Protein 4HCX (pdb70)

Organism: Mycobacterium tuberculosis (strain ATCC 25618 / H37Rv) (NCBI:txid83332)

CATH classification: 3.40.718.10

Radius of gyration: 29.06 Å; Cα contacts (8 Å, |Δi|>4): 1773; chains: 2; bounding box: 71×72×77 Å

B-factor: mean 34.24, std 10.54, range [8.29, 76.74]

Nearest PDB structures (foldseek):
  4hcx-assembly1_B  TM=9.991E-01  e=3.399E-80  Mycobacterium tuberculosis
  8kib-assembly2_D  TM=8.878E-01  e=1.404E-61  Mus musculus
  8bay-assembly2_C  TM=8.815E-01  e=9.920E-62  Homo sapiens
  4l03-assembly2_C  TM=8.633E-01  e=1.853E-62  Homo sapiens
  6vei-assembly1_B  TM=8.591E-01  e=8.836E-62  Homo sapiens

Structure (mmCIF, N/CA/C/O backbone):
data_4HCX
#
_entry.id   4HCX
#
_cell.length_a   90.135
_cell.length_b   92.704
_cell.length_c   102.894
_cell.angle_alpha   90.00
_cell.angle_beta   90.00
_cell.angle_gamma   90.00
#
_symmetry.space_group_name_H-M   'P 21 21 21'
#
loop_
_entity.id
_entity.type
_entity.pdbx_description
1 polymer 'Isocitrate dehydrogenase [NADP]'
2 non-polymer 'MANGANESE (II) ION'
3 non-polymer 'NADPH DIHYDRO-NICOTINAMIDE-ADENINE-DINUCLEOTIDE PHOSPHATE'
4 non-polymer 'CHLORIDE ION'
5 water water
#
loop_
_atom_site.group_PDB
_atom_site.id
_atom_site.type_symbol
_atom_site.label_atom_id
_atom_site.label_alt_id
_atom_site.label_comp_id
_atom_site.label_asym_id
_atom_site.label_entity_id
_atom_site.label_seq_id
_atom_site.pdbx_PDB_ins_code
_atom_site.Cartn_x
_atom_site.Cartn_y
_atom_site.Cartn_z
_atom_site.occupancy
_atom_site.B_iso_or_equiv
_atom_site.auth_seq_id
_atom_site.auth_comp_id
_atom_site.auth_asym_id
_atom_site.auth_atom_id
_atom_site.pdbx_PDB_model_num
ATOM 1 N N . PRO A 1 5 ? 17.751 -16.395 -4.278 1.00 59.51 5 PRO A N 1
ATOM 2 C CA . PRO A 1 5 ? 16.440 -15.724 -4.442 1.00 59.36 5 PRO A CA 1
ATOM 3 C C . PRO A 1 5 ? 15.218 -16.671 -4.304 1.00 58.93 5 PRO A C 1
ATOM 4 O O . PRO A 1 5 ? 14.201 -16.269 -3.716 1.00 58.83 5 PRO A O 1
ATOM 8 N N . LYS A 1 6 ? 15.314 -17.895 -4.843 1.00 57.92 6 LYS A N 1
ATOM 9 C CA . LYS A 1 6 ? 14.390 -19.004 -4.464 1.00 56.68 6 LYS A CA 1
ATOM 10 C C . LYS A 1 6 ? 15.010 -19.986 -3.449 1.00 55.66 6 LYS A C 1
ATOM 11 O O . LYS A 1 6 ? 15.908 -20.779 -3.805 1.00 56.02 6 LYS A O 1
ATOM 17 N N . ILE A 1 7 ? 14.529 -19.920 -2.198 1.00 54.27 7 ILE A N 1
ATOM 18 C CA . ILE A 1 7 ? 14.910 -20.846 -1.110 1.00 52.52 7 ILE A CA 1
ATOM 19 C C . ILE A 1 7 ? 14.664 -22.283 -1.540 1.00 51.95 7 ILE A C 1
ATOM 20 O O . ILE A 1 7 ? 13.542 -22.638 -1.950 1.00 52.34 7 ILE A O 1
ATOM 25 N N . LYS A 1 8 ? 15.716 -23.092 -1.461 1.00 51.11 8 LYS A N 1
ATOM 26 C CA . LYS A 1 8 ? 15.703 -24.469 -1.955 1.00 50.27 8 LYS A CA 1
ATOM 27 C C . LYS A 1 8 ? 15.124 -25.392 -0.892 1.00 49.23 8 LYS A C 1
ATOM 28 O O . LYS A 1 8 ? 15.672 -25.478 0.218 1.00 48.96 8 LYS A O 1
ATOM 34 N N . VAL A 1 9 ? 14.023 -26.071 -1.234 1.00 47.63 9 VAL A N 1
ATOM 35 C CA . VAL A 1 9 ? 13.442 -27.085 -0.348 1.00 45.78 9 VAL A CA 1
ATOM 36 C C . VAL A 1 9 ? 14.090 -28.420 -0.658 1.00 45.12 9 VAL A C 1
ATOM 37 O O . VAL A 1 9 ? 14.253 -28.786 -1.817 1.00 45.27 9 VAL A O 1
ATOM 41 N N . SER A 1 10 ? 14.474 -29.145 0.375 1.00 44.73 10 SER A N 1
ATOM 42 C CA . SER A 1 10 ? 15.337 -30.329 0.195 1.00 44.73 10 SER A CA 1
ATOM 43 C C . SER A 1 10 ? 14.603 -31.608 -0.192 1.00 44.24 10 SER A C 1
ATOM 44 O O . SER A 1 10 ? 14.845 -32.177 -1.263 1.00 44.83 10 SER A O 1
ATOM 47 N N . GLY A 1 11 ? 13.740 -32.076 0.707 1.00 43.61 11 GLY A N 1
ATOM 48 C CA . GLY A 1 11 ? 12.950 -33.306 0.499 1.00 42.25 11 GLY A CA 1
ATOM 49 C C . GLY A 1 11 ? 11.597 -33.012 -0.122 1.00 40.65 11 GLY A C 1
ATOM 50 O O . GLY A 1 11 ? 11.231 -31.868 -0.289 1.00 41.17 11 GLY A O 1
ATOM 51 N N . PRO A 1 12 ? 10.836 -34.048 -0.461 1.00 39.51 12 PRO A N 1
ATOM 52 C CA . PRO A 1 12 ? 9.610 -33.733 -1.192 1.00 38.05 12 PRO A CA 1
ATOM 53 C C . PRO A 1 12 ? 8.418 -33.306 -0.294 1.00 36.99 12 PRO A C 1
ATOM 54 O O . PRO A 1 12 ? 8.369 -33.650 0.884 1.00 36.49 12 PRO A O 1
ATOM 58 N N . VAL A 1 13 ? 7.500 -32.522 -0.858 1.00 35.57 13 VAL A N 1
ATOM 59 C CA . VAL A 1 13 ? 6.192 -32.248 -0.250 1.00 34.74 13 VAL A CA 1
ATOM 60 C C . VAL A 1 13 ? 5.094 -32.892 -1.128 1.00 34.33 13 VAL A C 1
ATOM 61 O O . VAL A 1 13 ? 4.970 -32.603 -2.343 1.00 34.42 13 VAL A O 1
ATOM 65 N N . VAL A 1 14 ? 4.308 -33.787 -0.529 1.00 33.05 14 VAL A N 1
ATOM 66 C CA . VAL A 1 14 ? 3.208 -34.421 -1.234 1.00 30.53 14 VAL A CA 1
ATOM 67 C C . VAL A 1 14 ? 2.063 -33.435 -1.242 1.00 29.63 14 VAL A C 1
ATOM 68 O O . VAL A 1 14 ? 1.659 -32.998 -0.199 1.00 29.45 14 VAL A O 1
ATOM 72 N N . GLU A 1 15 ? 1.596 -33.063 -2.424 1.00 27.90 15 GLU A N 1
ATOM 73 C CA . GLU A 1 15 ? 0.492 -32.136 -2.571 1.00 27.45 15 GLU A CA 1
ATOM 74 C C . GLU A 1 15 ? -0.768 -32.850 -3.080 1.00 27.70 15 GLU A C 1
ATOM 75 O O . GLU A 1 15 ? -0.811 -33.387 -4.200 1.00 28.10 15 GLU A O 1
ATOM 81 N N . LEU A 1 16 ? -1.809 -32.782 -2.283 1.00 27.02 16 LEU A N 1
ATOM 82 C CA . LEU A 1 16 ? -3.062 -33.459 -2.587 1.00 25.83 16 LEU A CA 1
ATOM 83 C C . LEU A 1 16 ? -4.073 -32.395 -3.062 1.00 25.17 16 LEU A C 1
ATOM 84 O O . LEU A 1 16 ? -4.562 -31.604 -2.244 1.00 25.28 16 LEU A O 1
ATOM 89 N N . ASP A 1 17 ? -4.332 -32.340 -4.371 1.00 24.12 17 ASP A N 1
ATOM 90 C CA . ASP A 1 17 ? -5.271 -31.343 -4.912 1.00 24.48 17 ASP A CA 1
ATOM 91 C C . ASP A 1 17 ? -6.674 -31.805 -4.514 1.00 24.48 17 ASP A C 1
ATOM 92 O O . ASP A 1 17 ? -6.829 -32.949 -4.102 1.00 25.17 17 ASP A O 1
ATOM 97 N N . GLY A 1 18 ? -7.655 -30.913 -4.636 1.00 24.54 18 GLY A N 1
ATOM 98 C CA . GLY A 1 18 ? -9.034 -31.106 -4.148 1.00 23.90 18 GLY A CA 1
ATOM 99 C C . GLY A 1 18 ? -10.073 -30.396 -5.016 1.00 22.82 18 GLY A C 1
ATOM 100 O O . GLY A 1 18 ? -9.914 -30.329 -6.226 1.00 22.96 18 GLY A O 1
ATOM 101 N N . ASP A 1 19 ? -11.082 -29.800 -4.402 1.00 23.26 19 ASP A N 1
ATOM 102 C CA . ASP A 1 19 ? -12.353 -29.515 -5.082 1.00 24.08 19 ASP A CA 1
ATOM 103 C C . ASP A 1 19 ? -12.986 -28.157 -4.886 1.00 24.84 19 ASP A C 1
ATOM 104 O O . ASP A 1 19 ? -12.803 -27.504 -3.869 1.00 25.36 19 ASP A O 1
ATOM 109 N N . GLU A 1 20 ? -13.769 -27.767 -5.875 1.00 26.36 20 GLU A N 1
ATOM 110 C CA . GLU A 1 20 ? -14.620 -26.568 -5.836 1.00 27.57 20 GLU A CA 1
ATOM 111 C C . GLU A 1 20 ? -13.831 -25.302 -5.411 1.00 29.30 20 GLU A C 1
ATOM 112 O O . GLU A 1 20 ? -12.658 -25.169 -5.822 1.00 29.64 20 GLU A O 1
ATOM 118 N N . MET A 1 21 ? -14.436 -24.395 -4.616 1.00 29.34 21 MET A N 1
ATOM 119 C CA . MET A 1 21 ? -13.753 -23.121 -4.255 1.00 28.47 21 MET A CA 1
ATOM 120 C C . MET A 1 21 ? -12.354 -23.303 -3.708 1.00 28.13 21 MET A C 1
ATOM 121 O O . MET A 1 21 ? -11.453 -22.624 -4.139 1.00 28.55 21 MET A O 1
ATOM 126 N N . THR A 1 22 ? -12.142 -24.257 -2.820 1.00 28.77 22 THR A N 1
ATOM 127 C CA . THR A 1 22 ? -10.780 -24.518 -2.362 1.00 28.46 22 THR A CA 1
ATOM 128 C C . THR A 1 22 ? -9.824 -24.908 -3.478 1.00 29.33 22 THR A C 1
ATOM 129 O O . THR A 1 22 ? -8.660 -24.569 -3.406 1.00 30.19 22 THR A O 1
ATOM 133 N N . ARG A 1 23 ? -10.258 -25.600 -4.521 1.00 29.90 23 ARG A N 1
ATOM 134 C CA . ARG A 1 23 ? -9.270 -25.873 -5.573 1.00 30.39 23 ARG A CA 1
ATOM 135 C C . ARG A 1 23 ? -8.862 -24.547 -6.251 1.00 31.33 23 ARG A C 1
ATOM 136 O O . ARG A 1 23 ? -7.688 -24.317 -6.471 1.00 30.55 23 ARG A O 1
ATOM 144 N N . VAL A 1 24 ? -9.843 -23.678 -6.533 1.00 32.54 24 VAL A N 1
ATOM 145 C CA . VAL A 1 24 ? -9.579 -22.372 -7.146 1.00 33.46 24 VAL A CA 1
ATOM 146 C C . VAL A 1 24 ? -8.568 -21.617 -6.299 1.00 33.40 24 VAL A C 1
ATOM 147 O O . VAL A 1 24 ? -7.480 -21.255 -6.771 1.00 32.85 24 VAL A O 1
ATOM 151 N N . ILE A 1 25 ? -8.944 -21.424 -5.039 1.00 33.19 25 ILE A N 1
ATOM 152 C CA . ILE A 1 25 ? -8.132 -20.731 -4.050 1.00 33.62 25 ILE A CA 1
ATOM 153 C C . ILE A 1 25 ? -6.764 -21.386 -3.804 1.00 32.79 25 ILE A C 1
ATOM 154 O O . ILE A 1 25 ? -5.808 -20.694 -3.501 1.00 32.42 25 ILE A O 1
ATOM 159 N N . TRP A 1 26 ? -6.675 -22.705 -3.968 1.00 33.32 26 TRP A N 1
ATOM 160 C CA . TRP A 1 26 ? -5.472 -23.481 -3.586 1.00 33.21 26 TRP A CA 1
ATOM 161 C C . TRP A 1 26 ? -4.343 -23.314 -4.603 1.00 34.56 26 TRP A C 1
ATOM 162 O O . TRP A 1 26 ? -3.152 -23.456 -4.264 1.00 35.77 26 TRP A O 1
ATOM 173 N N . LYS A 1 27 ? -4.729 -23.071 -5.852 1.00 34.85 27 LYS A N 1
ATOM 174 C CA . LYS A 1 27 ? -3.803 -22.856 -6.943 1.00 36.01 27 LYS A CA 1
ATOM 175 C C . LYS A 1 27 ? -3.189 -21.436 -6.787 1.00 35.42 27 LYS A C 1
ATOM 176 O O . LYS A 1 27 ? -1.971 -21.272 -6.823 1.00 34.67 27 LYS A O 1
ATOM 182 N N . LEU A 1 28 ? -4.057 -20.443 -6.575 1.00 34.26 28 LEU A N 1
ATOM 183 C CA . LEU A 1 28 ? -3.639 -19.072 -6.323 1.00 33.24 28 LEU A CA 1
ATOM 184 C C . LEU A 1 28 ? -2.687 -18.960 -5.173 1.00 32.84 28 LEU A C 1
ATOM 185 O O . LEU A 1 28 ? -1.853 -18.073 -5.196 1.00 32.68 28 LEU A O 1
ATOM 190 N N . ILE A 1 29 ? -2.822 -19.809 -4.155 1.00 33.92 29 ILE A N 1
ATOM 191 C CA . ILE A 1 29 ? -1.839 -19.810 -3.054 1.00 34.57 29 ILE A CA 1
ATOM 192 C C . ILE A 1 29 ? -0.538 -20.309 -3.623 1.00 35.09 29 ILE A C 1
ATOM 193 O O . ILE A 1 29 ? 0.480 -19.655 -3.476 1.00 35.71 29 ILE A O 1
ATOM 198 N N . LYS A 1 30 ? -0.586 -21.448 -4.303 1.00 36.28 30 LYS A N 1
ATOM 199 C CA . LYS A 1 30 ? 0.616 -22.085 -4.837 1.00 36.92 30 LYS A CA 1
ATOM 200 C C . LYS A 1 30 ? 1.360 -21.139 -5.798 1.00 37.75 30 LYS A C 1
ATOM 201 O O . LYS A 1 30 ? 2.590 -21.025 -5.744 1.00 37.88 30 LYS A O 1
ATOM 207 N N . ASP A 1 31 ? 0.610 -20.430 -6.644 1.00 37.98 31 ASP A N 1
ATOM 208 C CA . ASP A 1 31 ? 1.223 -19.614 -7.687 1.00 38.16 31 ASP A CA 1
ATOM 209 C C . ASP A 1 31 ? 1.647 -18.234 -7.190 1.00 38.74 31 ASP A C 1
ATOM 210 O O . ASP A 1 31 ? 2.617 -17.706 -7.687 1.00 41.08 31 ASP A O 1
ATOM 215 N N . MET A 1 32 ? 0.912 -17.634 -6.256 1.00 37.81 32 MET A N 1
ATOM 216 C CA . MET A 1 32 ? 1.222 -16.307 -5.791 1.00 37.60 32 MET A CA 1
ATOM 217 C C . MET A 1 32 ? 2.133 -16.345 -4.575 1.00 37.95 32 MET A C 1
ATOM 218 O O . MET A 1 32 ? 2.980 -15.474 -4.422 1.00 38.32 32 MET A O 1
ATOM 223 N N . LEU A 1 33 ? 1.958 -17.335 -3.697 1.00 37.62 33 LEU A N 1
ATOM 224 C CA . LEU A 1 33 ? 2.601 -17.288 -2.390 1.00 36.77 33 LEU A CA 1
ATOM 225 C C . LEU A 1 33 ? 3.582 -18.414 -2.082 1.00 36.29 33 LEU A C 1
ATOM 226 O O . LEU A 1 33 ? 4.242 -18.336 -1.082 1.00 36.98 33 LEU A O 1
ATOM 231 N N . ILE A 1 34 ? 3.685 -19.452 -2.900 1.00 36.23 34 ILE A N 1
ATOM 232 C CA . ILE A 1 34 ? 4.648 -20.535 -2.591 1.00 36.49 34 ILE A CA 1
ATOM 233 C C . ILE A 1 34 ? 5.743 -20.558 -3.634 1.00 37.52 34 ILE A C 1
ATOM 234 O O . ILE A 1 34 ? 6.916 -20.351 -3.316 1.00 37.73 34 ILE A O 1
ATOM 239 N N . LEU A 1 35 ? 5.317 -20.783 -4.872 1.00 37.45 35 LEU A N 1
ATOM 240 C CA . LEU A 1 35 ? 6.189 -21.031 -6.013 1.00 38.50 35 LEU A CA 1
ATOM 241 C C . LEU A 1 35 ? 7.200 -19.916 -6.378 1.00 38.73 35 LEU A C 1
ATOM 242 O O . LEU A 1 35 ? 8.336 -20.247 -6.759 1.00 38.33 35 LEU A O 1
ATOM 247 N N . PRO A 1 36 ? 6.796 -18.617 -6.294 1.00 38.71 36 PRO A N 1
ATOM 248 C CA . PRO A 1 36 ? 7.808 -17.552 -6.365 1.00 39.31 36 PRO A CA 1
ATOM 249 C C . PRO A 1 36 ? 9.025 -17.738 -5.437 1.00 39.97 36 PRO A C 1
ATOM 250 O O . PRO A 1 36 ? 10.160 -17.655 -5.915 1.00 40.02 36 PRO A O 1
ATOM 254 N N . TYR A 1 37 ? 8.799 -18.025 -4.153 1.00 40.10 37 TYR A N 1
ATOM 255 C CA . TYR A 1 37 ? 9.861 -17.945 -3.132 1.00 40.03 37 TYR A CA 1
ATOM 256 C C . TYR A 1 37 ? 10.600 -19.223 -2.872 1.00 40.05 37 TYR A C 1
ATOM 257 O O . TYR A 1 37 ? 11.649 -19.223 -2.220 1.00 39.90 37 TYR A O 1
ATOM 266 N N . LEU A 1 38 ? 10.083 -20.307 -3.432 1.00 40.95 38 LEU A N 1
ATOM 267 C CA . LEU A 1 38 ? 10.624 -21.642 -3.131 1.00 41.40 38 LEU A CA 1
ATOM 268 C C . LEU A 1 38 ? 10.874 -22.417 -4.392 1.00 42.11 38 LEU A C 1
ATOM 269 O O . LEU A 1 38 ? 9.998 -22.501 -5.285 1.00 41.61 38 LEU A O 1
ATOM 274 N N . ASP A 1 39 ? 12.088 -22.965 -4.454 1.00 43.29 39 ASP A N 1
ATOM 275 C CA . ASP A 1 39 ? 12.443 -23.990 -5.430 1.00 44.29 39 ASP A CA 1
ATOM 276 C C . ASP A 1 39 ? 12.234 -25.284 -4.689 1.00 43.34 39 ASP A C 1
ATOM 277 O O . ASP A 1 39 ? 13.041 -25.607 -3.826 1.00 43.89 39 ASP A O 1
ATOM 282 N N . ILE A 1 40 ? 11.157 -26.009 -5.031 1.00 42.90 40 ILE A N 1
ATOM 283 C CA . ILE A 1 40 ? 10.573 -27.084 -4.170 1.00 42.41 40 ILE A CA 1
ATOM 284 C C . ILE A 1 40 ? 10.031 -28.282 -4.949 1.00 42.13 40 ILE A C 1
ATOM 285 O O . ILE A 1 40 ? 9.418 -28.079 -5.991 1.00 42.16 40 ILE A O 1
ATOM 290 N N . ARG A 1 41 ? 10.266 -29.511 -4.465 1.00 41.13 41 ARG A N 1
ATOM 291 C CA . ARG A 1 41 ? 9.773 -30.709 -5.170 1.00 40.48 41 ARG A CA 1
ATOM 292 C C . ARG A 1 41 ? 8.372 -31.151 -4.693 1.00 39.05 41 ARG A C 1
ATOM 293 O O . ARG A 1 41 ? 8.232 -31.827 -3.636 1.00 39.28 41 ARG A O 1
ATOM 301 N N . LEU A 1 42 ? 7.353 -30.782 -5.478 1.00 36.75 42 LEU A N 1
ATOM 302 C CA . LEU A 1 42 ? 5.953 -31.048 -5.126 1.00 33.69 42 LEU A CA 1
ATOM 303 C C . LEU A 1 42 ? 5.479 -32.328 -5.772 1.00 32.60 42 LEU A C 1
ATOM 304 O O . LEU A 1 42 ? 5.340 -32.424 -6.987 1.00 31.84 42 LEU A O 1
ATOM 309 N N . ASP A 1 43 ? 5.262 -33.329 -4.941 1.00 31.89 43 ASP A N 1
ATOM 310 C CA . ASP A 1 43 ? 4.772 -34.602 -5.401 1.00 32.89 43 ASP A CA 1
ATOM 311 C C . ASP A 1 43 ? 3.250 -34.574 -5.512 1.00 30.92 43 ASP A C 1
ATOM 312 O O . ASP A 1 43 ? 2.543 -34.738 -4.520 1.00 31.19 43 ASP A O 1
ATOM 317 N N . TYR A 1 44 ? 2.755 -34.329 -6.713 1.00 29.91 44 TYR A N 1
ATOM 318 C CA . TYR A 1 44 ? 1.336 -33.954 -6.920 1.00 28.58 44 TYR A CA 1
ATOM 319 C C . TYR A 1 44 ? 0.393 -35.145 -7.101 1.00 28.82 44 TYR A C 1
ATOM 320 O O . TYR A 1 44 ? 0.740 -36.115 -7.731 1.00 28.46 44 TYR A O 1
ATOM 329 N N . TYR A 1 45 ? -0.820 -35.045 -6.514 1.00 29.31 45 TYR A N 1
ATOM 330 C CA . TYR A 1 45 ? -1.832 -36.075 -6.584 1.00 27.02 45 TYR A CA 1
ATOM 331 C C . TYR A 1 45 ? -3.156 -35.363 -6.574 1.00 27.74 45 TYR A C 1
ATOM 332 O O . TYR A 1 45 ? -3.539 -34.712 -5.593 1.00 26.67 45 TYR A O 1
ATOM 341 N N . ASP A 1 46 ? -3.874 -35.512 -7.668 1.00 26.91 46 ASP A N 1
ATOM 342 C CA . ASP A 1 46 ? -5.096 -34.785 -7.835 1.00 27.19 46 ASP A CA 1
ATOM 343 C C . ASP A 1 46 ? -6.148 -35.650 -7.195 1.00 27.23 46 ASP A C 1
ATOM 344 O O . ASP A 1 46 ? -6.364 -36.748 -7.634 1.00 26.06 46 ASP A O 1
ATOM 349 N N . LEU A 1 47 ? -6.734 -35.169 -6.105 1.00 28.25 47 LEU A N 1
ATOM 350 C CA . LEU A 1 47 ? -7.787 -35.885 -5.386 1.00 27.70 47 LEU A CA 1
ATOM 351 C C . LEU A 1 47 ? -9.090 -35.137 -5.591 1.00 27.32 47 LEU A C 1
ATOM 352 O O . LEU A 1 47 ? -10.028 -35.281 -4.837 1.00 26.85 47 LEU A O 1
ATOM 357 N N . GLY A 1 48 ? -9.110 -34.303 -6.626 1.00 28.22 48 GLY A N 1
ATOM 358 C CA . GLY A 1 48 ? -10.343 -33.739 -7.144 1.00 27.06 48 GLY A CA 1
ATOM 359 C C . GLY A 1 48 ? -11.194 -34.955 -7.473 1.00 27.40 48 GLY A C 1
ATOM 360 O O . GLY A 1 48 ? -10.675 -36.040 -7.813 1.00 27.03 48 GLY A O 1
ATOM 361 N N . ILE A 1 49 ? -12.506 -34.765 -7.356 1.00 26.12 49 ILE A N 1
ATOM 362 C CA . ILE A 1 49 ? -13.459 -35.843 -7.454 1.00 24.94 49 ILE A CA 1
ATOM 363 C C . ILE A 1 49 ? -13.416 -36.558 -8.822 1.00 24.35 49 ILE A C 1
ATOM 364 O O . ILE A 1 49 ? -13.388 -37.764 -8.864 1.00 24.07 49 ILE A O 1
ATOM 369 N N . GLU A 1 50 ? -13.400 -35.808 -9.918 1.00 24.34 50 GLU A N 1
ATOM 370 C CA . GLU A 1 50 ? -13.142 -36.336 -11.234 1.00 24.15 50 GLU A CA 1
ATOM 371 C C . GLU A 1 50 ? -11.970 -37.318 -11.291 1.00 23.91 50 GLU A C 1
ATOM 372 O O . GLU A 1 50 ? -12.107 -38.419 -11.841 1.00 23.31 50 GLU A O 1
ATOM 378 N N . HIS A 1 51 ? -10.837 -36.964 -10.705 1.00 22.99 51 HIS A N 1
ATOM 379 C CA . HIS A 1 51 ? -9.691 -37.821 -10.880 1.00 22.80 51 HIS A CA 1
ATOM 380 C C . HIS A 1 51 ? -9.731 -38.969 -9.917 1.00 22.73 51 HIS A C 1
ATOM 381 O O . HIS A 1 51 ? -9.173 -40.025 -10.204 1.00 23.87 51 HIS A O 1
ATOM 388 N N . ARG A 1 52 ? -10.383 -38.804 -8.768 1.00 21.32 52 ARG A N 1
ATOM 389 C CA . ARG A 1 52 ? -10.593 -39.985 -7.934 1.00 21.84 52 ARG A CA 1
ATOM 390 C C . ARG A 1 52 ? -11.604 -40.893 -8.677 1.00 21.57 52 ARG A C 1
ATOM 391 O O . ARG A 1 52 ? -11.426 -42.109 -8.752 1.00 19.73 52 ARG A O 1
ATOM 399 N N . ASP A 1 53 ? -12.626 -40.302 -9.291 1.00 20.88 53 ASP A N 1
ATOM 400 C CA . ASP A 1 53 ? -13.605 -41.164 -9.935 1.00 21.25 53 ASP A CA 1
ATOM 401 C C . ASP A 1 53 ? -12.964 -41.874 -11.116 1.00 20.91 53 ASP A C 1
ATOM 402 O O . ASP A 1 53 ? -13.183 -43.033 -11.341 1.00 20.18 53 ASP A O 1
ATOM 407 N N . ALA A 1 54 ? -12.116 -41.153 -11.824 1.00 22.49 54 ALA A N 1
ATOM 408 C CA . ALA A 1 54 ? -11.398 -41.691 -12.973 1.00 23.55 54 ALA A CA 1
ATOM 409 C C . ALA A 1 54 ? -10.364 -42.783 -12.658 1.00 23.64 54 ALA A C 1
ATOM 410 O O . ALA A 1 54 ? -9.988 -43.520 -13.545 1.00 26.16 54 ALA A O 1
ATOM 412 N N . THR A 1 55 ? -9.896 -42.886 -11.422 1.00 22.12 55 THR A N 1
ATOM 413 C CA . THR A 1 55 ? -8.972 -43.968 -11.078 1.00 21.18 55 THR A CA 1
ATOM 414 C C . THR A 1 55 ? -9.639 -44.929 -10.088 1.00 21.38 55 THR A C 1
ATOM 415 O O . THR A 1 55 ? -9.000 -45.842 -9.559 1.00 20.83 55 THR A O 1
ATOM 419 N N . ASP A 1 56 ? -10.966 -44.782 -9.908 1.00 21.51 56 ASP A N 1
ATOM 420 C CA . ASP A 1 56 ? -11.693 -45.633 -9.004 1.00 21.67 56 ASP A CA 1
ATOM 421 C C . ASP A 1 56 ? -11.057 -45.490 -7.608 1.00 21.51 56 ASP A C 1
ATOM 422 O O . ASP A 1 56 ? -11.004 -46.451 -6.811 1.00 21.33 56 ASP A O 1
ATOM 427 N N . ASP A 1 57 ? -10.549 -44.281 -7.307 1.00 22.16 57 ASP A N 1
ATOM 428 C CA . ASP A 1 57 ? -10.080 -43.928 -5.971 1.00 21.48 57 ASP A CA 1
ATOM 429 C C . ASP A 1 57 ? -8.694 -44.448 -5.592 1.00 22.19 57 ASP A C 1
ATOM 430 O O . ASP A 1 57 ? -8.235 -44.225 -4.470 1.00 20.38 57 ASP A O 1
ATOM 435 N N . GLN A 1 58 ? -8.023 -45.121 -6.516 1.00 23.96 58 GLN A N 1
ATOM 436 C CA . GLN A 1 58 ? -6.593 -45.459 -6.314 1.00 25.75 58 GLN A CA 1
ATOM 437 C C . GLN A 1 58 ? -5.770 -44.167 -6.031 1.00 25.77 58 GLN A C 1
ATOM 438 O O . GLN A 1 58 ? -4.931 -44.164 -5.162 1.00 26.67 58 GLN A O 1
ATOM 444 N N . VAL A 1 59 ? -6.007 -43.057 -6.731 1.00 25.70 59 VAL A N 1
ATOM 445 C CA . VAL A 1 59 ? -5.124 -41.915 -6.482 1.00 25.64 59 VAL A CA 1
ATOM 446 C C . VAL A 1 59 ? -5.011 -41.590 -4.972 1.00 27.01 59 VAL A C 1
ATOM 447 O O . VAL A 1 59 ? -3.945 -41.167 -4.483 1.00 27.28 59 VAL A O 1
ATOM 451 N N . THR A 1 60 ? -6.092 -41.859 -4.227 1.00 25.97 60 THR A N 1
ATOM 452 C CA . THR A 1 60 ? -6.130 -41.570 -2.814 1.00 24.97 60 THR A CA 1
ATOM 453 C C . THR A 1 60 ? -5.198 -42.484 -2.040 1.00 25.75 60 THR A C 1
ATOM 454 O O . THR A 1 60 ? -4.544 -42.060 -1.088 1.00 25.56 60 THR A O 1
ATOM 458 N N . ILE A 1 61 ? -5.183 -43.752 -2.394 1.00 26.00 61 ILE A N 1
ATOM 459 C CA . ILE A 1 61 ? -4.268 -44.691 -1.735 1.00 27.17 61 ILE A CA 1
ATOM 460 C C . ILE A 1 61 ? -2.822 -44.340 -2.050 1.00 27.39 61 ILE A C 1
ATOM 461 O O . ILE A 1 61 ? -1.954 -44.391 -1.184 1.00 28.42 61 ILE A O 1
ATOM 466 N N . ASP A 1 62 ? -2.575 -43.995 -3.302 1.00 27.69 62 ASP A N 1
ATOM 467 C CA . ASP A 1 62 ? -1.257 -43.485 -3.732 1.00 28.91 62 ASP A CA 1
ATOM 468 C C . ASP A 1 62 ? -0.850 -42.238 -2.925 1.00 27.55 62 ASP A C 1
ATOM 469 O O . ASP A 1 62 ? 0.228 -42.176 -2.385 1.00 28.17 62 ASP A O 1
ATOM 474 N N . ALA A 1 63 ? -1.736 -41.266 -2.865 1.00 27.02 63 ALA A N 1
ATOM 475 C CA . ALA A 1 63 ? -1.497 -40.032 -2.134 1.00 26.84 63 ALA A CA 1
ATOM 476 C C . ALA A 1 63 ? -1.116 -40.332 -0.695 1.00 26.58 63 ALA A C 1
ATOM 477 O O . ALA A 1 63 ? -0.159 -39.754 -0.199 1.00 26.29 63 ALA A O 1
ATOM 479 N N . ALA A 1 64 ? -1.824 -41.274 -0.059 1.00 25.52 64 ALA A N 1
ATOM 480 C CA . ALA A 1 64 ? -1.540 -41.666 1.319 1.00 26.85 64 ALA A CA 1
ATOM 481 C C . ALA A 1 64 ? -0.177 -42.325 1.419 1.00 28.44 64 ALA A C 1
ATOM 482 O O . ALA A 1 64 ? 0.666 -41.841 2.204 1.00 28.65 64 ALA A O 1
ATOM 484 N N . TYR A 1 65 ? 0.032 -43.430 0.687 1.00 27.91 65 TYR A N 1
ATOM 485 C CA . TYR A 1 65 ? 1.352 -44.032 0.725 1.00 28.61 65 TYR A CA 1
ATOM 486 C C . TYR A 1 65 ? 2.451 -43.000 0.394 1.00 28.95 65 TYR A C 1
ATOM 487 O O . TYR A 1 65 ? 3.476 -43.104 0.990 1.00 30.19 65 TYR A O 1
ATOM 496 N N . ALA A 1 66 ? 2.245 -42.012 -0.494 1.00 29.10 66 ALA A N 1
ATOM 497 C CA . ALA A 1 66 ? 3.309 -40.989 -0.710 1.00 30.43 66 ALA A CA 1
ATOM 498 C C . ALA A 1 66 ? 3.526 -40.177 0.585 1.00 31.62 66 ALA A C 1
ATOM 499 O O . ALA A 1 66 ? 4.649 -40.015 1.033 1.00 32.35 66 ALA A O 1
ATOM 501 N N . ILE A 1 67 ? 2.447 -39.720 1.221 1.00 31.96 67 ILE A N 1
ATOM 502 C CA . ILE A 1 67 ? 2.638 -38.990 2.455 1.00 31.99 67 ILE A CA 1
ATOM 503 C C . ILE A 1 67 ? 3.459 -39.838 3.412 1.00 32.72 67 ILE A C 1
ATOM 504 O O . ILE A 1 67 ? 4.412 -39.327 4.040 1.00 32.38 67 ILE A O 1
ATOM 509 N N . LYS A 1 68 ? 3.106 -41.108 3.502 1.00 32.37 68 LYS A N 1
ATOM 510 C CA . LYS A 1 68 ? 3.792 -42.021 4.404 1.00 34.80 68 LYS A CA 1
ATOM 511 C C . LYS A 1 68 ? 5.314 -42.204 4.147 1.00 36.05 68 LYS A C 1
ATOM 512 O O . LYS A 1 68 ? 6.082 -42.394 5.073 1.00 35.72 68 LYS A O 1
ATOM 518 N N . LYS A 1 69 ? 5.726 -42.194 2.890 1.00 37.65 69 LYS A N 1
ATOM 519 C CA . LYS A 1 69 ? 7.116 -42.395 2.571 1.00 39.42 69 LYS A CA 1
ATOM 520 C C . LYS A 1 69 ? 7.908 -41.155 2.975 1.00 40.24 69 LYS A C 1
ATOM 521 O O . LYS A 1 69 ? 8.889 -41.275 3.694 1.00 39.72 69 LYS A O 1
ATOM 527 N N . HIS A 1 70 ? 7.411 -39.978 2.583 1.00 40.82 70 HIS A N 1
ATOM 528 C CA . HIS A 1 70 ? 8.162 -38.729 2.647 1.00 41.33 70 HIS A CA 1
ATOM 529 C C . HIS A 1 70 ? 7.860 -37.821 3.858 1.00 40.12 70 HIS A C 1
ATOM 530 O O . HIS A 1 70 ? 8.552 -36.802 4.074 1.00 40.04 70 HIS A O 1
ATOM 537 N N . GLY A 1 71 ? 6.848 -38.179 4.642 1.00 38.28 71 GLY A N 1
ATOM 538 C CA . GLY A 1 71 ? 6.547 -37.478 5.882 1.00 35.50 71 GLY A CA 1
ATOM 539 C C . GLY A 1 71 ? 5.785 -36.157 5.846 1.00 35.01 71 GLY A C 1
ATOM 540 O O . GLY A 1 71 ? 5.428 -35.668 6.908 1.00 35.24 71 GLY A O 1
ATOM 541 N N . VAL A 1 72 ? 5.530 -35.545 4.691 1.00 32.99 72 VAL A N 1
ATOM 542 C CA . VAL A 1 72 ? 4.777 -34.278 4.707 1.00 32.57 72 VAL A CA 1
ATOM 543 C C . VAL A 1 72 ? 3.587 -34.248 3.705 1.00 32.53 72 VAL A C 1
ATOM 544 O O . VAL A 1 72 ? 3.756 -34.571 2.536 1.00 32.74 72 VAL A O 1
ATOM 548 N N . GLY A 1 73 ? 2.391 -33.846 4.148 1.00 31.31 73 GLY A N 1
ATOM 549 C CA . GLY A 1 73 ? 1.259 -33.795 3.216 1.00 29.37 73 GLY A CA 1
ATOM 550 C C . GLY A 1 73 ? 0.618 -32.461 3.370 1.00 28.42 73 GLY A C 1
ATOM 551 O O . GLY A 1 73 ? 0.466 -31.980 4.487 1.00 28.51 73 GLY A O 1
ATOM 552 N N . VAL A 1 74 ? 0.290 -31.817 2.264 1.00 26.88 74 VAL A N 1
ATOM 553 C CA . VAL A 1 74 ? -0.483 -30.603 2.360 1.00 25.40 74 VAL A CA 1
ATOM 554 C C . VAL A 1 74 ? -1.661 -30.903 1.489 1.00 24.75 74 VAL A C 1
ATOM 555 O O . VAL A 1 74 ? -1.487 -31.488 0.437 1.00 24.07 74 VAL A O 1
ATOM 559 N N . LYS A 1 75 ? -2.874 -30.589 1.939 1.00 24.23 75 LYS A N 1
ATOM 560 C CA . LYS A 1 75 ? -4.044 -31.073 1.203 1.00 23.22 75 LYS A CA 1
ATOM 561 C C . LYS A 1 75 ? -5.120 -30.019 1.051 1.00 23.44 75 LYS A C 1
ATOM 562 O O . LYS A 1 75 ? -5.454 -29.273 1.996 1.00 22.64 75 LYS A O 1
ATOM 568 N N . CYS A 1 76 ? -5.642 -29.946 -0.161 1.00 23.15 76 CYS A N 1
ATOM 569 C CA . CYS A 1 76 ? -6.810 -29.122 -0.435 1.00 24.28 76 CYS A CA 1
ATOM 570 C C . CYS A 1 76 ? -8.109 -29.811 0.086 1.00 24.18 76 CYS A C 1
ATOM 571 O O . CYS A 1 76 ? -8.234 -31.023 0.065 1.00 24.67 76 CYS A O 1
ATOM 574 N N . ALA A 1 77 ? -9.096 -29.049 0.523 1.00 24.86 77 ALA A N 1
ATOM 575 C CA . ALA A 1 77 ? -10.375 -29.644 0.892 1.00 23.78 77 ALA A CA 1
ATOM 576 C C . ALA A 1 77 ? -10.968 -30.415 -0.351 1.00 24.85 77 ALA A C 1
ATOM 577 O O . ALA A 1 77 ? -10.733 -29.994 -1.507 1.00 24.39 77 ALA A O 1
ATOM 579 N N . THR A 1 78 ? -11.665 -31.536 -0.090 1.00 23.94 78 THR A N 1
ATOM 580 C CA . THR A 1 78 ? -12.186 -32.473 -1.100 1.00 23.89 78 THR A CA 1
ATOM 581 C C . THR A 1 78 ? -13.625 -32.853 -0.798 1.00 24.03 78 THR A C 1
ATOM 582 O O . THR A 1 78 ? -14.049 -32.830 0.349 1.00 24.52 78 THR A O 1
ATOM 586 N N . ILE A 1 79 ? -14.377 -33.218 -1.837 1.00 24.28 79 ILE A N 1
ATOM 587 C CA . ILE A 1 79 ? -15.743 -33.688 -1.661 1.00 22.88 79 ILE A CA 1
ATOM 588 C C . ILE A 1 79 ? -15.739 -35.115 -1.208 1.00 23.64 79 ILE A C 1
ATOM 589 O O . ILE A 1 79 ? -15.137 -36.002 -1.841 1.00 22.83 79 ILE A O 1
ATOM 594 N N . THR A 1 80 ? -16.449 -35.329 -0.110 1.00 24.40 80 THR A N 1
ATOM 595 C CA . THR A 1 80 ? -16.832 -36.658 0.291 1.00 24.90 80 THR A CA 1
ATOM 596 C C . THR A 1 80 ? -18.132 -37.072 -0.412 1.00 24.26 80 THR A C 1
ATOM 597 O O . THR A 1 80 ? -19.178 -36.427 -0.271 1.00 23.68 80 THR A O 1
ATOM 601 N N . PRO A 1 81 ? -18.070 -38.159 -1.167 1.00 23.47 81 PRO A N 1
ATOM 602 C CA . PRO A 1 81 ? -19.261 -38.489 -1.969 1.00 23.84 81 PRO A CA 1
ATOM 603 C C . PRO A 1 81 ? -20.471 -38.900 -1.111 1.00 24.45 81 PRO A C 1
ATOM 604 O O . PRO A 1 81 ? -20.312 -39.508 -0.040 1.00 24.40 81 PRO A O 1
ATOM 608 N N . ASP A 1 82 ? -21.658 -38.492 -1.566 1.00 24.53 82 ASP A N 1
ATOM 609 C CA . ASP A 1 82 ? -22.893 -38.976 -1.040 1.00 24.53 82 ASP A CA 1
ATOM 610 C C . ASP A 1 82 ? -23.864 -39.134 -2.234 1.00 24.45 82 ASP A C 1
ATOM 611 O O . ASP A 1 82 ? -23.495 -38.902 -3.388 1.00 24.61 82 ASP A O 1
ATOM 616 N N . GLU A 1 83 ? -25.111 -39.528 -1.987 1.00 24.12 83 GLU A N 1
ATOM 617 C CA . GLU A 1 83 ? -26.009 -39.786 -3.104 1.00 23.62 83 GLU A CA 1
ATOM 618 C C . GLU A 1 83 ? -26.189 -38.587 -4.062 1.00 22.20 83 GLU A C 1
ATOM 619 O O . GLU A 1 83 ? -26.149 -38.742 -5.302 1.00 22.55 83 GLU A O 1
ATOM 621 N N . ALA A 1 84 ? -26.269 -37.385 -3.515 1.00 21.55 84 ALA A N 1
ATOM 622 C CA . ALA A 1 84 ? -26.273 -36.164 -4.368 1.00 22.15 84 ALA A CA 1
ATOM 623 C C . ALA A 1 84 ? -24.975 -36.012 -5.165 1.00 22.33 84 ALA A C 1
ATOM 624 O O . ALA A 1 84 ? -25.009 -35.647 -6.338 1.00 23.24 84 ALA A O 1
ATOM 626 N N . ARG A 1 85 ? -23.824 -36.305 -4.568 1.00 22.20 85 ARG A N 1
ATOM 627 C CA . ARG A 1 85 ? -22.598 -36.111 -5.361 1.00 22.41 85 ARG A CA 1
ATOM 628 C C . ARG A 1 85 ? -22.476 -37.198 -6.419 1.00 22.67 85 ARG A C 1
ATOM 629 O O . ARG A 1 85 ? -21.908 -36.994 -7.511 1.00 22.37 85 ARG A O 1
ATOM 637 N N . VAL A 1 86 ? -23.028 -38.379 -6.122 1.00 23.27 86 VAL A N 1
ATOM 638 C CA . VAL A 1 86 ? -23.014 -39.438 -7.147 1.00 22.37 86 VAL A CA 1
ATOM 639 C C . VAL A 1 86 ? -23.705 -38.943 -8.426 1.00 22.93 86 VAL A C 1
ATOM 640 O O . VAL A 1 86 ? -23.165 -39.125 -9.537 1.00 23.78 86 VAL A O 1
ATOM 644 N N . GLU A 1 87 ? -24.890 -38.326 -8.311 1.00 22.42 87 GLU A N 1
ATOM 645 C CA . GLU A 1 87 ? -25.572 -37.870 -9.509 1.00 22.89 87 GLU A CA 1
ATOM 646 C C . GLU A 1 87 ? -24.898 -36.690 -10.175 1.00 23.20 87 GLU A C 1
ATOM 647 O O . GLU A 1 87 ? -25.002 -36.537 -11.385 1.00 23.90 87 GLU A O 1
ATOM 649 N N . GLU A 1 88 ? -24.277 -35.820 -9.393 1.00 22.93 88 GLU A N 1
ATOM 650 C CA . GLU A 1 88 ? -23.750 -34.603 -9.943 1.00 23.14 88 GLU A CA 1
ATOM 651 C C . GLU A 1 88 ? -22.550 -34.939 -10.784 1.00 23.56 88 GLU A C 1
ATOM 652 O O . GLU A 1 88 ? -22.381 -34.373 -11.858 1.00 23.36 88 GLU A O 1
ATOM 658 N N . PHE A 1 89 ? -21.692 -35.813 -10.276 1.00 22.89 89 PHE A N 1
ATOM 659 C CA . PHE A 1 89 ? -20.450 -36.133 -11.009 1.00 23.60 89 PHE A CA 1
ATOM 660 C C . PHE A 1 89 ? -20.480 -37.474 -11.776 1.00 24.00 89 PHE A C 1
ATOM 661 O O . PHE A 1 89 ? -19.505 -37.846 -12.447 1.00 24.01 89 PHE A O 1
ATOM 669 N N . ASN A 1 90 ? -21.640 -38.139 -11.762 1.00 24.12 90 ASN A N 1
ATOM 670 C CA . ASN A 1 90 ? -21.758 -39.477 -12.373 1.00 22.87 90 ASN A CA 1
ATOM 671 C C . ASN A 1 90 ? -20.710 -40.474 -11.881 1.00 21.29 90 ASN A C 1
ATOM 672 O O . ASN A 1 90 ? -20.123 -41.215 -12.656 1.00 21.01 90 ASN A O 1
ATOM 677 N N . LEU A 1 91 ? -20.471 -40.464 -10.580 1.00 21.24 91 LEU A N 1
ATOM 678 C CA . LEU A 1 91 ? -19.537 -41.387 -9.934 1.00 21.63 91 LEU A CA 1
ATOM 679 C C . LEU A 1 91 ? -19.871 -42.845 -10.168 1.00 22.48 91 LEU A C 1
ATOM 680 O O . LEU A 1 91 ? -21.069 -43.256 -10.204 1.00 22.19 91 LEU A O 1
ATOM 685 N N . LYS A 1 92 ? -18.820 -43.640 -10.364 1.00 22.92 92 LYS A N 1
ATOM 686 C CA . LYS A 1 92 ? -19.049 -45.040 -10.723 1.00 23.55 92 LYS A CA 1
ATOM 687 C C . LYS A 1 92 ? -19.456 -45.814 -9.485 1.00 22.86 92 LYS A C 1
ATOM 688 O O . LYS A 1 92 ? -20.293 -46.694 -9.581 1.00 21.02 92 LYS A O 1
ATOM 694 N N . LYS A 1 93 ? -18.854 -45.471 -8.337 1.00 22.86 93 LYS A N 1
ATOM 695 C CA . LYS A 1 93 ? -19.268 -45.978 -7.040 1.00 22.57 93 LYS A CA 1
ATOM 696 C C . LYS A 1 93 ? -19.287 -44.843 -6.061 1.00 23.20 93 LYS A C 1
ATOM 697 O O . LYS A 1 93 ? -18.711 -43.779 -6.342 1.00 23.74 93 LYS A O 1
ATOM 703 N N . MET A 1 94 ? -19.861 -45.062 -4.877 1.00 22.01 94 MET A N 1
ATOM 704 C CA . MET A 1 94 ? -19.794 -44.045 -3.903 1.00 22.06 94 MET A CA 1
ATOM 705 C C . MET A 1 94 ? -18.526 -44.119 -3.120 1.00 21.86 94 MET A C 1
ATOM 706 O O . MET A 1 94 ? -18.500 -44.670 -2.031 1.00 21.40 94 MET A O 1
ATOM 711 N N . TRP A 1 95 ? -17.495 -43.481 -3.647 1.00 21.06 95 TRP A N 1
ATOM 712 C CA . TRP A 1 95 ? -16.165 -43.558 -3.070 1.00 20.91 95 TRP A CA 1
ATOM 713 C C . TRP A 1 95 ? -16.158 -43.064 -1.627 1.00 22.96 95 TRP A C 1
ATOM 714 O O . TRP A 1 95 ? -16.843 -42.097 -1.271 1.00 22.39 95 TRP A O 1
ATOM 725 N N . LEU A 1 96 ? -15.408 -43.762 -0.782 1.00 24.05 96 LEU A N 1
ATOM 726 C CA . LEU A 1 96 ? -15.353 -43.412 0.637 1.00 24.51 96 LEU A CA 1
ATOM 727 C C . LEU A 1 96 ? -14.577 -42.138 0.874 1.00 24.57 96 LEU A C 1
ATOM 728 O O . LEU A 1 96 ? -13.743 -41.763 0.066 1.00 23.84 96 LEU A O 1
ATOM 733 N N . SER A 1 97 ? -14.833 -41.494 1.990 1.00 24.64 97 SER A N 1
ATOM 734 C CA . SER A 1 97 ? -14.151 -40.266 2.331 1.00 26.00 97 SER A CA 1
ATOM 735 C C . SER A 1 97 ? -12.643 -40.439 2.173 1.00 26.68 97 SER A C 1
ATOM 736 O O . SER A 1 97 ? -12.064 -41.391 2.712 1.00 27.54 97 SER A O 1
ATOM 739 N N . PRO A 1 98 ? -11.996 -39.527 1.456 1.00 26.30 98 PRO A N 1
ATOM 740 C CA . PRO A 1 98 ? -10.574 -39.655 1.308 1.00 27.07 98 PRO A CA 1
ATOM 741 C C . PRO A 1 98 ? -9.774 -39.455 2.594 1.00 28.04 98 PRO A C 1
ATOM 742 O O . PRO A 1 98 ? -8.714 -40.060 2.769 1.00 27.75 98 PRO A O 1
ATOM 746 N N . ASN A 1 99 ? -10.265 -38.599 3.465 1.00 28.83 99 ASN A N 1
ATOM 747 C CA . ASN A 1 99 ? -9.675 -38.420 4.783 1.00 30.96 99 ASN A CA 1
ATOM 748 C C . ASN A 1 99 ? -9.637 -39.710 5.585 1.00 30.89 99 ASN A C 1
ATOM 749 O O . ASN A 1 99 ? -8.610 -40.033 6.256 1.00 30.31 99 ASN A O 1
ATOM 754 N N . GLY A 1 100 ? -10.746 -40.456 5.491 1.00 29.68 100 GLY A N 1
ATOM 755 C CA . GLY A 1 100 ? -10.853 -41.759 6.131 1.00 29.17 100 GLY A CA 1
ATOM 756 C C . GLY A 1 100 ? -9.790 -42.691 5.597 1.00 29.36 100 GLY A C 1
ATOM 757 O O . GLY A 1 100 ? -9.182 -43.451 6.364 1.00 29.81 100 GLY A O 1
ATOM 758 N N . THR A 1 101 ? -9.546 -42.649 4.286 1.00 28.53 101 THR A N 1
ATOM 759 C CA . THR A 1 101 ? -8.574 -43.565 3.703 1.00 28.24 101 THR A CA 1
ATOM 760 C C . THR A 1 101 ? -7.131 -43.140 4.120 1.00 29.41 101 THR A C 1
ATOM 761 O O . THR A 1 101 ? -6.243 -43.970 4.333 1.00 29.68 101 THR A O 1
ATOM 765 N N . ILE A 1 102 ? -6.909 -41.859 4.243 1.00 29.64 102 ILE A N 1
ATOM 766 C CA . ILE A 1 102 ? -5.610 -41.385 4.619 1.00 31.09 102 ILE A CA 1
ATOM 767 C C . ILE A 1 102 ? -5.321 -41.602 6.100 1.00 32.45 102 ILE A C 1
ATOM 768 O O . ILE A 1 102 ? -4.293 -42.112 6.439 1.00 32.58 102 ILE A O 1
ATOM 773 N N . ARG A 1 103 ? -6.270 -41.241 6.948 1.00 33.81 103 ARG A N 1
ATOM 774 C CA . ARG A 1 103 ? -6.196 -41.476 8.366 1.00 36.01 103 ARG A CA 1
ATOM 775 C C . ARG A 1 103 ? -5.767 -42.878 8.561 1.00 36.28 103 ARG A C 1
ATOM 776 O O . ARG A 1 103 ? -4.833 -43.129 9.236 1.00 38.22 103 ARG A O 1
ATOM 784 N N . ASN A 1 104 ? -6.496 -43.775 7.944 1.00 35.73 104 ASN A N 1
ATOM 785 C CA . ASN A 1 104 ? -6.389 -45.207 8.118 1.00 35.35 104 ASN A CA 1
ATOM 786 C C . ASN A 1 104 ? -5.040 -45.758 7.605 1.00 34.69 104 ASN A C 1
ATOM 787 O O . ASN A 1 104 ? -4.407 -46.557 8.277 1.00 34.75 104 ASN A O 1
ATOM 792 N N . ILE A 1 105 ? -4.576 -45.344 6.431 1.00 33.25 105 ILE A N 1
ATOM 793 C CA . ILE A 1 105 ? -3.224 -45.807 5.969 1.00 31.64 105 ILE A CA 1
ATOM 794 C C . ILE A 1 105 ? -2.105 -45.174 6.804 1.00 30.58 105 ILE A C 1
ATOM 795 O O . ILE A 1 105 ? -1.086 -45.833 7.093 1.00 31.46 105 ILE A O 1
ATOM 800 N N . LEU A 1 106 ? -2.300 -43.918 7.216 1.00 29.34 106 LEU A N 1
ATOM 801 C CA . LEU A 1 106 ? -1.272 -43.256 8.002 1.00 29.06 106 LEU A CA 1
ATOM 802 C C . LEU A 1 106 ? -1.290 -43.559 9.469 1.00 28.27 106 LEU A C 1
ATOM 803 O O . LEU A 1 106 ? -0.270 -43.477 10.125 1.00 29.07 106 LEU A O 1
ATOM 808 N N . GLY A 1 107 ? -2.450 -43.896 9.993 1.00 27.70 107 GLY A N 1
ATOM 809 C CA . GLY A 1 107 ? -2.623 -43.931 11.445 1.00 27.96 107 GLY A CA 1
ATOM 810 C C . GLY A 1 107 ? -2.636 -42.533 12.009 1.00 27.43 107 GLY A C 1
ATOM 811 O O . GLY A 1 107 ? -2.803 -41.563 11.291 1.00 27.53 107 GLY A O 1
ATO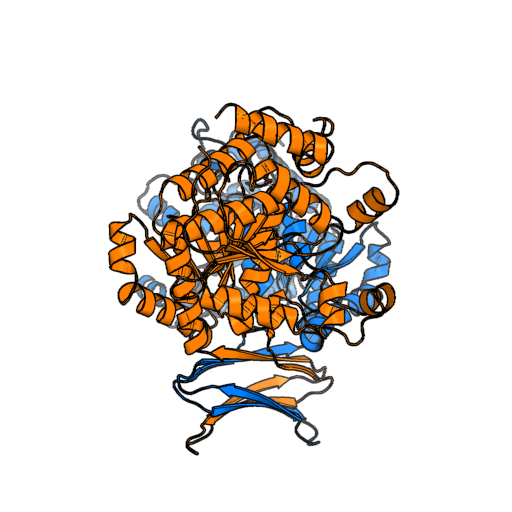M 812 N N . GLY A 1 108 ? -2.434 -42.400 13.295 1.00 27.81 108 GLY A N 1
ATOM 813 C CA . GLY A 1 108 ? -2.280 -41.045 13.828 1.00 29.20 108 GLY A CA 1
ATOM 814 C C . GLY A 1 108 ? -3.580 -40.295 14.055 1.00 29.68 108 GLY A C 1
ATOM 815 O O . GLY A 1 108 ? -4.639 -40.677 13.538 1.00 30.76 108 GLY A O 1
ATOM 816 N N . THR A 1 109 ? -3.448 -39.183 14.786 1.00 29.40 109 THR A N 1
ATOM 817 C CA . THR A 1 109 ? -4.502 -38.471 15.467 1.00 27.70 109 THR A CA 1
ATOM 818 C C . THR A 1 109 ? -4.701 -37.154 14.766 1.00 29.08 109 THR A C 1
ATOM 819 O O . THR A 1 109 ? -3.715 -36.569 14.250 1.00 29.82 109 THR A O 1
ATOM 823 N N . ILE A 1 110 ? -5.960 -36.698 14.709 1.00 27.99 110 ILE A N 1
ATOM 824 C CA . ILE A 1 110 ? -6.278 -35.413 14.093 1.00 27.65 110 ILE A CA 1
ATOM 825 C C . ILE A 1 110 ? -6.365 -34.330 15.185 1.00 27.08 110 ILE A C 1
ATOM 826 O O . ILE A 1 110 ? -7.052 -34.521 16.211 1.00 27.62 110 ILE A O 1
ATOM 831 N N . PHE A 1 111 ? -5.678 -33.209 14.958 1.00 25.93 111 PHE A N 1
ATOM 832 C CA . PHE A 1 111 ? -5.620 -32.099 15.911 1.00 25.20 111 PHE A CA 1
ATOM 833 C C . PHE A 1 111 ? -6.200 -30.859 15.249 1.00 26.63 111 PHE A C 1
ATOM 834 O O . PHE A 1 111 ? -5.901 -30.569 14.096 1.00 26.05 111 PHE A O 1
ATOM 842 N N . ARG A 1 112 ? -7.029 -30.138 15.981 1.00 26.54 112 ARG A N 1
ATOM 843 C CA . ARG A 1 112 ? -7.667 -28.971 15.418 1.00 27.97 112 ARG A CA 1
ATOM 844 C C . ARG A 1 112 ? -6.958 -27.727 16.004 1.00 28.63 112 ARG A C 1
ATOM 845 O O . ARG A 1 112 ? -7.045 -27.473 17.203 1.00 28.53 112 ARG A O 1
ATOM 853 N N . GLU A 1 113 ? -6.247 -26.970 15.174 1.00 29.92 113 GLU A N 1
ATOM 854 C CA . GLU A 1 113 ? -5.505 -25.821 15.677 1.00 30.63 113 GLU A CA 1
ATOM 855 C C . GLU A 1 113 ? -6.008 -24.531 15.102 1.00 29.86 113 GLU A C 1
ATOM 856 O O . GLU A 1 113 ? -5.859 -24.312 13.909 1.00 30.38 113 GLU A O 1
ATOM 862 N N . PRO A 1 114 ? -6.527 -23.644 15.957 1.00 29.58 114 PRO A N 1
ATOM 863 C CA . PRO A 1 114 ? -6.990 -22.340 15.499 1.00 30.43 114 PRO A CA 1
ATOM 864 C C . PRO A 1 114 ? -5.870 -21.281 15.370 1.00 31.25 114 PRO A C 1
ATOM 865 O O . PRO A 1 114 ? -4.785 -21.378 16.014 1.00 31.17 114 PRO A O 1
ATOM 869 N N . ILE A 1 115 ? -6.159 -20.291 14.533 1.00 30.71 115 ILE A N 1
ATOM 870 C CA . ILE A 1 115 ? -5.274 -19.188 14.285 1.00 31.10 115 ILE A CA 1
ATOM 871 C C . ILE A 1 115 ? -5.815 -17.933 14.981 1.00 32.40 115 ILE A C 1
ATOM 872 O O . ILE A 1 115 ? -6.921 -17.443 14.652 1.00 30.86 115 ILE A O 1
ATOM 877 N N . VAL A 1 116 ? -5.034 -17.416 15.932 1.00 33.14 116 VAL A N 1
ATOM 878 C CA . VAL A 1 116 ? -5.375 -16.174 16.621 1.00 35.01 116 VAL A CA 1
ATOM 879 C C . VAL A 1 116 ? -4.860 -14.914 15.903 1.00 35.50 116 VAL A C 1
ATOM 880 O O . VAL A 1 116 ? -3.689 -14.841 15.477 1.00 37.03 116 VAL A O 1
ATOM 884 N N . ILE A 1 117 ? -5.752 -13.942 15.763 1.00 35.38 117 ILE A N 1
ATOM 885 C CA . ILE A 1 117 ? -5.488 -12.698 15.067 1.00 35.77 117 ILE A CA 1
ATOM 886 C C . ILE A 1 117 ? -6.198 -11.541 15.786 1.00 37.11 117 ILE A C 1
ATOM 887 O O . ILE A 1 117 ? -7.441 -11.344 15.660 1.00 38.35 117 ILE A O 1
ATOM 892 N N . SER A 1 118 ? -5.376 -10.742 16.465 1.00 38.03 118 SER A N 1
ATOM 893 C CA . SER A 1 118 ? -5.786 -9.759 17.485 1.00 39.03 118 SER A CA 1
ATOM 894 C C . SER A 1 118 ? -7.052 -8.973 17.232 1.00 39.01 118 SER A C 1
ATOM 895 O O . SER A 1 118 ? -7.836 -8.796 18.153 1.00 40.18 118 SER A O 1
ATOM 898 N N . ASN A 1 119 ? -7.264 -8.488 16.016 1.00 38.87 119 ASN A N 1
ATOM 899 C CA . ASN A 1 119 ? -8.387 -7.565 15.787 1.00 38.60 119 ASN A CA 1
ATOM 900 C C . ASN A 1 119 ? -9.591 -8.294 15.280 1.00 38.20 119 ASN A C 1
ATOM 901 O O . ASN A 1 119 ? -10.616 -7.666 14.995 1.00 37.77 119 ASN A O 1
ATOM 906 N N . VAL A 1 120 ? -9.453 -9.613 15.119 1.00 36.96 120 VAL A N 1
ATOM 907 C CA . VAL A 1 120 ? -10.626 -10.430 14.846 1.00 35.44 120 VAL A CA 1
ATOM 908 C C . VAL A 1 120 ? -11.049 -10.992 16.190 1.00 35.46 120 VAL A C 1
ATOM 909 O O . VAL A 1 120 ? -10.324 -11.763 16.820 1.00 35.95 120 VAL A O 1
ATOM 913 N N . PRO A 1 121 ? -12.209 -10.551 16.656 1.00 35.33 121 PRO A N 1
ATOM 914 C CA . PRO A 1 121 ? -12.746 -10.930 17.945 1.00 35.73 121 PRO A CA 1
ATOM 915 C C . PRO A 1 121 ? -13.165 -12.431 18.000 1.00 34.99 121 PRO A C 1
ATOM 916 O O . PRO A 1 121 ? -13.730 -12.941 17.052 1.00 34.25 121 PRO A O 1
ATOM 920 N N . ARG A 1 122 ? -12.854 -13.116 19.099 1.00 34.35 122 ARG A N 1
ATOM 921 C CA . ARG A 1 122 ? -13.454 -14.424 19.376 1.00 34.58 122 ARG A CA 1
ATOM 922 C C . ARG A 1 122 ? -14.674 -14.225 20.194 1.00 34.28 122 ARG A C 1
ATOM 923 O O . ARG A 1 122 ? -14.804 -13.223 20.905 1.00 35.95 122 ARG A O 1
ATOM 931 N N . LEU A 1 123 ? -15.578 -15.182 20.128 1.00 34.03 123 LEU A N 1
ATOM 932 C CA . LEU A 1 123 ? -16.833 -15.045 20.850 1.00 32.61 123 LEU A CA 1
ATOM 933 C C . LEU A 1 123 ? -16.646 -15.143 22.370 1.00 31.79 123 LEU A C 1
ATOM 934 O O . LEU A 1 123 ? -17.569 -14.837 23.110 1.00 30.78 123 LEU A O 1
ATOM 939 N N . VAL A 1 124 ? -15.447 -15.556 22.820 1.00 31.52 124 VAL A N 1
ATOM 940 C CA . VAL A 1 124 ? -15.071 -15.617 24.224 1.00 30.60 124 VAL A CA 1
ATOM 941 C C . VAL A 1 124 ? -13.826 -14.741 24.335 1.00 31.73 124 VAL A C 1
ATOM 942 O O . VAL A 1 124 ? -12.719 -15.203 24.067 1.00 30.65 124 VAL A O 1
ATOM 946 N N . PRO A 1 125 ? -13.989 -13.456 24.724 1.00 33.27 125 PRO A N 1
ATOM 947 C CA . PRO A 1 125 ? -12.885 -12.502 24.610 1.00 33.19 125 PRO A CA 1
ATOM 948 C C . PRO A 1 125 ? -11.704 -12.945 25.406 1.00 33.91 125 PRO A C 1
ATOM 949 O O . PRO A 1 125 ? -10.579 -12.681 25.036 1.00 33.83 125 PRO A O 1
ATOM 953 N N . GLY A 1 126 ? -11.967 -13.667 26.485 1.00 35.52 126 GLY A N 1
ATOM 954 C CA . GLY A 1 126 ? -10.918 -14.314 27.237 1.00 35.94 126 GLY A CA 1
ATOM 955 C C . GLY A 1 126 ? -9.929 -15.077 26.380 1.00 36.98 126 GLY A C 1
ATOM 956 O O . GLY A 1 126 ? -8.744 -15.152 26.760 1.00 38.88 126 GLY A O 1
ATOM 957 N N . TRP A 1 127 ? -10.346 -15.665 25.248 1.00 36.72 127 TRP A N 1
ATOM 958 C CA . TRP A 1 127 ? -9.365 -16.489 24.511 1.00 37.48 127 TRP A CA 1
ATOM 959 C C . TRP A 1 127 ? -8.327 -15.609 23.854 1.00 38.73 127 TRP A C 1
ATOM 960 O O . TRP A 1 127 ? -8.610 -14.478 23.462 1.00 40.48 127 TRP A O 1
ATOM 971 N N . THR A 1 128 ? -7.144 -16.158 23.690 1.00 38.36 128 THR A N 1
ATOM 972 C CA . THR A 1 128 ? -5.985 -15.341 23.399 1.00 38.74 128 THR A CA 1
ATOM 973 C C . THR A 1 128 ? -4.870 -16.175 22.833 1.00 38.35 128 THR A C 1
ATOM 974 O O . THR A 1 128 ? -3.995 -15.679 22.119 1.00 38.28 128 THR A O 1
ATOM 978 N N . LYS A 1 129 ? -4.911 -17.450 23.185 1.00 38.06 129 LYS A N 1
ATOM 979 C CA . LYS A 1 129 ? -4.005 -18.427 22.615 1.00 38.22 129 LYS A CA 1
ATOM 980 C C . LYS A 1 129 ? -4.797 -19.556 21.932 1.00 37.07 129 LYS A C 1
ATOM 981 O O . LYS A 1 129 ? -6.012 -19.679 22.162 1.00 37.05 129 LYS A O 1
ATOM 987 N N . PRO A 1 130 ? -4.137 -20.333 21.048 1.00 36.48 130 PRO A N 1
ATOM 988 C CA . PRO A 1 130 ? -4.874 -21.438 20.392 1.00 35.29 130 PRO A CA 1
ATOM 989 C C . PRO A 1 130 ? -5.203 -22.519 21.403 1.00 33.96 130 PRO A C 1
ATOM 990 O O . PRO A 1 130 ? -4.354 -22.904 22.195 1.00 33.88 130 PRO A O 1
ATOM 994 N N . ILE A 1 131 ? -6.464 -22.931 21.406 1.00 32.96 131 ILE A N 1
ATOM 995 C CA . ILE A 1 131 ? -6.917 -24.168 22.030 1.00 30.74 131 ILE A CA 1
ATOM 996 C C . ILE A 1 131 ? -6.891 -25.281 20.958 1.00 29.95 131 ILE A C 1
ATOM 997 O O . ILE A 1 131 ? -7.665 -25.269 20.011 1.00 29.25 131 ILE A O 1
ATOM 1002 N N . VAL A 1 132 ? -5.954 -26.214 21.105 1.00 28.43 132 VAL A N 1
ATOM 1003 C CA . VAL A 1 132 ? -5.869 -27.372 20.237 1.00 27.21 132 VAL A CA 1
ATOM 1004 C C . VAL A 1 132 ? -6.614 -28.561 20.815 1.00 25.79 132 VAL A C 1
ATOM 1005 O O . VAL A 1 132 ? -6.451 -28.933 21.969 1.00 26.85 132 VAL A O 1
ATOM 1009 N N . ILE A 1 133 ? -7.405 -29.177 19.980 1.00 24.71 133 ILE A N 1
ATOM 1010 C CA . ILE A 1 133 ? -8.130 -30.339 20.371 1.00 23.77 133 ILE A CA 1
ATOM 1011 C C . ILE A 1 133 ? -7.666 -31.471 19.488 1.00 23.79 133 ILE A C 1
ATOM 1012 O O . ILE A 1 133 ? -7.674 -31.373 18.254 1.00 24.26 133 ILE A O 1
ATOM 1017 N N . GLY A 1 134 ? -7.245 -32.538 20.135 1.00 23.36 134 GLY A N 1
ATOM 1018 C CA . GLY A 1 134 ? -6.908 -33.764 19.440 1.00 24.54 134 GLY A CA 1
ATOM 1019 C C . GLY A 1 134 ? -8.005 -34.743 19.779 1.00 25.04 134 GLY A C 1
ATOM 1020 O O . GLY A 1 134 ? -8.457 -34.823 20.919 1.00 25.42 134 GLY A O 1
ATOM 1021 N N . ARG A 1 135 ? -8.455 -35.474 18.774 1.00 24.93 135 ARG A N 1
ATOM 1022 C CA . ARG A 1 135 ? -9.619 -36.324 18.912 1.00 23.28 135 ARG A CA 1
ATOM 1023 C C . ARG A 1 135 ? -9.233 -37.760 18.602 1.00 23.12 135 ARG A C 1
ATOM 1024 O O . ARG A 1 135 ? -8.742 -38.066 17.516 1.00 23.53 135 ARG A O 1
ATOM 1032 N N . HIS A 1 136 ? -9.453 -38.633 19.562 1.00 22.41 136 HIS A N 1
ATOM 1033 C CA . HIS A 1 136 ? -9.165 -40.025 19.390 1.00 22.66 136 HIS A CA 1
ATOM 1034 C C . HIS A 1 136 ? -9.787 -40.332 18.044 1.00 23.39 136 HIS A C 1
ATOM 1035 O O . HIS A 1 136 ? -10.980 -40.037 17.825 1.00 24.34 136 HIS A O 1
ATOM 1042 N N . ALA A 1 137 ? -8.965 -40.828 17.126 1.00 21.46 137 ALA A N 1
ATOM 1043 C CA . ALA A 1 137 ? -9.450 -41.158 15.787 1.00 22.86 137 ALA A CA 1
ATOM 1044 C C . ALA A 1 137 ? -10.266 -42.462 15.712 1.00 21.12 137 ALA A C 1
ATOM 1045 O O . ALA A 1 137 ? -10.781 -42.774 14.636 1.00 21.71 137 ALA A O 1
ATOM 1047 N N . PHE A 1 138 ? -10.370 -43.211 16.811 1.00 20.26 138 PHE A N 1
ATOM 1048 C CA . PHE A 1 138 ? -10.965 -44.573 16.747 1.00 20.06 138 PHE A CA 1
ATOM 1049 C C . PHE A 1 138 ? -11.911 -44.902 17.901 1.00 18.76 138 PHE A C 1
ATOM 1050 O O . PHE A 1 138 ? -11.665 -44.544 19.057 1.00 18.10 138 PHE A O 1
ATOM 1058 N N . GLY A 1 139 ? -12.974 -45.626 17.588 1.00 17.10 139 GLY A N 1
ATOM 1059 C CA . GLY A 1 139 ? -13.744 -46.284 18.620 1.00 17.06 139 GLY A CA 1
ATOM 1060 C C . GLY A 1 139 ? -14.904 -45.509 19.230 1.00 17.45 139 GLY A C 1
ATOM 1061 O O . GLY A 1 139 ? -15.351 -44.539 18.662 1.00 16.96 139 GLY A O 1
ATOM 1062 N N . ASP A 1 140 ? -15.346 -45.970 20.402 1.00 18.63 140 ASP A N 1
ATOM 1063 C CA . ASP A 1 140 ? -16.541 -45.509 21.143 1.00 19.86 140 ASP A CA 1
ATOM 1064 C C . ASP A 1 140 ? -17.804 -45.427 20.267 1.00 21.20 140 ASP A C 1
ATOM 1065 O O . ASP A 1 140 ? -18.066 -46.351 19.489 1.00 23.19 140 ASP A O 1
ATOM 1070 N N . GLN A 1 141 ? -18.572 -44.338 20.384 1.00 19.84 141 GLN A N 1
ATOM 1071 C CA . GLN A 1 141 ? -19.837 -44.216 19.706 1.00 19.45 141 GLN A CA 1
ATOM 1072 C C . GLN A 1 141 ? -19.754 -44.457 18.204 1.00 18.71 141 GLN A C 1
ATOM 1073 O O . GLN A 1 141 ? -20.676 -45.010 17.620 1.00 19.68 141 GLN A O 1
ATOM 1079 N N . TYR A 1 142 ? -18.645 -44.075 17.580 1.00 17.01 142 TYR A N 1
ATOM 1080 C CA . TYR A 1 142 ? -18.463 -44.198 16.133 1.00 15.25 142 TYR A CA 1
ATOM 1081 C C . TYR A 1 142 ? -18.261 -45.640 15.625 1.00 16.41 142 TYR A C 1
ATOM 1082 O O . TYR A 1 142 ? -18.328 -45.888 14.415 1.00 14.76 142 TYR A O 1
ATOM 1091 N N . ARG A 1 143 ? -18.127 -46.604 16.546 1.00 17.47 143 ARG A N 1
ATOM 1092 C CA . ARG A 1 143 ? -18.200 -48.021 16.159 1.00 18.79 143 ARG A CA 1
ATOM 1093 C C . ARG A 1 143 ? -19.297 -48.783 16.897 1.00 20.15 143 ARG A C 1
ATOM 1094 O O . ARG A 1 143 ? -19.253 -49.991 16.961 1.00 21.36 143 ARG A O 1
ATOM 1102 N N . ALA A 1 144 ? -20.245 -48.073 17.480 1.00 20.05 144 ALA A N 1
ATOM 1103 C CA . ALA A 1 144 ? -21.267 -48.630 18.364 1.00 20.17 144 ALA A CA 1
ATOM 1104 C C . ALA A 1 144 ? -22.234 -49.608 17.691 1.00 20.29 144 ALA A C 1
ATOM 1105 O O . ALA A 1 144 ? -22.696 -49.355 16.589 1.00 21.00 144 ALA A O 1
ATOM 1107 N N . THR A 1 145 ? -22.599 -50.666 18.406 1.00 19.24 145 THR A N 1
ATOM 1108 C CA . THR A 1 145 ? -23.762 -51.492 18.029 1.00 18.53 145 THR A CA 1
ATOM 1109 C C . THR A 1 145 ? -24.822 -50.802 18.827 1.00 19.84 145 THR A C 1
ATOM 1110 O O . THR A 1 145 ? -24.668 -50.699 20.071 1.00 21.52 145 THR A O 1
ATOM 1114 N N . ASN A 1 146 ? -25.803 -50.214 18.152 1.00 19.17 146 ASN A N 1
ATOM 1115 C CA . ASN A 1 146 ? -26.935 -49.680 18.825 1.00 19.93 146 ASN A CA 1
ATOM 1116 C C . ASN A 1 146 ? -28.200 -50.155 18.118 1.00 20.43 146 ASN A C 1
ATOM 1117 O O . ASN A 1 146 ? -28.198 -50.361 16.917 1.00 19.25 146 ASN A O 1
ATOM 1122 N N . PHE A 1 147 ? -29.269 -50.352 18.878 1.00 22.31 147 PHE A N 1
ATOM 1123 C CA . PHE A 1 147 ? -30.555 -50.765 18.302 1.00 23.94 147 PHE A CA 1
ATOM 1124 C C . PHE A 1 147 ? -31.677 -50.404 19.238 1.00 25.40 147 PHE A C 1
ATOM 1125 O O . PHE A 1 147 ? -31.460 -50.097 20.440 1.00 23.52 147 PHE A O 1
ATOM 1133 N N . LYS A 1 148 ? -32.886 -50.448 18.674 1.00 28.02 148 LYS A N 1
ATOM 1134 C CA . LYS A 1 148 ? -34.114 -50.193 19.409 1.00 30.09 148 LYS A CA 1
ATOM 1135 C C . LYS A 1 148 ? -34.877 -51.512 19.611 1.00 31.01 148 LYS A C 1
ATOM 1136 O O . LYS A 1 148 ? -34.639 -52.485 18.884 1.00 30.31 148 LYS A O 1
ATOM 1142 N N . VAL A 1 149 ? -35.725 -51.554 20.646 1.00 31.63 149 VAL A N 1
ATOM 1143 C CA . VAL A 1 149 ? -36.707 -52.654 20.834 1.00 31.76 149 VAL A CA 1
ATOM 1144 C C . VAL A 1 149 ? -38.078 -52.058 21.231 1.00 32.57 149 VAL A C 1
ATOM 1145 O O . VAL A 1 149 ? -38.137 -51.020 21.903 1.00 30.99 149 VAL A O 1
ATOM 1149 N N . ASP A 1 150 ? -39.169 -52.690 20.786 1.00 34.64 150 ASP A N 1
ATOM 1150 C CA . ASP A 1 150 ? -40.504 -52.217 21.179 1.00 36.24 150 ASP A CA 1
ATOM 1151 C C . ASP A 1 150 ? -41.146 -53.272 22.047 1.00 37.33 150 ASP A C 1
ATOM 1152 O O . ASP A 1 150 ? -42.247 -53.750 21.753 1.00 38.61 150 ASP A O 1
ATOM 1157 N N . GLN A 1 151 ? -40.449 -53.671 23.105 1.00 38.14 151 GLN A N 1
ATOM 1158 C CA . GLN A 1 151 ? -40.912 -54.792 23.910 1.00 39.14 151 GLN A CA 1
ATOM 1159 C C . GLN A 1 151 ? -39.941 -55.210 25.022 1.00 39.20 151 GLN A C 1
ATOM 1160 O O . GLN A 1 151 ? -38.728 -54.952 24.916 1.00 39.78 151 GLN A O 1
ATOM 1166 N N . PRO A 1 152 ? -40.466 -55.914 26.054 1.00 38.67 152 PRO A N 1
ATOM 1167 C CA . PRO A 1 152 ? -39.699 -56.295 27.234 1.00 38.58 152 PRO A CA 1
ATOM 1168 C C . PRO A 1 152 ? -38.688 -57.413 26.965 1.00 37.83 152 PRO A C 1
ATOM 1169 O O . PRO A 1 152 ? -38.898 -58.253 26.092 1.00 38.52 152 PRO A O 1
ATOM 1173 N N . GLY A 1 153 ? -37.615 -57.432 27.742 1.00 37.05 153 GLY A N 1
ATOM 1174 C CA . GLY A 1 153 ? -36.577 -58.426 27.566 1.00 36.32 153 GLY A CA 1
ATOM 1175 C C . GLY A 1 153 ? -35.357 -57.994 28.331 1.00 35.55 153 GLY A C 1
ATOM 1176 O O . GLY A 1 153 ? -35.293 -56.879 28.819 1.00 36.02 153 GLY A O 1
ATOM 1177 N N . THR A 1 154 ? -34.379 -58.880 28.404 1.00 35.06 154 THR A N 1
ATOM 1178 C CA . THR A 1 154 ? -33.200 -58.682 29.226 1.00 34.04 154 THR A CA 1
ATOM 1179 C C . THR A 1 154 ? -32.006 -58.436 28.295 1.00 33.69 154 THR A C 1
ATOM 1180 O O . THR A 1 154 ? -31.951 -58.965 27.166 1.00 34.24 154 THR A O 1
ATOM 1184 N N . VAL A 1 155 ? -31.034 -57.664 28.780 1.00 32.79 155 VAL A N 1
ATOM 1185 C CA . VAL A 1 155 ? -29.850 -57.345 27.975 1.00 31.03 155 VAL A CA 1
ATOM 1186 C C . VAL A 1 155 ? -28.597 -57.911 28.604 1.00 30.37 155 VAL A C 1
ATOM 1187 O O . VAL A 1 155 ? -28.350 -57.717 29.786 1.00 30.51 155 VAL A O 1
ATOM 1191 N N . THR A 1 156 ? -27.794 -58.590 27.799 1.00 29.09 156 THR A N 1
ATOM 1192 C CA . THR A 1 156 ? -26.595 -59.256 28.291 1.00 28.46 156 THR A CA 1
ATOM 1193 C C . THR A 1 156 ? -25.430 -58.824 27.447 1.00 26.18 156 THR A C 1
ATOM 1194 O O . THR A 1 156 ? -25.552 -58.761 26.240 1.00 26.51 156 THR A O 1
ATOM 1198 N N . LEU A 1 157 ? -24.288 -58.644 28.087 1.00 24.01 157 LEU A N 1
ATOM 1199 C CA . LEU A 1 157 ? -23.090 -58.269 27.409 1.00 22.75 157 LEU A CA 1
ATOM 1200 C C . LEU A 1 157 ? -22.025 -59.303 27.797 1.00 22.60 157 LEU A C 1
ATOM 1201 O O . LEU A 1 157 ? -21.768 -59.520 28.994 1.00 22.09 157 LEU A O 1
ATOM 1206 N N . THR A 1 158 ? -21.454 -59.977 26.798 1.00 21.87 158 THR A N 1
ATOM 1207 C CA . THR A 1 158 ? -20.516 -61.078 27.084 1.00 23.12 158 THR A CA 1
ATOM 1208 C C . THR A 1 158 ? -19.135 -60.836 26.459 1.00 21.52 158 THR A C 1
ATOM 1209 O O . THR A 1 158 ? -19.056 -60.500 25.304 1.00 19.79 158 THR A O 1
ATOM 1213 N N . PHE A 1 159 ? -18.061 -61.002 27.231 1.00 22.32 159 PHE A N 1
ATOM 1214 C CA . PHE A 1 159 ? -16.721 -61.128 26.631 1.00 21.87 159 PHE A CA 1
ATOM 1215 C C . PHE A 1 159 ? -16.283 -62.602 26.525 1.00 22.26 159 PHE A C 1
ATOM 1216 O O . PHE A 1 159 ? -16.088 -63.268 27.510 1.00 22.26 159 PHE A O 1
ATOM 1224 N N . THR A 1 160 ? -16.045 -63.099 25.327 1.00 22.74 160 THR A N 1
ATOM 1225 C CA . THR A 1 160 ? -15.656 -64.496 25.201 1.00 23.71 160 THR A CA 1
ATOM 1226 C C . THR A 1 160 ? -14.138 -64.639 24.964 1.00 23.11 160 THR A C 1
ATOM 1227 O O . THR A 1 160 ? -13.674 -64.363 23.873 1.00 24.12 160 THR A O 1
ATOM 1231 N N . PRO A 1 161 ? -13.376 -65.102 25.964 1.00 24.34 161 PRO A N 1
ATOM 1232 C CA . PRO A 1 161 ? -11.899 -65.128 25.723 1.00 26.14 161 PRO A CA 1
ATOM 1233 C C . PRO A 1 161 ? -11.428 -66.006 24.546 1.00 27.94 161 PRO A C 1
ATOM 1234 O O . PRO A 1 161 ? -11.957 -67.093 24.305 1.00 28.31 161 PRO A O 1
ATOM 1238 N N . ALA A 1 162 ? -10.456 -65.507 23.793 1.00 30.29 162 ALA A N 1
ATOM 1239 C CA . ALA A 1 162 ? -9.932 -66.199 22.606 1.00 31.87 162 ALA A CA 1
ATOM 1240 C C . ALA A 1 162 ? -9.188 -67.500 22.964 1.00 33.59 162 ALA A C 1
ATOM 1241 O O . ALA A 1 162 ? -9.120 -68.420 22.124 1.00 34.32 162 ALA A O 1
ATOM 1243 N N . ASP A 1 163 ? -8.655 -67.571 24.200 1.00 34.23 163 ASP A N 1
ATOM 1244 C CA . ASP A 1 163 ? -8.024 -68.805 24.729 1.00 34.97 163 ASP A CA 1
ATOM 1245 C C . ASP A 1 163 ? -9.029 -69.869 25.238 1.00 34.90 163 ASP A C 1
ATOM 1246 O O . ASP A 1 163 ? -8.632 -70.917 25.744 1.00 34.07 163 ASP A O 1
ATOM 1251 N N . GLY A 1 164 ? -10.321 -69.573 25.165 1.00 34.91 164 GLY A N 1
ATOM 1252 C CA . GLY A 1 164 ? -11.300 -70.578 25.490 1.00 35.07 164 GLY A CA 1
ATOM 1253 C C . GLY A 1 164 ? -11.617 -70.698 26.966 1.00 35.69 164 GLY A C 1
ATOM 1254 O O . GLY A 1 164 ? -12.479 -71.495 27.332 1.00 36.17 164 GLY A O 1
ATOM 1255 N N . SER A 1 165 ? -10.982 -69.921 27.841 1.00 35.56 165 SER A N 1
ATOM 1256 C CA . SER A 1 165 ? -11.513 -69.871 29.225 1.00 37.23 165 SER A CA 1
ATOM 1257 C C . SER A 1 165 ? -12.979 -69.337 29.261 1.00 37.82 165 SER A C 1
ATOM 1258 O O . SER A 1 165 ? -13.486 -68.787 28.256 1.00 38.07 165 SER A O 1
ATOM 1261 N N . ALA A 1 166 ? -13.658 -69.530 30.389 1.00 37.80 166 ALA A N 1
ATOM 1262 C CA . ALA A 1 166 ? -15.045 -69.069 30.580 1.00 37.35 166 ALA A CA 1
ATOM 1263 C C . ALA A 1 166 ? -15.366 -67.664 30.087 1.00 36.76 166 ALA A C 1
ATOM 1264 O O . ALA A 1 166 ? -14.701 -66.700 30.468 1.00 36.20 166 ALA A O 1
ATOM 1266 N N . PRO A 1 167 ? -16.419 -67.549 29.266 1.00 36.18 167 PRO A N 1
ATOM 1267 C CA . PRO A 1 167 ? -17.124 -66.284 29.013 1.00 35.58 167 PRO A CA 1
ATOM 1268 C C . PRO A 1 167 ? -17.353 -65.488 30.289 1.00 34.66 167 PRO A C 1
ATOM 1269 O O . PRO A 1 167 ? -17.608 -66.082 31.344 1.00 34.43 167 PRO A O 1
ATOM 1273 N N . ILE A 1 168 ? -17.228 -64.166 30.189 1.00 33.32 168 ILE A N 1
ATOM 1274 C CA . ILE A 1 168 ? -17.634 -63.272 31.275 1.00 33.49 168 ILE A CA 1
ATOM 1275 C C . ILE A 1 168 ? -18.935 -62.565 30.872 1.00 32.34 168 ILE A C 1
ATOM 1276 O O . ILE A 1 168 ? -18.975 -61.718 29.980 1.00 31.11 168 ILE A O 1
ATOM 1281 N N . VAL A 1 169 ? -20.013 -63.019 31.484 1.00 32.67 169 VAL A N 1
ATOM 1282 C CA . VAL A 1 169 ? -21.375 -62.607 31.123 1.00 31.36 169 VAL A CA 1
ATOM 1283 C C . VAL A 1 169 ? -21.841 -61.485 32.043 1.00 30.85 169 VAL A C 1
ATOM 1284 O O . VAL A 1 169 ? -21.873 -61.660 33.260 1.00 30.27 169 VAL A O 1
ATOM 1288 N N . HIS A 1 170 ? -22.200 -60.326 31.476 1.00 30.28 170 HIS A N 1
ATOM 1289 C CA . HIS A 1 170 ? -22.803 -59.270 32.296 1.00 29.71 170 HIS A CA 1
ATOM 1290 C C . HIS A 1 170 ? -24.317 -59.100 32.020 1.00 28.96 170 HIS A C 1
ATOM 1291 O O . HIS A 1 170 ? -24.754 -58.816 30.926 1.00 29.74 170 HIS A O 1
ATOM 1298 N N . GLU A 1 171 ? -25.101 -59.294 33.046 1.00 29.10 171 GLU A N 1
ATOM 1299 C CA . GLU A 1 171 ? -26.544 -59.101 33.000 1.00 29.95 171 GLU A CA 1
ATOM 1300 C C . GLU A 1 171 ? -26.866 -57.613 33.224 1.00 29.80 171 GLU A C 1
ATOM 1301 O O . GLU A 1 171 ? -26.900 -57.174 34.371 1.00 30.32 171 GLU A O 1
ATOM 1307 N N . MET A 1 172 ? -27.090 -56.845 32.157 1.00 28.93 172 MET A N 1
ATOM 1308 C CA . MET A 1 172 ? -27.170 -55.369 32.277 1.00 29.26 172 MET A CA 1
ATOM 1309 C C . MET A 1 172 ? -28.493 -54.878 32.880 1.00 29.38 172 MET A C 1
ATOM 1310 O O . MET A 1 172 ? -28.481 -54.115 33.856 1.00 28.16 172 MET A O 1
ATOM 1315 N N . VAL A 1 173 ? -29.616 -55.339 32.311 1.00 29.14 173 VAL A N 1
ATOM 1316 C CA . VAL A 1 173 ? -30.906 -54.853 32.725 1.00 29.60 173 VAL A CA 1
ATOM 1317 C C . VAL A 1 173 ? -32.077 -55.588 32.061 1.00 30.88 173 VAL A C 1
ATOM 1318 O O . VAL A 1 173 ? -31.924 -56.268 31.019 1.00 31.10 173 VAL A O 1
ATOM 1322 N N . SER A 1 174 ? -33.252 -55.395 32.654 1.00 31.35 174 SER A N 1
ATOM 1323 C CA . SER A 1 174 ? -34.524 -55.717 32.015 1.00 32.50 174 SER A CA 1
ATOM 1324 C C . SER A 1 174 ? -35.278 -54.482 31.532 1.00 32.99 174 SER A C 1
ATOM 1325 O O . SER A 1 174 ? -35.685 -53.616 32.313 1.00 32.61 174 SER A O 1
ATOM 1328 N N . ILE A 1 175 ? -35.478 -54.446 30.229 1.00 33.79 175 ILE A N 1
ATOM 1329 C CA . ILE A 1 175 ? -36.171 -53.370 29.541 1.00 34.27 175 ILE A CA 1
ATOM 1330 C C . ILE A 1 175 ? -37.668 -53.567 29.724 1.00 35.42 175 ILE A C 1
ATOM 1331 O O . ILE A 1 175 ? -38.188 -54.654 29.485 1.00 36.30 175 ILE A O 1
ATOM 1336 N N . PRO A 1 176 ? -38.386 -52.512 30.092 1.00 36.96 176 PRO A N 1
ATOM 1337 C CA . PRO A 1 176 ? -39.804 -52.731 30.434 1.00 37.44 176 PRO A CA 1
ATOM 1338 C C . PRO A 1 176 ? -40.785 -52.769 29.242 1.00 38.36 176 PRO A C 1
ATOM 1339 O O . PRO A 1 176 ? -40.385 -52.601 28.080 1.00 37.27 176 PRO A O 1
ATOM 1343 N N . GLU A 1 177 ? -42.081 -52.953 29.546 1.00 39.63 177 GLU A N 1
ATOM 1344 C CA . GLU A 1 177 ? -43.116 -53.120 28.500 1.00 39.51 177 GLU A CA 1
ATOM 1345 C C . GLU A 1 177 ? -42.863 -52.424 27.136 1.00 38.55 177 GLU A C 1
ATOM 1346 O O . GLU A 1 177 ? -42.885 -53.064 26.060 1.00 38.01 177 GLU A O 1
ATOM 1352 N N . ASP A 1 178 ? -42.636 -51.119 27.186 1.00 37.54 178 ASP A N 1
ATOM 1353 C CA . ASP A 1 178 ? -42.716 -50.296 25.982 1.00 36.82 178 ASP A CA 1
ATOM 1354 C C . ASP A 1 178 ? -41.428 -50.220 25.191 1.00 36.42 178 ASP A C 1
ATOM 1355 O O . ASP A 1 178 ? -41.326 -49.450 24.215 1.00 36.48 178 ASP A O 1
ATOM 1360 N N . GLY A 1 179 ? -40.468 -51.053 25.600 1.00 35.63 179 GLY A N 1
ATOM 1361 C CA . GLY A 1 179 ? -39.164 -51.111 24.946 1.00 35.07 179 GLY A CA 1
ATOM 1362 C C . GLY A 1 179 ? -38.269 -49.921 25.291 1.00 33.96 179 GLY A C 1
ATOM 1363 O O . GLY A 1 179 ? -38.521 -49.177 26.244 1.00 33.37 179 GLY A O 1
ATOM 1364 N N . GLY A 1 180 ? -37.214 -49.782 24.494 1.00 32.95 180 GLY A N 1
ATOM 1365 C CA . GLY A 1 180 ? -36.230 -48.721 24.628 1.00 31.39 180 GLY A CA 1
ATOM 1366 C C . GLY A 1 180 ? -35.147 -48.897 23.595 1.00 29.78 180 GLY A C 1
ATOM 1367 O O . GLY A 1 180 ? -35.401 -49.449 22.512 1.00 30.30 180 GLY A O 1
ATOM 1368 N N . VAL A 1 181 ? -33.930 -48.510 23.988 1.00 27.69 181 VAL A N 1
ATOM 1369 C CA . VAL A 1 181 ? -32.754 -48.554 23.155 1.00 25.66 181 VAL A CA 1
ATOM 1370 C C . VAL A 1 181 ? -31.559 -49.074 23.907 1.00 24.35 181 VAL A C 1
ATOM 1371 O O . VAL A 1 181 ? -31.465 -48.885 25.092 1.00 25.29 181 VAL A O 1
ATOM 1375 N N . VAL A 1 182 ? -30.629 -49.690 23.176 1.00 23.30 182 VAL A N 1
ATOM 1376 C CA . VAL A 1 182 ? -29.517 -50.441 23.726 1.00 21.44 182 VAL A CA 1
ATOM 1377 C C . VAL A 1 182 ? -28.295 -50.168 22.873 1.00 21.25 182 VAL A C 1
ATOM 1378 O O . VAL A 1 182 ? -28.369 -50.047 21.649 1.00 21.08 182 VAL A O 1
ATOM 1382 N N . LEU A 1 183 ? -27.155 -50.043 23.499 1.00 19.59 183 LEU A N 1
ATOM 1383 C CA . LEU A 1 183 ? -26.003 -49.707 22.720 1.00 20.24 183 LEU A CA 1
ATOM 1384 C C . LEU A 1 183 ? -24.824 -50.400 23.376 1.00 19.22 183 LEU A C 1
ATOM 1385 O O . LEU A 1 183 ? -24.805 -50.530 24.598 1.00 18.34 183 LEU A O 1
ATOM 1390 N N . GLY A 1 184 ? -23.895 -50.888 22.555 1.00 19.16 184 GLY A N 1
ATOM 1391 C CA . GLY A 1 184 ? -22.614 -51.462 23.061 1.00 19.36 184 GLY A CA 1
ATOM 1392 C C . GLY A 1 184 ? -21.476 -50.787 22.319 1.00 18.90 184 GLY A C 1
ATOM 1393 O O . GLY A 1 184 ? -21.595 -50.521 21.127 1.00 20.47 184 GLY A O 1
ATOM 1394 N N . MET A 1 185 ? -20.390 -50.481 22.995 1.00 18.76 185 MET A N 1
ATOM 1395 C CA . MET A 1 185 ? -19.291 -49.749 22.310 1.00 19.69 185 MET A CA 1
ATOM 1396 C C . MET A 1 185 ? -17.971 -50.206 22.926 1.00 18.52 185 MET A C 1
ATOM 1397 O O . MET A 1 185 ? -17.997 -50.816 23.965 1.00 20.42 185 MET A O 1
ATOM 1402 N N . TYR A 1 186 ? -16.839 -49.988 22.284 1.00 17.82 186 TYR A N 1
ATOM 1403 C CA . TYR A 1 186 ? -15.542 -50.490 22.856 1.00 17.33 186 TYR A CA 1
ATOM 1404 C C . TYR A 1 186 ? -14.367 -49.608 22.466 1.00 17.65 186 TYR A C 1
ATOM 1405 O O . TYR A 1 186 ? -14.502 -48.780 21.573 1.00 17.64 186 TYR A O 1
ATOM 1414 N N . ASN A 1 187 ? -13.188 -49.814 23.081 1.00 19.02 187 ASN A N 1
ATOM 1415 C CA . ASN A 1 187 ? -11.928 -49.295 22.546 1.00 19.17 187 ASN A CA 1
ATOM 1416 C C . ASN A 1 187 ? -10.740 -50.236 22.795 1.00 20.73 187 ASN A C 1
ATOM 1417 O O . ASN A 1 187 ? -10.850 -51.145 23.616 1.00 20.60 187 ASN A O 1
ATOM 1422 N N . PHE A 1 188 ? -9.619 -50.014 22.080 1.00 19.92 188 PHE A N 1
ATOM 1423 C CA . PHE A 1 188 ? -8.417 -50.860 22.214 1.00 21.25 188 PHE A CA 1
ATOM 1424 C C . PHE A 1 188 ? -7.304 -50.154 22.959 1.00 22.47 188 PHE A C 1
ATOM 1425 O O . PHE A 1 188 ? -7.081 -48.946 22.752 1.00 24.13 188 PHE A O 1
ATOM 1433 N N . LYS A 1 189 ? -6.620 -50.903 23.827 1.00 23.64 189 LYS A N 1
ATOM 1434 C CA . LYS A 1 189 ? -5.449 -50.435 24.517 1.00 24.60 189 LYS A CA 1
ATOM 1435 C C . LYS A 1 189 ? -4.366 -49.887 23.562 1.00 25.78 189 LYS A C 1
ATOM 1436 O O . LYS A 1 189 ? -3.752 -48.839 23.819 1.00 26.11 189 LYS A O 1
ATOM 1442 N N . GLU A 1 190 ? -4.148 -50.595 22.459 1.00 27.13 190 GLU A N 1
ATOM 1443 C CA . GLU A 1 190 ? -3.139 -50.245 21.466 1.00 27.57 190 GLU A CA 1
ATOM 1444 C C . GLU A 1 190 ? -3.448 -48.856 20.860 1.00 27.36 190 GLU A C 1
ATOM 1445 O O . GLU A 1 190 ? -2.555 -47.981 20.658 1.00 28.82 190 GLU A O 1
ATOM 1451 N N . SER A 1 191 ? -4.718 -48.673 20.555 1.00 26.05 191 SER A N 1
ATOM 1452 C CA . SER A 1 191 ? -5.246 -47.465 20.002 1.00 25.09 191 SER A CA 1
ATOM 1453 C C . SER A 1 191 ? -5.138 -46.388 21.040 1.00 24.53 191 SER A C 1
ATOM 1454 O O . SER A 1 191 ? -4.726 -45.274 20.726 1.00 25.12 191 SER A O 1
ATOM 1457 N N . ILE A 1 192 ? -5.560 -46.661 22.249 1.00 24.41 192 ILE A N 1
ATOM 1458 C CA . ILE A 1 192 ? -5.495 -45.709 23.298 1.00 23.92 192 ILE A CA 1
ATOM 1459 C C . ILE A 1 192 ? -4.065 -45.236 23.500 1.00 25.91 192 ILE A C 1
ATOM 1460 O O . ILE A 1 192 ? -3.838 -44.070 23.593 1.00 26.20 192 ILE A O 1
ATOM 1465 N N . ARG A 1 193 ? -3.118 -46.157 23.535 1.00 26.12 193 ARG A N 1
ATOM 1466 C CA . ARG A 1 193 ? -1.720 -45.809 23.681 1.00 28.92 193 ARG A CA 1
ATOM 1467 C C . ARG A 1 193 ? -1.206 -44.974 22.554 1.00 28.83 193 ARG A C 1
ATOM 1468 O O . ARG A 1 193 ? -0.469 -44.082 22.759 1.00 30.84 193 ARG A O 1
ATOM 1476 N N . ASP A 1 194 ? -1.605 -45.307 21.360 1.00 29.43 194 ASP A N 1
ATOM 1477 C CA . ASP A 1 194 ? -1.234 -44.601 20.185 1.00 29.90 194 ASP A CA 1
ATOM 1478 C C . ASP A 1 194 ? -1.848 -43.200 20.167 1.00 29.43 194 ASP A C 1
ATOM 1479 O O . ASP A 1 194 ? -1.300 -42.297 19.628 1.00 28.46 194 ASP A O 1
ATOM 1484 N N . PHE A 1 195 ? -2.990 -43.054 20.810 1.00 28.74 195 PHE A N 1
ATOM 1485 C CA . PHE A 1 195 ? -3.641 -41.760 20.926 1.00 27.92 195 PHE A CA 1
ATOM 1486 C C . PHE A 1 195 ? -2.837 -40.806 21.830 1.00 27.45 195 PHE A C 1
ATOM 1487 O O . PHE A 1 195 ? -2.607 -39.642 21.453 1.00 26.27 195 PHE A O 1
ATOM 1495 N N . ALA A 1 196 ? -2.411 -41.311 22.989 1.00 26.74 196 ALA A N 1
ATOM 1496 C CA . ALA A 1 196 ? -1.531 -40.561 23.882 1.00 28.01 196 ALA A CA 1
ATOM 1497 C C . ALA A 1 196 ? -0.202 -40.158 23.228 1.00 29.19 196 ALA A C 1
ATOM 1498 O O . ALA A 1 196 ? 0.230 -38.987 23.338 1.00 30.52 196 ALA A O 1
ATOM 1500 N N . ARG A 1 197 ? 0.431 -41.086 22.514 1.00 30.02 197 ARG A N 1
ATOM 1501 C CA . ARG A 1 197 ? 1.721 -40.788 21.861 1.00 29.37 197 ARG A CA 1
ATOM 1502 C C . ARG A 1 197 ? 1.666 -39.623 20.927 1.00 30.67 197 ARG A C 1
ATOM 1503 O O . ARG A 1 197 ? 2.451 -38.673 21.062 1.00 31.25 197 ARG A O 1
ATOM 1511 N N . ALA A 1 198 ? 0.743 -39.677 19.967 1.00 30.40 198 ALA A N 1
ATOM 1512 C CA . ALA A 1 198 ? 0.564 -38.545 19.081 1.00 30.62 198 ALA A CA 1
ATOM 1513 C C . ALA A 1 198 ? 0.252 -37.315 19.894 1.00 30.43 198 ALA A C 1
ATOM 1514 O O . ALA A 1 198 ? 0.624 -36.210 19.522 1.00 30.64 198 ALA A O 1
ATOM 1516 N N . SER A 1 199 ? -0.459 -37.477 21.003 1.00 30.95 199 SER A N 1
ATOM 1517 C CA . SER A 1 199 ? -0.877 -36.260 21.721 1.00 31.51 199 SER A CA 1
ATOM 1518 C C . SER A 1 199 ? 0.397 -35.613 22.355 1.00 31.71 199 SER A C 1
ATOM 1519 O O . SER A 1 199 ? 0.656 -34.404 22.214 1.00 31.42 199 SER A O 1
ATOM 1522 N N . PHE A 1 200 ? 1.216 -36.441 22.981 1.00 30.97 200 PHE A N 1
ATOM 1523 C CA . PHE A 1 200 ? 2.390 -35.903 23.607 1.00 30.96 200 PHE A CA 1
ATOM 1524 C C . PHE A 1 200 ? 3.359 -35.359 22.565 1.00 30.90 200 PHE A C 1
ATOM 1525 O O . PHE A 1 200 ? 3.850 -34.228 22.709 1.00 29.50 200 PHE A O 1
ATOM 1533 N N . SER A 1 201 ? 3.569 -36.120 21.494 1.00 30.60 201 SER A N 1
ATOM 1534 C CA . SER A 1 201 ? 4.305 -35.604 20.349 1.00 29.95 201 SER A CA 1
ATOM 1535 C C . SER A 1 201 ? 3.758 -34.283 19.825 1.00 30.30 201 SER A C 1
ATOM 1536 O O . SER A 1 201 ? 4.531 -33.357 19.459 1.00 31.09 201 SER A O 1
ATOM 1539 N N . TYR A 1 202 ? 2.444 -34.131 19.774 1.00 29.01 202 TYR A N 1
ATOM 1540 C CA . TYR A 1 202 ? 1.995 -32.870 19.261 1.00 28.06 202 TYR A CA 1
ATOM 1541 C C . TYR A 1 202 ? 2.295 -31.694 20.231 1.00 29.17 202 TYR A C 1
ATOM 1542 O O . TYR A 1 202 ? 2.684 -30.583 19.795 1.00 27.92 202 TYR A O 1
ATOM 1551 N N . GLY A 1 203 ? 2.146 -31.943 21.529 1.00 29.89 203 GLY A N 1
ATOM 1552 C CA . GLY A 1 203 ? 2.334 -30.907 22.541 1.00 31.74 203 GLY A CA 1
ATOM 1553 C C . GLY A 1 203 ? 3.813 -30.547 22.649 1.00 33.24 203 GLY A C 1
ATOM 1554 O O . GLY A 1 203 ? 4.153 -29.358 22.730 1.00 33.86 203 GLY A O 1
ATOM 1555 N N . LEU A 1 204 ? 4.682 -31.567 22.632 1.00 33.35 204 LEU A N 1
ATOM 1556 C CA . LEU A 1 204 ? 6.124 -31.377 22.576 1.00 34.03 204 LEU A CA 1
ATOM 1557 C C . LEU A 1 204 ? 6.535 -30.454 21.426 1.00 34.09 204 LEU A C 1
ATOM 1558 O O . LEU A 1 204 ? 7.242 -29.487 21.625 1.00 34.41 204 LEU A O 1
ATOM 1563 N N . ASN A 1 205 ? 6.015 -30.696 20.241 1.00 34.34 205 ASN A N 1
ATOM 1564 C CA . ASN A 1 205 ? 6.444 -29.944 19.094 1.00 34.25 205 ASN A CA 1
ATOM 1565 C C . ASN A 1 205 ? 6.008 -28.460 19.144 1.00 34.34 205 ASN A C 1
ATOM 1566 O O . ASN A 1 205 ? 6.763 -27.546 18.759 1.00 33.79 205 ASN A O 1
ATOM 1571 N N . ALA A 1 206 ? 4.791 -28.234 19.618 1.00 33.98 206 ALA A N 1
ATOM 1572 C CA . ALA A 1 206 ? 4.253 -26.905 19.766 1.00 33.92 206 ALA A CA 1
ATOM 1573 C C . ALA A 1 206 ? 4.674 -26.243 21.099 1.00 34.07 206 ALA A C 1
ATOM 1574 O O . ALA A 1 206 ? 4.458 -25.054 21.299 1.00 33.41 206 ALA A O 1
ATOM 1576 N N . LYS A 1 207 ? 5.271 -27.018 21.999 1.00 34.24 207 LYS A N 1
ATOM 1577 C CA . LYS A 1 207 ? 5.555 -26.536 23.358 1.00 35.44 207 LYS A CA 1
ATOM 1578 C C . LYS A 1 207 ? 4.247 -25.990 23.961 1.00 35.41 207 LYS A C 1
ATOM 1579 O O . LYS A 1 207 ? 4.138 -24.813 24.355 1.00 35.67 207 LYS A O 1
ATOM 1585 N N . TRP A 1 208 ? 3.232 -26.849 23.995 1.00 35.24 208 TRP A N 1
ATOM 1586 C CA . TRP A 1 208 ? 2.023 -26.531 24.734 1.00 33.91 208 TRP A CA 1
ATOM 1587 C C . TRP A 1 208 ? 1.909 -27.639 25.793 1.00 32.74 208 TRP A C 1
ATOM 1588 O O . TRP A 1 208 ? 2.397 -28.758 25.563 1.00 32.48 208 TRP A O 1
ATOM 1599 N N . PRO A 1 209 ? 1.317 -27.328 26.985 1.00 31.94 209 PRO A N 1
ATOM 1600 C CA . PRO A 1 209 ? 1.026 -28.448 27.888 1.00 31.04 209 PRO A CA 1
ATOM 1601 C C . PRO A 1 209 ? -0.130 -29.300 27.340 1.00 29.13 209 PRO A C 1
ATOM 1602 O O . PRO A 1 209 ? -0.864 -28.865 26.481 1.00 30.20 209 PRO A O 1
ATOM 1606 N N . VAL A 1 210 ? -0.309 -30.484 27.874 1.00 28.38 210 VAL A N 1
ATOM 1607 C CA . VAL A 1 210 ? -1.392 -31.376 27.447 1.00 26.88 210 VAL A CA 1
ATOM 1608 C C . VAL A 1 210 ? -2.406 -31.789 28.547 1.00 26.33 210 VAL A C 1
ATOM 1609 O O . VAL A 1 210 ? -2.004 -32.096 29.697 1.00 25.08 210 VAL A O 1
ATOM 1613 N N . TYR A 1 211 ? -3.689 -31.843 28.154 1.00 25.37 211 TYR A N 1
ATOM 1614 C CA . TYR A 1 211 ? -4.794 -32.349 29.026 1.00 26.08 211 TYR A CA 1
ATOM 1615 C C . TYR A 1 211 ? -5.584 -33.517 28.376 1.00 24.91 211 TYR A C 1
ATOM 1616 O O . TYR A 1 211 ? -5.843 -33.526 27.182 1.00 26.43 211 TYR A O 1
ATOM 1625 N N . LEU A 1 212 ? -5.959 -34.496 29.187 1.00 23.69 212 LEU A N 1
ATOM 1626 C CA . LEU A 1 212 ? -6.887 -35.530 28.808 1.00 19.86 212 LEU A CA 1
ATOM 1627 C C . LEU A 1 212 ? -8.121 -35.270 29.594 1.00 18.90 212 LEU A C 1
ATOM 1628 O O . LEU A 1 212 ? -8.034 -35.117 30.814 1.00 19.36 212 LEU A O 1
ATOM 1633 N N . SER A 1 213 ? -9.272 -35.251 28.943 1.00 18.85 213 SER A N 1
ATOM 1634 C CA . SER A 1 213 ? -10.552 -35.333 29.684 1.00 19.28 213 SER A CA 1
ATOM 1635 C C . SER A 1 213 ? -11.088 -36.744 29.690 1.00 19.66 213 SER A C 1
ATOM 1636 O O . SER A 1 213 ? -10.996 -37.448 28.675 1.00 20.27 213 SER A O 1
ATOM 1639 N N . THR A 1 214 ? -11.685 -37.179 30.794 1.00 20.27 214 THR A N 1
ATOM 1640 C CA . THR A 1 214 ? -12.537 -38.363 30.738 1.00 20.92 214 THR A CA 1
ATOM 1641 C C . THR A 1 214 ? -13.661 -38.221 31.747 1.00 22.08 214 THR A C 1
ATOM 1642 O O . THR A 1 214 ? -13.721 -37.255 32.480 1.00 23.80 214 THR A O 1
ATOM 1646 N N . LYS A 1 215 ? -14.521 -39.222 31.815 1.00 19.84 215 LYS A N 1
ATOM 1647 C CA . LYS A 1 215 ? -15.557 -39.236 32.787 1.00 19.43 215 LYS A CA 1
ATOM 1648 C C . LYS A 1 215 ? -15.398 -40.473 33.723 1.00 20.38 215 LYS A C 1
ATOM 1649 O O . LYS A 1 215 ? -16.372 -41.239 33.960 1.00 19.87 215 LYS A O 1
ATOM 1655 N N . ASN A 1 216 ? -14.176 -40.673 34.235 1.00 19.73 216 ASN A N 1
ATOM 1656 C CA . ASN A 1 216 ? -13.790 -41.886 34.936 1.00 20.89 216 ASN A CA 1
ATOM 1657 C C . ASN A 1 216 ? -14.398 -41.997 36.304 1.00 21.14 216 ASN A C 1
ATOM 1658 O O . ASN A 1 216 ? -14.252 -42.984 36.927 1.00 21.40 216 ASN A O 1
ATOM 1663 N N . THR A 1 217 ? -15.083 -40.960 36.759 1.00 22.39 217 THR A N 1
ATOM 1664 C CA . THR A 1 217 ? -15.876 -41.031 37.966 1.00 22.43 217 THR A CA 1
ATOM 1665 C C . THR A 1 217 ? -17.098 -41.907 37.751 1.00 23.60 217 THR A C 1
ATOM 1666 O O . THR A 1 217 ? -17.632 -42.468 38.692 1.00 24.82 217 THR A O 1
ATOM 1670 N N . ILE A 1 218 ? -17.591 -41.952 36.525 1.00 23.77 218 ILE A N 1
ATOM 1671 C CA . ILE A 1 218 ? -18.783 -42.722 36.227 1.00 23.75 218 ILE A CA 1
ATOM 1672 C C . ILE A 1 218 ? -18.394 -44.004 35.544 1.00 23.09 218 ILE A C 1
ATOM 1673 O O . ILE A 1 218 ? -18.888 -45.064 35.910 1.00 23.61 218 ILE A O 1
ATOM 1678 N N . LEU A 1 219 ? -17.495 -43.939 34.549 1.00 22.74 219 LEU A N 1
ATOM 1679 C CA . LEU A 1 219 ? -17.061 -45.197 33.879 1.00 21.28 219 LEU A CA 1
ATOM 1680 C C . LEU A 1 219 ? -15.673 -45.538 34.362 1.00 21.81 219 LEU A C 1
ATOM 1681 O O . LEU A 1 219 ? -14.684 -45.145 33.726 1.00 19.83 219 LEU A O 1
ATOM 1686 N N . LYS A 1 220 ? -15.595 -46.295 35.463 1.00 22.56 220 LYS A N 1
ATOM 1687 C CA . LYS A 1 220 ? -14.297 -46.407 36.140 1.00 23.37 220 LYS A CA 1
ATOM 1688 C C . LYS A 1 220 ? -13.339 -47.237 35.352 1.00 23.54 220 LYS A C 1
ATOM 1689 O O . LYS A 1 220 ? -12.175 -46.846 35.222 1.00 24.41 220 LYS A O 1
ATOM 1695 N N . ALA A 1 221 ? -13.836 -48.329 34.750 1.00 23.33 221 ALA A N 1
ATOM 1696 C CA . ALA A 1 221 ? -12.978 -49.226 33.999 1.00 22.57 221 ALA A CA 1
ATOM 1697 C C . ALA A 1 221 ? -12.699 -48.664 32.592 1.00 22.34 221 ALA A C 1
ATOM 1698 O O . ALA A 1 221 ? -11.531 -48.529 32.181 1.00 22.00 221 ALA A O 1
ATOM 1700 N N . TYR A 1 222 ? -13.769 -48.317 31.864 1.00 21.26 222 TYR A N 1
ATOM 1701 C CA . TYR A 1 222 ? -13.666 -47.833 30.484 1.00 20.30 222 TYR A CA 1
ATOM 1702 C C . TYR A 1 222 ? -12.752 -46.594 30.373 1.00 21.63 222 TYR A C 1
ATOM 1703 O O . TYR A 1 222 ? -11.858 -46.551 29.528 1.00 23.04 222 TYR A O 1
ATOM 1712 N N . ASP A 1 223 ? -12.954 -45.615 31.241 1.00 20.99 223 ASP A N 1
ATOM 1713 C CA . ASP A 1 223 ? -12.198 -44.375 31.137 1.00 21.16 223 ASP A CA 1
ATOM 1714 C C . ASP A 1 223 ? -10.959 -44.440 31.988 1.00 21.99 223 ASP A C 1
ATOM 1715 O O . ASP A 1 223 ? -10.031 -43.654 31.758 1.00 20.38 223 ASP A O 1
ATOM 1720 N N . GLY A 1 224 ? -10.960 -45.350 32.982 1.00 21.96 224 GLY A N 1
ATOM 1721 C CA . GLY A 1 224 ? -9.749 -45.651 33.739 1.00 23.24 224 GLY A CA 1
ATOM 1722 C C . GLY A 1 224 ? -8.602 -46.022 32.793 1.00 24.89 224 GLY A C 1
ATOM 1723 O O . GLY A 1 224 ? -7.493 -45.505 32.948 1.00 25.97 224 GLY A O 1
ATOM 1724 N N . MET A 1 225 ? -8.865 -46.834 31.762 1.00 24.67 225 MET A N 1
ATOM 1725 C CA . MET A 1 225 ? -7.814 -47.169 30.752 1.00 23.64 225 MET A CA 1
ATOM 1726 C C . MET A 1 225 ? -7.289 -45.988 29.956 1.00 24.99 225 MET A C 1
ATOM 1727 O O . MET A 1 225 ? -6.081 -45.955 29.576 1.00 25.16 225 MET A O 1
ATOM 1732 N N . PHE A 1 226 ? -8.165 -45.032 29.620 1.00 24.05 226 PHE A N 1
ATOM 1733 C CA . PHE A 1 226 ? -7.663 -43.801 29.007 1.00 24.05 226 PHE A CA 1
ATOM 1734 C C . PHE A 1 226 ? -6.674 -43.119 29.966 1.00 24.94 226 PHE A C 1
ATOM 1735 O O . PHE A 1 226 ? -5.523 -42.814 29.569 1.00 26.25 226 PHE A O 1
ATOM 1743 N N . LYS A 1 227 ? -7.094 -42.907 31.216 1.00 25.60 227 LYS A N 1
ATOM 1744 C CA . LYS A 1 227 ? -6.247 -42.293 32.237 1.00 26.07 227 LYS A CA 1
ATOM 1745 C C . LYS A 1 227 ? -4.939 -43.046 32.524 1.00 26.45 227 LYS A C 1
ATOM 1746 O O . LYS A 1 227 ? -3.856 -42.418 32.589 1.00 27.88 227 LYS A O 1
ATOM 1752 N N . ASP A 1 228 ? -5.037 -44.353 32.725 1.00 24.88 228 ASP A N 1
ATOM 1753 C CA . ASP A 1 228 ? -3.883 -45.218 32.946 1.00 26.20 228 ASP A CA 1
ATOM 1754 C C . ASP A 1 228 ? -2.855 -45.282 31.794 1.00 26.41 228 ASP A C 1
ATOM 1755 O O . ASP A 1 228 ? -1.636 -45.266 32.045 1.00 29.19 228 ASP A O 1
ATOM 1760 N N . GLU A 1 229 ? -3.321 -45.346 30.548 1.00 25.43 229 GLU A N 1
ATOM 1761 C CA . GLU A 1 229 ? -2.441 -45.440 29.451 1.00 25.34 229 GLU A CA 1
ATOM 1762 C C . GLU A 1 229 ? -1.852 -44.078 29.124 1.00 25.85 229 GLU A C 1
ATOM 1763 O O . GLU A 1 229 ? -0.674 -43.994 28.761 1.00 25.01 229 GLU A O 1
ATOM 1769 N N . PHE A 1 230 ? -2.644 -43.011 29.251 1.00 25.43 230 PHE A N 1
ATOM 1770 C CA . PHE A 1 230 ? -2.059 -41.681 29.142 1.00 25.89 230 PHE A CA 1
ATOM 1771 C C . PHE A 1 230 ? -0.880 -41.453 30.163 1.00 27.25 230 PHE A C 1
ATOM 1772 O O . PHE A 1 230 ? 0.193 -40.990 29.760 1.00 26.43 230 PHE A O 1
ATOM 1780 N N . GLU A 1 231 ? -1.088 -41.820 31.429 1.00 28.23 231 GLU A N 1
ATOM 1781 C CA . GLU A 1 231 ? -0.079 -41.664 32.481 1.00 30.57 231 GLU A CA 1
ATOM 1782 C C . GLU A 1 231 ? 1.112 -42.560 32.213 1.00 30.97 231 GLU A C 1
ATOM 1783 O O . GLU A 1 231 ? 2.235 -42.070 32.276 1.00 30.79 231 GLU A O 1
ATOM 1789 N N . ARG A 1 232 ? 0.888 -43.841 31.872 1.00 32.46 232 ARG A N 1
ATOM 1790 C CA . ARG A 1 232 ? 2.028 -44.723 31.460 1.00 32.68 232 ARG A CA 1
ATOM 1791 C C . ARG A 1 232 ? 2.805 -44.124 30.295 1.00 32.71 232 ARG A C 1
ATOM 1792 O O . ARG A 1 232 ? 4.049 -44.089 30.348 1.00 33.75 232 ARG A O 1
ATOM 1794 N N . VAL A 1 233 ? 2.114 -43.623 29.268 1.00 31.49 233 VAL A N 1
ATOM 1795 C CA . VAL A 1 233 ? 2.861 -43.194 28.088 1.00 31.30 233 VAL A CA 1
ATOM 1796 C C . VAL A 1 233 ? 3.627 -41.926 28.450 1.00 31.34 233 VAL A C 1
ATOM 1797 O O . VAL A 1 233 ? 4.805 -41.825 28.187 1.00 30.50 233 VAL A O 1
ATOM 1801 N N . TYR A 1 234 ? 2.963 -41.021 29.153 1.00 32.05 234 TYR A N 1
ATOM 1802 C CA . TYR A 1 234 ? 3.633 -39.855 29.682 1.00 34.14 234 TYR A CA 1
ATOM 1803 C C . TYR A 1 234 ? 4.945 -40.190 30.438 1.00 35.68 234 TYR A C 1
ATOM 1804 O O . TYR A 1 234 ? 6.036 -39.741 30.017 1.00 37.07 234 TYR A O 1
ATOM 1813 N N . GLU A 1 235 ? 4.844 -40.986 31.505 1.00 36.26 235 GLU A N 1
ATOM 1814 C CA . GLU A 1 235 ? 6.008 -41.385 32.316 1.00 38.18 235 GLU A CA 1
ATOM 1815 C C . GLU A 1 235 ? 7.150 -42.110 31.570 1.00 38.35 235 GLU A C 1
ATOM 1816 O O . GLU A 1 235 ? 8.338 -41.841 31.802 1.00 38.00 235 GLU A O 1
ATOM 1822 N N . GLU A 1 236 ? 6.785 -43.058 30.713 1.00 38.28 236 GLU A N 1
ATOM 1823 C CA . GLU A 1 236 ? 7.782 -43.908 30.104 1.00 39.02 236 GLU A CA 1
ATOM 1824 C C . GLU A 1 236 ? 8.553 -43.202 28.983 1.00 38.94 236 GLU A C 1
ATOM 1825 O O . GLU A 1 236 ? 9.778 -43.210 28.961 1.00 38.02 236 GLU A O 1
ATOM 1831 N N . GLU A 1 237 ? 7.832 -42.554 28.083 1.00 39.29 237 GLU A N 1
ATOM 1832 C CA . GLU A 1 237 ? 8.452 -42.089 26.864 1.00 40.05 237 GLU A CA 1
ATOM 1833 C C . GLU A 1 237 ? 8.307 -40.595 26.647 1.00 40.00 237 GLU A C 1
ATOM 1834 O O . GLU A 1 237 ? 8.854 -40.088 25.668 1.00 40.37 237 GLU A O 1
ATOM 1840 N N . PHE A 1 238 ? 7.597 -39.883 27.531 1.00 40.32 238 PHE A N 1
ATOM 1841 C CA . PHE A 1 238 ? 7.428 -38.422 27.307 1.00 40.71 238 PHE A CA 1
ATOM 1842 C C . PHE A 1 238 ? 7.832 -37.485 28.446 1.00 41.46 238 PHE A C 1
ATOM 1843 O O . PHE A 1 238 ? 8.208 -36.342 28.172 1.00 41.50 238 PHE A O 1
ATOM 1851 N N . LYS A 1 239 ? 7.761 -37.953 29.696 1.00 41.86 239 LYS A N 1
ATOM 1852 C CA . LYS A 1 239 ? 7.872 -37.089 30.873 1.00 42.84 239 LYS A CA 1
ATOM 1853 C C . LYS A 1 239 ? 9.193 -36.315 30.939 1.00 43.69 239 LYS A C 1
ATOM 1854 O O . LYS A 1 239 ? 9.196 -35.124 31.222 1.00 43.97 239 LYS A O 1
ATOM 1860 N N . ALA A 1 240 ? 10.291 -37.001 30.642 1.00 44.83 240 ALA A N 1
ATOM 1861 C CA . ALA A 1 240 ? 11.632 -36.443 30.719 1.00 45.78 240 ALA A CA 1
ATOM 1862 C C . ALA A 1 240 ? 11.828 -35.286 29.772 1.00 46.84 240 ALA A C 1
ATOM 1863 O O . ALA A 1 240 ? 12.554 -34.376 30.115 1.00 48.20 240 ALA A O 1
ATOM 1865 N N . GLN A 1 241 ? 11.208 -35.314 28.584 1.00 47.09 241 GLN A N 1
ATOM 1866 C CA . GLN A 1 241 ? 11.277 -34.201 27.607 1.00 46.32 241 GLN A CA 1
ATOM 1867 C C . GLN A 1 241 ? 10.347 -33.080 27.996 1.00 46.37 241 GLN A C 1
ATOM 1868 O O . GLN A 1 241 ? 10.558 -31.928 27.621 1.00 46.47 241 GLN A O 1
ATOM 1874 N N . PHE A 1 242 ? 9.296 -33.426 28.732 1.00 46.44 242 PHE A N 1
ATOM 1875 C CA . PHE A 1 242 ? 8.283 -32.449 29.112 1.00 47.03 242 PHE A CA 1
ATOM 1876 C C . PHE A 1 242 ? 8.774 -31.515 30.239 1.00 47.90 242 PHE A C 1
ATOM 1877 O O . PHE A 1 242 ? 8.676 -30.276 30.154 1.00 47.42 242 PHE A O 1
ATOM 1885 N N . GLU A 1 243 ? 9.338 -32.123 31.258 1.00 49.20 243 GLU A N 1
ATOM 1886 C CA . GLU A 1 243 ? 9.673 -31.445 32.493 1.00 50.30 243 GLU A CA 1
ATOM 1887 C C . GLU A 1 243 ? 10.557 -30.179 32.433 1.00 50.37 243 GLU A C 1
ATOM 1888 O O . GLU A 1 243 ? 10.136 -29.140 32.878 1.00 51.25 243 GLU A O 1
ATOM 1894 N N . ALA A 1 244 ? 11.800 -30.237 32.022 1.00 50.36 244 ALA A N 1
ATOM 1895 C CA . ALA A 1 244 ? 12.357 -30.908 30.909 1.00 49.99 244 ALA A CA 1
ATOM 1896 C C . ALA A 1 244 ? 12.388 -29.805 29.905 1.00 49.52 244 ALA A C 1
ATOM 1897 O O . ALA A 1 244 ? 13.407 -29.493 29.351 1.00 49.97 244 ALA A O 1
ATOM 1899 N N . ALA A 1 245 ? 11.240 -29.185 29.727 1.00 48.25 245 ALA A N 1
ATOM 1900 C CA . ALA A 1 245 ? 11.043 -28.102 28.799 1.00 46.42 245 ALA A CA 1
ATOM 1901 C C . ALA A 1 245 ? 9.988 -27.178 29.349 1.00 45.62 245 ALA A C 1
ATOM 1902 O O . ALA A 1 245 ? 9.477 -26.370 28.633 1.00 45.03 245 ALA A O 1
ATOM 1904 N N . GLY A 1 246 ? 9.674 -27.332 30.627 1.00 44.71 246 GLY A N 1
ATOM 1905 C CA . GLY A 1 246 ? 8.660 -26.549 31.287 1.00 43.42 246 GLY A CA 1
ATOM 1906 C C . GLY A 1 246 ? 7.233 -27.007 31.085 1.00 43.03 246 GLY A C 1
ATOM 1907 O O . GLY A 1 246 ? 6.325 -26.443 31.598 1.00 41.60 246 GLY A O 1
ATOM 1908 N N . LEU A 1 247 ? 7.065 -28.058 30.311 1.00 43.22 247 LEU A N 1
ATOM 1909 C CA . LEU A 1 247 ? 5.765 -28.541 29.907 1.00 43.00 247 LEU A CA 1
ATOM 1910 C C . LEU A 1 247 ? 5.223 -29.521 30.899 1.00 42.39 247 LEU A C 1
ATOM 1911 O O . LEU A 1 247 ? 5.945 -30.069 31.650 1.00 42.05 247 LEU A O 1
ATOM 1916 N N . THR A 1 248 ? 3.926 -29.738 30.853 1.00 42.35 248 THR A N 1
ATOM 1917 C CA . THR A 1 248 ? 3.221 -30.615 31.753 1.00 41.23 248 THR A CA 1
ATOM 1918 C C . THR A 1 248 ? 2.113 -31.486 31.123 1.00 40.02 248 THR A C 1
ATOM 1919 O O . THR A 1 248 ? 1.542 -31.120 30.142 1.00 39.54 248 THR A O 1
ATOM 1923 N N . TYR A 1 249 ? 1.795 -32.619 31.734 1.00 38.20 249 TYR A N 1
ATOM 1924 C CA . TYR A 1 249 ? 0.566 -33.370 31.409 1.00 36.74 249 TYR A CA 1
ATOM 1925 C C . TYR A 1 249 ? -0.394 -33.593 32.600 1.00 36.07 249 TYR A C 1
ATOM 1926 O O . TYR A 1 249 ? 0.033 -33.960 33.691 1.00 36.85 249 TYR A O 1
ATOM 1935 N N . GLU A 1 250 ? -1.697 -33.425 32.383 1.00 35.25 250 GLU A N 1
ATOM 1936 C CA . GLU A 1 250 ? -2.693 -33.794 33.411 1.00 34.51 250 GLU A CA 1
ATOM 1937 C C . GLU A 1 250 ? -3.899 -34.499 32.823 1.00 33.17 250 GLU A C 1
ATOM 1938 O O . GLU A 1 250 ? -4.247 -34.235 31.662 1.00 33.94 250 GLU A O 1
ATOM 1944 N N . HIS A 1 251 ? -4.537 -35.366 33.624 1.00 30.92 251 HIS A N 1
ATOM 1945 C CA . HIS A 1 251 ? -5.923 -35.827 33.383 1.00 28.24 251 HIS A CA 1
ATOM 1946 C C . HIS A 1 251 ? -6.868 -34.949 34.131 1.00 28.68 251 HIS A C 1
ATOM 1947 O O . HIS A 1 251 ? -6.659 -34.697 35.303 1.00 28.24 251 HIS A O 1
ATOM 1954 N N . ARG A 1 252 ? -7.959 -34.537 33.493 1.00 29.64 252 ARG A N 1
ATOM 1955 C CA . ARG A 1 252 ? -9.035 -33.835 34.217 1.00 30.12 252 ARG A CA 1
ATOM 1956 C C . ARG A 1 252 ? -10.378 -34.414 33.835 1.00 29.58 252 ARG A C 1
ATOM 1957 O O . ARG A 1 252 ? -10.536 -34.969 32.754 1.00 29.74 252 ARG A O 1
ATOM 1965 N N . LEU A 1 253 ? -11.354 -34.304 34.727 1.00 29.11 253 LEU A N 1
ATOM 1966 C CA . LEU A 1 253 ? -12.701 -34.764 34.424 1.00 28.28 253 LEU A CA 1
ATOM 1967 C C . LEU A 1 253 ? -13.234 -33.913 33.303 1.00 27.13 253 LEU A C 1
ATOM 1968 O O . LEU A 1 253 ? -12.931 -32.697 33.260 1.00 26.90 253 LEU A O 1
ATOM 1973 N N . ILE A 1 254 ? -14.035 -34.508 32.416 1.00 24.65 254 ILE A N 1
ATOM 1974 C CA . ILE A 1 254 ? -14.593 -33.743 31.293 1.00 23.94 254 ILE A CA 1
ATOM 1975 C C . ILE A 1 254 ? -15.393 -32.483 31.740 1.00 24.25 254 ILE A C 1
ATOM 1976 O O . ILE A 1 254 ? -15.360 -31.454 31.088 1.00 23.44 254 ILE A O 1
ATOM 1981 N N . ASP A 1 255 ? -16.093 -32.571 32.862 1.00 25.04 255 ASP A N 1
ATOM 1982 C CA . ASP A 1 255 ? -16.860 -31.435 33.417 1.00 26.11 255 ASP A CA 1
ATOM 1983 C C . ASP A 1 255 ? -15.976 -30.238 33.772 1.00 26.58 255 ASP A C 1
ATOM 1984 O O . ASP A 1 255 ? -16.399 -29.129 33.579 1.00 26.15 255 ASP A O 1
ATOM 1989 N N . ASP A 1 256 ? -14.771 -30.500 34.311 1.00 28.09 256 ASP A N 1
ATOM 1990 C CA . ASP A 1 256 ? -13.774 -29.459 34.634 1.00 28.56 256 ASP A CA 1
ATOM 1991 C C . ASP A 1 256 ? -13.226 -28.852 33.358 1.00 28.13 256 ASP A C 1
ATOM 1992 O O . ASP A 1 256 ? -13.231 -27.632 33.162 1.00 29.63 256 ASP A O 1
ATOM 1997 N N . MET A 1 257 ? -12.846 -29.715 32.444 1.00 26.62 257 MET A N 1
ATOM 1998 C CA . MET A 1 257 ? -12.204 -29.313 31.247 1.00 25.55 257 MET A CA 1
ATOM 1999 C C . MET A 1 257 ? -13.048 -28.427 30.325 1.00 25.81 257 MET A C 1
ATOM 2000 O O . MET A 1 257 ? -12.520 -27.471 29.707 1.00 24.94 257 MET A O 1
ATOM 2005 N N . VAL A 1 258 ? -14.353 -28.693 30.231 1.00 24.06 258 VAL A N 1
ATOM 2006 C CA . VAL A 1 258 ? -15.158 -27.819 29.464 1.00 22.91 258 VAL A CA 1
ATOM 2007 C C . VAL A 1 258 ? -15.289 -26.461 30.170 1.00 25.10 258 VAL A C 1
ATOM 2008 O O . VAL A 1 258 ? -15.429 -25.437 29.526 1.00 27.39 258 VAL A O 1
ATOM 2012 N N . ALA A 1 259 ? -15.297 -26.421 31.494 1.00 25.15 259 ALA A N 1
ATOM 2013 C CA . ALA A 1 259 ? -15.366 -25.134 32.142 1.00 24.84 259 ALA A CA 1
ATOM 2014 C C . ALA A 1 259 ? -14.010 -24.432 31.924 1.00 25.11 259 ALA A C 1
ATOM 2015 O O . ALA A 1 259 ? -13.952 -23.269 31.533 1.00 24.17 259 ALA A O 1
ATOM 2017 N N . ALA A 1 260 ? -12.915 -25.173 32.112 1.00 26.44 260 ALA A N 1
ATOM 2018 C CA . ALA A 1 260 ? -11.605 -24.621 31.922 1.00 26.27 260 ALA A CA 1
ATOM 2019 C C . ALA A 1 260 ? -11.467 -24.012 30.513 1.00 27.54 260 ALA A C 1
ATOM 2020 O O . ALA A 1 260 ? -10.903 -22.910 30.335 1.00 28.21 260 ALA A O 1
ATOM 2022 N N . CYS A 1 261 ? -11.990 -24.692 29.503 1.00 27.71 261 CYS A N 1
ATOM 2023 C CA . CYS A 1 261 ? -11.770 -24.226 28.122 1.00 28.35 261 CYS A CA 1
ATOM 2024 C C . CYS A 1 261 ? -12.345 -22.823 27.978 1.00 28.86 261 CYS A C 1
ATOM 2025 O O . CYS A 1 261 ? -11.845 -21.978 27.215 1.00 27.49 261 CYS A O 1
ATOM 2028 N N . LEU A 1 262 ? -13.425 -22.592 28.726 1.00 29.31 262 LEU A N 1
ATOM 2029 C CA . LEU A 1 262 ? -14.153 -21.350 28.605 1.00 30.47 262 LEU A CA 1
ATOM 2030 C C . LEU A 1 262 ? -13.402 -20.267 29.366 1.00 30.73 262 LEU A C 1
ATOM 2031 O O . LEU A 1 262 ? -13.378 -19.144 28.953 1.00 30.62 262 LEU A O 1
ATOM 2036 N N . LYS A 1 263 ? -12.740 -20.658 30.443 1.00 32.28 263 LYS A N 1
ATOM 2037 C CA . LYS A 1 263 ? -12.132 -19.754 31.382 1.00 32.82 263 LYS A CA 1
ATOM 2038 C C . LYS A 1 263 ? -10.703 -19.400 30.998 1.00 33.58 263 LYS A C 1
ATOM 2039 O O . LYS A 1 263 ? -10.302 -18.249 31.117 1.00 34.62 263 LYS A O 1
ATOM 2045 N N . TRP A 1 264 ? -9.912 -20.391 30.608 1.00 33.76 264 TRP A N 1
ATOM 2046 C CA . TRP A 1 264 ? -8.491 -20.167 30.338 1.00 34.02 264 TRP A CA 1
ATOM 2047 C C . TRP A 1 264 ? -8.278 -19.357 29.058 1.00 34.20 264 TRP A C 1
ATOM 2048 O O . TRP A 1 264 ? -9.222 -19.069 28.312 1.00 34.17 264 TRP A O 1
ATOM 2059 N N . GLU A 1 265 ? -7.029 -18.981 28.828 1.00 34.48 265 GLU A N 1
ATOM 2060 C CA . GLU A 1 265 ? -6.699 -18.036 27.773 1.00 34.72 265 GLU A CA 1
ATOM 2061 C C . GLU A 1 265 ? -6.364 -18.788 26.504 1.00 34.05 265 GLU A C 1
ATOM 2062 O O . GLU A 1 265 ? -6.423 -18.201 25.408 1.00 34.86 265 GLU A O 1
ATOM 2068 N N . GLY A 1 266 ? -6.030 -20.075 26.645 1.00 31.98 266 GLY A N 1
ATOM 2069 C CA . GLY A 1 266 ? -5.621 -20.889 25.505 1.00 30.51 266 GLY A CA 1
ATOM 2070 C C . GLY A 1 266 ? -4.198 -21.341 25.720 1.00 29.09 266 GLY A C 1
ATOM 2071 O O . GLY A 1 266 ? -3.636 -21.058 26.738 1.00 29.21 266 GLY A O 1
ATOM 2072 N N . GLY A 1 267 ? -3.615 -22.055 24.776 1.00 29.32 267 GLY A N 1
ATOM 2073 C CA . GLY A 1 267 ? -2.220 -22.471 24.919 1.00 28.69 267 GLY A CA 1
ATOM 2074 C C . GLY A 1 267 ? -2.051 -23.876 25.477 1.00 28.47 267 GLY A C 1
ATOM 2075 O O . GLY A 1 267 ? -1.256 -24.140 26.378 1.00 29.14 267 GLY A O 1
ATOM 2076 N N . TYR A 1 268 ? -2.802 -24.819 24.941 1.00 28.03 268 TYR A N 1
ATOM 2077 C CA . TYR A 1 268 ? -2.686 -26.188 25.424 1.00 25.88 268 TYR A CA 1
ATOM 2078 C C . TYR A 1 268 ? -3.295 -27.058 24.409 1.00 24.91 268 TYR A C 1
ATOM 2079 O O . TYR A 1 268 ? -4.137 -26.608 23.642 1.00 25.05 268 TYR A O 1
ATOM 2088 N N . VAL A 1 269 ? -2.874 -28.310 24.423 1.00 24.84 269 VAL A N 1
ATOM 2089 C CA . VAL A 1 269 ? -3.466 -29.388 23.628 1.00 23.76 269 VAL A CA 1
ATOM 2090 C C . VAL A 1 269 ? -4.399 -30.197 24.527 1.00 24.08 269 VAL A C 1
ATOM 2091 O O . VAL A 1 269 ? -3.955 -30.800 25.523 1.00 24.29 269 VAL A O 1
ATOM 2095 N N . TRP A 1 270 ? -5.690 -30.169 24.197 1.00 23.16 270 TRP A N 1
ATOM 2096 C CA . TRP A 1 270 ? -6.668 -30.990 24.901 1.00 22.56 270 TRP A CA 1
ATOM 2097 C C . TRP A 1 270 ? -6.892 -32.202 24.020 1.00 22.39 270 TRP A C 1
ATOM 2098 O O . TRP A 1 270 ? -7.368 -32.105 22.876 1.00 22.77 270 TRP A O 1
ATOM 2109 N N . ALA A 1 271 ? -6.495 -33.349 24.551 1.00 21.43 271 ALA A N 1
ATOM 2110 C CA . ALA A 1 271 ? -6.803 -34.653 23.948 1.00 20.47 271 ALA A CA 1
ATOM 2111 C C . ALA A 1 271 ? -8.169 -35.124 24.476 1.00 20.00 271 ALA A C 1
ATOM 2112 O O . ALA A 1 271 ? -8.325 -35.272 25.684 1.00 19.35 271 ALA A O 1
ATOM 2114 N N . CYS A 1 272 ? -9.132 -35.334 23.580 1.00 19.78 272 CYS A N 1
ATOM 2115 C CA . CYS A 1 272 ? -10.486 -35.800 23.939 1.00 20.30 272 CYS A CA 1
ATOM 2116 C C . CYS A 1 272 ? -10.736 -37.171 23.391 1.00 20.20 272 CYS A C 1
ATOM 2117 O O . CYS A 1 272 ? -10.243 -37.488 22.325 1.00 19.85 272 CYS A O 1
ATOM 2120 N N . LYS A 1 273 ? -11.573 -37.952 24.078 1.00 20.91 273 LYS A N 1
ATOM 2121 C CA . LYS A 1 273 ? -12.120 -39.177 23.522 1.00 19.66 273 LYS A CA 1
ATOM 2122 C C . LYS A 1 273 ? -12.841 -38.840 22.258 1.00 19.47 273 LYS A C 1
ATOM 2123 O O . LYS A 1 273 ? -13.263 -37.705 22.055 1.00 18.65 273 LYS A O 1
ATOM 2129 N N . ASN A 1 274 ? -13.016 -39.852 21.409 1.00 19.24 274 ASN A N 1
ATOM 2130 C CA . ASN A 1 274 ? -13.614 -39.616 20.118 1.00 17.69 274 ASN A CA 1
ATOM 2131 C C . ASN A 1 274 ? -14.841 -38.701 20.158 1.00 17.20 274 ASN A C 1
ATOM 2132 O O . ASN A 1 274 ? -14.886 -37.752 19.406 1.00 18.30 274 ASN A O 1
ATOM 2137 N N . TYR A 1 275 ? -15.855 -39.005 20.972 1.00 16.78 275 TYR A N 1
ATOM 2138 C CA . TYR A 1 275 ? -17.106 -38.179 20.961 1.00 16.55 275 TYR A CA 1
ATOM 2139 C C . TYR A 1 275 ? -16.867 -36.771 21.481 1.00 17.52 275 TYR A C 1
ATOM 2140 O O . TYR A 1 275 ? -17.259 -35.798 20.867 1.00 20.19 275 TYR A O 1
ATOM 2149 N N . ASP A 1 276 ? -16.228 -36.661 22.625 1.00 19.12 276 ASP A N 1
ATOM 2150 C CA . ASP A 1 276 ? -15.840 -35.365 23.201 1.00 19.75 276 ASP A CA 1
ATOM 2151 C C . ASP A 1 276 ? -15.100 -34.457 22.238 1.00 19.77 276 ASP A C 1
ATOM 2152 O O . ASP A 1 276 ? -15.354 -33.269 22.199 1.00 22.54 276 ASP A O 1
ATOM 2157 N N . GLY A 1 277 ? -14.274 -35.018 21.395 1.00 19.72 277 GLY A N 1
ATOM 2158 C CA . GLY A 1 277 ? -13.494 -34.244 20.437 1.00 20.52 277 GLY A CA 1
ATOM 2159 C C . GLY A 1 277 ? -14.342 -33.746 19.298 1.00 19.68 277 GLY A C 1
ATOM 2160 O O . GLY A 1 277 ? -14.121 -32.645 18.814 1.00 18.54 277 GLY A O 1
ATOM 2161 N N . ASP A 1 278 ? -15.319 -34.564 18.886 1.00 19.71 278 ASP A N 1
ATOM 2162 C CA . ASP A 1 278 ? -16.243 -34.198 17.832 1.00 19.45 278 ASP A CA 1
ATOM 2163 C C . ASP A 1 278 ? -17.097 -33.008 18.330 1.00 20.17 278 ASP A C 1
ATOM 2164 O O . ASP A 1 278 ? -17.394 -32.071 17.602 1.00 20.85 278 ASP A O 1
ATOM 2169 N N . VAL A 1 279 ? -17.475 -33.044 19.590 1.00 20.10 279 VAL A N 1
ATOM 2170 C CA . VAL A 1 279 ? -18.383 -32.032 20.062 1.00 21.04 279 VAL A CA 1
ATOM 2171 C C . VAL A 1 279 ? -17.577 -30.764 20.431 1.00 21.72 279 VAL A C 1
ATOM 2172 O O . VAL A 1 279 ? -17.865 -29.682 19.948 1.00 22.21 279 VAL A O 1
ATOM 2176 N N . GLN A 1 280 ? -16.587 -30.921 21.291 1.00 23.10 280 GLN A N 1
ATOM 2177 C CA . GLN A 1 280 ? -15.832 -29.769 21.771 1.00 24.96 280 GLN A CA 1
ATOM 2178 C C . GLN A 1 280 ? -15.252 -29.017 20.609 1.00 24.31 280 GLN A C 1
ATOM 2179 O O . GLN A 1 280 ? -15.218 -27.809 20.649 1.00 24.18 280 GLN A O 1
ATOM 2185 N N . SER A 1 281 ? -14.823 -29.734 19.577 1.00 24.31 281 SER A N 1
ATOM 2186 C CA . SER A 1 281 ? -14.120 -29.082 18.453 1.00 23.83 281 SER A CA 1
ATOM 2187 C C . SER A 1 281 ? -15.003 -28.032 17.860 1.00 24.79 281 SER A C 1
ATOM 2188 O O . SER A 1 281 ? -14.506 -27.084 17.302 1.00 24.93 281 SER A O 1
ATOM 2191 N N . ASP A 1 282 ? -16.319 -28.220 18.000 1.00 25.64 282 ASP A N 1
ATOM 2192 C CA . ASP A 1 282 ? -17.311 -27.368 17.375 1.00 25.19 282 ASP A CA 1
ATOM 2193 C C . ASP A 1 282 ? -17.608 -26.177 18.292 1.00 24.86 282 ASP A C 1
ATOM 2194 O O . ASP A 1 282 ? -17.896 -25.081 17.832 1.00 25.35 282 ASP A O 1
ATOM 2199 N N . THR A 1 283 ? -17.515 -26.379 19.594 1.00 24.12 283 THR A N 1
ATOM 2200 C CA . THR A 1 283 ? -17.513 -25.244 20.521 1.00 24.26 283 THR A CA 1
ATOM 2201 C C . THR A 1 283 ? -16.277 -24.323 20.234 1.00 24.59 283 THR A C 1
ATOM 2202 O O . THR A 1 283 ? -16.377 -23.104 20.131 1.00 23.68 283 THR A O 1
ATOM 2206 N N . VAL A 1 284 ? -15.108 -24.896 20.071 1.00 24.12 284 VAL A N 1
ATOM 2207 C CA . VAL A 1 284 ? -13.959 -24.011 19.955 1.00 25.27 284 VAL A CA 1
ATOM 2208 C C . VAL A 1 284 ? -13.922 -23.236 18.614 1.00 25.93 284 VAL A C 1
ATOM 2209 O O . VAL A 1 284 ? -13.703 -22.005 18.585 1.00 24.95 284 VAL A O 1
ATOM 2213 N N . ALA A 1 285 ? -14.165 -23.953 17.525 1.00 26.33 285 ALA A N 1
ATOM 2214 C CA . ALA A 1 285 ? -14.273 -23.349 16.204 1.00 27.94 285 ALA A CA 1
ATOM 2215 C C . ALA A 1 285 ? -15.322 -22.258 16.112 1.00 28.82 285 ALA A C 1
ATOM 2216 O O . ALA A 1 285 ? -15.221 -21.354 15.278 1.00 28.38 285 ALA A O 1
ATOM 2218 N N . GLN A 1 286 ? -16.407 -22.422 16.860 1.00 30.91 286 GLN A N 1
ATOM 2219 C CA . GLN A 1 286 ? -17.457 -21.419 16.822 1.00 32.32 286 GLN A CA 1
ATOM 2220 C C . GLN A 1 286 ? -16.865 -20.221 17.530 1.00 32.59 286 GLN A C 1
ATOM 2221 O O . GLN A 1 286 ? -16.970 -19.098 17.045 1.00 33.33 286 GLN A O 1
ATOM 2227 N N . GLY A 1 287 ? -16.185 -20.473 18.635 1.00 31.77 287 GLY A N 1
ATOM 2228 C CA . GLY A 1 287 ? -15.539 -19.399 19.380 1.00 32.43 287 GLY A CA 1
ATOM 2229 C C . GLY A 1 287 ? -14.825 -18.429 18.468 1.00 32.87 287 GLY A C 1
ATOM 2230 O O . GLY A 1 287 ? -15.079 -17.225 18.550 1.00 33.53 287 GLY A O 1
ATOM 2231 N N . TYR A 1 288 ? -13.978 -18.952 17.575 1.00 32.40 288 TYR A N 1
ATOM 2232 C CA . TYR A 1 288 ? -13.183 -18.133 16.640 1.00 32.43 288 TYR A CA 1
ATOM 2233 C C . TYR A 1 288 ? -13.967 -17.570 15.458 1.00 32.93 288 TYR A C 1
ATOM 2234 O O . TYR A 1 288 ? -13.457 -16.766 14.658 1.00 34.44 288 TYR A O 1
ATOM 2243 N N . GLY A 1 289 ? -15.207 -17.986 15.319 1.00 32.12 289 GLY A N 1
ATOM 2244 C CA . GLY A 1 289 ? -16.100 -17.230 14.487 1.00 31.57 289 GLY A CA 1
ATOM 2245 C C . GLY A 1 289 ? -16.087 -17.682 13.052 1.00 31.47 289 GLY A C 1
ATOM 2246 O O . GLY A 1 289 ? -17.057 -17.443 12.342 1.00 30.86 289 GLY A O 1
ATOM 2247 N N . SER A 1 290 ? -15.014 -18.362 12.640 1.00 30.52 290 SER A N 1
ATOM 2248 C CA . SER A 1 290 ? -14.845 -18.756 11.239 1.00 31.09 290 SER A CA 1
ATOM 2249 C C . SER A 1 290 ? -13.853 -19.909 11.041 1.00 31.28 290 SER A C 1
ATOM 2250 O O . SER A 1 290 ? -12.736 -19.906 11.599 1.00 30.91 290 SER A O 1
ATOM 2253 N N . LEU A 1 291 ? -14.271 -20.887 10.244 1.00 30.23 291 LEU A N 1
ATOM 2254 C CA . LEU A 1 291 ? -13.425 -22.013 9.896 1.00 30.40 291 LEU A CA 1
ATOM 2255 C C . LEU A 1 291 ? -12.215 -21.695 9.019 1.00 30.74 291 LEU A C 1
ATOM 2256 O O . LEU A 1 291 ? -11.235 -22.458 9.010 1.00 30.76 291 LEU A O 1
ATOM 2261 N N . GLY A 1 292 ? -12.266 -20.580 8.291 1.00 31.11 292 GLY A N 1
ATOM 2262 C CA . GLY A 1 292 ? -11.042 -20.049 7.646 1.00 30.80 292 GLY A CA 1
ATOM 2263 C C . GLY A 1 292 ? -9.889 -19.812 8.607 1.00 30.77 292 GLY A C 1
ATOM 2264 O O . GLY A 1 292 ? -8.724 -19.692 8.165 1.00 31.62 292 GLY A O 1
ATOM 2265 N N . LEU A 1 293 ? -10.165 -19.791 9.916 1.00 30.20 293 LEU A N 1
ATOM 2266 C CA . LEU A 1 293 ? -9.078 -19.711 10.925 1.00 30.53 293 LEU A CA 1
ATOM 2267 C C . LEU A 1 293 ? -8.703 -21.006 11.621 1.00 30.01 293 LEU A C 1
ATOM 2268 O O . LEU A 1 293 ? -8.064 -20.966 12.691 1.00 28.43 293 LEU A O 1
ATOM 2273 N N . MET A 1 294 ? -9.108 -22.152 11.046 1.00 30.26 294 MET A N 1
ATOM 2274 C CA . MET A 1 294 ? -8.873 -23.466 11.697 1.00 28.73 294 MET A CA 1
ATOM 2275 C C . MET A 1 294 ? -8.190 -24.408 10.789 1.00 28.93 294 MET A C 1
ATOM 2276 O O . MET A 1 294 ? -8.687 -24.651 9.689 1.00 29.49 294 MET A O 1
ATOM 2281 N N . THR A 1 295 ? -7.071 -24.956 11.259 1.00 29.62 295 THR A N 1
ATOM 2282 C CA . THR A 1 295 ? -6.373 -26.039 10.592 1.00 30.06 295 THR A CA 1
ATOM 2283 C C . THR A 1 295 ? -6.648 -27.398 11.248 1.00 30.32 2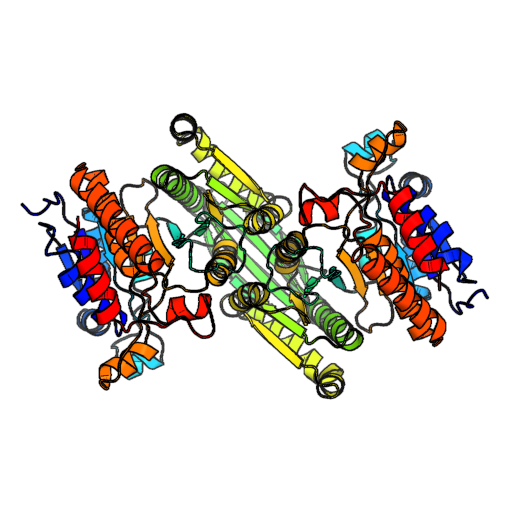95 THR A C 1
ATOM 2284 O O . THR A 1 295 ? -7.206 -27.452 12.324 1.00 31.31 295 THR A O 1
ATOM 2288 N N . SER A 1 296 ? -6.299 -28.486 10.557 1.00 30.31 296 SER A N 1
ATOM 2289 C CA . SER A 1 296 ? -6.136 -29.828 11.157 1.00 30.11 296 SER A CA 1
ATOM 2290 C C . SER A 1 296 ? -5.440 -30.576 10.069 1.00 30.48 296 SER A C 1
ATOM 2291 O O . SER A 1 296 ? -6.021 -30.647 9.039 1.00 32.43 296 SER A O 1
ATOM 2294 N N . VAL A 1 297 ? -4.252 -31.164 10.140 1.00 31.16 297 VAL A N 1
ATOM 2295 C CA . VAL A 1 297 ? -3.266 -31.519 11.204 1.00 29.53 297 VAL A CA 1
ATOM 2296 C C . VAL A 1 297 ? -3.258 -32.912 11.768 1.00 28.75 297 VAL A C 1
ATOM 2297 O O . VAL A 1 297 ? -3.435 -33.142 12.939 1.00 29.66 297 VAL A O 1
ATOM 2301 N N . LEU A 1 298 ? -2.971 -33.850 10.880 1.00 28.40 298 LEU A N 1
ATOM 2302 C CA . LEU A 1 298 ? -2.726 -35.232 11.232 1.00 27.78 298 LEU A CA 1
ATOM 2303 C C . LEU A 1 298 ? -1.280 -35.411 11.574 1.00 27.81 298 LEU A C 1
ATOM 2304 O O . LEU A 1 298 ? -0.407 -35.178 10.745 1.00 28.10 298 LEU A O 1
ATOM 2309 N N . MET A 1 299 ? -1.042 -35.897 12.777 1.00 28.21 299 MET A N 1
ATOM 2310 C CA . MET A 1 299 ? 0.286 -36.213 13.228 1.00 29.74 299 MET A CA 1
ATOM 2311 C C . MET A 1 299 ? 0.299 -37.639 13.720 1.00 29.37 299 MET A C 1
ATOM 2312 O O . MET A 1 299 ? -0.593 -38.082 14.418 1.00 29.35 299 MET A O 1
ATOM 2317 N N . THR A 1 300 ? 1.318 -38.372 13.314 1.00 30.47 300 THR A N 1
ATOM 2318 C CA . THR A 1 300 ? 1.541 -39.732 13.773 1.00 30.98 300 THR A CA 1
ATOM 2319 C C . THR A 1 300 ? 2.066 -39.799 15.210 1.00 30.88 300 THR A C 1
ATOM 2320 O O . THR A 1 300 ? 2.526 -38.792 15.777 1.00 30.26 300 THR A O 1
ATOM 2324 N N . ALA A 1 301 ? 2.039 -40.994 15.789 1.00 32.13 301 ALA A N 1
ATOM 2325 C CA . ALA A 1 301 ? 2.541 -41.211 17.161 1.00 33.03 301 ALA A CA 1
ATOM 2326 C C . ALA A 1 301 ? 3.995 -40.725 17.463 1.00 34.13 301 ALA A C 1
ATOM 2327 O O . ALA A 1 301 ? 4.382 -40.513 18.621 1.00 33.93 301 ALA A O 1
ATOM 2329 N N . ASP A 1 302 ? 4.802 -40.509 16.435 1.00 35.24 302 ASP A N 1
ATOM 2330 C CA . ASP A 1 302 ? 6.206 -40.662 16.681 1.00 35.91 302 ASP A CA 1
ATOM 2331 C C . ASP A 1 302 ? 7.164 -39.474 16.621 1.00 36.77 302 ASP A C 1
ATOM 2332 O O . ASP A 1 302 ? 8.288 -39.631 17.082 1.00 39.16 302 ASP A O 1
ATOM 2337 N N . GLY A 1 303 ? 6.824 -38.293 16.111 1.00 36.77 303 GLY A N 1
ATOM 2338 C CA . GLY A 1 303 ? 5.667 -37.944 15.375 1.00 36.04 303 GLY A CA 1
ATOM 2339 C C . GLY A 1 303 ? 6.357 -37.434 14.127 1.00 35.85 303 GLY A C 1
ATOM 2340 O O . GLY A 1 303 ? 6.536 -36.232 13.951 1.00 35.68 303 GLY A O 1
ATOM 2341 N N . LYS A 1 304 ? 6.731 -38.371 13.262 1.00 36.04 304 LYS A N 1
ATOM 2342 C CA . LYS A 1 304 ? 7.488 -38.101 12.029 1.00 36.87 304 LYS A CA 1
ATOM 2343 C C . LYS A 1 304 ? 6.696 -37.650 10.756 1.00 36.84 304 LYS A C 1
ATOM 2344 O O . LYS A 1 304 ? 7.258 -36.995 9.840 1.00 36.66 304 LYS A O 1
ATOM 2350 N N . THR A 1 305 ? 5.402 -37.976 10.724 1.00 35.51 305 THR A N 1
ATOM 2351 C CA . THR A 1 305 ? 4.577 -37.744 9.559 1.00 34.37 305 THR A CA 1
ATOM 2352 C C . THR A 1 305 ? 3.529 -36.754 9.949 1.00 34.06 305 THR A C 1
ATOM 2353 O O . THR A 1 305 ? 2.836 -36.937 10.925 1.00 33.58 305 THR A O 1
ATOM 2357 N N . VAL A 1 306 ? 3.425 -35.686 9.190 1.00 34.25 306 VAL A N 1
ATOM 2358 C CA . VAL A 1 306 ? 2.381 -34.683 9.417 1.00 34.55 306 VAL A CA 1
ATOM 2359 C C . VAL A 1 306 ? 1.601 -34.466 8.132 1.00 34.41 306 VAL A C 1
ATOM 2360 O O . VAL A 1 306 ? 2.185 -34.386 7.037 1.00 34.68 306 VAL A O 1
ATOM 2364 N N . GLU A 1 307 ? 0.281 -34.373 8.251 1.00 33.97 307 GLU A N 1
ATOM 2365 C CA . GLU A 1 307 ? -0.486 -33.926 7.111 1.00 32.64 307 GLU A CA 1
ATOM 2366 C C . GLU A 1 307 ? -1.457 -32.795 7.490 1.00 32.85 307 GLU A C 1
ATOM 2367 O O . GLU A 1 307 ? -2.221 -32.905 8.476 1.00 31.91 307 GLU A O 1
ATOM 2373 N N . ALA A 1 308 ? -1.425 -31.720 6.690 1.00 31.53 308 ALA A N 1
ATOM 2374 C CA . ALA A 1 308 ? -2.151 -30.538 7.036 1.00 31.35 308 ALA A CA 1
ATOM 2375 C C . ALA A 1 308 ? -3.184 -30.162 5.998 1.00 30.52 308 ALA A C 1
ATOM 2376 O O . ALA A 1 308 ? -2.926 -30.229 4.801 1.00 29.10 308 ALA A O 1
ATOM 2378 N N . GLU A 1 309 ? -4.364 -29.771 6.493 1.00 29.22 309 GLU A N 1
ATOM 2379 C CA . GLU A 1 309 ? -5.375 -29.220 5.636 1.00 29.05 309 GLU A CA 1
ATOM 2380 C C . GLU A 1 309 ? -6.265 -28.256 6.366 1.00 28.06 309 GLU A C 1
ATOM 2381 O O . GLU A 1 309 ? -6.344 -28.243 7.583 1.00 28.09 309 GLU A O 1
ATOM 2387 N N . ALA A 1 310 ? -6.926 -27.434 5.589 1.00 27.19 310 ALA A N 1
ATOM 2388 C CA . ALA A 1 310 ? -7.968 -26.588 6.111 1.00 26.64 310 ALA A CA 1
ATOM 2389 C C . ALA A 1 310 ? -9.100 -27.416 6.783 1.00 25.64 310 ALA A C 1
ATOM 2390 O O . ALA A 1 310 ? -9.551 -28.451 6.237 1.00 23.89 310 ALA A O 1
ATOM 2392 N N . ALA A 1 311 ? -9.528 -26.965 7.962 1.00 23.57 311 ALA A N 1
ATOM 2393 C CA . ALA A 1 311 ? -10.576 -27.642 8.691 1.00 24.03 311 ALA A CA 1
ATOM 2394 C C . ALA A 1 311 ? -11.942 -27.486 7.996 1.00 23.64 311 ALA A C 1
ATOM 2395 O O . ALA A 1 311 ? -12.813 -28.332 8.153 1.00 24.84 311 ALA A O 1
ATOM 2397 N N . HIS A 1 312 ? -12.123 -26.426 7.228 1.00 23.28 312 HIS A N 1
ATOM 2398 C CA . HIS A 1 312 ? -13.335 -26.330 6.433 1.00 25.08 312 HIS A CA 1
ATOM 2399 C C . HIS A 1 312 ? -13.286 -27.258 5.207 1.00 24.70 312 HIS A C 1
ATOM 2400 O O . HIS A 1 312 ? -12.237 -27.834 4.880 1.00 24.51 312 HIS A O 1
ATOM 2407 N N . GLY A 1 313 ? -14.440 -27.364 4.578 1.00 24.22 313 GLY A N 1
ATOM 2408 C CA . GLY A 1 313 ? -14.654 -28.018 3.301 1.00 24.77 313 GLY A CA 1
ATOM 2409 C C . GLY A 1 313 ? -14.462 -27.149 2.073 1.00 25.86 313 GLY A C 1
ATOM 2410 O O . GLY A 1 313 ? -13.659 -26.189 2.096 1.00 25.58 313 GLY A O 1
ATOM 2411 N N . THR A 1 314 ? -15.176 -27.493 1.005 1.00 24.65 314 THR A N 1
ATOM 2412 C CA . THR A 1 314 ? -14.846 -27.007 -0.322 1.00 26.00 314 THR A CA 1
ATOM 2413 C C . THR A 1 314 ? -15.577 -25.729 -0.729 1.00 26.94 314 THR A C 1
ATOM 2414 O O . THR A 1 314 ? -15.392 -25.230 -1.850 1.00 26.76 314 THR A O 1
ATOM 2418 N N . VAL A 1 315 ? -16.411 -25.239 0.178 1.00 26.69 315 VAL A N 1
ATOM 2419 C CA . VAL A 1 315 ? -17.109 -23.977 0.065 1.00 27.07 315 VAL A CA 1
ATOM 2420 C C . VAL A 1 315 ? -17.943 -23.925 -1.192 1.00 28.10 315 VAL A C 1
ATOM 2421 O O . VAL A 1 315 ? -17.878 -22.965 -1.937 1.00 27.89 315 VAL A O 1
ATOM 2425 N N . THR A 1 316 ? -18.714 -24.980 -1.423 1.00 28.65 316 THR A N 1
ATOM 2426 C CA . THR A 1 316 ? -19.551 -25.087 -2.577 1.00 28.25 316 THR A CA 1
ATOM 2427 C C . THR A 1 316 ? -20.282 -23.764 -2.892 1.00 30.25 316 THR A C 1
ATOM 2428 O O . THR A 1 316 ? -20.323 -23.331 -4.038 1.00 29.40 316 THR A O 1
ATOM 2432 N N . ARG A 1 317 ? -20.839 -23.115 -1.875 1.00 31.79 317 ARG A N 1
ATOM 2433 C CA . ARG A 1 317 ? -21.669 -21.945 -2.099 1.00 33.70 317 ARG A CA 1
ATOM 2434 C C . ARG A 1 317 ? -20.914 -20.842 -2.810 1.00 33.87 317 ARG A C 1
ATOM 2435 O O . ARG A 1 317 ? -21.474 -20.185 -3.718 1.00 32.49 317 ARG A O 1
ATOM 2443 N N . HIS A 1 318 ? -19.642 -20.674 -2.405 1.00 33.72 318 HIS A N 1
ATOM 2444 C CA . HIS A 1 318 ? -18.713 -19.764 -3.066 1.00 34.54 318 HIS A CA 1
ATOM 2445 C C . HIS A 1 318 ? -18.422 -20.234 -4.464 1.00 35.51 318 HIS A C 1
ATOM 2446 O O . HIS A 1 318 ? -18.467 -19.450 -5.413 1.00 37.12 318 HIS A O 1
ATOM 2453 N N . TYR A 1 319 ? -18.145 -21.517 -4.609 1.00 36.07 319 TYR A N 1
ATOM 2454 C CA . TYR A 1 319 ? -17.914 -22.077 -5.942 1.00 35.90 319 TYR A CA 1
ATOM 2455 C C . TYR A 1 319 ? -19.055 -21.779 -6.902 1.00 36.10 319 TYR A C 1
ATOM 2456 O O . TYR A 1 319 ? -18.788 -21.398 -8.034 1.00 36.54 319 TYR A O 1
ATOM 2465 N N . ARG A 1 320 ? -20.309 -21.956 -6.472 1.00 36.05 320 ARG A N 1
ATOM 2466 C CA . ARG A 1 320 ? -21.431 -21.659 -7.367 1.00 37.35 320 ARG A CA 1
ATOM 2467 C C . ARG A 1 320 ? -21.329 -20.188 -7.812 1.00 38.38 320 ARG A C 1
ATOM 2468 O O . ARG A 1 320 ? -21.741 -19.838 -8.915 1.00 38.45 320 ARG A O 1
ATOM 2476 N N . GLN A 1 321 ? -20.753 -19.339 -6.980 1.00 38.69 321 GLN A N 1
ATOM 2477 C CA . GLN A 1 321 ? -20.648 -17.940 -7.326 1.00 39.43 321 GLN A CA 1
ATOM 2478 C C . GLN A 1 321 ? -19.529 -17.683 -8.300 1.00 38.94 321 GLN A C 1
ATOM 2479 O O . GLN A 1 321 ? -19.723 -17.026 -9.281 1.00 39.42 321 GLN A O 1
ATOM 2485 N N . TYR A 1 322 ? -18.372 -18.245 -8.036 1.00 38.65 322 TYR A N 1
ATOM 2486 C CA . TYR A 1 322 ? -17.276 -18.154 -8.949 1.00 38.89 322 TYR A CA 1
ATOM 2487 C C . TYR A 1 322 ? -17.647 -18.721 -10.287 1.00 39.71 322 TYR A C 1
ATOM 2488 O O . TYR A 1 322 ? -17.248 -18.204 -11.273 1.00 39.43 322 TYR A O 1
ATOM 2497 N N . GLN A 1 323 ? -18.452 -19.766 -10.313 1.00 40.83 323 GLN A N 1
ATOM 2498 C CA . GLN A 1 323 ? -18.785 -20.407 -11.603 1.00 41.39 323 GLN A CA 1
ATOM 2499 C C . GLN A 1 323 ? -19.625 -19.536 -12.493 1.00 41.79 323 GLN A C 1
ATOM 2500 O O . GLN A 1 323 ? -19.571 -19.668 -13.716 1.00 41.73 323 GLN A O 1
ATOM 2506 N N . ALA A 1 324 ? -20.427 -18.677 -11.871 1.00 42.28 324 ALA A N 1
ATOM 2507 C CA . ALA A 1 324 ? -21.321 -17.788 -12.606 1.00 42.77 324 ALA A CA 1
ATOM 2508 C C . ALA A 1 324 ? -20.561 -16.567 -13.069 1.00 42.94 324 ALA A C 1
ATOM 2509 O O . ALA A 1 324 ? -21.021 -15.837 -13.939 1.00 43.73 324 ALA A O 1
ATOM 2511 N N . GLY A 1 325 ? -19.390 -16.349 -12.495 1.00 43.32 325 GLY A N 1
ATOM 2512 C CA . GLY A 1 325 ? -18.554 -15.219 -12.892 1.00 43.82 325 GLY A CA 1
ATOM 2513 C C . GLY A 1 325 ? -18.795 -14.083 -11.933 1.00 43.99 325 GLY A C 1
ATOM 2514 O O . GLY A 1 325 ? -18.434 -12.913 -12.205 1.00 43.80 325 GLY A O 1
ATOM 2515 N N . LYS A 1 326 ? -19.419 -14.443 -10.816 1.00 43.31 326 LYS A N 1
ATOM 2516 C CA . LYS A 1 326 ? -19.781 -13.482 -9.820 1.00 43.72 326 LYS A CA 1
ATOM 2517 C C . LYS A 1 326 ? -18.645 -13.400 -8.783 1.00 43.68 326 LYS A C 1
ATOM 2518 O O . LYS A 1 326 ? -17.704 -14.217 -8.805 1.00 44.78 326 LYS A O 1
ATOM 2524 N N . PRO A 1 327 ? -18.681 -12.382 -7.908 1.00 42.71 327 PRO A N 1
ATOM 2525 C CA . PRO A 1 327 ? -17.580 -12.277 -6.980 1.00 41.48 327 PRO A CA 1
ATOM 2526 C C . PRO A 1 327 ? -17.748 -13.173 -5.731 1.00 40.43 327 PRO A C 1
ATOM 2527 O O . PRO A 1 327 ? -18.873 -13.536 -5.357 1.00 39.56 327 PRO A O 1
ATOM 2531 N N . THR A 1 328 ? -16.611 -13.525 -5.122 1.00 38.89 328 THR A N 1
ATOM 2532 C CA . THR A 1 328 ? -16.544 -14.352 -3.928 1.00 37.72 328 THR A CA 1
ATOM 2533 C C . THR A 1 328 ? -15.659 -13.712 -2.871 1.00 36.77 328 THR A C 1
ATOM 2534 O O . THR A 1 328 ? -14.730 -12.966 -3.185 1.00 37.01 328 THR A O 1
ATOM 2538 N N . SER A 1 329 ? -15.880 -14.095 -1.612 1.00 35.65 329 SER A N 1
ATOM 2539 C CA . SER A 1 329 ? -15.024 -13.635 -0.548 1.00 32.83 329 SER A CA 1
ATOM 2540 C C . SER A 1 329 ? -14.558 -14.803 0.308 1.00 32.40 329 SER A C 1
ATOM 2541 O O . SER A 1 329 ? -14.997 -14.940 1.449 1.00 31.13 329 SER A O 1
ATOM 2544 N N . THR A 1 330 ? -13.621 -15.602 -0.222 1.00 31.81 330 THR A N 1
ATOM 2545 C CA . THR A 1 330 ? -13.241 -16.859 0.430 1.00 31.03 330 THR A CA 1
ATOM 2546 C C . THR A 1 330 ? -11.966 -16.736 1.209 1.00 32.34 330 THR A C 1
ATOM 2547 O O . THR A 1 330 ? -10.940 -16.290 0.676 1.00 33.06 330 THR A O 1
ATOM 2551 N N . ASN A 1 331 ? -12.016 -17.150 2.473 1.00 31.79 331 ASN A N 1
ATOM 2552 C CA . ASN A 1 331 ? -10.859 -17.020 3.333 1.00 31.60 331 ASN A CA 1
ATOM 2553 C C . ASN A 1 331 ? -9.842 -18.041 2.907 1.00 31.64 331 ASN A C 1
ATOM 2554 O O . ASN A 1 331 ? -10.168 -19.217 2.908 1.00 33.00 331 ASN A O 1
ATOM 2559 N N . PRO A 1 332 ? -8.613 -17.606 2.581 1.00 30.93 332 PRO A N 1
ATOM 2560 C CA . PRO A 1 332 ? -7.487 -18.490 2.248 1.00 30.56 332 PRO A CA 1
ATOM 2561 C C . PRO A 1 332 ? -6.625 -18.875 3.421 1.00 29.94 332 PRO A C 1
ATOM 2562 O O . PRO A 1 332 ? -5.728 -19.703 3.258 1.00 29.81 332 PRO A O 1
ATOM 2566 N N . ILE A 1 333 ? -6.882 -18.297 4.593 1.00 29.75 333 ILE A N 1
ATOM 2567 C CA . ILE A 1 333 ? -5.954 -18.441 5.736 1.00 28.51 333 ILE A CA 1
ATOM 2568 C C . ILE A 1 333 ? -5.581 -19.871 6.193 1.00 28.68 333 ILE A C 1
ATOM 2569 O O . ILE A 1 333 ? -4.393 -20.247 6.146 1.00 28.30 333 ILE A O 1
ATOM 2574 N N . ALA A 1 334 ? -6.579 -20.685 6.565 1.00 27.05 334 ALA A N 1
ATOM 2575 C CA . ALA A 1 334 ? -6.323 -22.103 6.884 1.00 26.91 334 ALA A CA 1
ATOM 2576 C C . ALA A 1 334 ? -5.571 -22.854 5.803 1.00 26.46 334 ALA A C 1
ATOM 2577 O O . ALA A 1 334 ? -4.681 -23.672 6.094 1.00 25.67 334 ALA A O 1
ATOM 2579 N N . SER A 1 335 ? -5.934 -22.594 4.541 1.00 26.86 335 SER A N 1
ATOM 2580 C CA . SER A 1 335 ? -5.268 -23.305 3.435 1.00 26.81 335 SER A CA 1
ATOM 2581 C C . SER A 1 335 ? -3.793 -22.957 3.399 1.00 26.73 335 SER A C 1
ATOM 2582 O O . SER A 1 335 ? -2.943 -23.847 3.306 1.00 26.64 335 SER A O 1
ATOM 2585 N N . ILE A 1 336 ? -3.514 -21.651 3.447 1.00 26.16 336 ILE A N 1
ATOM 2586 C CA . ILE A 1 336 ? -2.153 -21.121 3.571 1.00 27.95 336 ILE A CA 1
ATOM 2587 C C . ILE A 1 336 ? -1.451 -21.743 4.770 1.00 27.44 336 ILE A C 1
ATOM 2588 O O . ILE A 1 336 ? -0.293 -22.207 4.689 1.00 28.18 336 ILE A O 1
ATOM 2593 N N . PHE A 1 337 ? -2.147 -21.743 5.905 1.00 27.67 337 PHE A N 1
ATOM 2594 C CA . PHE A 1 337 ? -1.543 -22.282 7.130 1.00 28.19 337 PHE A CA 1
ATOM 2595 C C . PHE A 1 337 ? -1.342 -23.788 7.056 1.00 28.57 337 PHE A C 1
ATOM 2596 O O . PHE A 1 337 ? -0.446 -24.333 7.716 1.00 27.93 337 PHE A O 1
ATOM 2604 N N . ALA A 1 338 ? -2.147 -24.448 6.218 1.00 28.11 338 ALA A N 1
ATOM 2605 C CA . ALA A 1 338 ? -1.860 -25.833 5.896 1.00 28.98 338 ALA A CA 1
ATOM 2606 C C . ALA A 1 338 ? -0.493 -25.992 5.186 1.00 29.59 338 ALA A C 1
ATOM 2607 O O . ALA A 1 338 ? 0.352 -26.814 5.588 1.00 29.19 338 ALA A O 1
ATOM 2609 N N . TRP A 1 339 ? -0.306 -25.218 4.124 1.00 31.03 339 TRP A N 1
ATOM 2610 C CA . TRP A 1 339 ? 0.995 -25.124 3.436 1.00 32.59 339 TRP A CA 1
ATOM 2611 C C . TRP A 1 339 ? 2.130 -24.743 4.415 1.00 33.33 339 TRP A C 1
ATOM 2612 O O . TRP A 1 339 ? 3.132 -25.476 4.522 1.00 33.56 339 TRP A O 1
ATOM 2623 N N . THR A 1 340 ? 1.948 -23.638 5.156 1.00 33.91 340 THR A N 1
ATOM 2624 C CA . THR A 1 340 ? 3.023 -23.155 6.057 1.00 33.83 340 THR A CA 1
ATOM 2625 C C . THR A 1 340 ? 3.378 -24.239 7.056 1.00 33.83 340 THR A C 1
ATOM 2626 O O . THR A 1 340 ? 4.569 -24.512 7.340 1.00 34.06 340 THR A O 1
ATOM 2630 N N . ARG A 1 341 ? 2.355 -24.935 7.514 1.00 34.01 341 ARG A N 1
ATOM 2631 C CA . ARG A 1 341 ? 2.564 -26.023 8.453 1.00 34.24 341 ARG A CA 1
ATOM 2632 C C . ARG A 1 341 ? 3.346 -27.161 7.860 1.00 34.66 341 ARG A C 1
ATOM 2633 O O . ARG A 1 341 ? 4.186 -27.731 8.531 1.00 34.71 341 ARG A O 1
ATOM 2641 N N . GLY A 1 342 ? 3.012 -27.543 6.625 1.00 36.07 342 GLY A N 1
ATOM 2642 C CA . GLY A 1 342 ? 3.700 -28.648 5.975 1.00 36.06 342 GLY A CA 1
ATOM 2643 C C . GLY A 1 342 ? 5.158 -28.242 5.782 1.00 36.92 342 GLY A C 1
ATOM 2644 O O . GLY A 1 342 ? 6.060 -29.018 6.074 1.00 35.93 342 GLY A O 1
ATOM 2645 N N . LEU A 1 343 ? 5.381 -27.016 5.293 1.00 37.09 343 LEU A N 1
ATOM 2646 C CA . LEU A 1 343 ? 6.761 -26.528 5.074 1.00 38.26 343 LEU A CA 1
ATOM 2647 C C . LEU A 1 343 ? 7.606 -26.526 6.365 1.00 39.28 343 LEU A C 1
ATOM 2648 O O . LEU A 1 343 ? 8.790 -26.926 6.350 1.00 39.51 343 LEU A O 1
ATOM 2653 N N . GLN A 1 344 ? 6.962 -26.120 7.463 1.00 39.93 344 GLN A N 1
ATOM 2654 C CA . GLN A 1 344 ? 7.504 -26.168 8.810 1.00 40.78 344 GLN A CA 1
ATOM 2655 C C . GLN A 1 344 ? 8.096 -27.504 9.177 1.00 41.16 344 GLN A C 1
ATOM 2656 O O . GLN A 1 344 ? 9.234 -27.572 9.600 1.00 41.05 344 GLN A O 1
ATOM 2662 N N . HIS A 1 345 ? 7.326 -28.569 8.998 1.00 41.62 345 HIS A N 1
ATOM 2663 C CA . HIS A 1 345 ? 7.765 -29.895 9.388 1.00 41.61 345 HIS A CA 1
ATOM 2664 C C . HIS A 1 345 ? 8.818 -30.383 8.406 1.00 41.92 345 HIS A C 1
ATOM 2665 O O . HIS A 1 345 ? 9.691 -31.201 8.749 1.00 41.57 345 HIS A O 1
ATOM 2672 N N . ARG A 1 346 ? 8.716 -29.888 7.174 1.00 41.88 346 ARG A N 1
ATOM 2673 C CA . ARG A 1 346 ? 9.575 -30.366 6.108 1.00 42.03 346 ARG A CA 1
ATOM 2674 C C . ARG A 1 346 ? 11.029 -29.902 6.364 1.00 42.69 346 ARG A C 1
ATOM 2675 O O . ARG A 1 346 ? 11.951 -30.712 6.357 1.00 42.70 346 ARG A O 1
ATOM 2683 N N . GLY A 1 347 ? 11.197 -28.606 6.614 1.00 43.62 347 GLY A N 1
ATOM 2684 C CA . GLY A 1 347 ? 12.480 -28.038 6.938 1.00 45.54 347 GLY A CA 1
ATOM 2685 C C . GLY A 1 347 ? 12.984 -28.531 8.284 1.00 46.83 347 GLY A C 1
ATOM 2686 O O . GLY A 1 347 ? 14.191 -28.537 8.516 1.00 47.12 347 GLY A O 1
ATOM 2687 N N . LYS A 1 348 ? 12.059 -28.923 9.170 1.00 48.40 348 LYS A N 1
ATOM 2688 C CA . LYS A 1 348 ? 12.400 -29.568 10.454 1.00 50.62 348 LYS A CA 1
ATOM 2689 C C . LYS A 1 348 ? 13.130 -30.875 10.193 1.00 50.69 348 LYS A C 1
ATOM 2690 O O . LYS A 1 348 ? 14.194 -31.118 10.752 1.00 51.07 348 LYS A O 1
ATOM 2696 N N . LEU A 1 349 ? 12.555 -31.697 9.320 1.00 50.78 349 LEU A N 1
ATOM 2697 C CA . LEU A 1 349 ? 13.149 -32.975 8.964 1.00 51.12 349 LEU A CA 1
ATOM 2698 C C . LEU A 1 349 ? 14.399 -32.727 8.108 1.00 51.55 349 LEU A C 1
ATOM 2699 O O . LEU A 1 349 ? 15.245 -33.612 7.963 1.00 51.68 349 LEU A O 1
ATOM 2704 N N . ASP A 1 350 ? 14.523 -31.513 7.563 1.00 52.34 350 ASP A N 1
ATOM 2705 C CA . ASP A 1 350 ? 15.484 -31.290 6.464 1.00 52.88 350 ASP A CA 1
ATOM 2706 C C . ASP A 1 350 ? 17.004 -30.988 6.629 1.00 53.20 350 ASP A C 1
ATOM 2707 O O . ASP A 1 350 ? 17.756 -31.462 5.773 1.00 55.21 350 ASP A O 1
ATOM 2712 N N . GLY A 1 351 ? 17.521 -30.238 7.609 1.00 52.55 351 GLY A N 1
ATOM 2713 C CA . GLY A 1 351 ? 16.861 -29.373 8.547 1.00 51.64 351 GLY A CA 1
ATOM 2714 C C . GLY A 1 351 ? 17.375 -28.011 8.101 1.00 51.60 351 GLY A C 1
ATOM 2715 O O . GLY A 1 351 ? 18.513 -27.604 8.368 1.00 50.68 351 GLY A O 1
ATOM 2716 N N . THR A 1 352 ? 16.503 -27.325 7.382 1.00 51.04 352 THR A N 1
ATOM 2717 C CA . THR A 1 352 ? 16.849 -26.186 6.567 1.00 50.71 352 THR A CA 1
ATOM 2718 C C . THR A 1 352 ? 16.086 -24.974 7.124 1.00 49.85 352 THR A C 1
ATOM 2719 O O . THR A 1 352 ? 14.935 -24.709 6.729 1.00 50.10 352 THR A O 1
ATOM 2723 N N . PRO A 1 353 ? 16.706 -24.245 8.058 1.00 48.78 353 PRO A N 1
ATOM 2724 C CA . PRO A 1 353 ? 15.997 -23.238 8.830 1.00 47.68 353 PRO A CA 1
ATOM 2725 C C . PRO A 1 353 ? 15.304 -22.187 7.952 1.00 46.99 353 PRO A C 1
ATOM 2726 O O . PRO A 1 353 ? 14.257 -21.656 8.336 1.00 46.71 353 PRO A O 1
ATOM 2730 N N . GLU A 1 354 ? 15.848 -21.927 6.782 1.00 46.39 354 GLU A N 1
ATOM 2731 C CA . GLU A 1 354 ? 15.248 -21.048 5.796 1.00 46.01 354 GLU A CA 1
ATOM 2732 C C . GLU A 1 354 ? 13.818 -21.448 5.391 1.00 45.78 354 GLU A C 1
ATOM 2733 O O . GLU A 1 354 ? 12.930 -20.618 5.413 1.00 45.95 354 GLU A O 1
ATOM 2739 N N . VAL A 1 355 ? 13.577 -22.706 5.055 1.00 44.34 355 VAL A N 1
ATOM 2740 C CA . VAL A 1 355 ? 12.202 -23.134 4.788 1.00 44.24 355 VAL A CA 1
ATOM 2741 C C . VAL A 1 355 ? 11.312 -22.843 5.967 1.00 43.04 355 VAL A C 1
ATOM 2742 O O . VAL A 1 355 ? 10.219 -22.364 5.824 1.00 42.46 355 VAL A O 1
ATOM 2744 N N . ILE A 1 356 ? 11.818 -23.103 7.146 1.00 42.79 356 ILE A N 1
ATOM 2745 C CA . ILE A 1 356 ? 11.106 -22.734 8.341 1.00 41.58 356 ILE A CA 1
ATOM 2746 C C . ILE A 1 356 ? 10.867 -21.250 8.534 1.00 42.14 356 ILE A C 1
ATOM 2747 O O . ILE A 1 356 ? 9.818 -20.860 8.927 1.00 41.87 356 ILE A O 1
ATOM 2752 N N . ASP A 1 357 ? 11.846 -20.418 8.276 1.00 42.78 357 ASP A N 1
ATOM 2753 C CA . ASP A 1 357 ? 11.604 -19.029 8.487 1.00 44.12 357 ASP A CA 1
ATOM 2754 C C . ASP A 1 357 ? 10.607 -18.473 7.456 1.00 43.81 357 ASP A C 1
ATOM 2755 O O . ASP A 1 357 ? 9.841 -17.587 7.747 1.00 42.83 357 ASP A O 1
ATOM 2760 N N . PHE A 1 358 ? 10.648 -19.004 6.244 1.00 43.57 358 PHE A N 1
ATOM 2761 C CA . PHE A 1 358 ? 9.718 -18.640 5.205 1.00 43.18 358 PHE A CA 1
ATOM 2762 C C . PHE A 1 358 ? 8.294 -18.998 5.638 1.00 42.80 358 PHE A C 1
ATOM 2763 O O . PHE A 1 358 ? 7.364 -18.166 5.542 1.00 41.31 358 PHE A O 1
ATOM 2771 N N . ALA A 1 359 ? 8.154 -20.229 6.152 1.00 41.80 359 ALA A N 1
ATOM 2772 C CA . ALA A 1 359 ? 6.906 -20.662 6.761 1.00 41.62 359 ALA A CA 1
ATOM 2773 C C . ALA A 1 359 ? 6.415 -19.565 7.697 1.00 40.97 359 ALA A C 1
ATOM 2774 O O . ALA A 1 359 ? 5.298 -19.033 7.520 1.00 39.68 359 ALA A O 1
ATOM 2776 N N . HIS A 1 360 ? 7.262 -19.202 8.656 1.00 39.76 360 HIS A N 1
ATOM 2777 C CA . HIS A 1 360 ? 6.828 -18.294 9.704 1.00 40.14 360 HIS A CA 1
ATOM 2778 C C . HIS A 1 360 ? 6.551 -16.870 9.213 1.00 39.28 360 HIS A C 1
ATOM 2779 O O . HIS A 1 360 ? 5.584 -16.234 9.663 1.00 39.33 360 HIS A O 1
ATOM 2786 N N . LYS A 1 361 ? 7.369 -16.397 8.268 1.00 38.13 361 LYS A N 1
ATOM 2787 C CA . LYS A 1 361 ? 7.247 -15.049 7.734 1.00 37.57 361 LYS A CA 1
ATOM 2788 C C . LYS A 1 361 ? 5.909 -14.935 7.020 1.00 37.51 361 LYS A C 1
ATOM 2789 O O . LYS A 1 361 ? 5.120 -13.973 7.254 1.00 36.27 361 LYS A O 1
ATOM 2791 N N . LEU A 1 362 ? 5.662 -15.937 6.165 1.00 37.10 362 LEU A N 1
ATOM 2792 C CA . LEU A 1 362 ? 4.400 -16.030 5.432 1.00 36.77 362 LEU A CA 1
ATOM 2793 C C . LEU A 1 362 ? 3.314 -15.925 6.457 1.00 36.49 362 LEU A C 1
ATOM 2794 O O . LEU A 1 362 ? 2.522 -14.997 6.412 1.00 36.55 362 LEU A O 1
ATOM 2799 N N . GLU A 1 363 ? 3.351 -16.797 7.443 1.00 37.44 363 GLU A N 1
ATOM 2800 C CA . GLU A 1 363 ? 2.355 -16.745 8.509 1.00 39.07 363 GLU A CA 1
ATOM 2801 C C . GLU A 1 363 ? 2.175 -15.336 9.055 1.00 39.78 363 GLU A C 1
ATOM 2802 O O . GLU A 1 363 ? 1.053 -14.774 9.004 1.00 39.51 363 GLU A O 1
ATOM 2808 N N . SER A 1 364 ? 3.275 -14.725 9.500 1.00 40.79 364 SER A N 1
ATOM 2809 C CA . SER A 1 364 ? 3.206 -13.367 10.048 1.00 41.23 364 SER A CA 1
ATOM 2810 C C . SER A 1 364 ? 2.636 -12.298 9.089 1.00 41.20 364 SER A C 1
ATOM 2811 O O . SER A 1 364 ? 1.836 -11.409 9.498 1.00 41.34 364 SER A O 1
ATOM 2814 N N . VAL A 1 365 ? 3.006 -12.385 7.820 1.00 40.85 365 VAL A N 1
ATOM 2815 C CA . VAL A 1 365 ? 2.520 -11.430 6.832 1.00 40.80 365 VAL A CA 1
ATOM 2816 C C . VAL A 1 365 ? 0.985 -11.467 6.801 1.00 41.38 365 VAL A C 1
ATOM 2817 O O . VAL A 1 365 ? 0.291 -10.409 6.781 1.00 40.43 365 VAL A O 1
ATOM 2821 N N . VAL A 1 366 ? 0.474 -12.707 6.807 1.00 41.60 366 VAL A N 1
ATOM 2822 C CA . VAL A 1 366 ? -0.957 -12.993 6.827 1.00 41.53 366 VAL A CA 1
ATOM 2823 C C . VAL A 1 366 ? -1.612 -12.356 8.045 1.00 42.25 366 VAL A C 1
ATOM 2824 O O . VAL A 1 366 ? -2.603 -11.606 7.930 1.00 42.57 366 VAL A O 1
ATOM 2828 N N . ILE A 1 367 ? -1.063 -12.650 9.217 1.00 43.05 367 ILE A N 1
ATOM 2829 C CA . ILE A 1 367 ? -1.606 -12.081 10.444 1.00 44.01 367 ILE A CA 1
ATOM 2830 C C . ILE A 1 367 ? -1.571 -10.547 10.337 1.00 43.79 367 ILE A C 1
ATOM 2831 O O . ILE A 1 367 ? -2.575 -9.861 10.616 1.00 43.79 367 ILE A O 1
ATOM 2836 N N . ALA A 1 368 ? -0.424 -10.031 9.884 1.00 43.52 368 ALA A N 1
ATOM 2837 C CA . ALA A 1 368 ? -0.204 -8.598 9.683 1.00 42.45 368 ALA A CA 1
ATOM 2838 C C . ALA A 1 368 ? -1.188 -7.988 8.695 1.00 42.36 368 ALA A C 1
ATOM 2839 O O . ALA A 1 368 ? -1.765 -6.960 8.986 1.00 42.98 368 ALA A O 1
ATOM 2841 N N . THR A 1 369 ? -1.388 -8.605 7.534 1.00 41.35 369 THR A N 1
ATOM 2842 C CA . THR A 1 369 ? -2.393 -8.109 6.574 1.00 40.60 369 THR A CA 1
ATOM 2843 C C . THR A 1 369 ? -3.792 -7.912 7.167 1.00 40.72 369 THR A C 1
ATOM 2844 O O . THR A 1 369 ? -4.525 -6.976 6.774 1.00 40.49 369 THR A O 1
ATOM 2848 N N . VAL A 1 370 ? -4.202 -8.825 8.051 1.00 40.02 370 VAL A N 1
ATOM 2849 C CA . VAL A 1 370 ? -5.550 -8.764 8.597 1.00 40.15 370 VAL A CA 1
ATOM 2850 C C . VAL A 1 370 ? -5.600 -7.729 9.722 1.00 40.63 370 VAL A C 1
ATOM 2851 O O . VAL A 1 370 ? -6.623 -7.035 9.886 1.00 40.23 370 VAL A O 1
ATOM 2855 N N . GLU A 1 371 ? -4.532 -7.704 10.519 1.00 41.25 371 GLU A N 1
ATOM 2856 C CA . GLU A 1 371 ? -4.258 -6.650 11.488 1.00 42.92 371 GLU A CA 1
ATOM 2857 C C . GLU A 1 371 ? -3.756 -5.457 10.689 1.00 43.65 371 GLU A C 1
ATOM 2858 O O . G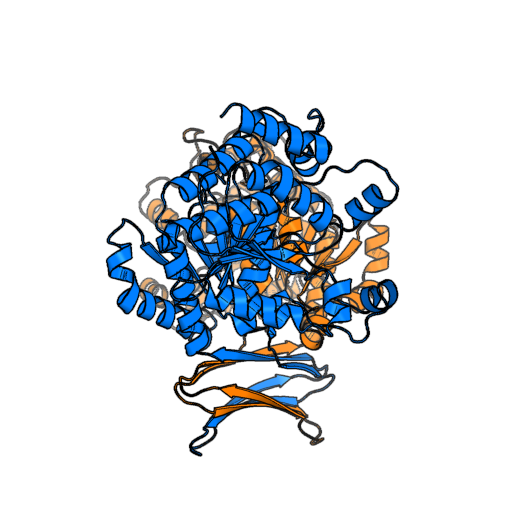LU A 1 371 ? -2.519 -5.212 10.599 1.00 44.21 371 GLU A O 1
ATOM 2864 N N . SER A 1 372 ? -4.712 -4.768 10.077 1.00 43.22 372 SER A N 1
ATOM 2865 C CA . SER A 1 372 ? -4.482 -3.716 9.123 1.00 43.16 372 SER A CA 1
ATOM 2866 C C . SER A 1 372 ? -5.833 -3.346 8.535 1.00 43.66 372 SER A C 1
ATOM 2867 O O . SER A 1 372 ? -6.081 -2.181 8.211 1.00 44.55 372 SER A O 1
ATOM 2870 N N . GLY A 1 373 ? -6.721 -4.330 8.412 1.00 43.05 373 GLY A N 1
ATOM 2871 C CA . GLY A 1 373 ? -8.065 -4.081 7.922 1.00 42.63 373 GLY A CA 1
ATOM 2872 C C . GLY A 1 373 ? -8.294 -4.741 6.582 1.00 42.40 373 GLY A C 1
ATOM 2873 O O . GLY A 1 373 ? -9.336 -4.562 5.964 1.00 43.65 373 GLY A O 1
ATOM 2874 N N . LYS A 1 374 ? -7.313 -5.509 6.128 1.00 42.43 374 LYS A N 1
ATOM 2875 C CA . LYS A 1 374 ? -7.420 -6.221 4.853 1.00 41.56 374 LYS A CA 1
ATOM 2876 C C . LYS A 1 374 ? -7.837 -7.701 5.091 1.00 41.33 374 LYS A C 1
ATOM 2877 O O . LYS A 1 374 ? -7.054 -8.518 5.610 1.00 41.30 374 LYS A O 1
ATOM 2879 N N . MET A 1 375 ? -9.082 -8.029 4.729 1.00 40.20 375 MET A N 1
ATOM 2880 C CA . MET A 1 375 ? -9.656 -9.316 5.098 1.00 39.03 375 MET A CA 1
ATOM 2881 C C . MET A 1 375 ? -10.856 -9.701 4.246 1.00 37.96 375 MET A C 1
ATOM 2882 O O . MET A 1 375 ? -11.475 -8.819 3.652 1.00 38.56 375 MET A O 1
ATOM 2887 N N . THR A 1 376 ? -11.196 -10.997 4.234 1.00 36.08 376 THR A N 1
ATOM 2888 C CA . THR A 1 376 ? -12.410 -11.520 3.592 1.00 35.25 376 THR A CA 1
ATOM 2889 C C . THR A 1 376 ? -13.686 -11.370 4.461 1.00 34.96 376 THR A C 1
ATOM 2890 O O . THR A 1 376 ? -13.626 -11.223 5.673 1.00 35.55 376 THR A O 1
ATOM 2894 N N . LYS A 1 377 ? -14.849 -11.430 3.836 1.00 34.71 377 LYS A N 1
ATOM 2895 C CA . LYS A 1 377 ? -16.114 -11.158 4.490 1.00 34.86 377 LYS A CA 1
ATOM 2896 C C . LYS A 1 377 ? -16.373 -11.920 5.816 1.00 35.77 377 LYS A C 1
ATOM 2897 O O . LYS A 1 377 ? -16.940 -11.342 6.767 1.00 35.79 377 LYS A O 1
ATOM 2903 N N . ASP A 1 378 ? -15.970 -13.200 5.883 1.00 35.38 378 ASP A N 1
ATOM 2904 C CA . ASP A 1 378 ? -16.208 -14.035 7.077 1.00 35.27 378 ASP A CA 1
ATOM 2905 C C . ASP A 1 378 ? -15.498 -13.455 8.324 1.00 35.21 378 ASP A C 1
ATOM 2906 O O . ASP A 1 378 ? -16.011 -13.603 9.436 1.00 34.64 378 ASP A O 1
ATOM 2911 N N . LEU A 1 379 ? -14.327 -12.820 8.134 1.00 35.09 379 LEU A N 1
ATOM 2912 C CA . LEU A 1 379 ? -13.643 -12.091 9.224 1.00 34.82 379 LEU A CA 1
ATOM 2913 C C . LEU A 1 379 ? -14.250 -10.697 9.524 1.00 36.73 379 LEU A C 1
ATOM 2914 O O . LEU A 1 379 ? -14.408 -10.304 10.710 1.00 36.88 379 LEU A O 1
ATOM 2919 N N . ALA A 1 380 ? -14.594 -9.982 8.473 1.00 37.78 380 ALA A N 1
ATOM 2920 C CA . ALA A 1 380 ? -15.154 -8.674 8.623 1.00 39.88 380 ALA A CA 1
ATOM 2921 C C . ALA A 1 380 ? -16.388 -8.711 9.474 1.00 40.91 380 ALA A C 1
ATOM 2922 O O . ALA A 1 380 ? -16.553 -7.897 10.317 1.00 41.37 380 ALA A O 1
ATOM 2924 N N . ILE A 1 381 ? -17.276 -9.640 9.239 1.00 42.29 381 ILE A N 1
ATOM 2925 C CA . ILE A 1 381 ? -18.486 -9.592 9.981 1.00 43.47 381 ILE A CA 1
ATOM 2926 C C . ILE A 1 381 ? -18.278 -9.961 11.422 1.00 43.59 381 ILE A C 1
ATOM 2927 O O . ILE A 1 381 ? -19.131 -9.743 12.223 1.00 43.84 381 ILE A O 1
ATOM 2932 N N . LEU A 1 382 ? -17.117 -10.475 11.751 1.00 44.22 382 LEU A N 1
ATOM 2933 C CA . LEU A 1 382 ? -16.830 -10.850 13.108 1.00 45.36 382 LEU A CA 1
ATOM 2934 C C . LEU A 1 382 ? -16.552 -9.588 13.851 1.00 46.90 382 LEU A C 1
ATOM 2935 O O . LEU A 1 382 ? -16.936 -9.435 14.989 1.00 47.71 382 LEU A O 1
ATOM 2940 N N . ILE A 1 383 ? -15.851 -8.695 13.166 1.00 47.50 383 ILE A N 1
ATOM 2941 C CA . ILE A 1 383 ? -15.487 -7.381 13.641 1.00 47.70 383 ILE A CA 1
ATOM 2942 C C . ILE A 1 383 ? -16.711 -6.479 13.711 1.00 48.76 383 ILE A C 1
ATOM 2943 O O . ILE A 1 383 ? -17.095 -6.081 14.770 1.00 49.59 383 ILE A O 1
ATOM 2948 N N . GLY A 1 384 ? -17.294 -6.137 12.585 1.00 49.84 384 GLY A N 1
ATOM 2949 C CA . GLY A 1 384 ? -18.490 -5.327 12.583 1.00 50.97 384 GLY A CA 1
ATOM 2950 C C . GLY A 1 384 ? -19.093 -5.074 11.227 1.00 52.52 384 GLY A C 1
ATOM 2951 O O . GLY A 1 384 ? -18.549 -5.492 10.228 1.00 52.40 384 GLY A O 1
ATOM 2952 N N . PRO A 1 385 ? -20.272 -4.315 11.228 1.00 53.97 385 PRO A N 1
ATOM 2953 C CA . PRO A 1 385 ? -20.818 -4.086 9.902 1.00 54.87 385 PRO A CA 1
ATOM 2954 C C . PRO A 1 385 ? -20.181 -2.874 9.297 1.00 55.80 385 PRO A C 1
ATOM 2955 O O . PRO A 1 385 ? -20.354 -2.637 8.128 1.00 55.79 385 PRO A O 1
ATOM 2959 N N . GLU A 1 386 ? -19.446 -2.114 10.083 1.00 56.29 386 GLU A N 1
ATOM 2960 C CA . GLU A 1 386 ? -18.763 -0.960 9.531 1.00 56.89 386 GLU A CA 1
ATOM 2961 C C . GLU A 1 386 ? -17.606 -1.440 8.707 1.00 56.53 386 GLU A C 1
ATOM 2962 O O . GLU A 1 386 ? -17.153 -0.757 7.825 1.00 56.84 386 GLU A O 1
ATOM 2964 N N . GLN A 1 387 ? -17.134 -2.630 9.015 1.00 55.54 387 GLN A N 1
ATOM 2965 C CA . GLN A 1 387 ? -15.941 -3.158 8.439 1.00 54.98 387 GLN A CA 1
ATOM 2966 C C . GLN A 1 387 ? -16.212 -3.641 7.036 1.00 54.84 387 GLN A C 1
ATOM 2967 O O . GLN A 1 387 ? -17.104 -4.417 6.824 1.00 55.43 387 GLN A O 1
ATOM 2973 N N . ASP A 1 388 ? -15.467 -3.116 6.075 1.00 54.44 388 ASP A N 1
ATOM 2974 C CA . ASP A 1 388 ? -15.617 -3.454 4.676 1.00 53.29 388 ASP A CA 1
ATOM 2975 C C . ASP A 1 388 ? -14.709 -4.666 4.498 1.00 51.70 388 ASP A C 1
ATOM 2976 O O . ASP A 1 388 ? -14.027 -5.035 5.413 1.00 50.59 388 ASP A O 1
ATOM 2981 N N . TRP A 1 389 ? -14.701 -5.290 3.339 1.00 50.43 389 TRP A N 1
ATOM 2982 C CA . TRP A 1 389 ? -13.834 -6.455 3.122 1.00 49.65 389 TRP A CA 1
ATOM 2983 C C . TRP A 1 389 ? -13.387 -6.654 1.686 1.00 49.22 389 TRP A C 1
ATOM 2984 O O . TRP A 1 389 ? -13.894 -6.046 0.773 1.00 49.32 389 TRP A O 1
ATOM 2995 N N . LEU A 1 390 ? -12.409 -7.523 1.528 1.00 48.45 390 LEU A N 1
ATOM 2996 C CA . LEU A 1 390 ? -11.791 -7.860 0.263 1.00 47.16 390 LEU A CA 1
ATOM 2997 C C . LEU A 1 390 ? -12.439 -9.128 -0.321 1.00 46.59 390 LEU A C 1
ATOM 2998 O O . LEU A 1 390 ? -12.770 -10.047 0.432 1.00 47.01 390 LEU A O 1
ATOM 3003 N N . ASN A 1 391 ? -12.673 -9.138 -1.637 1.00 44.78 391 ASN A N 1
ATOM 3004 C CA . ASN A 1 391 ? -12.949 -10.359 -2.397 1.00 43.11 391 ASN A CA 1
ATOM 3005 C C . ASN A 1 391 ? -11.685 -11.228 -2.456 1.00 42.19 391 ASN A C 1
ATOM 3006 O O . ASN A 1 391 ? -10.598 -10.742 -2.130 1.00 41.27 391 ASN A O 1
ATOM 3011 N N . SER A 1 392 ? -11.840 -12.502 -2.830 1.00 41.21 392 SER A N 1
ATOM 3012 C CA . SER A 1 392 ? -10.823 -13.540 -2.574 1.00 40.94 392 SER A CA 1
ATOM 3013 C C . SER A 1 392 ? -9.484 -13.231 -3.228 1.00 40.82 392 SER A C 1
ATOM 3014 O O . SER A 1 392 ? -8.412 -13.393 -2.619 1.00 41.07 392 SER A O 1
ATOM 3017 N N . GLU A 1 393 ? -9.571 -12.834 -4.492 1.00 40.15 393 GLU A N 1
ATOM 3018 C CA . GLU A 1 393 ? -8.429 -12.429 -5.297 1.00 40.67 393 GLU A CA 1
ATOM 3019 C C . GLU A 1 393 ? -7.734 -11.187 -4.677 1.00 39.88 393 GLU A C 1
ATOM 3020 O O . GLU A 1 393 ? -6.519 -11.197 -4.433 1.00 37.72 393 GLU A O 1
ATOM 3026 N N . GLU A 1 394 ? -8.540 -10.153 -4.399 1.00 39.71 394 GLU A N 1
ATOM 3027 C CA . GLU A 1 394 ? -8.077 -8.946 -3.708 1.00 40.44 394 GLU A CA 1
ATOM 3028 C C . GLU A 1 394 ? -7.318 -9.308 -2.414 1.00 41.10 394 GLU A C 1
ATOM 3029 O O . GLU A 1 394 ? -6.201 -8.819 -2.187 1.00 41.20 394 GLU A O 1
ATOM 3035 N N . PHE A 1 395 ? -7.898 -10.188 -1.587 1.00 41.49 395 PHE A N 1
ATOM 3036 C CA . PHE A 1 395 ? -7.250 -10.497 -0.328 1.00 41.76 395 PHE A CA 1
ATOM 3037 C C . PHE A 1 395 ? -5.897 -11.189 -0.538 1.00 42.10 395 PHE A C 1
ATOM 3038 O O . PHE A 1 395 ? -4.952 -10.880 0.156 1.00 42.24 395 PHE A O 1
ATOM 3046 N N . LEU A 1 396 ? -5.806 -12.077 -1.520 1.00 42.50 396 LEU A N 1
ATOM 3047 C CA . LEU A 1 396 ? -4.565 -12.789 -1.806 1.00 43.67 396 LEU A CA 1
ATOM 3048 C C . LEU A 1 396 ? -3.540 -11.874 -2.426 1.00 44.76 396 LEU A C 1
ATOM 3049 O O . LEU A 1 396 ? -2.337 -11.996 -2.181 1.00 43.97 396 LEU A O 1
ATOM 3054 N N . ASP A 1 397 ? -4.025 -10.964 -3.261 1.00 46.54 397 ASP A N 1
ATOM 3055 C CA . ASP A 1 397 ? -3.134 -9.978 -3.828 1.00 48.08 397 ASP A CA 1
ATOM 3056 C C . ASP A 1 397 ? -2.576 -9.151 -2.653 1.00 48.37 397 ASP A C 1
ATOM 3057 O O . ASP A 1 397 ? -1.361 -8.981 -2.538 1.00 48.90 397 ASP A O 1
ATOM 3062 N N . ALA A 1 398 ? -3.413 -8.707 -1.753 1.00 47.91 398 ALA A N 1
ATOM 3063 C CA . ALA A 1 398 ? -2.900 -7.948 -0.656 1.00 47.55 398 ALA A CA 1
ATOM 3064 C C . ALA A 1 398 ? -1.784 -8.679 0.027 1.00 47.58 398 ALA A C 1
ATOM 3065 O O . ALA A 1 398 ? -0.775 -8.097 0.298 1.00 46.90 398 ALA A O 1
ATOM 3067 N N . ILE A 1 399 ? -1.982 -9.959 0.305 1.00 47.55 399 ILE A N 1
ATOM 3068 C CA . ILE A 1 399 ? -1.002 -10.739 1.019 1.00 47.45 399 ILE A CA 1
ATOM 3069 C C . ILE A 1 399 ? 0.241 -10.770 0.217 1.00 47.66 399 ILE A C 1
ATOM 3070 O O . ILE A 1 399 ? 1.307 -10.602 0.711 1.00 47.20 399 ILE A O 1
ATOM 3075 N N . ALA A 1 400 ? 0.057 -10.986 -1.062 1.00 49.07 400 ALA A N 1
ATOM 3076 C CA . ALA A 1 400 ? 1.136 -11.148 -1.995 1.00 49.89 400 ALA A CA 1
ATOM 3077 C C . ALA A 1 400 ? 2.055 -9.930 -2.012 1.00 50.71 400 ALA A C 1
ATOM 3078 O O . ALA A 1 400 ? 3.255 -10.061 -2.033 1.00 50.22 400 ALA A O 1
ATOM 3080 N N . ASP A 1 401 ? 1.461 -8.755 -1.973 1.00 51.27 401 ASP A N 1
ATOM 3081 C CA . ASP A 1 401 ? 2.201 -7.516 -1.910 1.00 52.16 401 ASP A CA 1
ATOM 3082 C C . ASP A 1 401 ? 2.911 -7.408 -0.582 1.00 52.45 401 ASP A C 1
ATOM 3083 O O . ASP A 1 401 ? 4.109 -7.266 -0.551 1.00 52.24 401 ASP A O 1
ATOM 3088 N N . ASN A 1 402 ? 2.151 -7.490 0.506 1.00 53.07 4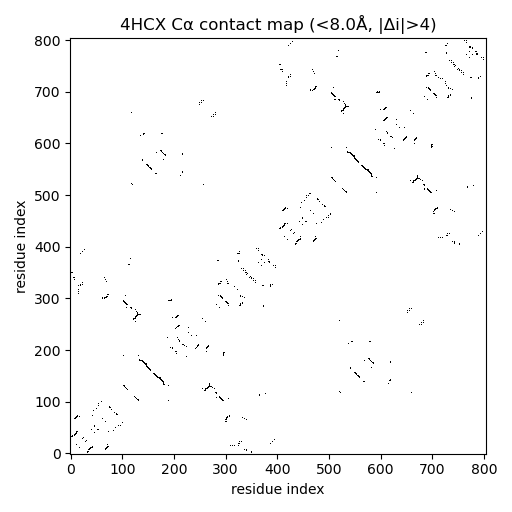02 ASN A N 1
ATOM 3089 C CA . ASN A 1 402 ? 2.703 -7.413 1.852 1.00 53.48 402 ASN A CA 1
ATOM 3090 C C . ASN A 1 402 ? 3.782 -8.428 2.045 1.00 53.86 402 ASN A C 1
ATOM 3091 O O . ASN A 1 402 ? 4.552 -8.321 2.947 1.00 54.84 402 ASN A O 1
ATOM 3096 N N . LEU A 1 403 ? 3.810 -9.425 1.195 1.00 54.24 403 LEU A N 1
ATOM 3097 C CA . LEU A 1 403 ? 4.795 -10.447 1.308 1.00 54.79 403 LEU A CA 1
ATOM 3098 C C . LEU A 1 403 ? 5.922 -10.026 0.422 1.00 55.86 403 LEU A C 1
ATOM 3099 O O . LEU A 1 403 ? 7.072 -10.241 0.744 1.00 55.90 403 LEU A O 1
ATOM 3104 N N . GLU A 1 404 ? 5.589 -9.409 -0.706 1.00 56.98 404 GLU A N 1
ATOM 3105 C CA . GLU A 1 404 ? 6.630 -8.991 -1.613 1.00 58.22 404 GLU A CA 1
ATOM 3106 C C . GLU A 1 404 ? 7.542 -8.042 -0.888 1.00 59.34 404 GLU A C 1
ATOM 3107 O O . GLU A 1 404 ? 8.721 -8.282 -0.811 1.00 59.27 404 GLU A O 1
ATOM 3113 N N . LYS A 1 405 ? 6.971 -7.004 -0.293 1.00 60.51 405 LYS A N 1
ATOM 3114 C CA . LYS A 1 405 ? 7.730 -6.063 0.527 1.00 61.89 405 LYS A CA 1
ATOM 3115 C C . LYS A 1 405 ? 8.702 -6.708 1.501 1.00 62.25 405 LYS A C 1
ATOM 3116 O O . LYS A 1 405 ? 9.358 -6.019 2.218 1.00 62.78 405 LYS A O 1
ATOM 3122 N N . GLU A 1 406 ? 8.807 -8.025 1.526 1.00 62.74 406 GLU A N 1
ATOM 3123 C CA . GLU A 1 406 ? 9.899 -8.685 2.189 1.00 62.73 406 GLU A CA 1
ATOM 3124 C C . GLU A 1 406 ? 10.241 -10.002 1.526 1.00 62.74 406 GLU A C 1
ATOM 3125 O O . GLU A 1 406 ? 11.113 -10.078 0.672 1.00 62.49 406 GLU A O 1
ATOM 3131 N N . PRO B 1 5 ? -52.113 -5.688 55.087 1.00 59.63 5 PRO B N 1
ATOM 3132 C CA . PRO B 1 5 ? -52.378 -5.831 53.652 1.00 59.58 5 PRO B CA 1
ATOM 3133 C C . PRO B 1 5 ? -51.843 -7.139 53.016 1.00 59.21 5 PRO B C 1
ATOM 3134 O O . PRO B 1 5 ? -52.325 -7.535 51.940 1.00 58.87 5 PRO B O 1
ATOM 3138 N N . LYS B 1 6 ? -50.874 -7.779 53.695 1.00 58.78 6 LYS B N 1
ATOM 3139 C CA . LYS B 1 6 ? -50.006 -8.863 53.170 1.00 57.79 6 LYS B CA 1
ATOM 3140 C C . LYS B 1 6 ? -50.647 -9.832 52.164 1.00 57.10 6 LYS B C 1
ATOM 3141 O O . LYS B 1 6 ? -51.782 -10.302 52.387 1.00 57.28 6 LYS B O 1
ATOM 3147 N N . ILE B 1 7 ? -49.910 -10.132 51.075 1.00 55.63 7 ILE B N 1
ATOM 3148 C CA . ILE B 1 7 ? -50.433 -10.974 49.975 1.00 53.64 7 ILE B CA 1
ATOM 3149 C C . ILE B 1 7 ? -50.765 -12.378 50.452 1.00 53.07 7 ILE B C 1
ATOM 3150 O O . ILE B 1 7 ? -49.989 -13.014 51.167 1.00 53.11 7 ILE B O 1
ATOM 3155 N N . LYS B 1 8 ? -51.945 -12.827 50.055 1.00 52.38 8 LYS B N 1
ATOM 3156 C CA . LYS B 1 8 ? -52.503 -14.043 50.543 1.00 51.94 8 LYS B CA 1
ATOM 3157 C C . LYS B 1 8 ? -52.177 -15.139 49.548 1.00 51.52 8 LYS B C 1
ATOM 3158 O O . LYS B 1 8 ? -52.619 -15.087 48.393 1.00 51.13 8 LYS B O 1
ATOM 3164 N N . VAL B 1 9 ? -51.395 -16.127 49.999 1.00 50.63 9 VAL B N 1
ATOM 3165 C CA . VAL B 1 9 ? -51.048 -17.303 49.182 1.00 49.04 9 VAL B CA 1
ATOM 3166 C C . VAL B 1 9 ? -52.079 -18.350 49.468 1.00 48.38 9 VAL B C 1
ATOM 3167 O O . VAL B 1 9 ? -52.355 -18.621 50.620 1.00 48.83 9 VAL B O 1
ATOM 3171 N N . SER B 1 10 ? -52.621 -18.966 48.429 1.00 47.40 10 SER B N 1
ATOM 3172 C CA . SER B 1 10 ? -53.754 -19.839 48.625 1.00 46.66 10 SER B CA 1
ATOM 3173 C C . SER B 1 10 ? -53.323 -21.193 49.155 1.00 46.13 10 SER B C 1
ATOM 3174 O O . SER B 1 10 ? -53.382 -21.402 50.362 1.00 45.83 10 SER B O 1
ATOM 3177 N N . GLY B 1 11 ? -52.863 -22.095 48.269 1.00 46.18 11 GLY B N 1
ATOM 3178 C CA . GLY B 1 11 ? -52.450 -23.458 48.646 1.00 44.80 11 GLY B CA 1
ATOM 3179 C C . GLY B 1 11 ? -51.140 -23.461 49.441 1.00 44.55 11 GLY B C 1
ATOM 3180 O O . GLY B 1 11 ? -50.511 -22.398 49.645 1.00 44.60 11 GLY B O 1
ATOM 3181 N N . PRO B 1 12 ? -50.709 -24.645 49.900 1.00 43.76 12 PRO B N 1
ATOM 3182 C CA . PRO B 1 12 ? -49.457 -24.717 50.675 1.00 43.24 12 PRO B CA 1
ATOM 3183 C C . PRO B 1 12 ? -48.127 -24.839 49.865 1.00 42.49 12 PRO B C 1
ATOM 3184 O O . PRO B 1 12 ? -48.069 -25.492 48.831 1.00 42.03 12 PRO B O 1
ATOM 3188 N N . VAL B 1 13 ? -47.092 -24.160 50.343 1.00 41.14 13 VAL B N 1
ATOM 3189 C CA . VAL B 1 13 ? -45.744 -24.297 49.815 1.00 39.82 13 VAL B CA 1
ATOM 3190 C C . VAL B 1 13 ? -44.894 -25.206 50.714 1.00 39.01 13 VAL B C 1
ATOM 3191 O O . VAL B 1 13 ? -44.502 -24.798 51.816 1.00 38.34 13 VAL B O 1
ATOM 3195 N N . VAL B 1 14 ? -44.642 -26.438 50.245 1.00 37.50 14 VAL B N 1
ATOM 3196 C CA . VAL B 1 14 ? -43.764 -27.399 50.941 1.00 35.66 14 VAL B CA 1
ATOM 3197 C C . VAL B 1 14 ? -42.331 -26.852 51.005 1.00 33.89 14 VAL B C 1
ATOM 3198 O O . VAL B 1 14 ? -41.730 -26.535 49.988 1.00 34.30 14 VAL B O 1
ATOM 3202 N N . GLU B 1 15 ? -41.799 -26.718 52.204 1.00 32.38 15 GLU B N 1
ATOM 3203 C CA . GLU B 1 15 ? -40.460 -26.161 52.398 1.00 30.78 15 GLU B CA 1
ATOM 3204 C C . GLU B 1 15 ? -39.525 -27.193 53.020 1.00 30.66 15 GLU B C 1
ATOM 3205 O O . GLU B 1 15 ? -39.903 -27.904 53.961 1.00 30.68 15 GLU B O 1
ATOM 3211 N N . LEU B 1 16 ? -38.314 -27.263 52.464 1.00 29.92 16 LEU B N 1
ATOM 3212 C CA . LEU B 1 16 ? -37.342 -28.303 52.754 1.00 29.72 16 LEU B CA 1
ATOM 3213 C C . LEU B 1 16 ? -36.097 -27.638 53.241 1.00 29.79 16 LEU B C 1
ATOM 3214 O O . LEU B 1 16 ? -35.384 -27.034 52.457 1.00 30.75 16 LEU B O 1
ATOM 3219 N N . ASP B 1 17 ? -35.807 -27.777 54.523 1.00 29.97 17 ASP B N 1
ATOM 3220 C CA . ASP B 1 17 ? -34.672 -27.111 55.100 1.00 30.01 17 ASP B CA 1
ATOM 3221 C C . ASP B 1 17 ? -33.363 -27.874 54.800 1.00 29.84 17 ASP B C 1
ATOM 3222 O O . ASP B 1 17 ? -33.395 -29.022 54.329 1.00 29.97 17 ASP B O 1
ATOM 3227 N N . GLY B 1 18 ? -32.227 -27.246 55.104 1.00 28.84 18 GLY B N 1
ATOM 3228 C CA . GLY B 1 18 ? -30.939 -27.733 54.661 1.00 28.95 18 GLY B CA 1
ATOM 3229 C C . GLY B 1 18 ? -29.747 -27.468 55.555 1.00 29.09 18 GLY B C 1
ATOM 3230 O O . GLY B 1 18 ? -29.871 -27.440 56.793 1.00 28.23 18 GLY B O 1
ATOM 3231 N N . ASP B 1 19 ? -28.591 -27.260 54.932 1.00 29.27 19 ASP B N 1
ATOM 3232 C CA . ASP B 1 19 ? -27.359 -27.366 55.667 1.00 30.69 19 ASP B CA 1
ATOM 3233 C C . ASP B 1 19 ? -26.403 -26.194 55.609 1.00 31.65 19 ASP B C 1
ATOM 3234 O O . ASP B 1 19 ? -26.439 -25.362 54.682 1.00 31.49 19 ASP B O 1
ATOM 3239 N N . GLU B 1 20 ? -25.582 -26.132 56.660 1.00 32.39 20 GLU B N 1
ATOM 3240 C CA . GLU B 1 20 ? -24.410 -25.275 56.750 1.00 33.87 20 GLU B CA 1
ATOM 3241 C C . GLU B 1 20 ? -24.706 -23.836 56.300 1.00 35.45 20 GLU B C 1
ATOM 3242 O O . GLU B 1 20 ? -25.781 -23.265 56.673 1.00 35.29 20 GLU B O 1
ATOM 3248 N N . MET B 1 21 ? -23.815 -23.252 55.491 1.00 36.16 21 MET B N 1
ATOM 3249 C CA . MET B 1 21 ? -23.953 -21.828 55.227 1.00 37.42 21 MET B CA 1
ATOM 3250 C C . MET B 1 21 ? -25.292 -21.543 54.609 1.00 37.57 21 MET B C 1
ATOM 3251 O O . MET B 1 21 ? -25.986 -20.646 55.065 1.00 38.91 21 MET B O 1
ATOM 3256 N N . THR B 1 22 ? -25.698 -22.338 53.628 1.00 37.32 22 THR B N 1
ATOM 3257 C CA . THR B 1 22 ? -27.014 -22.147 53.041 1.00 36.11 22 THR B CA 1
ATOM 3258 C C . THR B 1 22 ? -28.189 -22.216 54.026 1.00 35.47 22 THR B C 1
ATOM 3259 O O . THR B 1 22 ? -29.204 -21.555 53.799 1.00 33.84 22 THR B O 1
ATOM 3263 N N . ARG B 1 23 ? -28.069 -22.994 55.105 1.00 34.87 23 ARG B N 1
ATOM 3264 C CA . ARG B 1 23 ? -29.156 -23.022 56.109 1.00 35.14 23 ARG B CA 1
ATOM 3265 C C . ARG B 1 23 ? -29.425 -21.638 56.754 1.00 35.02 23 ARG B C 1
ATOM 3266 O O . ARG B 1 23 ? -30.606 -21.226 56.947 1.00 35.29 23 ARG B O 1
ATOM 3274 N N . VAL B 1 24 ? -28.332 -20.968 57.090 1.00 35.09 24 VAL B N 1
ATOM 3275 C CA . VAL B 1 24 ? -28.326 -19.620 57.683 1.00 36.06 24 VAL B CA 1
ATOM 3276 C C . VAL B 1 24 ? -29.043 -18.629 56.741 1.00 36.26 24 VAL B C 1
ATOM 3277 O O . VAL B 1 24 ? -30.123 -18.115 57.074 1.00 35.65 24 VAL B O 1
ATOM 3281 N N . ILE B 1 25 ? -28.468 -18.450 55.538 1.00 36.46 25 ILE B N 1
ATOM 3282 C CA . ILE B 1 25 ? -28.957 -17.503 54.521 1.00 35.80 25 ILE B CA 1
ATOM 3283 C C . ILE B 1 25 ? -30.413 -17.767 54.257 1.00 36.22 25 ILE B C 1
ATOM 3284 O O . ILE B 1 25 ? -31.220 -16.839 54.047 1.00 36.28 25 ILE B O 1
ATOM 3289 N N . TRP B 1 26 ? -30.737 -19.039 54.300 1.00 36.06 26 TRP B N 1
ATOM 3290 C CA . TRP B 1 26 ? -32.065 -19.491 54.019 1.00 37.40 26 TRP B CA 1
ATOM 3291 C C . TRP B 1 26 ? -33.105 -19.010 55.059 1.00 39.05 26 TRP B C 1
ATOM 3292 O O . TRP B 1 26 ? -34.301 -18.830 54.720 1.00 41.14 26 TRP B O 1
ATOM 3303 N N . LYS B 1 27 ? -32.702 -18.847 56.320 1.00 39.12 27 LYS B N 1
ATOM 3304 C CA . LYS B 1 27 ? -33.659 -18.358 57.295 1.00 39.12 27 LYS B CA 1
ATOM 3305 C C . LYS B 1 27 ? -33.787 -16.838 57.070 1.00 38.78 27 LYS B C 1
ATOM 3306 O O . LYS B 1 27 ? -34.886 -16.316 56.919 1.00 37.47 27 LYS B O 1
ATOM 3312 N N . LEU B 1 28 ? -32.646 -16.158 57.011 1.00 38.76 28 LEU B N 1
ATOM 3313 C CA . LEU B 1 28 ? -32.643 -14.737 56.683 1.00 39.18 28 LEU B CA 1
ATOM 3314 C C . LEU B 1 28 ? -33.592 -14.489 55.520 1.00 39.51 28 LEU B C 1
ATOM 3315 O O . LEU B 1 28 ? -34.485 -13.655 55.623 1.00 39.63 28 LEU B O 1
ATOM 3320 N N . ILE B 1 29 ? -33.446 -15.247 54.438 1.00 40.20 29 ILE B N 1
ATOM 3321 C CA . ILE B 1 29 ? -34.347 -15.065 53.308 1.00 40.98 29 ILE B CA 1
ATOM 3322 C C . ILE B 1 29 ? -35.803 -15.230 53.698 1.00 41.75 29 ILE B C 1
ATOM 3323 O O . ILE B 1 29 ? -36.616 -14.447 53.316 1.00 42.81 29 ILE B O 1
ATOM 3328 N N . LYS B 1 30 ? -36.140 -16.275 54.423 1.00 43.60 30 LYS B N 1
ATOM 3329 C CA . LYS B 1 30 ? -37.532 -16.499 54.790 1.00 45.32 30 LYS B CA 1
ATOM 3330 C C . LYS B 1 30 ? -38.070 -15.283 55.567 1.00 45.76 30 LYS B C 1
ATOM 3331 O O . LYS B 1 30 ? -39.161 -14.735 55.281 1.00 46.31 30 LYS B O 1
ATOM 3337 N N . ASP B 1 31 ? -37.264 -14.869 56.539 1.00 45.57 31 ASP B N 1
ATOM 3338 C CA . ASP B 1 31 ? -37.683 -13.936 57.560 1.00 45.02 31 ASP B CA 1
ATOM 3339 C C . ASP B 1 31 ? -37.714 -12.515 57.016 1.00 45.82 31 ASP B C 1
ATOM 3340 O O . ASP B 1 31 ? -38.710 -11.804 57.228 1.00 45.74 31 ASP B O 1
ATOM 3345 N N . MET B 1 32 ? -36.630 -12.107 56.335 1.00 45.03 32 MET B N 1
ATOM 3346 C CA . MET B 1 32 ? -36.535 -10.777 55.739 1.00 44.38 32 MET B CA 1
ATOM 3347 C C . MET B 1 32 ? -37.340 -10.592 54.463 1.00 44.30 32 MET B C 1
ATOM 3348 O O . MET B 1 32 ? -38.042 -9.591 54.343 1.00 45.05 32 MET B O 1
ATOM 3353 N N . LEU B 1 33 ? -37.283 -11.539 53.512 1.00 43.59 33 LEU B N 1
ATOM 3354 C CA . LEU B 1 33 ? -37.961 -11.342 52.198 1.00 42.12 33 LEU B CA 1
ATOM 3355 C C . LEU B 1 33 ? -39.311 -12.032 51.934 1.00 41.88 33 LEU B C 1
ATOM 3356 O O . LEU B 1 33 ? -39.970 -11.709 50.938 1.00 42.04 33 LEU B O 1
ATOM 3361 N N . ILE B 1 34 ? -39.750 -12.958 52.791 1.00 41.52 34 ILE B N 1
ATOM 3362 C CA . ILE B 1 34 ? -40.960 -13.747 52.452 1.00 41.36 34 ILE B CA 1
ATOM 3363 C C . ILE B 1 34 ? -42.140 -13.644 53.415 1.00 42.44 34 ILE B C 1
ATOM 3364 O O . ILE B 1 34 ? -43.273 -13.375 53.004 1.00 43.01 34 ILE B O 1
ATOM 3369 N N . LEU B 1 35 ? -41.872 -13.924 54.687 1.00 43.53 35 LEU B N 1
ATOM 3370 C CA . LEU B 1 35 ? -42.924 -14.070 55.694 1.00 44.35 35 LEU B CA 1
ATOM 3371 C C . LEU B 1 35 ? -43.598 -12.714 55.939 1.00 45.11 35 LEU B C 1
ATOM 3372 O O . LEU B 1 35 ? -44.840 -12.637 56.138 1.00 44.33 35 LEU B O 1
ATOM 3377 N N . PRO B 1 36 ? -42.768 -11.651 55.893 1.00 45.32 36 PRO B N 1
ATOM 3378 C CA . PRO B 1 36 ? -43.168 -10.327 56.219 1.00 45.89 36 PRO B CA 1
ATOM 3379 C C . PRO B 1 36 ? -43.759 -9.621 55.045 1.00 46.32 36 PRO B C 1
ATOM 3380 O O . PRO B 1 36 ? -43.997 -8.435 55.159 1.00 47.06 36 PRO B O 1
ATOM 3384 N N . TYR B 1 37 ? -43.991 -10.319 53.926 1.00 47.08 37 TYR B N 1
ATOM 3385 C CA . TYR B 1 37 ? -44.850 -9.789 52.836 1.00 46.48 37 TYR B CA 1
ATOM 3386 C C . TYR B 1 37 ? -45.927 -10.788 52.366 1.00 46.34 37 TYR B C 1
ATOM 3387 O O . TYR B 1 37 ? -46.604 -10.544 51.359 1.00 46.89 37 TYR B O 1
ATOM 3396 N N . LEU B 1 38 ? -46.082 -11.913 53.069 1.00 45.50 38 LEU B N 1
ATOM 3397 C CA . LEU B 1 38 ? -46.975 -12.958 52.591 1.00 44.70 38 LEU B CA 1
ATOM 3398 C C . LEU B 1 38 ? -47.675 -13.746 53.679 1.00 44.35 38 LEU B C 1
ATOM 3399 O O . LEU B 1 38 ? -47.122 -13.948 54.749 1.00 43.59 38 LEU B O 1
ATOM 3404 N N . ASP B 1 39 ? -48.867 -14.237 53.361 1.00 44.54 39 ASP B N 1
ATOM 3405 C CA . ASP B 1 39 ? -49.623 -15.029 54.297 1.00 46.29 39 ASP B CA 1
ATOM 3406 C C . ASP B 1 39 ? -49.694 -16.475 53.848 1.00 46.11 39 ASP B C 1
ATOM 3407 O O . ASP B 1 39 ? -50.700 -16.939 53.311 1.00 46.47 39 ASP B O 1
ATOM 3412 N N . ILE B 1 40 ? -48.629 -17.204 54.145 1.00 46.54 40 ILE B N 1
ATOM 3413 C CA . ILE B 1 40 ? -48.312 -18.454 53.459 1.00 45.26 40 ILE B CA 1
ATOM 3414 C C . ILE B 1 40 ? -48.364 -19.616 54.440 1.00 45.16 40 ILE B C 1
ATOM 3415 O O . ILE B 1 40 ? -47.862 -19.476 55.557 1.00 44.59 40 ILE B O 1
ATOM 3420 N N . ARG B 1 41 ? -49.012 -20.727 54.052 1.00 44.97 41 ARG B N 1
ATOM 3421 C CA . ARG B 1 41 ? -48.876 -22.017 54.770 1.00 44.79 41 ARG B CA 1
ATOM 3422 C C . ARG B 1 41 ? -47.679 -22.855 54.227 1.00 44.77 41 ARG B C 1
ATOM 3423 O O . ARG B 1 41 ? -47.823 -23.554 53.195 1.00 45.05 41 ARG B O 1
ATOM 3425 N N . LEU B 1 42 ? -46.523 -22.742 54.911 1.00 43.38 42 LEU B N 1
ATOM 3426 C CA . LEU B 1 42 ? -45.344 -23.632 54.782 1.00 42.31 42 LEU B CA 1
ATOM 3427 C C . LEU B 1 42 ? -45.458 -25.031 55.432 1.00 42.59 42 LEU B C 1
ATOM 3428 O O . LEU B 1 42 ? -45.477 -25.156 56.652 1.00 42.31 42 LEU B O 1
ATOM 3433 N N . ASP B 1 43 ? -45.543 -26.075 54.611 1.00 41.70 43 ASP B N 1
ATOM 3434 C CA . ASP B 1 43 ? -45.478 -27.424 55.115 1.00 41.94 43 ASP B CA 1
ATOM 3435 C C . ASP B 1 43 ? -43.984 -27.808 55.216 1.00 40.47 43 ASP B C 1
ATOM 3436 O O . ASP B 1 43 ? -43.328 -28.100 54.211 1.00 40.57 43 ASP B O 1
ATOM 3441 N N . TYR B 1 44 ? -43.468 -27.753 56.437 1.00 37.83 44 TYR B N 1
ATOM 3442 C CA . TYR B 1 44 ? -42.054 -27.696 56.681 1.00 36.17 44 TYR B CA 1
ATOM 3443 C C . TYR B 1 44 ? -41.480 -29.089 56.953 1.00 35.62 44 TYR B C 1
ATOM 3444 O O . TYR B 1 44 ? -42.055 -29.900 57.699 1.00 35.38 44 TYR B O 1
ATOM 3453 N N . TYR B 1 45 ? -40.348 -29.360 56.307 1.00 34.31 45 TYR B N 1
ATOM 3454 C CA . TYR B 1 45 ? -39.616 -30.594 56.479 1.00 32.05 45 TYR B CA 1
ATOM 3455 C C . TYR B 1 45 ? -38.159 -30.236 56.594 1.00 30.64 45 TYR B C 1
ATOM 3456 O O . TYR B 1 45 ? -37.585 -29.651 55.680 1.00 30.54 45 TYR B O 1
ATOM 3465 N N . ASP B 1 46 ? -37.574 -30.576 57.729 1.00 29.55 46 ASP B N 1
ATOM 3466 C CA . ASP B 1 46 ? -36.167 -30.260 57.989 1.00 29.78 46 ASP B CA 1
ATOM 3467 C C . ASP B 1 46 ? -35.242 -31.330 57.408 1.00 29.10 46 ASP B C 1
ATOM 3468 O O . ASP B 1 46 ? -35.176 -32.449 57.931 1.00 29.02 46 ASP B O 1
ATOM 3473 N N . LEU B 1 47 ? -34.520 -30.976 56.352 1.00 28.16 47 LEU B N 1
ATOM 3474 C CA . LEU B 1 47 ? -33.587 -31.919 55.677 1.00 27.45 47 LEU B CA 1
ATOM 3475 C C . LEU B 1 47 ? -32.114 -31.591 55.980 1.00 27.13 47 LEU B C 1
ATOM 3476 O O . LEU B 1 47 ? -31.198 -32.027 55.268 1.00 26.86 47 LEU B O 1
ATOM 3481 N N . GLY B 1 48 ? -31.892 -30.849 57.065 1.00 26.87 48 GLY B N 1
ATOM 3482 C CA . GLY B 1 48 ? -30.534 -30.634 57.564 1.00 27.75 48 GLY B CA 1
ATOM 3483 C C . GLY B 1 48 ? -30.044 -32.018 57.877 1.00 28.23 48 GLY B C 1
ATOM 3484 O O . GLY B 1 48 ? -30.864 -32.881 58.164 1.00 29.21 48 GLY B O 1
ATOM 3485 N N . ILE B 1 49 ? -28.736 -32.252 57.846 1.00 28.53 49 ILE B N 1
ATOM 3486 C CA . ILE B 1 49 ? -28.217 -33.629 57.949 1.00 28.54 49 ILE B CA 1
ATOM 3487 C C . ILE B 1 49 ? -28.676 -34.354 59.209 1.00 29.77 49 ILE B C 1
ATOM 3488 O O . ILE B 1 49 ? -28.982 -35.567 59.151 1.00 31.44 49 ILE B O 1
ATOM 3493 N N . GLU B 1 50 ? -28.796 -33.604 60.303 1.00 29.89 50 GLU B N 1
ATOM 3494 C CA . GLU B 1 50 ? -29.020 -34.178 61.627 1.00 30.43 50 GLU B CA 1
ATOM 3495 C C . GLU B 1 50 ? -30.399 -34.787 61.711 1.00 29.31 50 GLU B C 1
ATOM 3496 O O . GLU B 1 50 ? -30.571 -35.913 62.235 1.00 29.08 50 GLU B O 1
ATOM 3502 N N . HIS B 1 51 ? -31.374 -34.054 61.188 1.00 28.85 51 HIS B N 1
ATOM 3503 C CA . HIS B 1 51 ? -32.755 -34.494 61.273 1.00 27.44 51 HIS B CA 1
ATOM 3504 C C . HIS B 1 51 ? -32.940 -35.563 60.246 1.00 27.67 51 HIS B C 1
ATOM 3505 O O . HIS B 1 51 ? -33.793 -36.441 60.412 1.00 29.25 51 HIS B O 1
ATOM 3512 N N . ARG B 1 52 ? -32.156 -35.539 59.169 1.00 26.95 52 ARG B N 1
ATOM 3513 C CA . ARG B 1 52 ? -32.281 -36.668 58.259 1.00 26.98 52 ARG B CA 1
ATOM 3514 C C . ARG B 1 52 ? -31.765 -37.881 59.025 1.00 27.46 52 ARG B C 1
ATOM 3515 O O . ARG B 1 52 ? -32.415 -38.916 59.054 1.00 28.17 52 ARG B O 1
ATOM 3523 N N . ASP B 1 53 ? -30.610 -37.731 59.666 1.00 26.74 53 ASP B N 1
ATOM 3524 C CA . ASP B 1 53 ? -30.035 -38.841 60.443 1.00 25.67 53 ASP B CA 1
ATOM 3525 C C . ASP B 1 53 ? -31.006 -39.299 61.552 1.00 24.22 53 ASP B C 1
ATOM 3526 O O . ASP B 1 53 ? -31.212 -40.477 61.753 1.00 23.85 53 ASP B O 1
ATOM 3531 N N . ALA B 1 54 ? -31.632 -38.353 62.245 1.00 24.06 54 ALA B N 1
ATOM 3532 C CA . ALA B 1 54 ? -32.509 -38.707 63.370 1.00 23.57 54 ALA B CA 1
ATOM 3533 C C . ALA B 1 54 ? -33.712 -39.519 62.925 1.00 24.28 54 ALA B C 1
ATOM 3534 O O . ALA B 1 54 ? -34.266 -40.279 63.728 1.00 25.73 54 ALA B O 1
ATOM 3536 N N . THR B 1 55 ? -34.121 -39.366 61.658 1.00 24.37 55 THR B N 1
ATOM 3537 C CA . THR B 1 55 ? -35.256 -40.120 61.120 1.00 24.91 55 THR B CA 1
ATOM 3538 C C . THR B 1 55 ? -34.795 -41.281 60.249 1.00 25.71 55 THR B C 1
ATOM 3539 O O . THR B 1 55 ? -35.622 -41.915 59.587 1.00 24.92 55 THR B O 1
ATOM 3543 N N . ASP B 1 56 ? -33.478 -41.551 60.216 1.00 25.01 56 ASP B N 1
ATOM 3544 C CA . ASP B 1 56 ? -33.007 -42.547 59.273 1.00 26.68 56 ASP B CA 1
ATOM 3545 C C . ASP B 1 56 ? -33.510 -42.214 57.857 1.00 26.70 56 ASP B C 1
ATOM 3546 O O . ASP B 1 56 ? -33.889 -43.124 57.092 1.00 27.04 56 ASP B O 1
ATOM 3551 N N . ASP B 1 57 ? -33.510 -40.914 57.526 1.00 25.86 57 ASP B N 1
ATOM 3552 C CA . ASP B 1 57 ? -33.871 -40.412 56.178 1.00 25.44 57 ASP B CA 1
ATOM 3553 C C . ASP B 1 57 ? -35.360 -40.509 55.810 1.00 25.01 57 ASP B C 1
ATOM 3554 O O . ASP B 1 57 ? -35.722 -40.177 54.674 1.00 24.64 57 ASP B O 1
ATOM 3559 N N . GLN B 1 58 ? -36.213 -40.964 56.726 1.00 25.04 58 GLN B N 1
ATOM 3560 C CA . GLN B 1 58 ? -37.668 -40.955 56.445 1.00 26.33 58 GLN B CA 1
ATOM 3561 C C . GLN B 1 58 ? -38.145 -39.522 56.084 1.00 26.95 58 GLN B C 1
ATOM 3562 O O . GLN B 1 58 ? -39.017 -39.346 55.213 1.00 29.25 58 GLN B O 1
ATOM 3568 N N . VAL B 1 59 ? -37.563 -38.512 56.734 1.00 26.03 59 VAL B N 1
ATOM 3569 C CA . VAL B 1 59 ? -37.980 -37.162 56.517 1.00 26.57 59 VAL B CA 1
ATOM 3570 C C . VAL B 1 59 ? -37.927 -36.830 55.037 1.00 28.08 59 VAL B C 1
ATOM 3571 O O . VAL B 1 59 ? -38.801 -36.117 54.524 1.00 29.56 59 VAL B O 1
ATOM 3575 N N . THR B 1 60 ? -36.933 -37.388 54.347 1.00 27.97 60 THR B N 1
ATOM 3576 C CA . THR B 1 60 ? -36.749 -37.167 52.925 1.00 27.64 60 THR B CA 1
ATOM 3577 C C . THR B 1 60 ? -37.861 -37.720 52.119 1.00 28.88 60 THR B C 1
ATOM 3578 O O . THR B 1 60 ? -38.296 -37.086 51.162 1.00 30.44 60 THR B O 1
ATOM 3582 N N . ILE B 1 61 ? -38.325 -38.907 52.479 1.00 29.50 61 ILE B N 1
ATOM 3583 C CA . ILE B 1 61 ? -39.466 -39.506 51.797 1.00 30.15 61 ILE B CA 1
ATOM 3584 C C . ILE B 1 61 ? -40.733 -38.631 52.008 1.00 30.95 61 ILE B C 1
ATOM 3585 O O . ILE B 1 61 ? -41.523 -38.431 51.056 1.00 31.42 61 ILE B O 1
ATOM 3590 N N . ASP B 1 62 ? -40.835 -38.054 53.214 1.00 30.70 62 ASP B N 1
ATOM 3591 C CA . ASP B 1 62 ? -42.033 -37.371 53.677 1.00 31.01 62 ASP B CA 1
ATOM 3592 C C . ASP B 1 62 ? -42.107 -36.050 52.947 1.00 31.41 62 ASP B C 1
ATOM 3593 O O . ASP B 1 62 ? -43.194 -35.551 52.613 1.00 31.82 62 ASP B O 1
ATOM 3598 N N . ALA B 1 63 ? -40.946 -35.432 52.769 1.00 31.42 63 ALA B N 1
ATOM 3599 C CA . ALA B 1 63 ? -40.891 -34.161 52.090 1.00 30.93 63 ALA B CA 1
ATOM 3600 C C . ALA B 1 63 ? -41.315 -34.413 50.659 1.00 31.20 63 ALA B C 1
ATOM 3601 O O . ALA B 1 63 ? -42.045 -33.622 50.088 1.00 31.37 63 ALA B O 1
ATOM 3603 N N . ALA B 1 64 ? -40.865 -35.522 50.085 1.00 31.33 64 ALA B N 1
ATOM 3604 C CA . ALA B 1 64 ? -41.109 -35.803 48.682 1.00 31.68 64 ALA B CA 1
ATOM 3605 C C . ALA B 1 64 ? -42.568 -36.077 48.438 1.00 32.85 64 ALA B C 1
ATOM 3606 O O . ALA B 1 64 ? -43.171 -35.434 47.592 1.00 34.41 64 ALA B O 1
ATOM 3608 N N . TYR B 1 65 ? -43.151 -37.008 49.178 1.00 32.61 65 TYR B N 1
ATOM 3609 C CA . TYR B 1 65 ? -44.596 -37.188 49.120 1.00 32.71 65 TYR B CA 1
ATOM 3610 C C . TYR B 1 65 ? -45.445 -35.936 49.433 1.00 33.41 65 TYR B C 1
ATOM 3611 O O . TYR B 1 65 ? -46.559 -35.823 48.927 1.00 34.25 65 TYR B O 1
ATOM 3620 N N . ALA B 1 66 ? -44.922 -35.007 50.223 1.00 33.44 66 ALA B N 1
ATOM 3621 C CA . ALA B 1 66 ? -45.612 -33.738 50.480 1.00 34.77 66 ALA B CA 1
ATOM 3622 C C . ALA B 1 66 ? -45.670 -32.882 49.219 1.00 36.36 66 ALA B C 1
ATOM 3623 O O . ALA B 1 66 ? -46.727 -32.280 48.904 1.00 37.48 66 ALA B O 1
ATOM 3625 N N . ILE B 1 67 ? -44.528 -32.807 48.521 1.00 36.67 67 ILE B N 1
ATOM 3626 C CA . ILE B 1 67 ? -44.437 -32.135 47.254 1.00 37.35 67 ILE B CA 1
ATOM 3627 C C . ILE B 1 67 ? -45.364 -32.796 46.243 1.00 38.61 67 ILE B C 1
ATOM 3628 O O . ILE B 1 67 ? -45.994 -32.133 45.443 1.00 38.40 67 ILE B O 1
ATOM 3633 N N . LYS B 1 68 ? -45.445 -34.110 46.280 1.00 40.67 68 LYS B N 1
ATOM 3634 C CA . LYS B 1 68 ? -46.290 -34.792 45.336 1.00 43.46 68 LYS B CA 1
ATOM 3635 C C . LYS B 1 68 ? -47.707 -34.298 45.564 1.00 44.81 68 LYS B C 1
ATOM 3636 O O . LYS B 1 68 ? -48.329 -33.765 44.642 1.00 46.08 68 LYS B O 1
ATOM 3642 N N . LYS B 1 69 ? -48.182 -34.468 46.798 1.00 45.82 69 LYS B N 1
ATOM 3643 C CA . LYS B 1 69 ? -49.528 -34.116 47.197 1.00 47.10 69 LYS B CA 1
ATOM 3644 C C . LYS B 1 69 ? -49.817 -32.651 46.853 1.00 46.81 69 LYS B C 1
ATOM 3645 O O . LYS B 1 69 ? -50.850 -32.347 46.284 1.00 47.28 69 LYS B O 1
ATOM 3651 N N . HIS B 1 70 ? -48.902 -31.753 47.170 1.00 46.48 70 HIS B N 1
ATOM 3652 C CA . HIS B 1 70 ? -49.223 -30.335 47.084 1.00 46.12 70 HIS B CA 1
ATOM 3653 C C . HIS B 1 70 ? -48.770 -29.568 45.865 1.00 45.95 70 HIS B C 1
ATOM 3654 O O . HIS B 1 70 ? -49.197 -28.424 45.676 1.00 45.76 70 HIS B O 1
ATOM 3661 N N . GLY B 1 71 ? -47.885 -30.167 45.074 1.00 45.09 71 GLY B N 1
ATOM 3662 C CA . GLY B 1 71 ? -47.517 -29.626 43.778 1.00 43.79 71 GLY B CA 1
ATOM 3663 C C . GLY B 1 71 ? -46.424 -28.595 43.829 1.00 43.36 71 GLY B C 1
ATOM 3664 O O . GLY B 1 71 ? -45.931 -28.191 42.777 1.00 44.02 71 GLY B O 1
ATOM 3665 N N . VAL B 1 72 ? -46.003 -28.176 45.024 1.00 42.37 72 VAL B N 1
ATOM 3666 C CA . VAL B 1 72 ? -44.960 -27.140 45.132 1.00 40.53 72 VAL B CA 1
ATOM 3667 C C . VAL B 1 72 ? -43.941 -27.399 46.237 1.00 39.05 72 VAL B C 1
ATOM 3668 O O . VAL B 1 72 ? -44.319 -27.541 47.399 1.00 39.67 72 VAL B O 1
ATOM 3672 N N . GLY B 1 73 ? -42.649 -27.382 45.902 1.00 36.74 73 GLY B N 1
ATOM 3673 C CA . GLY B 1 73 ? -41.612 -27.438 46.922 1.00 33.77 73 GLY B CA 1
ATOM 3674 C C . GLY B 1 73 ? -40.515 -26.436 46.682 1.00 32.51 73 GLY B C 1
ATOM 3675 O O . GLY B 1 73 ? -40.179 -26.155 45.534 1.00 31.84 73 GLY B O 1
ATOM 3676 N N . VAL B 1 74 ? -39.975 -25.869 47.764 1.00 31.32 74 VAL B N 1
ATOM 3677 C CA . VAL B 1 74 ? -38.764 -25.039 47.688 1.00 30.36 74 VAL B CA 1
ATOM 3678 C C . VAL B 1 74 ? -37.742 -25.589 48.675 1.00 30.94 74 VAL B C 1
ATOM 3679 O O . VAL B 1 74 ? -38.090 -25.914 49.821 1.00 32.18 74 VAL B O 1
ATOM 3683 N N . LYS B 1 75 ? -36.481 -25.693 48.259 1.00 30.50 75 LYS B N 1
ATOM 3684 C CA . LYS B 1 75 ? -35.521 -26.461 49.014 1.00 28.68 75 LYS B CA 1
ATOM 3685 C C . LYS B 1 75 ? -34.149 -25.775 49.168 1.00 28.85 75 LYS B C 1
ATOM 3686 O O . LYS B 1 75 ? -33.545 -25.222 48.240 1.00 28.63 75 LYS B O 1
ATOM 3692 N N . CYS B 1 76 ? -33.698 -25.777 50.400 1.00 27.95 76 CYS B N 1
ATOM 3693 C CA . CYS B 1 76 ? -32.383 -25.316 50.759 1.00 27.37 76 CYS B CA 1
ATOM 3694 C C . CYS B 1 76 ? -31.351 -26.390 50.316 1.00 27.56 76 CYS B C 1
ATOM 3695 O O . CYS B 1 76 ? -31.689 -27.604 50.269 1.00 26.52 76 CYS B O 1
ATOM 3698 N N . ALA B 1 77 ? -30.114 -25.962 50.014 1.00 25.96 77 ALA B N 1
ATOM 3699 C CA . ALA B 1 77 ? -29.074 -26.920 49.641 1.00 26.46 77 ALA B CA 1
ATOM 3700 C C . ALA B 1 77 ? -28.874 -27.861 50.792 1.00 26.95 77 ALA B C 1
ATOM 3701 O O . ALA B 1 77 ? -28.857 -27.426 51.956 1.00 27.55 77 ALA B O 1
ATOM 3703 N N . THR B 1 78 ? -28.643 -29.134 50.485 1.00 27.10 78 THR B N 1
ATOM 3704 C CA . THR B 1 78 ? -28.387 -30.109 51.552 1.00 26.96 78 THR B CA 1
ATOM 3705 C C . THR B 1 78 ? -27.084 -30.853 51.382 1.00 26.49 78 THR B C 1
ATOM 3706 O O . THR B 1 78 ? -26.637 -31.029 50.275 1.00 26.86 78 THR B O 1
ATOM 3710 N N . ILE B 1 79 ? -26.521 -31.337 52.480 1.00 26.75 79 ILE B N 1
ATOM 3711 C CA . ILE B 1 79 ? -25.346 -32.214 52.454 1.00 27.36 79 ILE B CA 1
ATOM 3712 C C . ILE B 1 79 ? -25.674 -33.580 51.866 1.00 28.55 79 ILE B C 1
ATOM 3713 O O . ILE B 1 79 ? -26.732 -34.216 52.229 1.00 28.62 79 ILE B O 1
ATOM 3718 N N . THR B 1 80 ? -24.822 -34.016 50.925 1.00 27.79 80 THR B N 1
ATOM 3719 C CA . THR B 1 80 ? -24.880 -35.383 50.418 1.00 28.71 80 THR B CA 1
ATOM 3720 C C . THR B 1 80 ? -23.738 -36.125 51.102 1.00 28.69 80 THR B C 1
ATOM 3721 O O . THR B 1 80 ? -22.582 -35.728 50.986 1.00 28.76 80 THR B O 1
ATOM 3725 N N . PRO B 1 81 ? -24.068 -37.186 51.836 1.00 29.17 81 PRO B N 1
ATOM 3726 C CA . PRO B 1 81 ? -23.114 -37.937 52.640 1.00 28.32 81 PRO B CA 1
ATOM 3727 C C . PRO B 1 81 ? -22.095 -38.670 51.819 1.00 28.56 81 PRO B C 1
ATOM 3728 O O . PRO B 1 81 ? -22.410 -39.222 50.777 1.00 26.32 81 PRO B O 1
ATOM 3732 N N . ASP B 1 82 ? -20.853 -38.618 52.312 1.00 30.20 82 ASP B N 1
ATOM 3733 C CA . ASP B 1 82 ? -19.749 -39.465 51.871 1.00 31.04 82 ASP B CA 1
ATOM 3734 C C . ASP B 1 82 ? -19.028 -39.780 53.179 1.00 32.40 82 ASP B C 1
ATOM 3735 O O . ASP B 1 82 ? -19.551 -39.502 54.280 1.00 32.91 82 ASP B O 1
ATOM 3740 N N . GLU B 1 83 ? -17.816 -40.308 53.053 1.00 32.29 83 GLU B N 1
ATOM 3741 C CA . GLU B 1 83 ? -17.139 -40.885 54.161 1.00 32.76 83 GLU B CA 1
ATOM 3742 C C . GLU B 1 83 ? -16.804 -39.831 55.232 1.00 31.97 83 GLU B C 1
ATOM 3743 O O . GLU B 1 83 ? -17.170 -39.987 56.403 1.00 30.49 83 GLU B O 1
ATOM 3749 N N . ALA B 1 84 ? -16.142 -38.741 54.830 1.00 31.86 84 ALA B N 1
ATOM 3750 C CA . ALA B 1 84 ? -15.925 -37.601 55.725 1.00 31.71 84 ALA B CA 1
ATOM 3751 C C . ALA B 1 84 ? -17.198 -37.111 56.437 1.00 31.97 84 ALA B C 1
ATOM 3752 O O . ALA B 1 84 ? -17.144 -36.706 57.605 1.00 32.13 84 ALA B O 1
ATOM 3754 N N . ARG B 1 85 ? -18.348 -37.115 55.774 1.00 31.67 85 ARG B N 1
ATOM 3755 C CA . ARG B 1 85 ? -19.494 -36.569 56.484 1.00 32.33 85 ARG B CA 1
ATOM 3756 C C . ARG B 1 85 ? -20.021 -37.604 57.456 1.00 32.00 85 ARG B C 1
ATOM 3757 O O . ARG B 1 85 ? -20.621 -37.257 58.465 1.00 32.92 85 ARG B O 1
ATOM 3765 N N . VAL B 1 86 ? -19.820 -38.873 57.132 1.00 30.91 86 VAL B N 1
ATOM 3766 C CA . VAL B 1 86 ? -20.281 -39.945 57.997 1.00 30.32 86 VAL B CA 1
ATOM 3767 C C . VAL B 1 86 ? -19.557 -39.833 59.318 1.00 29.75 86 VAL B C 1
ATOM 3768 O O . VAL B 1 86 ? -20.146 -40.065 60.366 1.00 28.53 86 VAL B O 1
ATOM 3772 N N . GLU B 1 87 ? -18.292 -39.420 59.250 1.00 29.75 87 GLU B N 1
ATOM 3773 C CA . GLU B 1 87 ? -17.471 -39.189 60.449 1.00 29.61 87 GLU B CA 1
ATOM 3774 C C . GLU B 1 87 ? -17.806 -37.845 61.092 1.00 30.01 87 GLU B C 1
ATOM 3775 O O . GLU B 1 87 ? -17.977 -37.774 62.286 1.00 30.62 87 GLU B O 1
ATOM 3777 N N . GLU B 1 88 ? -17.892 -36.778 60.306 1.00 29.04 88 GLU B N 1
ATOM 3778 C CA . GLU B 1 88 ? -18.172 -35.471 60.869 1.00 29.39 88 GLU B CA 1
ATOM 3779 C C . GLU B 1 88 ? -19.459 -35.452 61.673 1.00 29.06 88 GLU B C 1
ATOM 3780 O O . GLU B 1 88 ? -19.520 -34.823 62.755 1.00 29.16 88 GLU B O 1
ATOM 3786 N N . PHE B 1 89 ? -20.484 -36.132 61.147 1.00 27.13 89 PHE B N 1
ATOM 3787 C CA . PHE B 1 89 ? -21.814 -36.042 61.738 1.00 25.91 89 PHE B CA 1
ATOM 3788 C C . PHE B 1 89 ? -22.254 -37.298 62.499 1.00 25.39 89 PHE B C 1
ATOM 3789 O O . PHE B 1 89 ? -23.307 -37.296 63.099 1.00 22.29 89 PHE B O 1
ATOM 3797 N N . ASN B 1 90 ? -21.363 -38.310 62.563 1.00 24.64 90 ASN B N 1
ATOM 3798 C CA . ASN B 1 90 ? -21.691 -39.592 63.191 1.00 24.57 90 ASN B CA 1
ATOM 3799 C C . ASN B 1 90 ? -22.920 -40.239 62.544 1.00 23.75 90 ASN B C 1
ATOM 3800 O O . ASN B 1 90 ? -23.834 -40.706 63.228 1.00 23.66 90 ASN B O 1
ATOM 3805 N N . LEU B 1 91 ? -22.977 -40.258 61.229 1.00 23.89 91 LEU B N 1
ATOM 3806 C CA . LEU B 1 91 ? -24.219 -40.753 60.588 1.00 23.53 91 LEU B CA 1
ATOM 3807 C C . LEU B 1 91 ? -24.437 -42.258 60.850 1.00 24.50 91 LEU B C 1
ATOM 3808 O O . LEU B 1 91 ? -23.470 -43.049 60.814 1.00 23.93 91 LEU B O 1
ATOM 3813 N N . LYS B 1 92 ? -25.690 -42.659 61.116 1.00 24.02 92 LYS B N 1
ATOM 3814 C CA . LYS B 1 92 ? -25.931 -44.090 61.350 1.00 24.78 92 LYS B CA 1
ATOM 3815 C C . LYS B 1 92 ? -25.617 -44.901 60.114 1.00 23.45 92 LYS B C 1
ATOM 3816 O O . LYS B 1 92 ? -25.223 -46.003 60.244 1.00 23.49 92 LYS B O 1
ATOM 3822 N N . LYS B 1 93 ? -25.853 -44.368 58.928 1.00 23.11 93 LYS B N 1
ATOM 3823 C CA . LYS B 1 93 ? -25.612 -45.088 57.675 1.00 24.52 93 LYS B CA 1
ATOM 3824 C C . LYS B 1 93 ? -25.376 -44.003 56.646 1.00 24.35 93 LYS B C 1
ATOM 3825 O O . LYS B 1 93 ? -25.712 -42.819 56.903 1.00 24.84 93 LYS B O 1
ATOM 3831 N N . MET B 1 94 ? -24.870 -44.377 55.480 1.00 23.79 94 MET B N 1
ATOM 3832 C CA . MET B 1 94 ? -24.541 -43.378 54.463 1.00 25.27 94 MET B CA 1
ATOM 3833 C C . MET B 1 94 ? -25.754 -43.028 53.632 1.00 25.23 94 MET B C 1
ATOM 3834 O O . MET B 1 94 ? -25.951 -43.582 52.549 1.00 24.81 94 MET B O 1
ATOM 3839 N N . TRP B 1 95 ? -26.517 -42.058 54.103 1.00 24.56 95 TRP B N 1
ATOM 3840 C CA . TRP B 1 95 ? -27.823 -41.768 53.530 1.00 25.10 95 TRP B CA 1
ATOM 3841 C C . TRP B 1 95 ? -27.643 -41.342 52.076 1.00 26.12 95 TRP B C 1
ATOM 3842 O O . TRP B 1 95 ? -26.641 -40.716 51.720 1.00 27.24 95 TRP B O 1
ATOM 3853 N N . LEU B 1 96 ? -28.591 -41.686 51.215 1.00 26.98 96 LEU B N 1
ATOM 3854 C CA . LEU B 1 96 ? -28.401 -41.386 49.784 1.00 27.28 96 LEU B CA 1
ATOM 3855 C C . LEU B 1 96 ? -28.762 -39.916 49.579 1.00 28.64 96 LEU B C 1
ATOM 3856 O O . LEU B 1 96 ? -29.492 -39.367 50.398 1.00 30.72 96 LEU B O 1
ATOM 3861 N N . SER B 1 97 ? -28.237 -39.276 48.541 1.00 29.07 97 SER B N 1
ATOM 3862 C CA . SER B 1 97 ? -28.617 -37.898 48.138 1.00 29.42 97 SER B CA 1
ATOM 3863 C C . SER B 1 97 ? -30.131 -37.656 48.210 1.00 28.95 97 SER B C 1
ATOM 3864 O O . SER B 1 97 ? -30.898 -38.405 47.617 1.00 28.84 97 SER B O 1
ATOM 3867 N N . PRO B 1 98 ? -30.557 -36.656 48.995 1.00 29.08 98 PRO B N 1
ATOM 3868 C CA . PRO B 1 98 ? -31.969 -36.396 49.139 1.00 29.54 98 PRO B CA 1
ATOM 3869 C C . PRO B 1 98 ? -32.541 -35.866 47.839 1.00 29.31 98 PRO B C 1
ATOM 3870 O O . PRO B 1 98 ? -33.694 -36.052 47.548 1.00 29.78 98 PRO B O 1
ATOM 3874 N N . ASN B 1 99 ? -31.703 -35.278 47.024 1.00 30.59 99 ASN B N 1
ATOM 3875 C CA . ASN B 1 99 ? -32.119 -34.887 45.700 1.00 30.96 99 ASN B CA 1
ATOM 3876 C C . ASN B 1 99 ? -32.492 -36.031 44.808 1.00 30.27 99 ASN B C 1
ATOM 3877 O O . ASN B 1 99 ? -33.492 -35.935 44.046 1.00 29.67 99 ASN B O 1
ATOM 3882 N N . GLY B 1 100 ? -31.709 -37.117 44.904 1.00 29.05 100 GLY B N 1
ATOM 3883 C CA . GLY B 1 100 ? -31.976 -38.321 44.124 1.00 28.32 100 GLY B CA 1
ATOM 3884 C C . GLY B 1 100 ? -33.228 -39.048 44.614 1.00 28.06 100 GLY B C 1
ATOM 3885 O O . GLY B 1 100 ? -33.939 -39.695 43.871 1.00 27.35 100 GLY B O 1
ATOM 3886 N N . THR B 1 101 ? -33.492 -38.961 45.896 1.00 28.20 101 THR B N 1
ATOM 3887 C CA . THR B 1 101 ? -34.672 -39.617 46.445 1.00 28.89 101 THR B CA 1
ATOM 3888 C C . THR B 1 101 ? -35.902 -38.756 46.115 1.00 29.24 101 THR B C 1
ATOM 3889 O O . THR B 1 101 ? -36.939 -39.274 45.692 1.00 28.54 101 THR B O 1
ATOM 3893 N N . ILE B 1 102 ? -35.798 -37.456 46.241 1.00 29.61 102 ILE B N 1
ATOM 3894 C CA . ILE B 1 102 ? -36.867 -36.605 45.757 1.00 31.07 102 ILE B CA 1
ATOM 3895 C C . ILE B 1 102 ? -37.206 -36.822 44.279 1.00 31.51 102 ILE B C 1
ATOM 3896 O O . ILE B 1 102 ? -38.317 -36.951 43.916 1.00 32.17 102 ILE B O 1
ATOM 3901 N N . ARG B 1 103 ? -36.209 -36.887 43.441 1.00 33.01 103 ARG B N 1
ATOM 3902 C CA . ARG B 1 103 ? -36.394 -37.050 42.031 1.00 33.69 103 ARG B CA 1
ATOM 3903 C C . ARG B 1 103 ? -37.117 -38.323 41.646 1.00 34.18 103 ARG B C 1
ATOM 3904 O O . ARG B 1 103 ? -37.855 -38.372 40.725 1.00 33.85 103 ARG B O 1
ATOM 3912 N N . ASN B 1 104 ? -36.859 -39.361 42.387 1.00 34.29 104 ASN B N 1
ATOM 3913 C CA . ASN B 1 104 ? -37.312 -40.665 42.083 1.00 33.99 104 ASN B CA 1
ATOM 3914 C C . ASN B 1 104 ? -38.711 -40.881 42.558 1.00 34.46 104 ASN B C 1
ATOM 3915 O O . ASN B 1 104 ? -39.445 -41.685 42.050 1.00 34.05 104 ASN B O 1
ATOM 3920 N N . ILE B 1 105 ? -39.068 -40.147 43.574 1.00 33.80 105 ILE B N 1
ATOM 3921 C CA . ILE B 1 105 ? -40.414 -40.234 44.095 1.00 32.96 105 ILE B CA 1
ATOM 3922 C C . ILE B 1 105 ? -41.301 -39.413 43.155 1.00 32.67 105 ILE B C 1
ATOM 3923 O O . ILE B 1 105 ? -42.371 -39.848 42.792 1.00 33.33 105 ILE B O 1
ATOM 3928 N N . LEU B 1 106 ? -40.804 -38.261 42.723 1.00 31.80 106 LEU B N 1
ATOM 3929 C CA . LEU B 1 106 ? -41.581 -37.311 41.951 1.00 31.22 106 LEU B CA 1
ATOM 3930 C C . LEU B 1 106 ? -41.530 -37.580 40.446 1.00 31.08 106 LEU B C 1
ATOM 3931 O O . LEU B 1 106 ? -42.393 -37.133 39.714 1.00 30.28 106 LEU B O 1
ATOM 3936 N N . GLY B 1 107 ? -40.503 -38.299 39.999 1.00 30.29 107 GLY B N 1
ATOM 3937 C CA . GLY B 1 107 ? -40.132 -38.287 38.589 1.00 30.09 107 GLY B CA 1
ATOM 3938 C C . GLY B 1 107 ? -39.733 -36.903 38.105 1.00 30.12 107 GLY B C 1
ATOM 3939 O O . GLY B 1 107 ? -39.312 -36.037 38.870 1.00 29.72 107 GLY B O 1
ATOM 3940 N N . GLY B 1 108 ? -39.907 -36.672 36.820 1.00 30.96 108 GLY B N 1
ATOM 3941 C CA . GLY B 1 108 ? -39.586 -35.372 36.242 1.00 32.46 108 GLY B CA 1
ATOM 3942 C C . GLY B 1 108 ? -38.122 -35.125 35.825 1.00 32.77 108 GLY B C 1
ATOM 3943 O O . GLY B 1 108 ? -37.279 -36.028 35.902 1.00 32.54 108 GLY B O 1
ATOM 3944 N N . THR B 1 109 ? -37.840 -33.873 35.418 1.00 32.26 109 THR B N 1
ATOM 3945 C CA . THR B 1 109 ? -36.591 -33.476 34.762 1.00 31.76 109 THR B CA 1
ATOM 3946 C C . THR B 1 109 ? -35.929 -32.266 35.464 1.00 32.14 109 THR B C 1
ATOM 3947 O O . THR B 1 109 ? -36.609 -31.433 36.030 1.00 31.27 109 THR B O 1
ATOM 3951 N N . ILE B 1 110 ? -34.599 -32.175 35.447 1.00 33.34 110 ILE B N 1
ATOM 3952 C CA . ILE B 1 110 ? -33.928 -31.035 36.081 1.00 33.70 110 ILE B CA 1
ATOM 3953 C C . ILE B 1 110 ? -33.526 -29.971 35.059 1.00 34.11 110 ILE B C 1
ATOM 3954 O O . ILE B 1 110 ? -32.845 -30.264 34.067 1.00 36.13 110 ILE B O 1
ATOM 3959 N N . PHE B 1 111 ? -33.913 -28.721 35.328 1.00 33.48 111 PHE B N 1
ATOM 3960 C CA . PHE B 1 111 ? -33.600 -27.592 34.473 1.00 30.94 111 PHE B CA 1
ATOM 3961 C C . PHE B 1 111 ? -32.643 -26.614 35.198 1.00 31.76 111 PHE B C 1
ATOM 3962 O O . PHE B 1 111 ? -32.952 -26.173 36.292 1.00 32.71 111 PHE B O 1
ATOM 3970 N N . ARG B 1 112 ? -31.487 -26.305 34.607 1.00 30.73 112 ARG B N 1
ATOM 3971 C CA . ARG B 1 112 ? -30.588 -25.287 35.133 1.00 31.77 112 ARG B CA 1
ATOM 3972 C C . ARG B 1 112 ? -30.900 -23.888 34.488 1.00 32.83 112 ARG B C 1
ATOM 3973 O O . ARG B 1 112 ? -30.691 -23.665 33.297 1.00 32.19 112 ARG B O 1
ATOM 3981 N N . GLU B 1 113 ? -31.431 -22.969 35.296 1.00 33.71 113 GLU B N 1
ATOM 3982 C CA . GLU B 1 113 ? -31.858 -21.637 34.871 1.00 33.96 113 GLU B CA 1
ATOM 3983 C C . GLU B 1 113 ? -30.888 -20.587 35.386 1.00 32.85 113 GLU B C 1
ATOM 3984 O O . GLU B 1 113 ? -30.794 -20.393 36.587 1.00 33.71 113 GLU B O 1
ATOM 3990 N N . PRO B 1 114 ? -30.116 -19.952 34.499 1.00 32.18 114 PRO B N 1
ATOM 3991 C CA . PRO B 1 114 ? -29.200 -18.945 35.021 1.00 32.72 114 PRO B CA 1
ATOM 3992 C C . PRO B 1 114 ? -29.872 -17.585 35.022 1.00 32.94 114 PRO B C 1
ATOM 3993 O O . PRO B 1 114 ? -30.847 -17.376 34.308 1.00 33.19 114 PRO B O 1
ATOM 3997 N N . ILE B 1 115 ? -29.322 -16.703 35.839 1.00 33.74 115 ILE B N 1
ATOM 3998 C CA . ILE B 1 115 ? -29.862 -15.390 36.142 1.00 34.72 115 ILE B CA 1
ATOM 3999 C C . ILE B 1 115 ? -28.938 -14.395 35.489 1.00 35.22 115 ILE B C 1
ATOM 4000 O O . ILE B 1 115 ? -27.771 -14.281 35.853 1.00 34.78 115 ILE B O 1
ATOM 4005 N N . VAL B 1 116 ? -29.431 -13.725 34.471 1.00 36.78 116 VAL B N 1
ATOM 4006 C CA . VAL B 1 116 ? -28.543 -12.891 33.706 1.00 37.23 116 VAL B CA 1
ATOM 4007 C C . VAL B 1 116 ? -28.700 -11.420 34.136 1.00 37.74 116 VAL B C 1
ATOM 4008 O O . VAL B 1 116 ? -29.751 -10.828 33.984 1.00 36.48 116 VAL B O 1
ATOM 4012 N N . ILE B 1 117 ? -27.618 -10.897 34.721 1.00 38.86 117 ILE B N 1
ATOM 4013 C CA . ILE B 1 117 ? -27.522 -9.565 35.318 1.00 39.66 117 ILE B CA 1
ATOM 4014 C C . ILE B 1 117 ? -26.620 -8.619 34.480 1.00 40.52 117 ILE B C 1
ATOM 4015 O O . ILE B 1 117 ? -25.383 -8.739 34.494 1.00 40.54 117 ILE B O 1
ATOM 4020 N N . SER B 1 118 ? -27.251 -7.656 33.807 1.00 41.27 118 SER B N 1
ATOM 4021 C CA . SER B 1 118 ? -26.581 -6.742 32.856 1.00 42.27 118 SER B CA 1
ATOM 4022 C C . SER B 1 118 ? -25.156 -6.376 33.218 1.00 42.22 118 SER B C 1
ATOM 4023 O O . SER B 1 118 ? -24.243 -6.447 32.359 1.00 42.64 118 SER B O 1
ATOM 4026 N N . ASN B 1 119 ? -24.962 -5.978 34.478 1.00 42.06 119 ASN B N 1
ATOM 4027 C CA . ASN B 1 119 ? -23.624 -5.549 34.914 1.00 42.60 119 ASN B CA 1
ATOM 4028 C C . ASN B 1 119 ? -22.681 -6.641 35.439 1.00 41.92 119 ASN B C 1
ATOM 4029 O O . ASN B 1 119 ? -21.513 -6.373 35.689 1.00 41.62 119 ASN B O 1
ATOM 4034 N N . VAL B 1 120 ? -23.157 -7.879 35.574 1.00 41.94 120 VAL B N 1
ATOM 4035 C CA . VAL B 1 120 ? -22.190 -8.954 35.841 1.00 42.09 120 VAL B CA 1
ATOM 4036 C C . VAL B 1 120 ? -21.778 -9.511 34.484 1.00 41.69 120 VAL B C 1
ATOM 4037 O O . VAL B 1 120 ? -22.659 -9.969 33.730 1.00 42.67 120 VAL B O 1
ATOM 4041 N N . PRO B 1 121 ? -20.466 -9.400 34.128 1.00 41.00 121 PRO B N 1
ATOM 4042 C CA . PRO B 1 121 ? -20.003 -9.986 32.856 1.00 40.32 121 PRO B CA 1
ATOM 4043 C C . PRO B 1 121 ? -20.200 -11.511 32.808 1.00 39.73 121 PRO B C 1
ATOM 4044 O O . PRO B 1 121 ? -20.019 -12.199 33.839 1.00 38.86 121 PRO B O 1
ATOM 4048 N N . ARG B 1 122 ? -20.634 -12.006 31.645 1.00 39.01 122 ARG B N 1
ATOM 4049 C CA . ARG B 1 122 ? -20.518 -13.425 31.285 1.00 38.12 122 ARG B CA 1
ATOM 4050 C C . ARG B 1 122 ? -19.447 -13.605 30.217 1.00 37.63 122 ARG B C 1
ATOM 4051 O O . ARG B 1 122 ? -19.269 -12.733 29.353 1.00 38.18 122 ARG B O 1
ATOM 4059 N N . LEU B 1 123 ? -18.703 -14.712 30.299 1.00 36.76 123 LEU B N 1
ATOM 4060 C CA . LEU B 1 123 ? -17.426 -14.842 29.544 1.00 35.66 123 LEU B CA 1
ATOM 4061 C C . LEU B 1 123 ? -17.679 -14.836 28.058 1.00 34.86 123 LEU B C 1
ATOM 4062 O O . LEU B 1 123 ? -16.766 -14.700 27.271 1.00 34.24 123 LEU B O 1
ATOM 4067 N N . VAL B 1 124 ? -18.950 -15.015 27.727 1.00 33.71 124 VAL B N 1
ATOM 4068 C CA . VAL B 1 124 ? -19.449 -14.926 26.407 1.00 34.40 124 VAL B CA 1
ATOM 4069 C C . VAL B 1 124 ? -20.408 -13.732 26.450 1.00 35.49 124 VAL B C 1
ATOM 4070 O O . VAL B 1 124 ? -21.572 -13.884 26.855 1.00 35.17 124 VAL B O 1
ATOM 4074 N N . PRO B 1 125 ? -19.911 -12.539 26.029 1.00 36.27 125 PRO B N 1
ATOM 4075 C CA . PRO B 1 125 ? -20.660 -11.261 26.105 1.00 37.46 125 PRO B CA 1
ATOM 4076 C C . PRO B 1 125 ? -21.929 -11.265 25.293 1.00 37.63 125 PRO B C 1
ATOM 4077 O O . PRO B 1 125 ? -22.871 -10.557 25.622 1.00 38.35 125 PRO B O 1
ATOM 4081 N N . GLY B 1 126 ? -21.962 -12.069 24.244 1.00 38.71 126 GLY B N 1
ATOM 4082 C CA . GLY B 1 126 ? -23.113 -12.086 23.361 1.00 38.97 126 GLY B CA 1
ATOM 4083 C C . GLY B 1 126 ? -24.353 -12.598 24.068 1.00 40.30 126 GLY B C 1
ATOM 4084 O O . GLY B 1 126 ? -25.457 -12.464 23.541 1.00 39.45 126 GLY B O 1
ATOM 4085 N N . TRP B 1 127 ? -24.169 -13.183 25.256 1.00 41.82 127 TRP B N 1
ATOM 4086 C CA . TRP B 1 127 ? -25.297 -13.760 26.011 1.00 44.08 127 TRP B CA 1
ATOM 4087 C C . TRP B 1 127 ? -26.059 -12.667 26.721 1.00 45.01 127 TRP B C 1
ATOM 4088 O O . TRP B 1 127 ? -25.515 -12.033 27.636 1.00 45.38 127 TRP B O 1
ATOM 4099 N N . THR B 1 128 ? -27.308 -12.469 26.296 1.00 45.19 128 THR B N 1
ATOM 4100 C CA . THR B 1 128 ? -28.166 -11.448 26.843 1.00 45.60 128 THR B CA 1
ATOM 4101 C C . THR B 1 128 ? -29.328 -12.162 27.518 1.00 45.27 128 THR B C 1
ATOM 4102 O O . THR B 1 128 ? -30.102 -11.536 28.259 1.00 46.10 128 THR B O 1
ATOM 4106 N N . LYS B 1 129 ? -29.489 -13.458 27.250 1.00 43.27 129 LYS B N 1
ATOM 4107 C CA . LYS B 1 129 ? -30.659 -14.167 27.804 1.00 42.43 129 LYS B CA 1
ATOM 4108 C C . LYS B 1 129 ? -30.316 -15.584 28.305 1.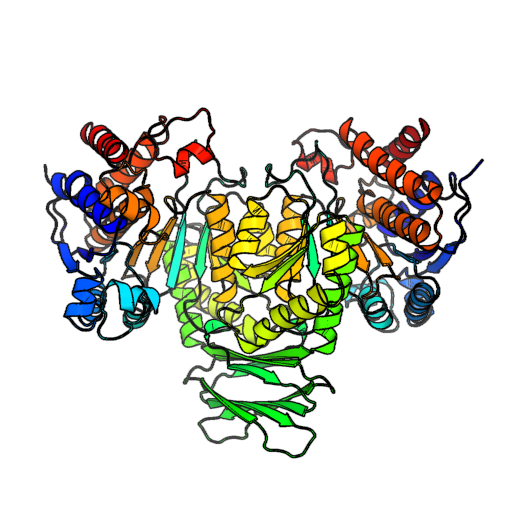00 41.11 129 LYS B C 1
ATOM 4109 O O . LYS B 1 129 ? -29.404 -16.216 27.789 1.00 41.08 129 LYS B O 1
ATOM 4115 N N . PRO B 1 130 ? -31.056 -16.093 29.294 1.00 39.50 130 PRO B N 1
ATOM 4116 C CA . PRO B 1 130 ? -30.693 -17.377 29.910 1.00 38.16 130 PRO B CA 1
ATOM 4117 C C . PRO B 1 130 ? -30.754 -18.599 28.955 1.00 36.27 130 PRO B C 1
ATOM 4118 O O . PRO B 1 130 ? -31.787 -18.813 28.292 1.00 36.01 130 PRO B O 1
ATOM 4122 N N . ILE B 1 131 ? -29.657 -19.365 28.874 1.00 32.93 131 ILE B N 1
ATOM 4123 C CA . ILE B 1 131 ? -29.700 -20.686 28.268 1.00 30.83 131 ILE B CA 1
ATOM 4124 C C . ILE B 1 131 ? -30.132 -21.700 29.322 1.00 29.10 131 ILE B C 1
ATOM 4125 O O . ILE B 1 131 ? -29.485 -21.828 30.344 1.00 27.80 131 ILE B O 1
ATOM 4130 N N . VAL B 1 132 ? -31.253 -22.385 29.085 1.00 28.26 132 VAL B N 1
ATOM 4131 C CA . VAL B 1 132 ? -31.790 -23.354 30.033 1.00 26.83 132 VAL B CA 1
ATOM 4132 C C . VAL B 1 132 ? -31.567 -24.810 29.626 1.00 26.63 132 VAL B C 1
ATOM 4133 O O . VAL B 1 132 ? -32.225 -25.335 28.726 1.00 27.28 132 VAL B O 1
ATOM 4137 N N . ILE B 1 133 ? -30.658 -25.472 30.330 1.00 24.68 133 ILE B N 1
ATOM 4138 C CA . ILE B 1 133 ? -30.338 -26.829 30.031 1.00 23.38 133 ILE B CA 1
ATOM 4139 C C . ILE B 1 133 ? -31.193 -27.742 30.883 1.00 22.45 133 ILE B C 1
ATOM 4140 O O . ILE B 1 133 ? -31.200 -27.643 32.099 1.00 21.66 133 ILE B O 1
ATOM 4145 N N . GLY B 1 134 ? -31.963 -28.574 30.197 1.00 22.25 134 GLY B N 1
ATOM 4146 C CA . GLY B 1 134 ? -32.757 -29.631 30.793 1.00 23.27 134 GLY B CA 1
ATOM 4147 C C . GLY B 1 134 ? -32.028 -30.945 30.632 1.00 22.73 134 GLY B C 1
ATOM 4148 O O . GLY B 1 134 ? -31.593 -31.239 29.535 1.00 24.70 134 GLY B O 1
ATOM 4149 N N . ARG B 1 135 ? -31.811 -31.708 31.708 1.00 22.23 135 ARG B N 1
ATOM 4150 C CA . ARG B 1 135 ? -30.996 -32.910 31.592 1.00 20.98 135 ARG B CA 1
ATOM 4151 C C . ARG B 1 135 ? -31.829 -34.189 31.768 1.00 20.88 135 ARG B C 1
ATOM 4152 O O . ARG B 1 135 ? -32.488 -34.316 32.750 1.00 22.29 135 ARG B O 1
ATOM 4160 N N . HIS B 1 136 ? -31.836 -35.117 30.814 1.00 20.46 136 HIS B N 1
ATOM 4161 C CA . HIS B 1 136 ? -32.528 -36.389 31.031 1.00 20.00 136 HIS B CA 1
ATOM 4162 C C . HIS B 1 136 ? -32.083 -37.072 32.364 1.00 20.98 136 HIS B C 1
ATOM 4163 O O . HIS B 1 136 ? -30.877 -37.130 32.684 1.00 21.43 136 HIS B O 1
ATOM 4170 N N . ALA B 1 137 ? -33.049 -37.555 33.154 1.00 18.49 137 ALA B N 1
ATOM 4171 C CA . ALA B 1 137 ? -32.776 -37.885 34.521 1.00 18.94 137 ALA B CA 1
ATOM 4172 C C . ALA B 1 137 ? -32.262 -39.308 34.642 1.00 19.58 137 ALA B C 1
ATOM 4173 O O . ALA B 1 137 ? -31.853 -39.709 35.711 1.00 19.37 137 ALA B O 1
ATOM 4175 N N . PHE B 1 138 ? -32.228 -40.040 33.519 1.00 20.90 138 PHE B N 1
ATOM 4176 C CA . PHE B 1 138 ? -32.122 -41.494 33.531 1.00 20.94 138 PHE B CA 1
ATOM 4177 C C . PHE B 1 138 ? -31.281 -42.108 32.403 1.00 20.21 138 PHE B C 1
ATOM 4178 O O . PHE B 1 138 ? -31.397 -41.720 31.214 1.00 18.32 138 PHE B O 1
ATOM 4186 N N . GLY B 1 139 ? -30.478 -43.097 32.797 1.00 18.77 139 GLY B N 1
ATOM 4187 C CA . GLY B 1 139 ? -29.937 -44.077 31.844 1.00 19.16 139 GLY B CA 1
ATOM 4188 C C . GLY B 1 139 ? -28.662 -43.632 31.211 1.00 18.91 139 GLY B C 1
ATOM 4189 O O . GLY B 1 139 ? -27.953 -42.819 31.796 1.00 19.45 139 GLY B O 1
ATOM 4190 N N . ASP B 1 140 ? -28.429 -44.105 30.000 1.00 19.10 140 ASP B N 1
ATOM 4191 C CA . ASP B 1 140 ? -27.155 -43.890 29.267 1.00 20.39 140 ASP B CA 1
ATOM 4192 C C . ASP B 1 140 ? -25.938 -44.160 30.147 1.00 19.47 140 ASP B C 1
ATOM 4193 O O . ASP B 1 140 ? -25.973 -45.120 30.915 1.00 20.57 140 ASP B O 1
ATOM 4198 N N . GLN B 1 141 ? -24.869 -43.362 30.020 1.00 17.95 141 GLN B N 1
ATOM 4199 C CA . GLN B 1 141 ? -23.600 -43.655 30.731 1.00 18.05 141 GLN B CA 1
ATOM 4200 C C . GLN B 1 141 ? -23.816 -43.877 32.231 1.00 18.53 141 GLN B C 1
ATOM 4201 O O . GLN B 1 141 ? -23.105 -44.688 32.878 1.00 18.78 141 GLN B O 1
ATOM 4207 N N . TYR B 1 142 ? -24.792 -43.160 32.790 1.00 18.00 142 TYR B N 1
ATOM 4208 C CA . TYR B 1 142 ? -25.037 -43.210 34.218 1.00 17.39 142 TYR B CA 1
ATOM 4209 C C . TYR B 1 142 ? -25.566 -44.564 34.771 1.00 17.85 142 TYR B C 1
ATOM 4210 O O . TYR B 1 142 ? -25.630 -44.764 36.007 1.00 16.82 142 TYR B O 1
ATOM 4219 N N . ARG B 1 143 ? -25.907 -45.493 33.871 1.00 17.46 143 ARG B N 1
ATOM 4220 C CA . ARG B 1 143 ? -26.325 -46.824 34.273 1.00 19.27 143 ARG B CA 1
ATOM 4221 C C . ARG B 1 143 ? -25.550 -47.874 33.488 1.00 20.51 143 ARG B C 1
ATOM 4222 O O . ARG B 1 143 ? -26.040 -48.990 33.295 1.00 19.79 143 ARG B O 1
ATOM 4230 N N . ALA B 1 144 ? -24.377 -47.517 32.977 1.00 19.60 144 ALA B N 1
ATOM 4231 C CA . ALA B 1 144 ? -23.766 -48.417 32.015 1.00 21.48 144 ALA B CA 1
ATOM 4232 C C . ALA B 1 144 ? -23.167 -49.587 32.741 1.00 21.04 144 ALA B C 1
ATOM 4233 O O . ALA B 1 144 ? -22.945 -49.503 33.954 1.00 21.48 144 ALA B O 1
ATOM 4235 N N . THR B 1 145 ? -22.921 -50.664 31.996 1.00 21.10 145 THR B N 1
ATOM 4236 C CA . THR B 1 145 ? -22.024 -51.718 32.435 1.00 21.31 145 THR B CA 1
ATOM 4237 C C . THR B 1 145 ? -20.689 -51.477 31.738 1.00 21.16 145 THR B C 1
ATOM 4238 O O . THR B 1 145 ? -20.654 -51.288 30.531 1.00 22.77 145 THR B O 1
ATOM 4242 N N . ASN B 1 146 ? -19.590 -51.492 32.457 1.00 21.23 146 ASN B N 1
ATOM 4243 C CA . ASN B 1 146 ? -18.322 -51.235 31.778 1.00 21.71 146 ASN B CA 1
ATOM 4244 C C . ASN B 1 146 ? -17.150 -52.036 32.393 1.00 21.07 146 ASN B C 1
ATOM 4245 O O . ASN B 1 146 ? -17.145 -52.236 33.563 1.00 22.31 146 ASN B O 1
ATOM 4250 N N . PHE B 1 147 ? -16.229 -52.578 31.607 1.00 22.05 147 PHE B N 1
ATOM 4251 C CA . PHE B 1 147 ? -15.120 -53.401 32.143 1.00 22.37 147 PHE B CA 1
ATOM 4252 C C . PHE B 1 147 ? -13.949 -53.255 31.250 1.00 23.18 147 PHE B C 1
ATOM 4253 O O . PHE B 1 147 ? -14.130 -52.904 30.089 1.00 24.99 147 PHE B O 1
ATOM 4261 N N . LYS B 1 148 ? -12.752 -53.550 31.769 1.00 24.26 148 LYS B N 1
ATOM 4262 C CA . LYS B 1 148 ? -11.585 -53.685 30.911 1.00 26.38 148 LYS B CA 1
ATOM 4263 C C . LYS B 1 148 ? -11.207 -55.161 30.730 1.00 25.62 148 LYS B C 1
ATOM 4264 O O . LYS B 1 148 ? -11.531 -55.963 31.553 1.00 26.95 148 LYS B O 1
ATOM 4270 N N . VAL B 1 149 ? -10.553 -55.506 29.635 1.00 25.71 149 VAL B N 1
ATOM 4271 C CA . VAL B 1 149 ? -10.026 -56.847 29.470 1.00 26.43 149 VAL B CA 1
ATOM 4272 C C . VAL B 1 149 ? -8.560 -56.687 29.055 1.00 28.44 149 VAL B C 1
ATOM 4273 O O . VAL B 1 149 ? -8.254 -55.843 28.205 1.00 27.12 149 VAL B O 1
ATOM 4277 N N . ASP B 1 150 ? -7.676 -57.483 29.654 1.00 30.55 150 ASP B N 1
ATOM 4278 C CA . ASP B 1 150 ? -6.230 -57.444 29.295 1.00 33.20 150 ASP B CA 1
ATOM 4279 C C . ASP B 1 150 ? -5.799 -58.527 28.352 1.00 33.39 150 ASP B C 1
ATOM 4280 O O . ASP B 1 150 ? -4.616 -58.785 28.183 1.00 35.08 150 ASP B O 1
ATOM 4285 N N . GLN B 1 151 ? -6.777 -59.151 27.721 1.00 34.45 151 GLN B N 1
ATOM 4286 C CA . GLN B 1 151 ? -6.545 -60.267 26.804 1.00 33.17 151 GLN B CA 1
ATOM 4287 C C . GLN B 1 151 ? -7.375 -60.123 25.514 1.00 32.23 151 GLN B C 1
ATOM 4288 O O . GLN B 1 151 ? -8.333 -59.355 25.494 1.00 32.18 151 GLN B O 1
ATOM 4294 N N . PRO B 1 152 ? -7.032 -60.882 24.444 1.00 30.74 152 PRO B N 1
ATOM 4295 C CA . PRO B 1 152 ? -7.928 -60.889 23.265 1.00 29.08 152 PRO B CA 1
ATOM 4296 C C . PRO B 1 152 ? -9.212 -61.700 23.505 1.00 27.83 152 PRO B C 1
ATOM 4297 O O . PRO B 1 152 ? -9.228 -62.575 24.359 1.00 26.91 152 PRO B O 1
ATOM 4301 N N . GLY B 1 153 ? -10.258 -61.408 22.742 1.00 26.69 153 GLY B N 1
ATOM 4302 C CA . GLY B 1 153 ? -11.560 -62.078 22.883 1.00 25.95 153 GLY B CA 1
ATOM 4303 C C . GLY B 1 153 ? -12.665 -61.390 22.079 1.00 24.65 153 GLY B C 1
ATOM 4304 O O . GLY B 1 153 ? -12.434 -60.309 21.518 1.00 23.69 153 GLY B O 1
ATOM 4305 N N . THR B 1 154 ? -13.839 -62.033 21.979 1.00 24.26 154 THR B N 1
ATOM 4306 C CA . THR B 1 154 ? -14.974 -61.456 21.239 1.00 23.50 154 THR B CA 1
ATOM 4307 C C . THR B 1 154 ? -16.038 -60.889 22.169 1.00 22.82 154 THR B C 1
ATOM 4308 O O . THR B 1 154 ? -16.151 -61.353 23.292 1.00 23.69 154 THR B O 1
ATOM 4312 N N . VAL B 1 155 ? -16.898 -59.996 21.665 1.00 22.69 155 VAL B N 1
ATOM 4313 C CA . VAL B 1 155 ? -17.895 -59.262 22.493 1.00 20.93 155 VAL B CA 1
ATOM 4314 C C . VAL B 1 155 ? -19.274 -59.382 21.874 1.00 21.80 155 VAL B C 1
ATOM 4315 O O . VAL B 1 155 ? -19.513 -59.037 20.720 1.00 21.79 155 VAL B O 1
ATOM 4319 N N . THR B 1 156 ? -20.208 -59.902 22.631 1.00 23.83 156 THR B N 1
ATOM 4320 C CA . THR B 1 156 ? -21.516 -60.141 22.083 1.00 25.06 156 THR B CA 1
ATOM 4321 C C . THR B 1 156 ? -22.429 -59.353 22.933 1.00 24.46 156 THR B C 1
ATOM 4322 O O . THR B 1 156 ? -22.182 -59.216 24.119 1.00 25.37 156 THR B O 1
ATOM 4326 N N . LEU B 1 157 ? -23.511 -58.872 22.345 1.00 24.07 157 LEU B N 1
ATOM 4327 C CA . LEU B 1 157 ? -24.456 -58.030 23.057 1.00 23.88 157 LEU B CA 1
ATOM 4328 C C . LEU B 1 157 ? -25.809 -58.572 22.668 1.00 23.21 157 LEU B C 1
ATOM 4329 O O . LEU B 1 157 ? -26.104 -58.630 21.500 1.00 21.93 157 LEU B O 1
ATOM 4334 N N . THR B 1 158 ? -26.613 -58.990 23.641 1.00 24.24 158 THR B N 1
ATOM 4335 C CA . THR B 1 158 ? -27.804 -59.811 23.293 1.00 26.02 158 THR B CA 1
ATOM 4336 C C . THR B 1 158 ? -29.071 -59.298 23.986 1.00 26.33 158 THR B C 1
ATOM 4337 O O . THR B 1 158 ? -29.060 -59.023 25.181 1.00 26.41 158 THR B O 1
ATOM 4341 N N . PHE B 1 159 ? -30.155 -59.155 23.228 1.00 27.22 159 PHE B N 1
ATOM 4342 C CA . PHE B 1 159 ? -31.437 -58.845 23.825 1.00 28.98 159 PHE B CA 1
ATOM 4343 C C . PHE B 1 159 ? -32.275 -60.147 23.825 1.00 29.18 159 PHE B C 1
ATOM 4344 O O . PHE B 1 159 ? -32.560 -60.685 22.763 1.00 27.89 159 PHE B O 1
ATOM 4352 N N . THR B 1 160 ? -32.618 -60.653 25.010 1.00 30.14 160 THR B N 1
ATOM 4353 C CA . THR B 1 160 ? -33.434 -61.866 25.112 1.00 31.49 160 THR B CA 1
ATOM 4354 C C . THR B 1 160 ? -34.849 -61.460 25.459 1.00 31.48 160 THR B C 1
ATOM 4355 O O . THR B 1 160 ? -35.112 -61.122 26.604 1.00 32.86 160 THR B O 1
ATOM 4359 N N . PRO B 1 161 ? -35.755 -61.465 24.481 1.00 31.55 161 PRO B N 1
ATOM 4360 C CA . PRO B 1 161 ? -37.122 -60.979 24.796 1.00 32.42 161 PRO B CA 1
ATOM 4361 C C . PRO B 1 161 ? -37.868 -61.865 25.823 1.00 34.33 161 PRO B C 1
ATOM 4362 O O . PRO B 1 161 ? -37.620 -63.104 25.892 1.00 34.12 161 PRO B O 1
ATOM 4366 N N . ALA B 1 162 ? -38.704 -61.231 26.652 1.00 35.47 162 ALA B N 1
ATOM 4367 C CA . ALA B 1 162 ? -39.516 -61.951 27.638 1.00 37.61 162 ALA B CA 1
ATOM 4368 C C . ALA B 1 162 ? -40.295 -63.115 26.953 1.00 38.95 162 ALA B C 1
ATOM 4369 O O . ALA B 1 162 ? -40.209 -64.263 27.403 1.00 39.57 162 ALA B O 1
ATOM 4371 N N . ASP B 1 163 ? -40.976 -62.812 25.837 1.00 39.82 163 ASP B N 1
ATOM 4372 C CA . ASP B 1 163 ? -41.586 -63.788 24.892 1.00 40.05 163 ASP B CA 1
ATOM 4373 C C . ASP B 1 163 ? -41.037 -65.183 24.884 1.00 40.72 163 ASP B C 1
ATOM 4374 O O . ASP B 1 163 ? -41.798 -66.150 24.786 1.00 42.08 163 ASP B O 1
ATOM 4379 N N . GLY B 1 164 ? -39.716 -65.311 24.869 1.00 40.37 164 GLY B N 1
ATOM 4380 C CA . GLY B 1 164 ? -39.126 -66.593 24.509 1.00 40.31 164 GLY B CA 1
ATOM 4381 C C . GLY B 1 164 ? -38.924 -66.691 23.005 1.00 40.77 164 GLY B C 1
ATOM 4382 O O . GLY B 1 164 ? -38.417 -67.701 22.512 1.00 40.26 164 GLY B O 1
ATOM 4383 N N . SER B 1 165 ? -39.334 -65.644 22.277 1.00 41.31 165 SER B N 1
ATOM 4384 C CA . SER B 1 165 ? -38.936 -65.428 20.872 1.00 42.24 165 SER B CA 1
ATOM 4385 C C . SER B 1 165 ? -37.430 -65.215 20.731 1.00 42.55 165 SER B C 1
ATOM 4386 O O . SER B 1 165 ? -36.757 -64.806 21.685 1.00 43.10 165 SER B O 1
ATOM 4389 N N . ALA B 1 166 ? -36.914 -65.465 19.535 1.00 42.27 166 ALA B N 1
ATOM 4390 C CA . ALA B 1 166 ? -35.465 -65.498 19.272 1.00 41.97 166 ALA B CA 1
ATOM 4391 C C . ALA B 1 166 ? -34.665 -64.345 19.938 1.00 41.38 166 ALA B C 1
ATOM 4392 O O . ALA B 1 166 ? -34.966 -63.148 19.703 1.00 41.09 166 ALA B O 1
ATOM 4394 N N . PRO B 1 167 ? -33.665 -64.700 20.777 1.00 40.69 167 PRO B N 1
ATOM 4395 C CA . PRO B 1 167 ? -32.762 -63.645 21.260 1.00 40.51 167 PRO B CA 1
ATOM 4396 C C . PRO B 1 167 ? -32.040 -63.032 20.066 1.00 40.02 167 PRO B C 1
ATOM 4397 O O . PRO B 1 167 ? -31.571 -63.764 19.172 1.00 40.79 167 PRO B O 1
ATOM 4401 N N . ILE B 1 168 ? -31.972 -61.706 20.045 1.00 39.26 168 ILE B N 1
ATOM 4402 C CA . ILE B 1 168 ? -31.191 -61.003 19.036 1.00 38.04 168 ILE B CA 1
ATOM 4403 C C . ILE B 1 168 ? -29.755 -60.852 19.525 1.00 36.48 168 ILE B C 1
ATOM 4404 O O . ILE B 1 168 ? -29.498 -60.198 20.517 1.00 34.79 168 ILE B O 1
ATOM 4409 N N . VAL B 1 169 ? -28.861 -61.542 18.821 1.00 35.66 169 VAL B N 1
ATOM 4410 C CA . VAL B 1 169 ? -27.459 -61.703 19.199 1.00 34.83 169 VAL B CA 1
ATOM 4411 C C . VAL B 1 169 ? -26.664 -60.817 18.259 1.00 33.83 169 VAL B C 1
ATOM 4412 O O . VAL B 1 169 ? -26.674 -61.043 17.052 1.00 33.11 169 VAL B O 1
ATOM 4416 N N . HIS B 1 170 ? -26.023 -59.790 18.803 1.00 32.68 170 HIS B N 1
ATOM 4417 C CA . HIS B 1 170 ? -25.130 -58.938 18.006 1.00 31.86 170 HIS B CA 1
ATOM 4418 C C . HIS B 1 170 ? -23.715 -59.203 18.382 1.00 31.50 170 HIS B C 1
ATOM 4419 O O . HIS B 1 170 ? -23.313 -59.017 19.546 1.00 31.52 170 HIS B O 1
ATOM 4426 N N . GLU B 1 171 ? -22.940 -59.572 17.378 1.00 30.61 171 GLU B N 1
ATOM 4427 C CA . GLU B 1 171 ? -21.532 -59.791 17.580 1.00 29.02 171 GLU B CA 1
ATOM 4428 C C . GLU B 1 171 ? -20.823 -58.451 17.397 1.00 26.24 171 GLU B C 1
ATOM 4429 O O . GLU B 1 171 ? -20.669 -58.000 16.308 1.00 24.33 171 GLU B O 1
ATOM 4435 N N . MET B 1 172 ? -20.380 -57.816 18.461 1.00 25.91 172 MET B N 1
ATOM 4436 C CA . MET B 1 172 ? -19.864 -56.452 18.319 1.00 25.37 172 MET B CA 1
ATOM 4437 C C . MET B 1 172 ? -18.495 -56.435 17.673 1.00 25.58 172 MET B C 1
ATOM 4438 O O . MET B 1 172 ? -18.326 -55.751 16.659 1.00 24.94 172 MET B O 1
ATOM 4443 N N . VAL B 1 173 ? -17.530 -57.197 18.234 1.00 24.97 173 VAL B N 1
ATOM 4444 C CA . VAL B 1 173 ? -16.111 -57.000 17.894 1.00 24.57 173 VAL B CA 1
ATOM 4445 C C . VAL B 1 173 ? -15.207 -58.104 18.418 1.00 25.38 173 VAL B C 1
ATOM 4446 O O . VAL B 1 173 ? -15.588 -58.772 19.347 1.00 26.11 173 VAL B O 1
ATOM 4450 N N . SER B 1 174 ? -14.000 -58.239 17.857 1.00 25.66 174 SER B N 1
ATOM 4451 C CA . SER B 1 174 ? -12.909 -58.973 18.521 1.00 27.04 174 SER B CA 1
ATOM 4452 C C . SER B 1 174 ? -11.830 -57.992 19.013 1.00 27.98 174 SER B C 1
ATOM 4453 O O . SER B 1 174 ? -11.360 -57.098 18.268 1.00 27.48 174 SER B O 1
ATOM 4456 N N . ILE B 1 175 ? -11.489 -58.137 20.287 1.00 28.00 175 ILE B N 1
ATOM 4457 C CA . ILE B 1 175 ? -10.587 -57.234 20.895 1.00 28.46 175 ILE B CA 1
ATOM 4458 C C . ILE B 1 175 ? -9.256 -57.896 20.698 1.00 29.13 175 ILE B C 1
ATOM 4459 O O . ILE B 1 175 ? -9.146 -59.085 20.933 1.00 29.42 175 ILE B O 1
ATOM 4464 N N . PRO B 1 176 ? -8.264 -57.147 20.199 1.00 29.91 176 PRO B N 1
ATOM 4465 C CA . PRO B 1 176 ? -6.910 -57.672 19.972 1.00 29.95 176 PRO B CA 1
ATOM 4466 C C . PRO B 1 176 ? -6.086 -57.971 21.236 1.00 30.17 176 PRO B C 1
ATOM 4467 O O . PRO B 1 176 ? -6.496 -57.719 22.371 1.00 28.48 176 PRO B O 1
ATOM 4471 N N . GLU B 1 177 ? -4.907 -58.522 20.970 1.00 31.15 177 GLU B N 1
ATOM 4472 C CA . GLU B 1 177 ? -3.997 -59.061 21.955 1.00 31.31 177 GLU B CA 1
ATOM 4473 C C . GLU B 1 177 ? -3.924 -58.217 23.204 1.00 31.01 177 GLU B C 1
ATOM 4474 O O . GLU B 1 177 ? -4.061 -58.748 24.297 1.00 30.93 177 GLU B O 1
ATOM 4480 N N . ASP B 1 178 ? -3.711 -56.913 23.080 1.00 30.02 178 ASP B N 1
ATOM 4481 C CA . ASP B 1 178 ? -3.447 -56.147 24.304 1.00 31.47 178 ASP B CA 1
ATOM 4482 C C . ASP B 1 178 ? -4.681 -55.744 25.105 1.00 30.23 178 ASP B C 1
ATOM 4483 O O . ASP B 1 178 ? -4.553 -55.075 26.119 1.00 30.93 178 ASP B O 1
ATOM 4488 N N . GLY B 1 179 ? -5.857 -56.176 24.656 1.00 28.35 179 GLY B N 1
ATOM 4489 C CA . GLY B 1 179 ? -7.063 -55.912 25.387 1.00 28.00 179 GLY B CA 1
ATOM 4490 C C . GLY B 1 179 ? -7.632 -54.532 25.135 1.00 26.54 179 GLY B C 1
ATOM 4491 O O . GLY B 1 179 ? -7.276 -53.856 24.161 1.00 26.28 179 GLY B O 1
ATOM 4492 N N . GLY B 1 180 ? -8.525 -54.105 26.014 1.00 24.57 180 GLY B N 1
ATOM 4493 C CA . GLY B 1 180 ? -9.320 -52.933 25.688 1.00 24.24 180 GLY B CA 1
ATOM 4494 C C . GLY B 1 180 ? -10.418 -52.734 26.676 1.00 24.21 180 GLY B C 1
ATOM 4495 O O . GLY B 1 180 ? -10.312 -53.225 27.802 1.00 24.74 180 GLY B O 1
ATOM 4496 N N . VAL B 1 181 ? -11.460 -52.016 26.278 1.00 22.03 181 VAL B N 1
ATOM 4497 C CA . VAL B 1 181 ? -12.529 -51.716 27.210 1.00 21.64 181 VAL B CA 1
ATOM 4498 C C . VAL B 1 181 ? -13.839 -51.835 26.465 1.00 21.26 181 VAL B C 1
ATOM 4499 O O . VAL B 1 181 ? -13.866 -51.674 25.242 1.00 20.46 181 VAL B O 1
ATOM 4503 N N . VAL B 1 182 ? -14.891 -52.096 27.217 1.00 19.67 182 VAL B N 1
ATOM 4504 C CA . VAL B 1 182 ? -16.199 -52.351 26.671 1.00 20.76 182 VAL B CA 1
ATOM 4505 C C . VAL B 1 182 ? -17.278 -51.704 27.529 1.00 19.77 182 VAL B C 1
ATOM 4506 O O . VAL B 1 182 ? -17.266 -51.771 28.718 1.00 20.79 182 VAL B O 1
ATOM 4510 N N . LEU B 1 183 ? -18.271 -51.137 26.903 1.00 20.71 183 LEU B N 1
ATOM 4511 C CA . LEU B 1 183 ? -19.335 -50.517 27.651 1.00 21.19 183 LEU B CA 1
ATOM 4512 C C . LEU B 1 183 ? -20.672 -50.988 27.068 1.00 20.20 183 LEU B C 1
ATOM 4513 O O . LEU B 1 183 ? -20.807 -51.153 25.860 1.00 21.17 183 LEU B O 1
ATOM 4518 N N . GLY B 1 184 ? -21.680 -51.146 27.892 1.00 20.34 184 GLY B N 1
ATOM 4519 C CA . GLY B 1 184 ? -23.041 -51.319 27.343 1.00 19.28 184 GLY B CA 1
ATOM 4520 C C . GLY B 1 184 ? -23.929 -50.370 28.086 1.00 18.85 184 GLY B C 1
ATOM 4521 O O . GLY B 1 184 ? -23.735 -50.190 29.249 1.00 19.18 184 GLY B O 1
ATOM 4522 N N . MET B 1 185 ? -24.897 -49.748 27.431 1.00 19.19 185 MET B N 1
ATOM 4523 C CA . MET B 1 185 ? -25.755 -48.749 28.114 1.00 20.47 185 MET B CA 1
ATOM 4524 C C . MET B 1 185 ? -27.137 -48.791 27.527 1.00 19.80 185 MET B C 1
ATOM 4525 O O . MET B 1 185 ? -27.366 -49.387 26.470 1.00 20.88 185 MET B O 1
ATOM 4530 N N . TYR B 1 186 ? -28.072 -48.155 28.166 1.00 19.22 186 TYR B N 1
ATOM 4531 C CA . TYR B 1 186 ? -29.423 -48.219 27.537 1.00 22.13 186 TYR B CA 1
ATOM 4532 C C . TYR B 1 186 ? -30.239 -47.058 28.004 1.00 22.00 186 TYR B C 1
ATOM 4533 O O . TYR B 1 186 ? -29.841 -46.349 28.934 1.00 21.09 186 TYR B O 1
ATOM 4542 N N . ASN B 1 187 ? -31.390 -46.891 27.380 1.00 22.38 187 ASN B N 1
ATOM 4543 C CA . ASN B 1 187 ? -32.410 -46.025 27.934 1.00 23.85 187 ASN B CA 1
ATOM 4544 C C . ASN B 1 187 ? -33.820 -46.634 27.667 1.00 24.74 187 ASN B C 1
ATOM 4545 O O . ASN B 1 187 ? -33.920 -47.582 26.899 1.00 22.84 187 ASN B O 1
ATOM 4550 N N . PHE B 1 188 ? -34.866 -46.115 28.325 1.00 25.75 188 PHE B N 1
ATOM 4551 C CA . PHE B 1 188 ? -36.272 -46.645 28.184 1.00 27.31 188 PHE B CA 1
ATOM 4552 C C . PHE B 1 188 ? -37.187 -45.674 27.394 1.00 28.24 188 PHE B C 1
ATOM 4553 O O . PHE B 1 188 ? -37.148 -44.486 27.630 1.00 29.10 188 PHE B O 1
ATOM 4561 N N . LYS B 1 189 ? -38.001 -46.191 26.469 1.00 30.48 189 LYS B N 1
ATOM 4562 C CA . LYS B 1 189 ? -38.980 -45.386 25.715 1.00 31.63 189 LYS B CA 1
ATOM 4563 C C . LYS B 1 189 ? -39.862 -44.560 26.667 1.00 32.41 189 LYS B C 1
ATOM 4564 O O . LYS B 1 189 ? -40.014 -43.339 26.485 1.00 33.48 189 LYS B O 1
ATOM 4570 N N . GLU B 1 190 ? -40.424 -45.239 27.672 1.00 32.52 190 GLU B N 1
ATOM 4571 C CA . GLU B 1 190 ? -41.275 -44.618 28.717 1.00 32.82 190 GLU B CA 1
ATOM 4572 C C . GLU B 1 190 ? -40.559 -43.415 29.347 1.00 31.44 190 GLU B C 1
ATOM 4573 O O . GLU B 1 190 ? -41.145 -42.332 29.417 1.00 30.54 190 GLU B O 1
ATOM 4579 N N . SER B 1 191 ? -39.273 -43.595 29.740 1.00 30.38 191 SER B N 1
ATOM 4580 C CA . SER B 1 191 ? -38.449 -42.472 30.284 1.00 28.43 191 SER B CA 1
ATOM 4581 C C . SER B 1 191 ? -38.233 -41.356 29.268 1.00 27.16 191 SER B C 1
ATOM 4582 O O . SER B 1 191 ? -38.260 -40.188 29.626 1.00 26.42 191 SER B O 1
ATOM 4585 N N . ILE B 1 192 ? -38.015 -41.696 28.020 1.00 26.59 192 ILE B N 1
ATOM 4586 C CA . ILE B 1 192 ? -37.724 -40.718 27.030 1.00 25.92 192 ILE B CA 1
ATOM 4587 C C . ILE B 1 192 ? -38.935 -39.880 26.715 1.00 27.15 192 ILE B C 1
ATOM 4588 O O . ILE B 1 192 ? -38.787 -38.763 26.425 1.00 27.90 192 ILE B O 1
ATOM 4593 N N . ARG B 1 193 ? -40.125 -40.441 26.773 1.00 28.24 193 ARG B N 1
ATOM 4594 C CA . ARG B 1 193 ? -41.319 -39.664 26.521 1.00 29.66 193 ARG B CA 1
ATOM 4595 C C . ARG B 1 193 ? -41.545 -38.697 27.650 1.00 28.65 193 ARG B C 1
ATOM 4596 O O . ARG B 1 193 ? -41.865 -37.587 27.434 1.00 29.41 193 ARG B O 1
ATOM 4604 N N . ASP B 1 194 ? -41.342 -39.148 28.864 1.00 29.53 194 ASP B N 1
ATOM 4605 C CA . ASP B 1 194 ? -41.456 -38.293 30.020 1.00 29.68 194 ASP B CA 1
ATOM 4606 C C . ASP B 1 194 ? -40.533 -37.100 29.977 1.00 28.89 194 ASP B C 1
ATOM 4607 O O . ASP B 1 194 ? -40.926 -36.021 30.276 1.00 30.16 194 ASP B O 1
ATOM 4612 N N . PHE B 1 195 ? -39.294 -37.330 29.599 1.00 27.13 195 PHE B N 1
ATOM 4613 C CA . PHE B 1 195 ? -38.288 -36.301 29.470 1.00 24.84 195 PHE B CA 1
ATOM 4614 C C . PHE B 1 195 ? -38.771 -35.279 28.433 1.00 25.92 195 PHE B C 1
ATOM 4615 O O . PHE B 1 195 ? -38.704 -34.054 28.671 1.00 24.07 195 PHE B O 1
ATOM 4623 N N . ALA B 1 196 ? -39.280 -35.762 27.296 1.00 26.58 196 ALA B N 1
ATOM 4624 C CA . ALA B 1 196 ? -39.887 -34.807 26.326 1.00 28.86 196 ALA B CA 1
ATOM 4625 C C . ALA B 1 196 ? -41.009 -33.958 26.972 1.00 29.45 196 ALA B C 1
ATOM 4626 O O . ALA B 1 196 ? -41.075 -32.753 26.838 1.00 30.51 196 ALA B O 1
ATOM 4628 N N . ARG B 1 197 ? -41.869 -34.604 27.724 1.00 30.97 197 ARG B N 1
ATOM 4629 C CA . ARG B 1 197 ? -43.010 -33.887 28.308 1.00 31.99 197 ARG B CA 1
ATOM 4630 C C . ARG B 1 197 ? -42.560 -32.775 29.210 1.00 32.63 197 ARG B C 1
ATOM 4631 O O . ARG B 1 197 ? -42.946 -31.637 29.014 1.00 33.28 197 ARG B O 1
ATOM 4639 N N . ALA B 1 198 ? -41.691 -33.073 30.176 1.00 33.62 198 ALA B N 1
ATOM 4640 C CA . ALA B 1 198 ? -41.312 -32.029 31.110 1.00 33.02 198 ALA B CA 1
ATOM 4641 C C . ALA B 1 198 ? -40.551 -30.960 30.348 1.00 34.01 198 ALA B C 1
ATOM 4642 O O . ALA B 1 198 ? -40.662 -29.749 30.649 1.00 33.86 198 ALA B O 1
ATOM 4644 N N . SER B 1 199 ? -39.803 -31.376 29.325 1.00 33.16 199 SER B N 1
ATOM 4645 C CA . SER B 1 199 ? -39.055 -30.388 28.545 1.00 33.68 199 SER B CA 1
ATOM 4646 C C . SER B 1 199 ? -40.023 -29.376 27.904 1.00 34.45 199 SER B C 1
ATOM 4647 O O . SER B 1 199 ? -39.838 -28.157 28.016 1.00 34.21 199 SER B O 1
ATOM 4650 N N . PHE B 1 200 ? -41.063 -29.898 27.257 1.00 34.89 200 PHE B N 1
ATOM 4651 C CA . PHE B 1 200 ? -42.125 -29.042 26.679 1.00 34.79 200 PHE B CA 1
ATOM 4652 C C . PHE B 1 200 ? -42.868 -28.161 27.725 1.00 34.56 200 PHE B C 1
ATOM 4653 O O . PHE B 1 200 ? -42.864 -26.904 27.610 1.00 33.94 200 PHE B O 1
ATOM 4661 N N . SER B 1 201 ? -43.417 -28.779 28.774 1.00 34.38 201 SER B N 1
ATOM 4662 C CA . SER B 1 201 ? -44.091 -27.981 29.820 1.00 33.77 201 SER B CA 1
ATOM 4663 C C . SER B 1 201 ? -43.166 -26.918 30.381 1.00 34.25 201 SER B C 1
ATOM 4664 O O . SER B 1 201 ? -43.585 -25.771 30.611 1.00 33.47 201 SER B O 1
ATOM 4667 N N . TYR B 1 202 ? -41.896 -27.287 30.610 1.00 34.95 202 TYR B N 1
ATOM 4668 C CA . TYR B 1 202 ? -40.924 -26.310 31.077 1.00 34.98 202 TYR B CA 1
ATOM 4669 C C . TYR B 1 202 ? -40.766 -25.128 30.115 1.00 36.04 202 TYR B C 1
ATOM 4670 O O . TYR B 1 202 ? -40.779 -23.977 30.549 1.00 36.09 202 TYR B O 1
ATOM 4679 N N . GLY B 1 203 ? -40.531 -25.407 28.834 1.00 36.42 203 GLY B N 1
ATOM 4680 C CA . GLY B 1 203 ? -40.275 -24.326 27.876 1.00 37.85 203 GLY B CA 1
ATOM 4681 C C . GLY B 1 203 ? -41.479 -23.412 27.644 1.00 38.58 203 GLY B C 1
ATOM 4682 O O . GLY B 1 203 ? -41.333 -22.238 27.302 1.00 39.41 203 GLY B O 1
ATOM 4683 N N . LEU B 1 204 ? -42.663 -23.959 27.843 1.00 39.13 204 LEU B N 1
ATOM 4684 C CA . LEU B 1 204 ? -43.905 -23.249 27.637 1.00 40.63 204 LEU B CA 1
ATOM 4685 C C . LEU B 1 204 ? -44.119 -22.298 28.804 1.00 41.56 204 LEU B C 1
ATOM 4686 O O . LEU B 1 204 ? -44.429 -21.117 28.633 1.00 42.19 204 LEU B O 1
ATOM 4691 N N . ASN B 1 205 ? -43.876 -22.808 30.001 1.00 42.22 205 ASN B N 1
ATOM 4692 C CA . ASN B 1 205 ? -44.061 -22.041 31.184 1.00 41.77 205 ASN B CA 1
ATOM 4693 C C . ASN B 1 205 ? -42.991 -20.978 31.333 1.00 42.07 205 ASN B C 1
ATOM 4694 O O . ASN B 1 205 ? -43.253 -19.953 31.951 1.00 42.60 205 ASN B O 1
ATOM 4699 N N . ALA B 1 206 ? -41.791 -21.195 30.779 1.00 41.06 206 ALA B N 1
ATOM 4700 C CA . ALA B 1 206 ? -40.749 -20.145 30.788 1.00 39.95 206 ALA B CA 1
ATOM 4701 C C . ALA B 1 206 ? -40.941 -19.196 29.608 1.00 39.60 206 ALA B C 1
ATOM 4702 O O . ALA B 1 206 ? -40.248 -18.169 29.497 1.00 38.30 206 ALA B O 1
ATOM 4704 N N . LYS B 1 207 ? -41.878 -19.553 28.725 1.00 38.66 207 LYS B N 1
ATOM 4705 C CA . LYS B 1 207 ? -42.023 -18.864 27.439 1.00 39.05 207 LYS B CA 1
ATOM 4706 C C . LYS B 1 207 ? -40.678 -18.866 26.642 1.00 38.48 207 LYS B C 1
ATOM 4707 O O . LYS B 1 207 ? -40.148 -17.817 26.227 1.00 38.69 207 LYS B O 1
ATOM 4709 N N . TRP B 1 208 ? -40.127 -20.067 26.460 1.00 36.99 208 TRP B N 1
ATOM 4710 C CA . TRP B 1 208 ? -38.884 -20.231 25.710 1.00 34.74 208 TRP B CA 1
ATOM 4711 C C . TRP B 1 208 ? -39.124 -21.287 24.667 1.00 32.66 208 TRP B C 1
ATOM 4712 O O . TRP B 1 208 ? -39.786 -22.280 24.949 1.00 32.85 208 TRP B O 1
ATOM 4723 N N . PRO B 1 209 ? -38.616 -21.081 23.440 1.00 31.07 209 PRO B N 1
ATOM 4724 C CA . PRO B 1 209 ? -38.667 -22.233 22.540 1.00 30.41 209 PRO B CA 1
ATOM 4725 C C . PRO B 1 209 ? -37.708 -23.374 23.023 1.00 30.04 209 PRO B C 1
ATOM 4726 O O . PRO B 1 209 ? -36.784 -23.150 23.846 1.00 28.91 209 PRO B O 1
ATOM 4730 N N . VAL B 1 210 ? -37.955 -24.572 22.508 1.00 30.36 210 VAL B N 1
ATOM 4731 C CA . VAL B 1 210 ? -37.290 -25.820 22.953 1.00 30.21 210 VAL B CA 1
ATOM 4732 C C . VAL B 1 210 ? -36.457 -26.495 21.835 1.00 30.15 210 VAL B C 1
ATOM 4733 O O . VAL B 1 210 ? -36.964 -26.704 20.728 1.00 29.41 210 VAL B O 1
ATOM 4737 N N . TYR B 1 211 ? -35.186 -26.789 22.158 1.00 30.40 211 TYR B N 1
ATOM 4738 C CA . TYR B 1 211 ? -34.288 -27.596 21.306 1.00 30.12 211 TYR B CA 1
ATOM 4739 C C . TYR B 1 211 ? -33.860 -28.875 22.009 1.00 28.83 211 TYR B C 1
ATOM 4740 O O . TYR B 1 211 ? -33.448 -28.852 23.178 1.00 29.04 211 TYR B O 1
ATO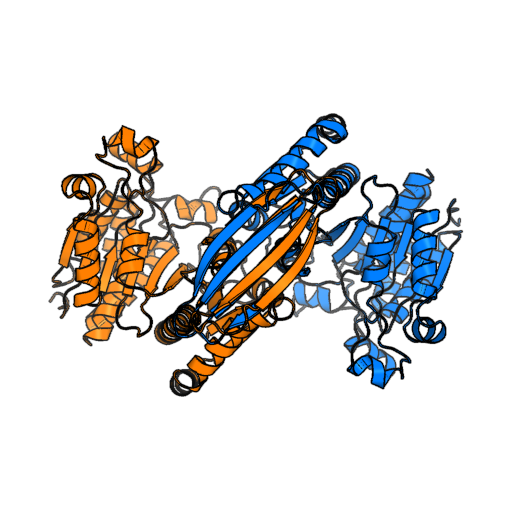M 4749 N N . LEU B 1 212 ? -33.975 -29.994 21.297 1.00 27.31 212 LEU B N 1
ATOM 4750 C CA . LEU B 1 212 ? -33.274 -31.220 21.680 1.00 25.16 212 LEU B CA 1
ATOM 4751 C C . LEU B 1 212 ? -31.965 -31.470 20.900 1.00 23.88 212 LEU B C 1
ATOM 4752 O O . LEU B 1 212 ? -31.893 -31.147 19.735 1.00 25.26 212 LEU B O 1
ATOM 4757 N N . SER B 1 213 ? -30.959 -32.086 21.527 1.00 21.63 213 SER B N 1
ATOM 4758 C CA . SER B 1 213 ? -29.787 -32.526 20.788 1.00 20.99 213 SER B CA 1
ATOM 4759 C C . SER B 1 213 ? -29.505 -33.998 20.952 1.00 21.13 213 SER B C 1
ATOM 4760 O O . SER B 1 213 ? -29.651 -34.594 22.044 1.00 19.40 213 SER B O 1
ATOM 4763 N N . THR B 1 214 ? -29.113 -34.597 19.827 1.00 21.17 214 THR B N 1
ATOM 4764 C CA . THR B 1 214 ? -28.644 -35.960 19.835 1.00 21.25 214 THR B CA 1
ATOM 4765 C C . THR B 1 214 ? -27.512 -36.062 18.821 1.00 22.17 214 THR B C 1
ATOM 4766 O O . THR B 1 214 ? -27.009 -35.010 18.260 1.00 21.36 214 THR B O 1
ATOM 4770 N N . LYS B 1 215 ? -27.060 -37.296 18.630 1.00 21.61 215 LYS B N 1
ATOM 4771 C CA . LYS B 1 215 ? -25.987 -37.569 17.706 1.00 20.79 215 LYS B CA 1
ATOM 4772 C C . LYS B 1 215 ? -26.521 -38.665 16.792 1.00 21.53 215 LYS B C 1
ATOM 4773 O O . LYS B 1 215 ? -25.796 -39.634 16.468 1.00 22.38 215 LYS B O 1
ATOM 4779 N N . ASN B 1 216 ? -27.784 -38.518 16.345 1.00 20.70 216 ASN B N 1
ATOM 4780 C CA . ASN B 1 216 ? -28.451 -39.606 15.556 1.00 21.31 216 ASN B CA 1
ATOM 4781 C C . ASN B 1 216 ? -27.903 -39.880 14.155 1.00 20.92 216 ASN B C 1
ATOM 4782 O O . ASN B 1 216 ? -28.455 -40.724 13.453 1.00 20.66 216 ASN B O 1
ATOM 4787 N N . THR B 1 217 ? -26.898 -39.100 13.727 1.00 20.60 217 THR B N 1
ATOM 4788 C CA . THR B 1 217 ? -26.193 -39.354 12.504 1.00 20.11 217 THR B CA 1
ATOM 4789 C C . THR B 1 217 ? -25.322 -40.578 12.709 1.00 21.07 217 THR B C 1
ATOM 4790 O O . THR B 1 217 ? -24.964 -41.236 11.748 1.00 22.09 217 THR B O 1
ATOM 4794 N N . ILE B 1 218 ? -24.946 -40.841 13.958 1.00 21.84 218 ILE B N 1
ATOM 4795 C CA . ILE B 1 218 ? -24.053 -41.931 14.285 1.00 21.24 218 ILE B CA 1
ATOM 4796 C C . ILE B 1 218 ? -24.818 -43.032 15.044 1.00 21.20 218 ILE B C 1
ATOM 4797 O O . ILE B 1 218 ? -24.655 -44.230 14.737 1.00 21.47 218 ILE B O 1
ATOM 4802 N N . LEU B 1 219 ? -25.584 -42.654 16.051 1.00 20.00 219 LEU B N 1
ATOM 4803 C CA . LEU B 1 219 ? -26.410 -43.634 16.793 1.00 21.19 219 LEU B CA 1
ATOM 4804 C C . LEU B 1 219 ? -27.839 -43.627 16.257 1.00 21.25 219 LEU B C 1
ATOM 4805 O O . LEU B 1 219 ? -28.757 -43.020 16.855 1.00 22.04 219 LEU B O 1
ATOM 4810 N N . LYS B 1 220 ? -28.029 -44.273 15.123 1.00 21.57 220 LYS B N 1
ATOM 4811 C CA . LYS B 1 220 ? -29.265 -44.058 14.353 1.00 23.63 220 LYS B CA 1
ATOM 4812 C C . LYS B 1 220 ? -30.450 -44.664 15.081 1.00 24.35 220 LYS B C 1
ATOM 4813 O O . LYS B 1 220 ? -31.525 -44.051 15.102 1.00 24.70 220 LYS B O 1
ATOM 4819 N N . ALA B 1 221 ? -30.253 -45.846 15.694 1.00 23.21 221 ALA B N 1
ATOM 4820 C CA . ALA B 1 221 ? -31.319 -46.439 16.493 1.00 23.92 221 ALA B CA 1
ATOM 4821 C C . ALA B 1 221 ? -31.424 -45.771 17.871 1.00 23.38 221 ALA B C 1
ATOM 4822 O O . ALA B 1 221 ? -32.491 -45.262 18.226 1.00 22.39 221 ALA B O 1
ATOM 4824 N N . TYR B 1 222 ? -30.330 -45.790 18.638 1.00 21.58 222 TYR B N 1
ATOM 4825 C CA . TYR B 1 222 ? -30.340 -45.249 20.001 1.00 21.69 222 TYR B CA 1
ATOM 4826 C C . TYR B 1 222 ? -30.906 -43.827 20.073 1.00 22.53 222 TYR B C 1
ATOM 4827 O O . TYR B 1 222 ? -31.860 -43.593 20.803 1.00 22.69 222 TYR B O 1
ATOM 4836 N N . ASP B 1 223 ? -30.327 -42.883 19.330 1.00 23.08 223 ASP B N 1
ATOM 4837 C CA . ASP B 1 223 ? -30.750 -41.478 19.458 1.00 24.45 223 ASP B CA 1
ATOM 4838 C C . ASP B 1 223 ? -31.943 -41.301 18.543 1.00 25.84 223 ASP B C 1
ATOM 4839 O O . ASP B 1 223 ? -32.733 -40.387 18.745 1.00 25.38 223 ASP B O 1
ATOM 4844 N N . GLY B 1 224 ? -32.066 -42.159 17.514 1.00 26.89 224 GLY B N 1
ATOM 4845 C CA . GLY B 1 224 ? -33.281 -42.180 16.668 1.00 27.02 224 GLY B CA 1
ATOM 4846 C C . GLY B 1 224 ? -34.536 -42.137 17.548 1.00 27.59 224 GLY B C 1
ATOM 4847 O O . GLY B 1 224 ? -35.462 -41.342 17.304 1.00 27.56 224 GLY B O 1
ATOM 4848 N N . MET B 1 225 ? -34.531 -42.925 18.631 1.00 28.33 225 MET B N 1
ATOM 4849 C CA . MET B 1 225 ? -35.663 -42.921 19.599 1.00 27.69 225 MET B CA 1
ATOM 4850 C C . MET B 1 225 ? -35.850 -41.605 20.333 1.00 27.97 225 MET B C 1
ATOM 4851 O O . MET B 1 225 ? -36.981 -41.191 20.595 1.00 29.16 225 MET B O 1
ATOM 4856 N N . PHE B 1 226 ? -34.754 -40.934 20.693 1.00 27.65 226 PHE B N 1
ATOM 4857 C CA . PHE B 1 226 ? -34.889 -39.645 21.350 1.00 25.93 226 PHE B CA 1
ATOM 4858 C C . PHE B 1 226 ? -35.558 -38.662 20.407 1.00 26.10 226 PHE B C 1
ATOM 4859 O O . PHE B 1 226 ? -36.496 -37.987 20.811 1.00 26.68 226 PHE B O 1
ATOM 4867 N N . LYS B 1 227 ? -35.106 -38.575 19.163 1.00 25.39 227 LYS B N 1
ATOM 4868 C CA . LYS B 1 227 ? -35.710 -37.625 18.223 1.00 27.47 227 LYS B CA 1
ATOM 4869 C C . LYS B 1 227 ? -37.194 -37.955 17.869 1.00 29.22 227 LYS B C 1
ATOM 4870 O O . LYS B 1 227 ? -38.055 -37.044 17.777 1.00 31.38 227 LYS B O 1
ATOM 4876 N N . ASP B 1 228 ? -37.465 -39.237 17.662 1.00 30.22 228 ASP B N 1
ATOM 4877 C CA . ASP B 1 228 ? -38.753 -39.739 17.222 1.00 31.49 228 ASP B CA 1
ATOM 4878 C C . ASP B 1 228 ? -39.800 -39.570 18.302 1.00 32.25 228 ASP B C 1
ATOM 4879 O O . ASP B 1 228 ? -40.864 -39.003 18.049 1.00 31.94 228 ASP B O 1
ATOM 4884 N N . GLU B 1 229 ? -39.481 -40.041 19.516 1.00 33.02 229 GLU B N 1
ATOM 4885 C CA . GLU B 1 229 ? -40.354 -39.829 20.658 1.00 33.70 229 GLU B CA 1
ATOM 4886 C C . GLU B 1 229 ? -40.545 -38.366 21.000 1.00 33.81 229 GLU B C 1
ATOM 4887 O O . GLU B 1 229 ? -41.674 -37.951 21.257 1.00 34.39 229 GLU B O 1
ATOM 4893 N N . PHE B 1 230 ? -39.489 -37.557 20.958 1.00 33.68 230 PHE B N 1
ATOM 4894 C CA . PHE B 1 230 ? -39.665 -36.143 21.209 1.00 33.78 230 PHE B CA 1
ATOM 4895 C C . PHE B 1 230 ? -40.608 -35.538 20.168 1.00 35.56 230 PHE B C 1
ATOM 4896 O O . PHE B 1 230 ? -41.396 -34.672 20.511 1.00 35.63 230 PHE B O 1
ATOM 4904 N N . GLU B 1 231 ? -40.501 -35.968 18.909 1.00 36.21 231 GLU B N 1
ATOM 4905 C CA . GLU B 1 231 ? -41.318 -35.382 17.834 1.00 38.77 231 GLU B CA 1
ATOM 4906 C C . GLU B 1 231 ? -42.818 -35.769 17.972 1.00 38.26 231 GLU B C 1
ATOM 4907 O O . GLU B 1 231 ? -43.679 -34.902 17.860 1.00 36.46 231 GLU B O 1
ATOM 4913 N N . ARG B 1 232 ? -43.076 -37.057 18.232 1.00 38.84 232 ARG B N 1
ATOM 4914 C CA . ARG B 1 232 ? -44.417 -37.590 18.463 1.00 40.66 232 ARG B CA 1
ATOM 4915 C C . ARG B 1 232 ? -45.091 -36.787 19.581 1.00 41.85 232 ARG B C 1
ATOM 4916 O O . ARG B 1 232 ? -45.966 -35.952 19.324 1.00 42.52 232 ARG B O 1
ATOM 4918 N N . VAL B 1 233 ? -44.649 -37.016 20.810 1.00 42.70 233 VAL B N 1
ATOM 4919 C CA . VAL B 1 233 ? -44.989 -36.164 21.936 1.00 43.57 233 VAL B CA 1
ATOM 4920 C C . VAL B 1 233 ? -45.203 -34.744 21.499 1.00 44.51 233 VAL B C 1
ATOM 4921 O O . VAL B 1 233 ? -46.219 -34.176 21.865 1.00 45.33 233 VAL B O 1
ATOM 4925 N N . TYR B 1 234 ? -44.288 -34.174 20.706 1.00 45.30 234 TYR B N 1
ATOM 4926 C CA . TYR B 1 234 ? -44.413 -32.765 20.326 1.00 46.07 234 TYR B CA 1
ATOM 4927 C C . TYR B 1 234 ? -45.674 -32.375 19.526 1.00 46.91 234 TYR B C 1
ATOM 4928 O O . TYR B 1 234 ? -46.357 -31.408 19.865 1.00 47.47 234 TYR B O 1
ATOM 4937 N N . GLU B 1 235 ? -45.949 -33.119 18.468 1.00 47.04 235 GLU B N 1
ATOM 4938 C CA . GLU B 1 235 ? -47.091 -32.885 17.609 1.00 47.36 235 GLU B CA 1
ATOM 4939 C C . GLU B 1 235 ? -48.400 -33.293 18.270 1.00 47.21 235 GLU B C 1
ATOM 4940 O O . GLU B 1 235 ? -49.445 -32.670 18.017 1.00 47.27 235 GLU B O 1
ATOM 4946 N N . GLU B 1 236 ? -48.338 -34.357 19.080 1.00 46.72 236 GLU B N 1
ATOM 4947 C CA . GLU B 1 236 ? -49.530 -34.966 19.670 1.00 45.97 236 GLU B CA 1
ATOM 4948 C C . GLU B 1 236 ? -49.935 -34.303 20.983 1.00 45.75 236 GLU B C 1
ATOM 4949 O O . GLU B 1 236 ? -51.037 -34.575 21.493 1.00 45.52 236 GLU B O 1
ATOM 4955 N N . GLU B 1 237 ? -49.076 -33.418 21.518 1.00 44.08 237 GLU B N 1
ATOM 4956 C CA . GLU B 1 237 ? -49.334 -32.886 22.850 1.00 42.46 237 GLU B CA 1
ATOM 4957 C C . GLU B 1 237 ? -48.953 -31.461 23.113 1.00 41.83 237 GLU B C 1
ATOM 4958 O O . GLU B 1 237 ? -49.418 -30.900 24.097 1.00 42.11 237 GLU B O 1
ATOM 4964 N N . PHE B 1 238 ? -48.126 -30.842 22.273 1.00 41.45 238 PHE B N 1
ATOM 4965 C CA . PHE B 1 238 ? -47.620 -29.499 22.617 1.00 40.48 238 PHE B CA 1
ATOM 4966 C C . PHE B 1 238 ? -47.588 -28.472 21.494 1.00 40.99 238 PHE B C 1
ATOM 4967 O O . PHE B 1 238 ? -47.474 -27.283 21.750 1.00 41.49 238 PHE B O 1
ATOM 4975 N N . LYS B 1 239 ? -47.678 -28.927 20.249 1.00 41.76 239 LYS B N 1
ATOM 4976 C CA . LYS B 1 239 ? -47.486 -28.048 19.074 1.00 42.34 239 LYS B CA 1
ATOM 4977 C C . LYS B 1 239 ? -48.563 -26.964 18.971 1.00 42.31 239 LYS B C 1
ATOM 4978 O O . LYS B 1 239 ? -48.265 -25.796 18.705 1.00 41.95 239 LYS B O 1
ATOM 4984 N N . ALA B 1 240 ? -49.810 -27.367 19.173 1.00 42.79 240 ALA B N 1
ATOM 4985 C CA . ALA B 1 240 ? -50.934 -26.397 19.222 1.00 43.70 240 ALA B CA 1
ATOM 4986 C C . ALA B 1 240 ? -50.556 -25.238 20.140 1.00 43.56 240 ALA B C 1
ATOM 4987 O O . ALA B 1 240 ? -50.445 -24.064 19.699 1.00 43.23 240 ALA B O 1
ATOM 4989 N N . GLN B 1 241 ? -50.304 -25.597 21.401 1.00 44.01 241 GLN B N 1
ATOM 4990 C CA . GLN B 1 241 ? -50.020 -24.638 22.447 1.00 44.74 241 GLN B CA 1
ATOM 4991 C C . GLN B 1 241 ? -48.774 -23.867 22.052 1.00 45.49 241 GLN B C 1
ATOM 4992 O O . GLN B 1 241 ? -48.755 -22.636 22.077 1.00 45.72 241 GLN B O 1
ATOM 4998 N N . PHE B 1 242 ? -47.749 -24.571 21.629 1.00 45.89 242 PHE B N 1
ATOM 4999 C CA . PHE B 1 242 ? -46.482 -23.939 21.378 1.00 47.09 242 PHE B CA 1
ATOM 5000 C C . PHE B 1 242 ? -46.625 -22.897 20.292 1.00 47.80 242 PHE B C 1
ATOM 5001 O O . PHE B 1 242 ? -46.151 -21.797 20.400 1.00 48.29 242 PHE B O 1
ATOM 5009 N N . GLU B 1 243 ? -47.280 -23.279 19.226 1.00 48.29 243 GLU B N 1
ATOM 5010 C CA . GLU B 1 243 ? -47.440 -22.408 18.093 1.00 49.35 243 GLU B CA 1
ATOM 5011 C C . GLU B 1 243 ? -48.238 -21.179 18.486 1.00 48.80 243 GLU B C 1
ATOM 5012 O O . GLU B 1 243 ? -47.860 -20.067 18.197 1.00 47.39 243 GLU B O 1
ATOM 5018 N N . ALA B 1 244 ? -49.365 -21.441 19.125 1.00 48.67 244 ALA B N 1
ATOM 5019 C CA . ALA B 1 244 ? -50.204 -20.441 19.726 1.00 48.73 244 ALA B CA 1
ATOM 5020 C C . ALA B 1 244 ? -49.405 -19.503 20.600 1.00 48.54 244 ALA B C 1
ATOM 5021 O O . ALA B 1 244 ? -49.661 -18.348 20.611 1.00 48.89 244 ALA B O 1
ATOM 5023 N N . ALA B 1 245 ? -48.417 -20.011 21.317 1.00 48.06 245 ALA B N 1
ATOM 5024 C CA . ALA B 1 245 ? -47.652 -19.186 22.216 1.00 47.36 245 ALA B CA 1
ATOM 5025 C C . ALA B 1 245 ? -46.431 -18.590 21.602 1.00 46.90 245 ALA B C 1
ATOM 5026 O O . ALA B 1 245 ? -45.658 -18.000 22.282 1.00 46.57 245 ALA B O 1
ATOM 5028 N N . GLY B 1 246 ? -46.258 -18.734 20.306 1.00 46.82 246 GLY B N 1
ATOM 5029 C CA . GLY B 1 246 ? -45.147 -18.085 19.645 1.00 46.76 246 GLY B CA 1
ATOM 5030 C C . GLY B 1 246 ? -43.829 -18.772 19.882 1.00 45.94 246 GLY B C 1
ATOM 5031 O O . GLY B 1 246 ? -42.817 -18.159 19.978 1.00 45.46 246 GLY B O 1
ATOM 5032 N N . LEU B 1 247 ? -43.888 -20.079 19.952 1.00 46.12 247 LEU B N 1
ATOM 5033 C CA . LEU B 1 247 ? -42.785 -20.908 20.389 1.00 46.00 247 LEU B CA 1
ATOM 5034 C C . LEU B 1 247 ? -42.555 -22.033 19.439 1.00 45.89 247 LEU B C 1
ATOM 5035 O O . LEU B 1 247 ? -43.461 -22.444 18.759 1.00 45.39 247 LEU B O 1
ATOM 5040 N N . THR B 1 248 ? -41.342 -22.570 19.456 1.00 45.64 248 THR B N 1
ATOM 5041 C CA . THR B 1 248 ? -40.989 -23.594 18.520 1.00 44.65 248 THR B CA 1
ATOM 5042 C C . THR B 1 248 ? -40.089 -24.700 19.048 1.00 43.80 248 THR B C 1
ATOM 5043 O O . THR B 1 248 ? -39.215 -24.483 19.850 1.00 43.88 248 THR B O 1
ATOM 5047 N N . TYR B 1 249 ? -40.309 -25.896 18.547 1.00 42.01 249 TYR B N 1
ATOM 5048 C CA . TYR B 1 249 ? -39.402 -27.040 18.797 1.00 41.46 249 TYR B CA 1
ATOM 5049 C C . TYR B 1 249 ? -38.555 -27.568 17.602 1.00 39.79 249 TYR B C 1
ATOM 5050 O O . TYR B 1 249 ? -39.079 -27.814 16.502 1.00 39.62 249 TYR B O 1
ATOM 5059 N N . GLU B 1 250 ? -37.254 -27.758 17.830 1.00 38.75 250 GLU B N 1
ATOM 5060 C CA . GLU B 1 250 ? -36.394 -28.474 16.850 1.00 38.06 250 GLU B CA 1
ATOM 5061 C C . GLU B 1 250 ? -35.407 -29.477 17.455 1.00 36.21 250 GLU B C 1
ATOM 5062 O O . GLU B 1 250 ? -34.844 -29.252 18.511 1.00 35.56 250 GLU B O 1
ATOM 5068 N N . HIS B 1 251 ? -35.200 -30.580 16.741 1.00 34.51 251 HIS B N 1
ATOM 5069 C CA . HIS B 1 251 ? -34.065 -31.450 16.989 1.00 31.29 251 HIS B CA 1
ATOM 5070 C C . HIS B 1 251 ? -32.898 -30.819 16.289 1.00 29.77 251 HIS B C 1
ATOM 5071 O O . HIS B 1 251 ? -33.039 -30.377 15.167 1.00 28.28 251 HIS B O 1
ATOM 5078 N N . ARG B 1 252 ? -31.750 -30.778 16.962 1.00 28.47 252 ARG B N 1
ATOM 5079 C CA . ARG B 1 252 ? -30.492 -30.540 16.272 1.00 29.52 252 ARG B CA 1
ATOM 5080 C C . ARG B 1 252 ? -29.358 -31.506 16.645 1.00 28.02 252 ARG B C 1
ATOM 5081 O O . ARG B 1 252 ? -29.339 -32.134 17.698 1.00 27.52 252 ARG B O 1
ATOM 5089 N N . LEU B 1 253 ? -28.369 -31.568 15.792 1.00 27.24 253 LEU B N 1
ATOM 5090 C CA . LEU B 1 253 ? -27.242 -32.361 16.120 1.00 25.43 253 LEU B CA 1
ATOM 5091 C C . LEU B 1 253 ? -26.549 -31.679 17.289 1.00 24.43 253 LEU B C 1
ATOM 5092 O O . LEU B 1 253 ? -26.541 -30.481 17.336 1.00 23.44 253 LEU B O 1
ATOM 5097 N N . ILE B 1 254 ? -26.011 -32.449 18.244 1.00 23.77 254 ILE B N 1
ATOM 5098 C CA . ILE B 1 254 ? -25.212 -31.910 19.341 1.00 23.16 254 ILE B CA 1
ATOM 5099 C C . ILE B 1 254 ? -24.118 -30.957 18.836 1.00 22.86 254 ILE B C 1
ATOM 5100 O O . ILE B 1 254 ? -23.826 -29.979 19.497 1.00 22.96 254 ILE B O 1
ATOM 5105 N N . ASP B 1 255 ? -23.546 -31.216 17.659 1.00 24.32 255 ASP B N 1
ATOM 5106 C CA . ASP B 1 255 ? -22.387 -30.406 17.159 1.00 25.02 255 ASP B CA 1
ATOM 5107 C C . ASP B 1 255 ? -22.908 -28.961 16.856 1.00 24.24 255 ASP B C 1
ATOM 5108 O O . ASP B 1 255 ? -22.263 -27.972 17.164 1.00 22.58 255 ASP B O 1
ATOM 5113 N N . ASP B 1 256 ? -24.100 -28.877 16.279 1.00 24.34 256 ASP B N 1
ATOM 5114 C CA . ASP B 1 256 ? -24.710 -27.592 16.017 1.00 25.29 256 ASP B CA 1
ATOM 5115 C C . ASP B 1 256 ? -25.123 -26.912 17.324 1.00 24.82 256 ASP B C 1
ATOM 5116 O O . ASP B 1 256 ? -24.830 -25.742 17.507 1.00 24.04 256 ASP B O 1
ATOM 5121 N N . MET B 1 257 ? -25.729 -27.661 18.259 1.00 25.02 257 MET B N 1
ATOM 5122 C CA . MET B 1 257 ? -26.202 -27.054 19.492 1.00 24.94 257 MET B CA 1
ATOM 5123 C C . MET B 1 257 ? -25.110 -26.459 20.344 1.00 25.04 257 MET B C 1
ATOM 5124 O O . MET B 1 257 ? -25.317 -25.405 20.941 1.00 25.33 257 MET B O 1
ATOM 5129 N N . VAL B 1 258 ? -23.944 -27.098 20.428 1.00 24.75 258 VAL B N 1
ATOM 5130 C CA . VAL B 1 258 ? -22.871 -26.486 21.206 1.00 23.43 258 VAL B CA 1
ATOM 5131 C C . VAL B 1 258 ? -22.387 -25.211 20.506 1.00 24.47 258 VAL B C 1
ATOM 5132 O O . VAL B 1 258 ? -22.078 -24.218 21.174 1.00 24.45 258 VAL B O 1
ATOM 5136 N N . ALA B 1 259 ? -22.300 -25.247 19.172 1.00 23.61 259 ALA B N 1
ATOM 5137 C CA . ALA B 1 259 ? -21.983 -24.035 18.408 1.00 24.92 259 ALA B CA 1
ATOM 5138 C C . ALA B 1 259 ? -23.066 -22.951 18.673 1.00 26.22 259 ALA B C 1
ATOM 5139 O O . ALA B 1 259 ? -22.729 -21.828 18.949 1.00 27.09 259 ALA B O 1
ATOM 5141 N N . ALA B 1 260 ? -24.348 -23.305 18.628 1.00 27.18 260 ALA B N 1
ATOM 5142 C CA . ALA B 1 260 ? -25.412 -22.309 18.824 1.00 28.72 260 ALA B CA 1
ATOM 5143 C C . ALA B 1 260 ? -25.331 -21.688 20.225 1.00 30.05 260 ALA B C 1
ATOM 5144 O O . ALA B 1 260 ? -25.472 -20.456 20.425 1.00 31.46 260 ALA B O 1
ATOM 5146 N N . CYS B 1 261 ? -25.066 -22.534 21.192 1.00 29.82 261 CYS B N 1
ATOM 5147 C CA . CYS B 1 261 ? -24.895 -22.088 22.549 1.00 30.40 261 CYS B CA 1
ATOM 5148 C C . CYS B 1 261 ? -23.915 -20.905 22.707 1.00 31.49 261 CYS B C 1
ATOM 5149 O O . CYS B 1 261 ? -24.179 -19.952 23.485 1.00 30.50 261 CYS B O 1
ATOM 5152 N N . LEU B 1 262 ? -22.796 -20.956 21.985 1.00 33.00 262 LEU B N 1
ATOM 5153 C CA . LEU B 1 262 ? -21.787 -19.900 22.099 1.00 34.23 262 LEU B CA 1
ATOM 5154 C C . LEU B 1 262 ? -22.164 -18.658 21.299 1.00 35.88 262 LEU B C 1
ATOM 5155 O O . LEU B 1 262 ? -21.860 -17.566 21.738 1.00 36.49 262 LEU B O 1
ATOM 5160 N N . LYS B 1 263 ? -22.807 -18.834 20.140 1.00 36.81 263 LYS B N 1
ATOM 5161 C CA . LYS B 1 263 ? -23.030 -17.741 19.217 1.00 38.05 263 LYS B CA 1
ATOM 5162 C C . LYS B 1 263 ? -24.367 -17.046 19.412 1.00 38.75 263 LYS B C 1
ATOM 5163 O O . LYS B 1 263 ? -24.459 -15.837 19.163 1.00 39.64 263 LYS B O 1
ATOM 5169 N N . TRP B 1 264 ? -25.397 -17.795 19.821 1.00 38.44 264 TRP B N 1
ATOM 5170 C CA . TRP B 1 264 ? -26.730 -17.229 20.016 1.00 38.19 264 TRP B CA 1
ATOM 5171 C C . TRP B 1 264 ? -26.786 -16.378 21.241 1.00 39.27 264 TRP B C 1
ATOM 5172 O O . TRP B 1 264 ? -25.880 -16.387 22.054 1.00 39.42 264 TRP B O 1
ATOM 5183 N N . GLU B 1 265 ? -27.873 -15.622 21.359 1.00 40.88 265 GLU B N 1
ATOM 5184 C CA . GLU B 1 265 ? -27.997 -14.619 22.396 1.00 41.35 265 GLU B CA 1
ATOM 5185 C C . GLU B 1 265 ? -28.504 -15.253 23.695 1.00 40.65 265 GLU B C 1
ATOM 5186 O O . GLU B 1 265 ? -28.317 -14.679 24.759 1.00 41.49 265 GLU B O 1
ATOM 5192 N N . GLY B 1 266 ? -29.155 -16.413 23.603 1.00 39.47 266 GLY B N 1
ATOM 5193 C CA . GLY B 1 266 ? -29.829 -17.023 24.755 1.00 38.54 266 GLY B CA 1
ATOM 5194 C C . GLY B 1 266 ? -31.333 -17.019 24.550 1.00 38.09 266 GLY B C 1
ATOM 5195 O O . GLY B 1 266 ? -31.791 -16.597 23.502 1.00 38.40 266 GLY B O 1
ATOM 5196 N N . GLY B 1 267 ? -32.107 -17.480 25.538 1.00 36.95 267 GLY B N 1
ATOM 5197 C CA . GLY B 1 267 ? -33.554 -17.432 25.457 1.00 35.40 267 GLY B CA 1
ATOM 5198 C C . GLY B 1 267 ? -34.170 -18.678 24.889 1.00 35.65 267 GLY B C 1
ATOM 5199 O O . GLY B 1 267 ? -35.043 -18.613 24.016 1.00 35.43 267 GLY B O 1
ATOM 5200 N N . TYR B 1 268 ? -33.732 -19.837 25.400 1.00 34.94 268 TYR B N 1
ATOM 5201 C CA . TYR B 1 268 ? -34.237 -21.134 24.951 1.00 32.94 268 TYR B CA 1
ATOM 5202 C C . TYR B 1 268 ? -33.977 -22.188 25.996 1.00 33.18 268 TYR B C 1
ATOM 5203 O O . TYR B 1 268 ? -33.120 -22.015 26.853 1.00 32.21 268 TYR B O 1
ATOM 5212 N N . VAL B 1 269 ? -34.774 -23.258 25.933 1.00 32.43 269 VAL B N 1
ATOM 5213 C CA . VAL B 1 269 ? -34.633 -24.406 26.809 1.00 31.15 269 VAL B CA 1
ATOM 5214 C C . VAL B 1 269 ? -33.951 -25.409 25.886 1.00 30.47 269 VAL B C 1
ATOM 5215 O O . VAL B 1 269 ? -34.361 -25.537 24.721 1.00 31.65 269 VAL B O 1
ATOM 5219 N N . TRP B 1 270 ? -32.889 -26.050 26.383 1.00 28.24 270 TRP B N 1
ATOM 5220 C CA . TRP B 1 270 ? -32.077 -27.001 25.637 1.00 25.99 270 TRP B CA 1
ATOM 5221 C C . TRP B 1 270 ? -32.129 -28.306 26.400 1.00 24.83 270 TRP B C 1
ATOM 5222 O O . TRP B 1 270 ? -31.504 -28.427 27.429 1.00 23.41 270 TRP B O 1
ATOM 5233 N N . ALA B 1 271 ? -32.951 -29.230 25.893 1.00 23.56 271 ALA B N 1
ATOM 5234 C CA . ALA B 1 271 ? -33.076 -30.574 26.348 1.00 22.75 271 ALA B CA 1
ATOM 5235 C C . ALA B 1 271 ? -31.871 -31.428 25.827 1.00 23.04 271 ALA B C 1
ATOM 5236 O O . ALA B 1 271 ? -31.795 -31.751 24.624 1.00 22.30 271 ALA B O 1
ATOM 5238 N N . CYS B 1 272 ? -30.923 -31.695 26.740 1.00 21.82 272 CYS B N 1
ATOM 5239 C CA . CYS B 1 272 ? -29.808 -32.644 26.584 1.00 21.28 272 CYS B CA 1
ATOM 5240 C C . CYS B 1 272 ? -30.034 -34.079 27.131 1.00 20.26 272 CYS B C 1
ATOM 5241 O O . CYS B 1 272 ? -30.647 -34.282 28.185 1.00 21.96 272 CYS B O 1
ATOM 5244 N N . LYS B 1 273 ? -29.524 -35.068 26.408 1.00 18.69 273 LYS B N 1
ATOM 5245 C CA . LYS B 1 273 ? -29.370 -36.402 26.944 1.00 18.50 273 LYS B CA 1
ATOM 5246 C C . LYS B 1 273 ? -28.523 -36.345 28.200 1.00 18.23 273 LYS B C 1
ATOM 5247 O O . LYS B 1 273 ? -27.756 -35.393 28.374 1.00 18.41 273 LYS B O 1
ATOM 5253 N N . ASN B 1 274 ? -28.650 -37.366 29.056 1.00 18.31 274 ASN B N 1
ATOM 5254 C CA . ASN B 1 274 ? -28.142 -37.331 30.433 1.00 17.43 274 ASN B CA 1
ATOM 5255 C C . ASN B 1 274 ? -26.698 -36.789 30.455 1.00 18.95 274 ASN B C 1
ATOM 5256 O O . ASN B 1 274 ? -26.433 -35.830 31.178 1.00 17.65 274 ASN B O 1
ATOM 5261 N N . TYR B 1 275 ? -25.793 -37.427 29.682 1.00 16.84 275 TYR B N 1
ATOM 5262 C CA . TYR B 1 275 ? -24.392 -37.027 29.633 1.00 19.13 275 TYR B CA 1
ATOM 5263 C C . TYR B 1 275 ? -24.177 -35.622 29.054 1.00 19.93 275 TYR B C 1
ATOM 5264 O O . TYR B 1 275 ? -23.397 -34.822 29.612 1.00 22.56 275 TYR B O 1
ATOM 5273 N N . ASP B 1 276 ? -24.805 -35.320 27.934 1.00 19.84 276 ASP B N 1
ATOM 5274 C CA . ASP B 1 276 ? -24.555 -34.029 27.323 1.00 21.08 276 ASP B CA 1
ATOM 5275 C C . ASP B 1 276 ? -25.058 -32.967 28.310 1.00 21.17 276 ASP B C 1
ATOM 5276 O O . ASP B 1 276 ? -24.414 -31.951 28.494 1.00 21.77 276 ASP B O 1
ATOM 5281 N N . GLY B 1 277 ? -26.173 -33.249 28.978 1.00 21.14 277 GLY B N 1
ATOM 5282 C CA . GLY B 1 277 ? -26.700 -32.412 30.050 1.00 20.92 277 GLY B CA 1
ATOM 5283 C C . GLY B 1 277 ? -25.675 -32.191 31.126 1.00 21.99 277 GLY B C 1
ATOM 5284 O O . GLY B 1 277 ? -25.423 -31.045 31.476 1.00 21.39 277 GLY B O 1
ATOM 5285 N N . ASP B 1 278 ? -25.080 -33.282 31.663 1.00 21.36 278 ASP B N 1
ATOM 5286 C CA . ASP B 1 278 ? -24.033 -33.147 32.667 1.00 22.34 278 ASP B CA 1
ATOM 5287 C C . ASP B 1 278 ? -22.943 -32.176 32.200 1.00 21.89 278 ASP B C 1
ATOM 5288 O O . ASP B 1 278 ? -22.381 -31.417 32.989 1.00 23.52 278 ASP B O 1
ATOM 5293 N N . VAL B 1 279 ? -22.611 -32.207 30.934 1.00 22.01 279 VAL B N 1
ATOM 5294 C CA . VAL B 1 279 ? -21.388 -31.535 30.517 1.00 22.53 279 VAL B CA 1
ATOM 5295 C C . VAL B 1 279 ? -21.682 -30.100 30.076 1.00 23.96 279 VAL B C 1
ATOM 5296 O O . VAL B 1 279 ? -21.003 -29.135 30.509 1.00 23.99 279 VAL B O 1
ATOM 5300 N N . GLN B 1 280 ? -22.666 -29.961 29.205 1.00 24.56 280 GLN B N 1
ATOM 5301 C CA . GLN B 1 280 ? -23.013 -28.648 28.716 1.00 27.41 280 GLN B CA 1
ATOM 5302 C C . GLN B 1 280 ? -23.427 -27.700 29.864 1.00 28.54 280 GLN B C 1
ATOM 5303 O O . GLN B 1 280 ? -23.111 -26.494 29.787 1.00 29.29 280 GLN B O 1
ATOM 5309 N N . SER B 1 281 ? -24.058 -28.233 30.926 1.00 28.20 281 SER B N 1
ATOM 5310 C CA . SER B 1 281 ? -24.401 -27.424 32.109 1.00 28.49 281 SER B CA 1
ATOM 5311 C C . SER B 1 281 ? -23.205 -26.726 32.693 1.00 29.88 281 SER B C 1
ATOM 5312 O O . SER B 1 281 ? -23.289 -25.555 33.108 1.00 30.45 281 SER B O 1
ATOM 5315 N N . ASP B 1 282 ? -22.086 -27.439 32.734 1.00 30.66 282 ASP B N 1
ATOM 5316 C CA . ASP B 1 282 ? -20.863 -26.880 33.268 1.00 31.97 282 ASP B CA 1
ATOM 5317 C C . ASP B 1 282 ? -20.235 -25.768 32.356 1.00 32.96 282 ASP B C 1
ATOM 5318 O O . ASP B 1 282 ? -19.601 -24.829 32.846 1.00 32.47 282 ASP B O 1
ATOM 5323 N N . THR B 1 283 ? -20.422 -25.873 31.040 1.00 32.76 283 THR B N 1
ATOM 5324 C CA . THR B 1 283 ? -19.983 -24.815 30.145 1.00 32.88 283 THR B CA 1
ATOM 5325 C C . THR B 1 283 ? -20.859 -23.569 30.379 1.00 32.83 283 THR B C 1
ATOM 5326 O O . THR B 1 283 ? -20.362 -22.469 30.557 1.00 33.59 283 THR B O 1
ATOM 5330 N N . VAL B 1 284 ? -22.165 -23.759 30.426 1.00 32.10 284 VAL B N 1
ATOM 5331 C CA . VAL B 1 284 ? -23.053 -22.665 30.696 1.00 31.16 284 VAL B CA 1
ATOM 5332 C C . VAL B 1 284 ? -22.811 -22.034 32.079 1.00 30.76 284 VAL B C 1
ATOM 5333 O O . VAL B 1 284 ? -22.658 -20.835 32.150 1.00 32.50 284 VAL B O 1
ATOM 5337 N N . ALA B 1 285 ? -22.702 -22.822 33.146 1.00 29.66 285 ALA B N 1
ATOM 5338 C CA . ALA B 1 285 ? -22.432 -22.266 34.463 1.00 28.54 285 ALA B CA 1
ATOM 5339 C C . ALA B 1 285 ? -21.107 -21.533 34.552 1.00 28.68 285 ALA B C 1
ATOM 5340 O O . ALA B 1 285 ? -21.008 -20.511 35.275 1.00 28.13 285 ALA B O 1
ATOM 5342 N N . GLN B 1 286 ? -20.074 -22.050 33.889 1.00 27.38 286 GLN B N 1
ATOM 5343 C CA . GLN B 1 286 ? -18.817 -21.356 33.933 1.00 27.21 286 GLN B CA 1
ATOM 5344 C C . GLN B 1 286 ? -18.949 -19.962 33.235 1.00 28.29 286 GLN B C 1
ATOM 5345 O O . GLN B 1 286 ? -18.510 -18.940 33.734 1.00 27.00 286 GLN B O 1
ATOM 5351 N N . GLY B 1 287 ? -19.594 -19.932 32.090 1.00 29.77 287 GLY B N 1
ATOM 5352 C CA . GLY B 1 287 ? -19.828 -18.680 31.404 1.00 32.66 287 GLY B CA 1
ATOM 5353 C C . GLY B 1 287 ? -20.408 -17.596 32.318 1.00 34.43 287 GLY B C 1
ATOM 5354 O O . GLY B 1 287 ? -19.941 -16.451 32.283 1.00 34.77 287 GLY B O 1
ATOM 5355 N N . TYR B 1 288 ? -21.369 -17.979 33.162 1.00 35.14 288 TYR B N 1
ATOM 5356 C CA . TYR B 1 288 ? -22.031 -17.054 34.079 1.00 36.63 288 TYR B CA 1
ATOM 5357 C C . TYR B 1 288 ? -21.172 -16.709 35.262 1.00 36.85 288 TYR B C 1
ATOM 5358 O O . TYR B 1 288 ? -21.459 -15.745 35.975 1.00 38.20 288 TYR B O 1
ATOM 5367 N N . GLY B 1 289 ? -20.096 -17.455 35.462 1.00 36.69 289 GLY B N 1
ATOM 5368 C CA . GLY B 1 289 ? -19.158 -17.146 36.549 1.00 36.49 289 GLY B CA 1
ATOM 5369 C C . GLY B 1 289 ? -19.509 -17.598 37.969 1.00 36.35 289 GLY B C 1
ATOM 5370 O O . GLY B 1 289 ? -18.630 -17.844 38.793 1.00 36.02 289 GLY B O 1
ATOM 5371 N N . SER B 1 290 ? -20.784 -17.698 38.308 1.00 36.47 290 SER B N 1
ATOM 5372 C CA . SER B 1 290 ? -21.070 -18.031 39.686 1.00 36.23 290 SER B CA 1
ATOM 5373 C C . SER B 1 290 ? -22.308 -18.842 39.772 1.00 36.04 290 SER B C 1
ATOM 5374 O O . SER B 1 290 ? -23.338 -18.479 39.157 1.00 35.74 290 SER B O 1
ATOM 5377 N N . LEU B 1 291 ? -22.240 -19.919 40.567 1.00 35.47 291 LEU B N 1
ATOM 5378 C CA . LEU B 1 291 ? -23.452 -20.700 40.799 1.00 34.90 291 LEU B CA 1
ATOM 5379 C C . LEU B 1 291 ? -24.428 -19.920 41.714 1.00 34.14 291 LEU B C 1
ATOM 5380 O O . LEU B 1 291 ? -25.627 -20.238 41.806 1.00 33.59 291 LEU B O 1
ATOM 5385 N N . GLY B 1 292 ? -23.915 -18.842 42.309 1.00 33.08 292 GLY B N 1
ATOM 5386 C CA . GLY B 1 292 ? -24.763 -17.850 42.981 1.00 32.33 292 GLY B CA 1
ATOM 5387 C C . GLY B 1 292 ? -25.872 -17.390 42.063 1.00 31.54 292 GLY B C 1
ATOM 5388 O O . GLY B 1 292 ? -26.975 -17.110 42.487 1.00 30.40 292 GLY B O 1
ATOM 5389 N N . LEU B 1 293 ? -25.572 -17.361 40.777 1.00 31.51 293 LEU B N 1
ATOM 5390 C CA . LEU B 1 293 ? -26.564 -17.001 39.784 1.00 31.69 293 LEU B CA 1
ATOM 5391 C C . LEU B 1 293 ? -27.328 -18.160 39.119 1.00 30.71 293 LEU B C 1
ATOM 5392 O O . LEU B 1 293 ? -27.819 -17.973 38.027 1.00 31.02 293 LEU B O 1
ATOM 5397 N N . MET B 1 294 ? -27.430 -19.341 39.743 1.00 30.94 294 MET B N 1
ATOM 5398 C CA . MET B 1 294 ? -28.027 -20.524 39.051 1.00 30.76 294 MET B CA 1
ATOM 5399 C C . MET B 1 294 ? -29.018 -21.346 39.891 1.00 30.91 294 MET B C 1
ATOM 5400 O O . MET B 1 294 ? -28.706 -21.740 41.004 1.00 31.40 294 MET B O 1
ATOM 5405 N N . THR B 1 295 ? -30.173 -21.663 39.329 1.00 30.30 295 THR B N 1
ATOM 5406 C CA . THR B 1 295 ? -31.132 -22.463 40.031 1.00 30.89 295 THR B CA 1
ATOM 5407 C C . THR B 1 295 ? -31.326 -23.794 39.321 1.00 32.14 295 THR B C 1
ATOM 5408 O O . THR B 1 295 ? -31.154 -23.896 38.084 1.00 32.55 295 THR B O 1
ATOM 5412 N N . SER B 1 296 ? -31.732 -24.811 40.074 1.00 32.52 296 SER B N 1
ATOM 5413 C CA . SER B 1 296 ? -32.332 -26.016 39.484 1.00 33.18 296 SER B CA 1
ATOM 5414 C C . SER B 1 296 ? -33.341 -26.552 40.468 1.00 33.41 296 SER B C 1
ATOM 5415 O O . SER B 1 296 ? -32.899 -26.930 41.518 1.00 34.15 296 SER B O 1
ATOM 5418 N N . VAL B 1 297 ? -34.658 -26.654 40.290 1.00 33.70 297 VAL B N 1
ATOM 5419 C CA . VAL B 1 297 ? -35.630 -26.709 39.153 1.00 32.73 297 VAL B CA 1
ATOM 5420 C C . VAL B 1 297 ? -36.019 -28.036 38.495 1.00 32.46 297 VAL B C 1
ATOM 5421 O O . VAL B 1 297 ? -35.764 -28.253 37.317 1.00 32.29 297 VAL B O 1
ATOM 5425 N N . LEU B 1 298 ? -36.729 -28.838 39.297 1.00 31.96 298 LEU B N 1
ATOM 5426 C CA . LEU B 1 298 ? -37.374 -30.048 38.874 1.00 32.35 298 LEU B CA 1
ATOM 5427 C C . LEU B 1 298 ? -38.819 -29.755 38.464 1.00 33.72 298 LEU B C 1
ATOM 5428 O O . LEU B 1 298 ? -39.594 -29.165 39.248 1.00 33.58 298 LEU B O 1
ATOM 5433 N N . MET B 1 299 ? -39.184 -30.171 37.248 1.00 33.92 299 MET B N 1
ATOM 5434 C CA . MET B 1 299 ? -40.573 -30.114 36.821 1.00 35.07 299 MET B CA 1
ATOM 5435 C C . MET B 1 299 ? -41.006 -31.489 36.349 1.00 36.81 299 MET B C 1
ATOM 5436 O O . MET B 1 299 ? -40.283 -32.236 35.661 1.00 37.73 299 MET B O 1
ATOM 5441 N N . THR B 1 300 ? -42.212 -31.823 36.724 1.00 37.20 300 THR B N 1
ATOM 5442 C CA . THR B 1 300 ? -42.740 -33.079 36.417 1.00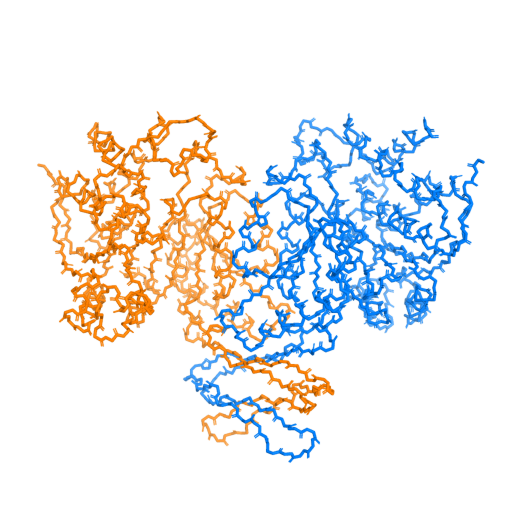 37.66 300 THR B CA 1
ATOM 5443 C C . THR B 1 300 ? -43.260 -33.024 34.986 1.00 38.28 300 THR B C 1
ATOM 5444 O O . THR B 1 300 ? -43.342 -31.953 34.386 1.00 38.96 300 THR B O 1
ATOM 5448 N N . ALA B 1 301 ? -43.558 -34.186 34.434 1.00 39.75 301 ALA B N 1
ATOM 5449 C CA . ALA B 1 301 ? -43.993 -34.342 33.042 1.00 40.78 301 ALA B CA 1
ATOM 5450 C C . ALA B 1 301 ? -45.278 -33.606 32.688 1.00 41.94 301 ALA B C 1
ATOM 5451 O O . ALA B 1 301 ? -45.590 -33.437 31.497 1.00 42.72 301 ALA B O 1
ATOM 5453 N N . ASP B 1 302 ? -46.043 -33.173 33.687 1.00 42.65 302 ASP B N 1
ATOM 5454 C CA . ASP B 1 302 ? -47.429 -32.947 33.386 1.00 43.50 302 ASP B CA 1
ATOM 5455 C C . ASP B 1 302 ? -48.098 -31.571 33.431 1.00 43.79 302 ASP B C 1
ATOM 5456 O O . ASP B 1 302 ? -49.295 -31.504 33.074 1.00 45.83 302 ASP B O 1
ATOM 5461 N N . GLY B 1 303 ? -47.449 -30.471 33.820 1.00 42.69 303 GLY B N 1
ATOM 5462 C CA . GLY B 1 303 ? -46.256 -30.362 34.615 1.00 41.28 303 GLY B CA 1
ATOM 5463 C C . GLY B 1 303 ? -46.825 -29.565 35.777 1.00 40.96 303 GLY B C 1
ATOM 5464 O O . GLY B 1 303 ? -46.713 -28.314 35.856 1.00 39.68 303 GLY B O 1
ATOM 5465 N N . LYS B 1 304 ? -47.471 -30.317 36.662 1.00 40.62 304 LYS B N 1
ATOM 5466 C CA . LYS B 1 304 ? -48.196 -29.774 37.795 1.00 41.12 304 LYS B CA 1
ATOM 5467 C C . LYS B 1 304 ? -47.335 -29.699 39.043 1.00 40.08 304 LYS B C 1
ATOM 5468 O O . LYS B 1 304 ? -47.693 -28.965 39.975 1.00 40.50 304 LYS B O 1
ATOM 5474 N N . THR B 1 305 ? -46.198 -30.415 39.060 1.00 38.30 305 THR B N 1
ATOM 5475 C CA . THR B 1 305 ? -45.295 -30.391 40.219 1.00 36.34 305 THR B CA 1
ATOM 5476 C C . THR B 1 305 ? -43.968 -29.723 39.892 1.00 35.33 305 THR B C 1
ATOM 5477 O O . THR B 1 305 ? -43.330 -30.046 38.907 1.00 35.16 305 THR B O 1
ATOM 5481 N N . VAL B 1 306 ? -43.541 -28.802 40.737 1.00 34.13 306 VAL B N 1
ATOM 5482 C CA . VAL B 1 306 ? -42.277 -28.136 40.557 1.00 32.43 306 VAL B CA 1
ATOM 5483 C C . VAL B 1 306 ? -41.520 -28.114 41.872 1.00 32.57 306 VAL B C 1
ATOM 5484 O O . VAL B 1 306 ? -42.130 -27.928 42.904 1.00 33.83 306 VAL B O 1
ATOM 5488 N N . GLU B 1 307 ? -40.200 -28.302 41.852 1.00 31.37 307 GLU B N 1
ATOM 5489 C CA . GLU B 1 307 ? -39.416 -28.170 43.074 1.00 30.19 307 GLU B CA 1
ATOM 5490 C C . GLU B 1 307 ? -38.083 -27.471 42.798 1.00 30.07 307 GLU B C 1
ATOM 5491 O O . GLU B 1 307 ? -37.308 -27.925 41.954 1.00 29.70 307 GLU B O 1
ATOM 5497 N N . ALA B 1 308 ? -37.802 -26.397 43.533 1.00 29.30 308 ALA B N 1
ATOM 5498 C CA . ALA B 1 308 ? -36.695 -25.571 43.173 1.00 28.99 308 ALA B CA 1
ATOM 5499 C C . ALA B 1 308 ? -35.676 -25.477 44.257 1.00 28.65 308 ALA B C 1
ATOM 5500 O O . ALA B 1 308 ? -35.976 -25.608 45.439 1.00 28.21 308 ALA B O 1
ATOM 5502 N N . GLU B 1 309 ? -34.445 -25.227 43.846 1.00 29.15 309 GLU B N 1
ATOM 5503 C CA . GLU B 1 309 ? -33.350 -25.026 44.789 1.00 29.03 309 GLU B CA 1
ATOM 5504 C C . GLU B 1 309 ? -32.209 -24.416 44.032 1.00 29.57 309 GLU B C 1
ATOM 5505 O O . GLU B 1 309 ? -32.242 -24.401 42.801 1.00 31.67 309 GLU B O 1
ATOM 5511 N N . ALA B 1 310 ? -31.227 -23.902 44.765 1.00 28.17 310 ALA B N 1
ATOM 5512 C CA . ALA B 1 310 ? -30.089 -23.236 44.239 1.00 28.31 310 ALA B CA 1
ATOM 5513 C C . ALA B 1 310 ? -29.226 -24.322 43.664 1.00 28.22 310 ALA B C 1
ATOM 5514 O O . ALA B 1 310 ? -29.320 -25.451 44.140 1.00 29.15 310 ALA B O 1
ATOM 5516 N N . ALA B 1 311 ? -28.347 -24.022 42.708 1.00 26.74 311 ALA B N 1
ATOM 5517 C CA . ALA B 1 311 ? -27.579 -25.101 42.057 1.00 26.04 311 ALA B CA 1
ATOM 5518 C C . ALA B 1 311 ? -26.233 -25.322 42.734 1.00 26.76 311 ALA B C 1
ATOM 5519 O O . ALA B 1 311 ? -25.492 -26.309 42.460 1.00 26.48 311 ALA B O 1
ATOM 5521 N N . HIS B 1 312 ? -25.892 -24.399 43.611 1.00 25.63 312 HIS B N 1
ATOM 5522 C CA . HIS B 1 312 ? -24.709 -24.564 44.374 1.00 26.73 312 HIS B CA 1
ATOM 5523 C C . HIS B 1 312 ? -24.938 -25.479 45.567 1.00 26.49 312 HIS B C 1
ATOM 5524 O O . HIS B 1 312 ? -26.053 -25.934 45.813 1.00 26.34 312 HIS B O 1
ATOM 5531 N N . GLY B 1 313 ? -23.871 -25.792 46.287 1.00 27.32 313 GLY B N 1
ATOM 5532 C CA . GLY B 1 313 ? -24.015 -26.563 47.530 1.00 27.68 313 GLY B CA 1
ATOM 5533 C C . GLY B 1 313 ? -24.309 -25.748 48.784 1.00 28.41 313 GLY B C 1
ATOM 5534 O O . GLY B 1 313 ? -24.924 -24.664 48.743 1.00 28.59 313 GLY B O 1
ATOM 5535 N N . THR B 1 314 ? -23.904 -26.301 49.913 1.00 28.62 314 THR B N 1
ATOM 5536 C CA . THR B 1 314 ? -24.142 -25.723 51.216 1.00 28.85 314 THR B CA 1
ATOM 5537 C C . THR B 1 314 ? -23.094 -24.678 51.601 1.00 29.41 314 THR B C 1
ATOM 5538 O O . THR B 1 314 ? -23.171 -24.076 52.683 1.00 28.96 314 THR B O 1
ATOM 5542 N N . VAL B 1 315 ? -22.123 -24.489 50.716 1.00 30.85 315 VAL B N 1
ATOM 5543 C CA . VAL B 1 315 ? -21.135 -23.393 50.786 1.00 32.41 315 VAL B CA 1
ATOM 5544 C C . VAL B 1 315 ? -20.395 -23.524 52.093 1.00 33.52 315 VAL B C 1
ATOM 5545 O O . VAL B 1 315 ? -20.424 -22.643 52.958 1.00 34.78 315 VAL B O 1
ATOM 5549 N N . THR B 1 316 ? -19.771 -24.674 52.246 1.00 35.15 316 THR B N 1
ATOM 5550 C CA . THR B 1 316 ? -19.099 -25.048 53.478 1.00 35.85 316 THR B CA 1
ATOM 5551 C C . THR B 1 316 ? -18.012 -24.066 53.937 1.00 37.42 316 THR B C 1
ATOM 5552 O O . THR B 1 316 ? -17.899 -23.765 55.145 1.00 37.25 316 THR B O 1
ATOM 5556 N N . ARG B 1 317 ? -17.169 -23.615 53.008 1.00 39.61 317 ARG B N 1
ATOM 5557 C CA . ARG B 1 317 ? -16.038 -22.750 53.404 1.00 41.77 317 ARG B CA 1
ATOM 5558 C C . ARG B 1 317 ? -16.570 -21.490 54.083 1.00 41.77 317 ARG B C 1
ATOM 5559 O O . ARG B 1 317 ? -16.072 -21.072 55.130 1.00 41.87 317 ARG B O 1
ATOM 5567 N N . HIS B 1 318 ? -17.651 -20.973 53.571 1.00 41.23 318 HIS B N 1
ATOM 5568 C CA . HIS B 1 318 ? -18.286 -19.903 54.261 1.00 41.49 318 HIS B CA 1
ATOM 5569 C C . HIS B 1 318 ? -18.761 -20.261 55.656 1.00 42.21 318 HIS B C 1
ATOM 5570 O O . HIS B 1 318 ? -18.575 -19.505 56.555 1.00 42.92 318 HIS B O 1
ATOM 5577 N N . TYR B 1 319 ? -19.400 -21.400 55.826 1.00 43.04 319 TYR B N 1
ATOM 5578 C CA . TYR B 1 319 ? -19.951 -21.785 57.109 1.00 43.22 319 TYR B CA 1
ATOM 5579 C C . TYR B 1 319 ? -18.870 -21.792 58.129 1.00 43.96 319 TYR B C 1
ATOM 5580 O O . TYR B 1 319 ? -19.0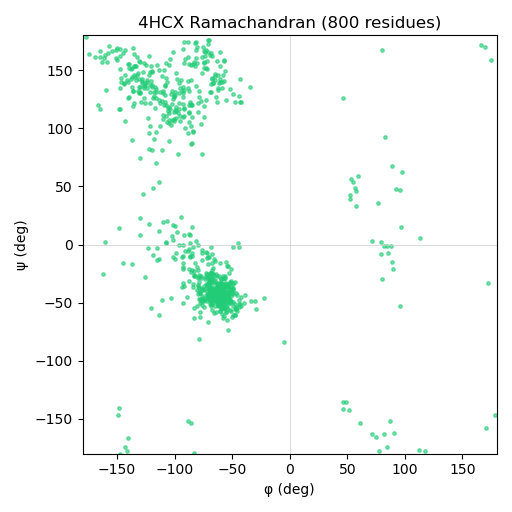75 -21.362 59.208 1.00 43.92 319 TYR B O 1
ATOM 5589 N N . ARG B 1 320 ? -17.714 -22.323 57.784 1.00 45.24 320 ARG B N 1
ATOM 5590 C CA . ARG B 1 320 ? -16.633 -22.406 58.729 1.00 46.96 320 ARG B CA 1
ATOM 5591 C C . ARG B 1 320 ? -16.380 -21.014 59.287 1.00 48.74 320 ARG B C 1
ATOM 5592 O O . ARG B 1 320 ? -16.252 -20.830 60.477 1.00 49.43 320 ARG B O 1
ATOM 5600 N N . GLN B 1 321 ? -16.333 -20.031 58.408 1.00 49.80 321 GLN B N 1
ATOM 5601 C CA . GLN B 1 321 ? -16.222 -18.649 58.803 1.00 50.98 321 GLN B CA 1
ATOM 5602 C C . GLN B 1 321 ? -17.362 -18.210 59.726 1.00 51.23 321 GLN B C 1
ATOM 5603 O O . GLN B 1 321 ? -17.127 -17.870 60.839 1.00 51.30 321 GLN B O 1
ATOM 5605 N N . TYR B 1 322 ? -18.592 -18.261 59.268 1.00 51.25 322 TYR B N 1
ATOM 5606 C CA . TYR B 1 322 ? -19.729 -18.017 60.132 1.00 52.18 322 TYR B CA 1
ATOM 5607 C C . TYR B 1 322 ? -19.797 -18.800 61.460 1.00 53.55 322 TYR B C 1
ATOM 5608 O O . TYR B 1 322 ? -20.501 -18.370 62.334 1.00 54.11 322 TYR B O 1
ATOM 5617 N N . GLN B 1 323 ? -19.118 -19.933 61.609 1.00 54.53 323 GLN B N 1
ATOM 5618 C CA . GLN B 1 323 ? -19.141 -20.682 62.862 1.00 54.87 323 GLN B CA 1
ATOM 5619 C C . GLN B 1 323 ? -18.182 -20.035 63.847 1.00 55.34 323 GLN B C 1
ATOM 5620 O O . GLN B 1 323 ? -18.288 -20.211 65.042 1.00 55.03 323 GLN B O 1
ATOM 5626 N N . ALA B 1 324 ? -17.236 -19.299 63.289 1.00 55.07 324 ALA B N 1
ATOM 5627 C CA . ALA B 1 324 ? -16.125 -18.760 63.992 1.00 55.09 324 ALA B CA 1
ATOM 5628 C C . ALA B 1 324 ? -16.277 -17.275 64.158 1.00 54.90 324 ALA B C 1
ATOM 5629 O O . ALA B 1 324 ? -15.416 -16.637 64.690 1.00 55.11 324 ALA B O 1
ATOM 5631 N N . GLY B 1 325 ? -17.384 -16.731 63.690 1.00 55.08 325 GLY B N 1
ATOM 5632 C CA . GLY B 1 325 ? -17.666 -15.330 63.846 1.00 54.72 325 GLY B CA 1
ATOM 5633 C C . GLY B 1 325 ? -17.184 -14.363 62.790 1.00 54.89 325 GLY B C 1
ATOM 5634 O O . GLY B 1 325 ? -17.633 -13.245 62.755 1.00 55.13 325 GLY B O 1
ATOM 5635 N N . LYS B 1 326 ? -16.277 -14.779 61.932 1.00 54.34 326 LYS B N 1
ATOM 5636 C CA . LYS B 1 326 ? -15.746 -13.930 60.884 1.00 53.84 326 LYS B CA 1
ATOM 5637 C C . LYS B 1 326 ? -16.794 -13.633 59.830 1.00 53.17 326 LYS B C 1
ATOM 5638 O O . LYS B 1 326 ? -17.789 -14.303 59.800 1.00 53.53 326 LYS B O 1
ATOM 5644 N N . PRO B 1 327 ? -16.621 -12.618 58.980 1.00 52.76 327 PRO B N 1
ATOM 5645 C CA . PRO B 1 327 ? -17.770 -12.307 58.080 1.00 51.56 327 PRO B CA 1
ATOM 5646 C C . PRO B 1 327 ? -17.808 -13.141 56.775 1.00 50.20 327 PRO B C 1
ATOM 5647 O O . PRO B 1 327 ? -16.772 -13.643 56.323 1.00 50.38 327 PRO B O 1
ATOM 5651 N N . THR B 1 328 ? -18.995 -13.312 56.203 1.00 47.96 328 THR B N 1
ATOM 5652 C CA . THR B 1 328 ? -19.152 -14.119 55.009 1.00 46.59 328 THR B CA 1
ATOM 5653 C C . THR B 1 328 ? -19.771 -13.334 53.860 1.00 45.74 328 THR B C 1
ATOM 5654 O O . THR B 1 328 ? -20.672 -12.510 54.067 1.00 45.67 328 THR B O 1
ATOM 5658 N N . SER B 1 329 ? -19.359 -13.640 52.640 1.00 44.38 329 SER B N 1
ATOM 5659 C CA . SER B 1 329 ? -19.976 -12.998 51.489 1.00 43.69 329 SER B CA 1
ATOM 5660 C C . SER B 1 329 ? -20.715 -13.995 50.580 1.00 42.53 329 SER B C 1
ATOM 5661 O O . SER B 1 329 ? -20.295 -14.276 49.464 1.00 42.92 329 SER B O 1
ATOM 5664 N N . THR B 1 330 ? -21.822 -14.515 51.068 1.00 41.05 330 THR B N 1
ATOM 5665 C CA . THR B 1 330 ? -22.532 -15.592 50.394 1.00 39.32 330 THR B CA 1
ATOM 5666 C C . THR B 1 330 ? -23.734 -15.077 49.635 1.00 38.91 330 THR B C 1
ATOM 5667 O O . THR B 1 330 ? -24.651 -14.471 50.202 1.00 38.26 330 THR B O 1
ATOM 5671 N N . ASN B 1 331 ? -23.743 -15.408 48.353 1.00 37.35 331 ASN B N 1
ATOM 5672 C CA . ASN B 1 331 ? -24.762 -15.006 47.459 1.00 36.02 331 ASN B CA 1
ATOM 5673 C C . ASN B 1 331 ? -26.047 -15.788 47.673 1.00 35.89 331 ASN B C 1
ATOM 5674 O O . ASN B 1 331 ? -26.108 -17.021 47.484 1.00 35.80 331 ASN B O 1
ATOM 5679 N N . PRO B 1 332 ? -27.112 -15.064 48.016 1.00 34.32 332 PRO B N 1
ATOM 5680 C CA . PRO B 1 332 ? -28.372 -15.716 48.201 1.00 33.27 332 PRO B CA 1
ATOM 5681 C C . PRO B 1 332 ? -29.244 -15.595 46.980 1.00 32.71 332 PRO B C 1
ATOM 5682 O O . PRO B 1 332 ? -30.440 -15.902 47.072 1.00 31.41 332 PRO B O 1
ATOM 5686 N N . ILE B 1 333 ? -28.682 -15.131 45.854 1.00 31.50 333 ILE B N 1
ATOM 5687 C CA . ILE B 1 333 ? -29.534 -14.864 44.685 1.00 31.10 333 ILE B CA 1
ATOM 5688 C C . ILE B 1 333 ? -30.249 -16.151 44.270 1.00 30.87 333 ILE B C 1
ATOM 5689 O O . ILE B 1 333 ? -31.490 -16.231 44.335 1.00 29.98 333 ILE B O 1
ATOM 5694 N N . ALA B 1 334 ? -29.470 -17.174 43.930 1.00 30.10 334 ALA B N 1
ATOM 5695 C CA . ALA B 1 334 ? -30.041 -18.479 43.533 1.00 30.20 334 ALA B CA 1
ATOM 5696 C C . ALA B 1 334 ? -31.097 -19.008 44.523 1.00 30.06 334 ALA B C 1
ATOM 5697 O O . ALA B 1 334 ? -32.130 -19.538 44.107 1.00 29.25 334 ALA B O 1
ATOM 5699 N N . SER B 1 335 ? -30.864 -18.835 45.830 1.00 30.81 335 SER B N 1
ATOM 5700 C CA . SER B 1 335 ? -31.864 -19.277 46.836 1.00 30.64 335 SER B CA 1
ATOM 5701 C C . SER B 1 335 ? -33.162 -18.464 46.838 1.00 31.25 335 SER B C 1
ATOM 5702 O O . SER B 1 335 ? -34.263 -19.017 46.993 1.00 29.93 335 SER B O 1
ATOM 5705 N N . ILE B 1 336 ? -33.020 -17.145 46.724 1.00 31.99 336 ILE B N 1
ATOM 5706 C CA . ILE B 1 336 ? -34.176 -16.276 46.681 1.00 33.50 336 ILE B CA 1
ATOM 5707 C C . ILE B 1 336 ? -34.958 -16.737 45.459 1.00 33.22 336 ILE B C 1
ATOM 5708 O O . ILE B 1 336 ? -36.189 -16.860 45.461 1.00 33.32 336 ILE B O 1
ATOM 5713 N N . PHE B 1 337 ? -34.206 -17.035 44.409 1.00 33.40 337 PHE B N 1
ATOM 5714 C CA . PHE B 1 337 ? -34.830 -17.441 43.157 1.00 33.24 337 PHE B CA 1
ATOM 5715 C C . PHE B 1 337 ? -35.478 -18.790 43.219 1.00 31.50 337 PHE B C 1
ATOM 5716 O O . PHE B 1 337 ? -36.367 -19.063 42.456 1.00 30.90 337 PHE B O 1
ATOM 5724 N N . ALA B 1 338 ? -35.025 -19.643 44.131 1.00 30.30 338 ALA B N 1
ATOM 5725 C CA . ALA B 1 338 ? -35.713 -20.906 44.337 1.00 29.90 338 ALA B CA 1
ATOM 5726 C C . ALA B 1 338 ? -37.089 -20.636 44.947 1.00 29.64 338 ALA B C 1
ATOM 5727 O O . ALA B 1 338 ? -38.095 -21.198 44.524 1.00 28.62 338 ALA B O 1
ATOM 5729 N N . TRP B 1 339 ? -37.121 -19.750 45.939 1.00 30.12 339 TRP B N 1
ATOM 5730 C CA . TRP B 1 339 ? -38.377 -19.312 46.513 1.00 31.78 339 TRP B CA 1
ATOM 5731 C C . TRP B 1 339 ? -39.214 -18.652 45.422 1.00 31.73 339 TRP B C 1
ATOM 5732 O O . TRP B 1 339 ? -40.379 -19.033 45.193 1.00 31.94 339 TRP B O 1
ATOM 5743 N N . THR B 1 340 ? -38.617 -17.736 44.673 1.00 31.71 340 THR B N 1
ATOM 5744 C CA . THR B 1 340 ? -39.465 -16.997 43.694 1.00 34.02 340 THR B CA 1
ATOM 5745 C C . THR B 1 340 ? -40.077 -17.876 42.621 1.00 34.47 340 THR B C 1
ATOM 5746 O O . THR B 1 340 ? -41.230 -17.690 42.200 1.00 33.82 340 THR B O 1
ATOM 5750 N N . ARG B 1 341 ? -39.301 -18.901 42.274 1.00 34.43 341 ARG B N 1
ATOM 5751 C CA . ARG B 1 341 ? -39.675 -19.886 41.319 1.00 33.87 341 ARG B CA 1
ATOM 5752 C C . ARG B 1 341 ? -40.880 -20.689 41.787 1.00 34.06 341 ARG B C 1
ATOM 5753 O O . ARG B 1 341 ? -41.835 -20.941 41.020 1.00 33.50 341 ARG B O 1
ATOM 5761 N N . GLY B 1 342 ? -40.804 -21.123 43.038 1.00 34.82 342 GLY B N 1
ATOM 5762 C CA . GLY B 1 342 ? -41.894 -21.890 43.674 1.00 37.17 342 GLY B CA 1
ATOM 5763 C C . GLY B 1 342 ? -43.187 -21.120 43.898 1.00 38.10 342 GLY B C 1
ATOM 5764 O O . GLY B 1 342 ? -44.279 -21.622 43.660 1.00 39.02 342 GLY B O 1
ATOM 5765 N N . LEU B 1 343 ? -43.072 -19.910 44.417 1.00 39.74 343 LEU B N 1
ATOM 5766 C CA . LEU B 1 343 ? -44.240 -19.050 44.546 1.00 40.90 343 LEU B CA 1
ATOM 5767 C C . LEU B 1 343 ? -44.921 -18.898 43.191 1.00 41.28 343 LEU B C 1
ATOM 5768 O O . LEU B 1 343 ? -46.132 -19.086 43.072 1.00 41.70 343 LEU B O 1
ATOM 5773 N N . GLN B 1 344 ? -44.112 -18.622 42.172 1.00 41.93 344 GLN B N 1
ATOM 5774 C CA . GLN B 1 344 ? -44.590 -18.483 40.816 1.00 42.19 344 GLN B CA 1
ATOM 5775 C C . GLN B 1 344 ? -45.521 -19.639 40.498 1.00 41.96 344 GLN B C 1
ATOM 5776 O O . GLN B 1 344 ? -46.677 -19.427 40.169 1.00 43.18 344 GLN B O 1
ATOM 5782 N N . HIS B 1 345 ? -45.052 -20.864 40.672 1.00 41.73 345 HIS B N 1
ATOM 5783 C CA . HIS B 1 345 ? -45.858 -22.030 40.344 1.00 40.61 345 HIS B CA 1
ATOM 5784 C C . HIS B 1 345 ? -47.024 -22.243 41.300 1.00 41.17 345 HIS B C 1
ATOM 5785 O O . HIS B 1 345 ? -48.054 -22.851 40.917 1.00 40.00 345 HIS B O 1
ATOM 5792 N N . ARG B 1 346 ? -46.856 -21.789 42.550 1.00 41.45 346 ARG B N 1
ATOM 5793 C CA . ARG B 1 346 ? -47.941 -21.889 43.539 1.00 41.72 346 ARG B CA 1
ATOM 5794 C C . ARG B 1 346 ? -48.977 -20.864 43.110 1.00 42.27 346 ARG B C 1
ATOM 5795 O O . ARG B 1 346 ? -50.173 -21.167 43.003 1.00 40.90 346 ARG B O 1
ATOM 5803 N N . GLY B 1 347 ? -48.482 -19.681 42.778 1.00 43.05 347 GLY B N 1
ATOM 5804 C CA . GLY B 1 347 ? -49.321 -18.653 42.212 1.00 46.34 347 GLY B CA 1
ATOM 5805 C C . GLY B 1 347 ? -50.077 -19.152 40.990 1.00 48.59 347 GLY B C 1
ATOM 5806 O O . GLY B 1 347 ? -51.263 -18.830 40.813 1.00 48.68 347 GLY B O 1
ATOM 5807 N N . LYS B 1 348 ? -49.403 -19.966 40.167 1.00 50.20 348 LYS B N 1
ATOM 5808 C CA . LYS B 1 348 ? -49.979 -20.432 38.904 1.00 51.56 348 LYS B CA 1
ATOM 5809 C C . LYS B 1 348 ? -51.094 -21.448 39.096 1.00 51.48 348 LYS B C 1
ATOM 5810 O O . LYS B 1 348 ? -52.146 -21.337 38.482 1.00 51.96 348 LYS B O 1
ATOM 5816 N N . LEU B 1 349 ? -50.861 -22.430 39.949 1.00 52.10 349 LEU B N 1
ATOM 5817 C CA . LEU B 1 349 ? -51.820 -23.512 40.143 1.00 53.16 349 LEU B CA 1
ATOM 5818 C C . LEU B 1 349 ? -53.114 -23.037 40.815 1.00 53.35 349 LEU B C 1
ATOM 5819 O O . LEU B 1 349 ? -54.130 -23.751 40.800 1.00 52.68 349 LEU B O 1
ATOM 5824 N N . ASP B 1 350 ? -53.057 -21.844 41.409 1.00 53.72 350 ASP B N 1
ATOM 5825 C CA . ASP B 1 350 ? -54.068 -21.444 42.368 1.00 55.17 350 ASP B CA 1
ATOM 5826 C C . ASP B 1 350 ? -55.447 -20.909 41.844 1.00 56.05 350 ASP B C 1
ATOM 5827 O O . ASP B 1 350 ? -56.480 -21.306 42.400 1.00 56.62 350 ASP B O 1
ATOM 5832 N N . GLY B 1 351 ? -55.513 -20.055 40.818 1.00 56.63 351 GLY B N 1
ATOM 5833 C CA . GLY B 1 351 ? -54.412 -19.257 40.290 1.00 57.26 351 GLY B CA 1
ATOM 5834 C C . GLY B 1 351 ? -54.619 -17.835 40.798 1.00 57.57 351 GLY B C 1
ATOM 5835 O O . GLY B 1 351 ? -55.708 -17.259 40.668 1.00 56.90 351 GLY B O 1
ATOM 5836 N N . THR B 1 352 ? -53.571 -17.268 41.380 1.00 57.77 352 THR B N 1
ATOM 5837 C CA . THR B 1 352 ? -53.711 -16.081 42.188 1.00 58.68 352 THR B CA 1
ATOM 5838 C C . THR B 1 352 ? -52.588 -15.050 41.881 1.00 59.26 352 THR B C 1
ATOM 5839 O O . THR B 1 352 ? -51.504 -15.063 42.506 1.00 59.20 352 THR B O 1
ATOM 5843 N N . PRO B 1 353 ? -52.849 -14.151 40.906 1.00 59.24 353 PRO B N 1
ATOM 5844 C CA . PRO B 1 353 ? -51.834 -13.275 40.260 1.00 58.85 353 PRO B CA 1
ATOM 5845 C C . PRO B 1 353 ? -50.947 -12.434 41.169 1.00 58.61 353 PRO B C 1
ATOM 5846 O O . PRO B 1 353 ? -49.843 -12.055 40.761 1.00 58.42 353 PRO B O 1
ATOM 5850 N N . GLU B 1 354 ? -51.412 -12.131 42.377 1.00 58.42 354 GLU B N 1
ATOM 5851 C CA . GLU B 1 354 ? -50.673 -11.227 43.268 1.00 58.39 354 GLU B CA 1
ATOM 5852 C C . GLU B 1 354 ? -49.415 -11.919 43.772 1.00 57.44 354 GLU B C 1
ATOM 5853 O O . GLU B 1 354 ? -48.385 -11.277 43.995 1.00 57.33 354 GLU B O 1
ATOM 5859 N N . VAL B 1 355 ? -49.537 -13.236 43.952 1.00 56.50 355 VAL B N 1
ATOM 5860 C CA . VAL B 1 355 ? -48.433 -14.138 44.307 1.00 55.45 355 VAL B CA 1
ATOM 5861 C C . VAL B 1 355 ? -47.342 -14.012 43.240 1.00 54.72 355 VAL B C 1
ATOM 5862 O O . VAL B 1 355 ? -46.178 -13.703 43.530 1.00 54.29 355 VAL B O 1
ATOM 5866 N N . ILE B 1 356 ? -47.765 -14.226 41.996 1.00 54.23 356 ILE B N 1
ATOM 5867 C CA . ILE B 1 356 ? -46.896 -14.207 40.820 1.00 53.45 356 ILE B CA 1
ATOM 5868 C C . ILE B 1 356 ? -46.065 -12.912 40.665 1.00 53.25 356 ILE B C 1
ATOM 5869 O O . ILE B 1 356 ? -44.825 -12.972 40.565 1.00 52.69 356 ILE B O 1
ATOM 5874 N N . ASP B 1 357 ? -46.751 -11.760 40.649 1.00 52.60 357 ASP B N 1
ATOM 5875 C CA . ASP B 1 357 ? -46.099 -10.461 40.468 1.00 52.35 357 ASP B CA 1
ATOM 5876 C C . ASP B 1 357 ? -45.122 -10.204 41.616 1.00 51.41 357 ASP B C 1
ATOM 5877 O O . ASP B 1 357 ? -44.067 -9.587 41.435 1.00 50.90 357 ASP B O 1
ATOM 5882 N N . PHE B 1 358 ? -45.483 -10.692 42.802 1.00 50.43 358 PHE B N 1
ATOM 5883 C CA . PHE B 1 358 ? -44.627 -10.563 43.952 1.00 49.12 358 PHE B CA 1
ATOM 5884 C C . PHE B 1 358 ? -43.320 -11.309 43.688 1.00 48.86 358 PHE B C 1
ATOM 5885 O O . PHE B 1 358 ? -42.205 -10.747 43.835 1.00 47.47 358 PHE B O 1
ATOM 5893 N N . ALA B 1 359 ? -43.479 -12.585 43.308 1.00 48.39 359 ALA B N 1
ATOM 5894 C CA . ALA B 1 359 ? -42.362 -13.388 42.850 1.00 48.22 359 ALA B CA 1
ATOM 5895 C C . ALA B 1 359 ? -41.584 -12.564 41.834 1.00 47.70 359 ALA B C 1
ATOM 5896 O O . ALA B 1 359 ? -40.370 -12.383 41.998 1.00 48.02 359 ALA B O 1
ATOM 5898 N N . HIS B 1 360 ? -42.276 -12.017 40.824 1.00 47.29 360 HIS B N 1
ATOM 5899 C CA . HIS B 1 360 ? -41.577 -11.251 39.778 1.00 46.88 360 HIS B CA 1
ATOM 5900 C C . HIS B 1 360 ? -40.878 -10.003 40.327 1.00 45.86 360 HIS B C 1
ATOM 5901 O O . HIS B 1 360 ? -39.663 -9.750 40.080 1.00 45.28 360 HIS B O 1
ATOM 5908 N N . LYS B 1 361 ? -41.628 -9.229 41.108 1.00 44.78 361 LYS B N 1
ATOM 5909 C CA . LYS B 1 361 ? -41.085 -7.998 41.663 1.00 43.15 361 LYS B CA 1
ATOM 5910 C C . LYS B 1 361 ? -39.831 -8.287 42.508 1.00 41.85 361 LYS B C 1
ATOM 5911 O O . LYS B 1 361 ? -38.809 -7.602 42.362 1.00 40.51 361 LYS B O 1
ATOM 5913 N N . LEU B 1 362 ? -39.900 -9.324 43.353 1.00 40.64 362 LEU B N 1
ATOM 5914 C CA . LEU B 1 362 ? -38.751 -9.673 44.185 1.00 40.69 362 LEU B CA 1
ATOM 5915 C C . LEU B 1 362 ? -37.551 -9.981 43.299 1.00 40.50 362 LEU B C 1
ATOM 5916 O O . LEU B 1 362 ? -36.468 -9.473 43.530 1.00 39.87 362 LEU B O 1
ATOM 5921 N N . GLU B 1 363 ? -37.772 -10.769 42.251 1.00 41.29 363 GLU B N 1
ATOM 5922 C CA . GLU B 1 363 ? -36.708 -11.050 41.273 1.00 41.61 363 GLU B CA 1
ATOM 5923 C C . GLU B 1 363 ? -36.113 -9.815 40.636 1.00 42.10 363 GLU B C 1
ATOM 5924 O O . GLU B 1 363 ? -34.882 -9.608 40.663 1.00 41.23 363 GLU B O 1
ATOM 5930 N N . SER B 1 364 ? -36.967 -8.976 40.046 1.00 43.13 364 SER B N 1
ATOM 5931 C CA . SER B 1 364 ? -36.406 -7.803 39.353 1.00 44.13 364 SER B CA 1
ATOM 5932 C C . SER B 1 364 ? -35.743 -6.880 40.365 1.00 43.94 364 SER B C 1
ATOM 5933 O O . SER B 1 364 ? -34.742 -6.205 40.070 1.00 44.27 364 SER B O 1
ATOM 5936 N N . VAL B 1 365 ? -36.276 -6.886 41.581 1.00 43.82 365 VAL B N 1
ATOM 5937 C CA . VAL B 1 365 ? -35.705 -6.075 42.616 1.00 43.87 365 VAL B CA 1
ATOM 5938 C C . VAL B 1 365 ? -34.352 -6.569 43.062 1.00 43.75 365 VAL B C 1
ATOM 5939 O O . VAL B 1 365 ? -33.517 -5.758 43.505 1.00 43.67 365 VAL B O 1
ATOM 5943 N N . VAL B 1 366 ? -34.129 -7.884 42.942 1.00 42.74 366 VAL B N 1
ATOM 5944 C CA . VAL B 1 366 ? -32.815 -8.421 43.237 1.00 42.85 366 VAL B CA 1
ATOM 5945 C C . VAL B 1 366 ? -31.847 -8.041 42.144 1.00 41.84 366 VAL B C 1
ATOM 5946 O O . VAL B 1 366 ? -30.733 -7.617 42.413 1.00 41.23 366 VAL B O 1
ATOM 5950 N N . ILE B 1 367 ? -32.295 -8.159 40.908 1.00 42.41 367 ILE B N 1
ATOM 5951 C CA . ILE B 1 367 ? -31.452 -7.793 39.764 1.00 43.11 367 ILE B CA 1
ATOM 5952 C C . ILE B 1 367 ? -31.048 -6.308 39.805 1.00 42.92 367 ILE B C 1
ATOM 5953 O O . ILE B 1 367 ? -29.856 -5.974 39.834 1.00 42.76 367 ILE B O 1
ATOM 5958 N N . ALA B 1 368 ? -32.059 -5.441 39.848 1.00 43.39 368 ALA B N 1
ATOM 5959 C CA . ALA B 1 368 ? -31.900 -3.976 40.034 1.00 43.37 368 ALA B CA 1
ATOM 5960 C C . ALA B 1 368 ? -30.952 -3.609 41.157 1.00 43.41 368 ALA B C 1
ATOM 5961 O O . ALA B 1 368 ? -30.157 -2.672 41.021 1.00 43.31 368 ALA B O 1
ATOM 5963 N N . THR B 1 369 ? -31.060 -4.346 42.271 1.00 43.67 369 THR B N 1
ATOM 5964 C CA . THR B 1 369 ? -30.179 -4.161 43.426 1.00 43.65 369 THR B CA 1
ATOM 5965 C C . THR B 1 369 ? -28.727 -4.448 43.087 1.00 44.35 369 THR B C 1
ATOM 5966 O O . THR B 1 369 ? -27.817 -3.768 43.580 1.00 45.41 369 THR B O 1
ATOM 5970 N N . VAL B 1 370 ? -28.476 -5.444 42.247 1.00 44.52 370 VAL B N 1
ATOM 5971 C CA . VAL B 1 370 ? -27.075 -5.696 41.870 1.00 44.20 370 VAL B CA 1
ATOM 5972 C C . VAL B 1 370 ? -26.668 -4.700 40.806 1.00 43.78 370 VAL B C 1
ATOM 5973 O O . VAL B 1 370 ? -25.491 -4.368 40.696 1.00 43.76 370 VAL B O 1
ATOM 5977 N N . GLU B 1 371 ? -27.631 -4.249 40.007 1.00 44.06 371 GLU B N 1
ATOM 5978 C CA . GLU B 1 371 ? -27.333 -3.288 38.939 1.00 45.31 371 GLU B CA 1
ATOM 5979 C C . GLU B 1 371 ? -26.817 -1.934 39.446 1.00 45.49 371 GLU B C 1
ATOM 5980 O O . GLU B 1 371 ? -26.034 -1.253 38.749 1.00 45.80 371 GLU B O 1
ATOM 5986 N N . SER B 1 372 ? -27.205 -1.574 40.674 1.00 45.09 372 SER B N 1
ATOM 5987 C CA . SER B 1 372 ? -26.794 -0.299 41.290 1.00 44.12 372 SER B CA 1
ATOM 5988 C C . SER B 1 372 ? -25.437 -0.425 41.960 1.00 44.36 372 SER B C 1
ATOM 5989 O O . SER B 1 372 ? -25.033 0.434 42.744 1.00 43.47 372 SER B O 1
ATOM 5992 N N . GLY B 1 373 ? -24.719 -1.493 41.645 1.00 44.41 373 GLY B N 1
ATOM 5993 C CA . GLY B 1 373 ? -23.578 -1.867 42.462 1.00 45.03 373 GLY B CA 1
ATOM 5994 C C . GLY B 1 373 ? -24.262 -2.516 43.647 1.00 45.11 373 GLY B C 1
ATOM 5995 O O . GLY B 1 373 ? -25.514 -2.642 43.658 1.00 45.06 373 GLY B O 1
ATOM 5996 N N . LYS B 1 374 ? -23.476 -2.933 44.635 1.00 44.72 374 LYS B N 1
ATOM 5997 C CA . LYS B 1 374 ? -24.044 -3.673 45.776 1.00 44.90 374 LYS B CA 1
ATOM 5998 C C . LYS B 1 374 ? -24.224 -5.155 45.477 1.00 44.13 374 LYS B C 1
ATOM 5999 O O . LYS B 1 374 ? -25.287 -5.601 44.990 1.00 43.83 374 LYS B O 1
ATOM 6005 N N . MET B 1 375 ? -23.202 -5.927 45.825 1.00 43.05 375 MET B N 1
ATOM 6006 C CA . MET B 1 375 ? -23.214 -7.331 45.499 1.00 42.93 375 MET B CA 1
ATOM 6007 C C . MET B 1 375 ? -22.242 -8.101 46.372 1.00 43.06 375 MET B C 1
ATOM 6008 O O . MET B 1 375 ? -21.316 -7.502 46.972 1.00 42.80 375 MET B O 1
ATOM 6013 N N . THR B 1 376 ? -22.423 -9.427 46.408 1.00 41.94 376 THR B N 1
ATOM 6014 C CA . THR B 1 376 ? -21.547 -10.290 47.183 1.00 41.39 376 THR B CA 1
ATOM 6015 C C . THR B 1 376 ? -20.214 -10.389 46.469 1.00 40.50 376 THR B C 1
ATOM 6016 O O . THR B 1 376 ? -20.136 -10.086 45.280 1.00 40.42 376 THR B O 1
ATOM 6020 N N . LYS B 1 377 ? -19.173 -10.819 47.177 1.00 40.44 377 LYS B N 1
ATOM 6021 C CA . LYS B 1 377 ? -17.813 -10.909 46.604 1.00 41.12 377 LYS B CA 1
ATOM 6022 C C . LYS B 1 377 ? -17.783 -11.797 45.347 1.00 42.01 377 LYS B C 1
ATOM 6023 O O . LYS B 1 377 ? -17.171 -11.454 44.318 1.00 41.93 377 LYS B O 1
ATOM 6029 N N . ASP B 1 378 ? -18.406 -12.967 45.503 1.00 42.51 378 ASP B N 1
ATOM 6030 C CA . ASP B 1 378 ? -19.028 -13.735 44.466 1.00 42.73 378 ASP B CA 1
ATOM 6031 C C . ASP B 1 378 ? -19.020 -13.001 43.111 1.00 42.85 378 ASP B C 1
ATOM 6032 O O . ASP B 1 378 ? -18.136 -13.249 42.257 1.00 42.05 378 ASP B O 1
ATOM 6037 N N . LEU B 1 379 ? -20.023 -12.127 42.929 1.00 42.08 379 LEU B N 1
ATOM 6038 C CA . LEU B 1 379 ? -20.210 -11.323 41.708 1.00 42.30 379 LEU B CA 1
ATOM 6039 C C . LEU B 1 379 ? -19.115 -10.259 41.522 1.00 42.54 379 LEU B C 1
ATOM 6040 O O . LEU B 1 379 ? -18.654 -10.007 40.407 1.00 42.29 379 LEU B O 1
ATOM 6045 N N . ALA B 1 380 ? -18.678 -9.666 42.624 1.00 43.41 380 ALA B N 1
ATOM 6046 C CA . ALA B 1 380 ? -17.589 -8.686 42.568 1.00 44.60 380 ALA B CA 1
ATOM 6047 C C . ALA B 1 380 ? -16.448 -9.086 41.642 1.00 44.60 380 ALA B C 1
ATOM 6048 O O . ALA B 1 380 ? -16.301 -8.440 40.600 1.00 45.13 380 ALA B O 1
ATOM 6050 N N . ILE B 1 381 ? -15.921 -10.203 41.801 1.00 44.32 381 ILE B N 1
ATOM 6051 C CA . ILE B 1 381 ? -14.773 -10.287 40.873 1.00 44.46 381 ILE B CA 1
ATOM 6052 C C . ILE B 1 381 ? -15.187 -10.770 39.500 1.00 44.04 381 ILE B C 1
ATOM 6053 O O . ILE B 1 381 ? -14.398 -10.709 38.547 1.00 44.42 381 ILE B O 1
ATOM 6058 N N . LEU B 1 382 ? -16.423 -11.019 39.274 1.00 43.72 382 LEU B N 1
ATOM 6059 C CA . LEU B 1 382 ? -16.687 -11.127 37.896 1.00 43.94 382 LEU B CA 1
ATOM 6060 C C . LEU B 1 382 ? -16.299 -9.761 37.270 1.00 45.03 382 LEU B C 1
ATOM 6061 O O . LEU B 1 382 ? -15.716 -9.703 36.216 1.00 45.29 382 LEU B O 1
ATOM 6066 N N . ILE B 1 383 ? -16.573 -8.673 37.985 1.00 46.02 383 ILE B N 1
ATOM 6067 C CA . ILE B 1 383 ? -16.467 -7.300 37.489 1.00 46.02 383 ILE B CA 1
ATOM 6068 C C . ILE B 1 383 ? -15.073 -6.698 37.406 1.00 46.95 383 ILE B C 1
ATOM 6069 O O . ILE B 1 383 ? -14.633 -6.377 36.349 1.00 46.97 383 ILE B O 1
ATOM 6074 N N . GLY B 1 384 ? -14.381 -6.557 38.512 1.00 47.98 384 GLY B N 1
ATOM 6075 C CA . GLY B 1 384 ? -13.022 -6.116 38.445 1.00 50.08 384 GLY B CA 1
ATOM 6076 C C . GLY B 1 384 ? -12.280 -6.357 39.720 1.00 51.90 384 GLY B C 1
ATOM 6077 O O . GLY B 1 384 ? -12.880 -6.516 40.735 1.00 51.35 384 GLY B O 1
ATOM 6078 N N . PRO B 1 385 ? -10.960 -6.348 39.645 1.00 53.61 385 PRO B N 1
ATOM 6079 C CA . PRO B 1 385 ? -10.092 -6.453 40.822 1.00 55.30 385 PRO B CA 1
ATOM 6080 C C . PRO B 1 385 ? -10.474 -5.489 41.954 1.00 56.55 385 PRO B C 1
ATOM 6081 O O . PRO B 1 385 ? -9.910 -5.558 43.052 1.00 56.57 385 PRO B O 1
ATOM 6085 N N . GLU B 1 386 ? -11.481 -4.670 41.713 1.00 58.14 386 GLU B N 1
ATOM 6086 C CA . GLU B 1 386 ? -11.999 -3.745 42.692 1.00 59.08 386 GLU B CA 1
ATOM 6087 C C . GLU B 1 386 ? -13.323 -3.299 42.190 1.00 59.21 386 GLU B C 1
ATOM 6088 O O . GLU B 1 386 ? -13.411 -2.684 41.165 1.00 59.21 386 GLU B O 1
ATOM 6094 N N . GLN B 1 387 ? -14.348 -3.630 42.946 1.00 59.55 387 GLN B N 1
ATOM 6095 C CA . GLN B 1 387 ? -15.709 -3.447 42.567 1.00 59.79 387 GLN B CA 1
ATOM 6096 C C . GLN B 1 387 ? -16.497 -3.478 43.865 1.00 60.35 387 GLN B C 1
ATOM 6097 O O . GLN B 1 387 ? -17.706 -3.389 43.882 1.00 60.33 387 GLN B O 1
ATOM 6103 N N . ASP B 1 388 ? -15.781 -3.608 44.964 1.00 60.46 388 ASP B N 1
ATOM 6104 C CA . ASP B 1 388 ? -16.376 -3.599 46.288 1.00 60.82 388 ASP B CA 1
ATOM 6105 C C . ASP B 1 388 ? -17.629 -4.458 46.480 1.00 60.34 388 ASP B C 1
ATOM 6106 O O . ASP B 1 388 ? -18.606 -4.344 45.768 1.00 60.26 388 ASP B O 1
ATOM 6111 N N . TRP B 1 389 ? -17.562 -5.316 47.480 1.00 59.55 389 TRP B N 1
ATOM 6112 C CA . TRP B 1 389 ? -18.615 -6.253 47.793 1.00 59.36 389 TRP B CA 1
ATOM 6113 C C . TRP B 1 389 ? -19.166 -6.044 49.192 1.00 59.14 389 TRP B C 1
ATOM 6114 O O . TRP B 1 389 ? -18.457 -5.609 50.091 1.00 60.04 389 TRP B O 1
ATOM 6125 N N . LEU B 1 390 ? -20.448 -6.340 49.344 1.00 58.69 390 LEU B N 1
ATOM 6126 C CA . LEU B 1 390 ? -21.098 -6.411 50.631 1.00 57.70 390 LEU B CA 1
ATOM 6127 C C . LEU B 1 390 ? -20.936 -7.823 51.211 1.00 56.97 390 LEU B C 1
ATOM 6128 O O . LEU B 1 390 ? -20.688 -8.767 50.469 1.00 56.71 390 LEU B O 1
ATOM 6133 N N . ASN B 1 391 ? -21.008 -7.927 52.539 1.00 56.31 391 ASN B N 1
ATOM 6134 C CA . ASN B 1 391 ? -21.110 -9.194 53.264 1.00 55.81 391 ASN B CA 1
ATOM 6135 C C . ASN B 1 391 ? -22.558 -9.651 53.271 1.00 55.21 391 ASN B C 1
ATOM 6136 O O . ASN B 1 391 ? -23.432 -8.913 52.823 1.00 55.26 391 ASN B O 1
ATOM 6141 N N . SER B 1 392 ? -22.801 -10.859 53.780 1.00 54.88 392 SER B N 1
ATOM 6142 C CA . SER B 1 392 ? -24.073 -11.578 53.599 1.00 54.23 392 SER B CA 1
ATOM 6143 C C . SER B 1 392 ? -25.371 -10.865 54.020 1.00 54.43 392 SER B C 1
ATOM 6144 O O . SER B 1 392 ? -26.327 -10.846 53.234 1.00 53.02 392 SER B O 1
ATOM 6147 N N . GLU B 1 393 ? -25.411 -10.320 55.250 1.00 55.04 393 GLU B N 1
ATOM 6148 C CA . GLU B 1 393 ? -26.601 -9.576 55.757 1.00 55.84 393 GLU B CA 1
ATOM 6149 C C . GLU B 1 393 ? -26.649 -8.223 55.128 1.00 55.13 393 GLU B C 1
ATOM 6150 O O . GLU B 1 393 ? -27.727 -7.756 54.809 1.00 54.63 393 GLU B O 1
ATOM 6156 N N . GLU B 1 394 ? -25.479 -7.607 54.954 1.00 55.35 394 GLU B N 1
ATOM 6157 C CA . GLU B 1 394 ? -25.370 -6.264 54.354 1.00 56.17 394 GLU B CA 1
ATOM 6158 C C . GLU B 1 394 ? -26.099 -6.165 52.997 1.00 55.93 394 GLU B C 1
ATOM 6159 O O . GLU B 1 394 ? -26.879 -5.236 52.768 1.00 55.87 394 GLU B O 1
ATOM 6165 N N . PHE B 1 395 ? -25.811 -7.122 52.105 1.00 55.93 395 PHE B N 1
ATOM 6166 C CA . PHE B 1 395 ? -26.452 -7.241 50.785 1.00 55.61 395 PHE B CA 1
ATOM 6167 C C . PHE B 1 395 ? -27.923 -7.689 50.877 1.00 55.61 395 PHE B C 1
ATOM 6168 O O . PHE B 1 395 ? -28.776 -7.232 50.126 1.00 55.09 395 PHE B O 1
ATOM 6176 N N . LEU B 1 396 ? -28.222 -8.581 51.800 1.00 56.37 396 LEU B N 1
ATOM 6177 C CA . LEU B 1 396 ? -29.597 -9.045 51.933 1.00 57.99 396 LEU B CA 1
ATOM 6178 C C . LEU B 1 396 ? -30.420 -8.010 52.736 1.00 58.78 396 LEU B C 1
ATOM 6179 O O . LEU B 1 396 ? -31.663 -7.981 52.669 1.00 59.01 396 LEU B O 1
ATOM 6184 N N . ASP B 1 397 ? -29.713 -7.147 53.471 1.00 59.38 397 ASP B N 1
ATOM 6185 C CA . ASP B 1 397 ? -30.329 -5.974 54.089 1.00 60.51 397 ASP B CA 1
ATOM 6186 C C . ASP B 1 397 ? -30.815 -5.112 52.938 1.00 60.17 397 ASP B C 1
ATOM 6187 O O . ASP B 1 397 ? -32.004 -4.835 52.806 1.00 60.41 397 ASP B O 1
ATOM 6192 N N . ALA B 1 398 ? -29.868 -4.754 52.101 1.00 59.81 398 ALA B N 1
ATOM 6193 C CA . ALA B 1 398 ? -30.080 -3.958 50.932 1.00 59.51 398 ALA B CA 1
ATOM 6194 C C . ALA B 1 398 ? -31.199 -4.423 50.052 1.00 59.55 398 ALA B C 1
ATOM 6195 O O . ALA B 1 398 ? -31.834 -3.639 49.417 1.00 59.35 398 ALA B O 1
ATOM 6197 N N . ILE B 1 399 ? -31.434 -5.711 49.981 1.00 59.49 399 ILE B N 1
ATOM 6198 C CA . ILE B 1 399 ? -32.470 -6.168 49.108 1.00 59.57 399 ILE B CA 1
ATOM 6199 C C . ILE B 1 399 ? -33.801 -5.957 49.798 1.00 60.13 399 ILE B C 1
ATOM 6200 O O . ILE B 1 399 ? -34.800 -5.686 49.173 1.00 59.70 399 ILE B O 1
ATOM 6205 N N . ALA B 1 400 ? -33.796 -6.128 51.105 1.00 60.95 400 ALA B N 1
ATOM 6206 C CA . ALA B 1 400 ? -34.969 -5.920 51.920 1.00 62.26 400 ALA B CA 1
ATOM 6207 C C . ALA B 1 400 ? -35.402 -4.508 51.723 1.00 63.26 400 ALA B C 1
ATOM 6208 O O . ALA B 1 400 ? -36.529 -4.241 51.349 1.00 63.00 400 ALA B O 1
ATOM 6210 N N . ASP B 1 401 ? -34.470 -3.607 51.970 1.00 64.03 401 ASP B N 1
ATOM 6211 C CA . ASP B 1 401 ? -34.690 -2.201 51.729 1.00 65.08 401 ASP B CA 1
ATOM 6212 C C . ASP B 1 401 ? -35.225 -1.949 50.344 1.00 65.85 401 ASP B C 1
ATOM 6213 O O . ASP B 1 401 ? -36.305 -1.457 50.222 1.00 66.39 401 ASP B O 1
ATOM 6218 N N . ASN B 1 402 ? -34.478 -2.275 49.299 1.00 66.83 402 ASN B N 1
ATOM 6219 C CA . ASN B 1 402 ? -34.900 -1.981 47.937 1.00 67.63 402 ASN B CA 1
ATOM 6220 C C . ASN B 1 402 ? -36.260 -2.480 47.626 1.00 68.11 402 ASN B C 1
ATOM 6221 O O . ASN B 1 402 ? -37.015 -1.803 47.011 1.00 68.41 402 ASN B O 1
ATOM 6226 N N . LEU B 1 403 ? -36.567 -3.699 48.023 1.00 68.78 403 LEU B N 1
ATOM 6227 C CA . LEU B 1 403 ? -37.871 -4.256 47.756 1.00 69.12 403 LEU B CA 1
ATOM 6228 C C . LEU B 1 403 ? -38.889 -3.340 48.372 1.00 69.94 403 LEU B C 1
ATOM 6229 O O . LEU B 1 403 ? -39.959 -3.117 47.837 1.00 70.04 403 LEU B O 1
ATOM 6234 N N . GLU B 1 404 ? -38.531 -2.798 49.519 1.00 70.55 404 GLU B N 1
ATOM 6235 C CA . GLU B 1 404 ? -39.427 -1.976 50.269 1.00 71.46 404 GLU B CA 1
ATOM 6236 C C . GLU B 1 404 ? -40.104 -0.925 49.414 1.00 71.25 404 GLU B C 1
ATOM 6237 O O . GLU B 1 404 ? -41.303 -0.921 49.281 1.00 71.57 404 GLU B O 1
ATOM 6243 N N . LYS B 1 405 ? -39.322 -0.066 48.818 1.00 70.50 405 LYS B N 1
ATOM 6244 C CA . LYS B 1 405 ? -39.847 0.969 48.008 1.00 70.19 405 LYS B CA 1
ATOM 6245 C C . LYS B 1 405 ? -40.958 0.565 47.056 1.00 70.49 405 LYS B C 1
ATOM 6246 O O . LYS B 1 405 ? -41.532 1.397 46.382 1.00 70.40 405 LYS B O 1
ATOM 6252 N N . GLU B 1 406 ? -41.297 -0.709 47.038 1.00 70.44 406 GLU B N 1
ATOM 6253 C CA . GLU B 1 406 ? -42.465 -1.125 46.326 1.00 70.62 406 GLU B CA 1
ATOM 6254 C C . GLU B 1 406 ? -43.183 -2.236 47.041 1.00 70.54 406 GLU B C 1
ATOM 6255 O O . GLU B 1 406 ? -44.367 -2.131 47.305 1.00 70.33 406 GLU B O 1
#

InterPro domains:
  IPR004790 Isocitrate dehydrogenase NADP-dependent [PIRSF000108] (3-408)
  IPR004790 Isocitrate dehydrogenase NADP-dependent [PTHR11822] (6-408)
  IPR004790 Isocitrate dehydrogenase NADP-dependent [TIGR00127] (6-408)
  IPR019818 Isocitrate/isopropylmalate dehydrogenase, conserved site [PS00470] (274-293)
  IPR024084 Isopropylmalate dehydrogenase-like domain [PF00180] (12-398)
  IPR024084 Isopropylmalate dehydrogenase-like domain [SM01329] (12-399)

Foldseek 3Di:
DAAEFDFAEEEEAADFQQNVLLVLCCVLPNVVRHPHHYNYQYVYPVVCLVVVNVSLVVSLVVLVVGFFYFYTFYDQFDPVNCVVNVRPDRDGDSVVSNCVSQPFWKKKWFDDFVLQAFLQNLADAIEIEIELPDWDPVVKDKDWDQAWDWDKDWDQDPVRPDIDIDGDDIADGGTGMDMDIADDLVSLLFLLLNQLVVCLVVVFAEEEEDQCVVVVPRCVSNVVSNVVSCVPPNVCVQVVSVYYYDYDYPVVVVVCVSNHHHGYYYYYYNVCRVPVVVVSCVRSQDQLRMKMWGAGSVGRHIAIYRPDHNPNVQSVQVVVVHFAFDRCRRSLLSVLVSLCSSCVVVVPCVSNVSSVLLNVLLSVCVVVLEHTPSSQVSNHPVRDYDTSSRSSVSSSVSSVVD/DAAEQDFAEEEEAAEFQQNVLLVLCCVLPNPVRYDHHYPYQYVYPQVCQVVVNVSLVVSLVVLQVGQFYEYTFYDQFDDVVCVVRVRPDRDGPSVLVSCVSQPFKKKKWFFDFPQQAFPQNLAPATEIEIEQPDKDPVPKDKDWDQAWDWDWDWDCDPPNPDIDIHTDDIADGRTDMDMGIADDLVSLLFLLLNQLVVCLLLVFAEEEEDQCVPVVPRCVSNQVSSVCSCVVPHVVSQVVSVYYYDYDYPVVVVVCVSNPHHGHHYYYYNVVSVPVVVVSCVSSQFLLRIKMKGAGSVGSHIYIYRPDHSPNVQSVCVVVVHFAQDRCLRSLLSVLVRLLSSCVVVVPVVSNVSSVLLNVLLSVLVNVQEHGVSSVVSNHPDRDYDTSCRSSVSSSVSSVVD

Sequence (804 aa):
PKIKVSGPVVELDGDEMTRVIWKLIKDMLILPYLDIRLDYYDLGIEHRDATDDQVTIDAAYAIKKHGVGVKCATITPDEARVEEFNLKKMWLSPNGTIRNILGGTIFREPIVISNVPRLVPGWTKPIVIGRHAFGDQYRATNFKVDQPGTVTLTFTPADGSAPIVHEMVSIPEDGGVVLGMYNFKESIRDFARASFSYGLNAKWPVYLSTKNTILKAYDGMFKDEFERVYEEEFKAQFEAAGLTYEHRLIDDMVAACLKWEGGYVWACKNYDGDVQSDTVAQGYGSLGLMTSVLMTADGKTVEAEAAHGTVTRHYRQYQAGKPTSTNPIASIFAWTRGLQHRGKLDGTPEVIDFAHKLESVVIATVESGKMTKDLAILIGPEQDWLNSEEFLDAIADNLEKEPKIKVSGPVVELDGDEMTRVIWKLIKDMLILPYLDIRLDYYDLGIEHRDATDDQVTIDAAYAIKKHGVGVKCATITPDEARVEEFNLKKMWLSPNGTIRNILGGTIFREPIVISNVPRLVPGWTKPIVIGRHAFGDQYRATNFKVDQPGTVTLTFTPADGSAPIVHEMVSIPEDGGVVLGMYNFKESIRDFARASFSYGLNAKWPVYLSTKNTILKAYDGMFKDEFERVYEEEFKAQFEAAGLTYEHRLIDDMVAACLKWEGGYVWACKNYDGDVQSDTVAQGYGSLGLMTSVLMTADGKTVEAEAAHGTVTRHYRQYQAGKPTSTNPIASIFAWTRGLQHRGKLDGTPEVIDFAHKLESVVIATVESGKMTKDLAILIGPEQDWLNSEEFLDAIADNLEKE

GO terms:
  GO:0000287 magnesium ion binding (F, IDA)
  GO:0008270 zinc ion binding (F, IDA)
  GO:0004450 isocitrate dehydrogenase (NADP+) activity (F, IDA)
  GO:0006097 glyoxylate cycle (P, IDA)
  GO:0006099 tricarboxylic acid cycle (P, IDA)
  GO:0006102 isocitrate metabolic process (P, IDA)
  GO:0005886 plasma membrane (C, HDA)
  GO:0005515 protein binding (F, IPI)
  GO:0004450 isocitrate dehydrogenase (NADP+) activity (F, EXP)

Solvent-accessible surface area: 31192 Å² total; per-residue (Å²): 186,124,56,135,2,67,13,18,0,0,1,0,12,0,7,12,0,2,85,27,1,3,125,43,0,31,60,56,0,0,72,53,53,4,67,26,138,42,27,103,45,28,0,1,0,109,72,0,15,79,46,84,17,89,11,0,63,59,0,0,117,9,0,109,162,39,8,0,0,0,1,0,3,15,6,70,8,72,79,76,36,43,88,80,56,104,10,123,132,91,22,136,33,0,35,27,30,1,82,129,35,16,34,14,5,38,0,53,44,3,12,41,3,78,54,4,65,31,58,0,79,44,0,66,78,21,1,0,1,0,70,4,49,49,2,0,18,56,124,22,28,30,22,113,14,80,61,33,5,59,1,21,0,22,0,52,5,76,111,65,60,78,72,82,79,50,130,23,37,75,3,49,123,69,0,0,0,0,1,0,3,13,0,28,23,90,13,0,75,49,4,0,70,0,0,0,11,2,0,45,69,36,122,53,32,0,22,0,0,0,14,36,72,67,4,146,35,0,0,12,6,0,81,83,18,0,69,36,5,13,97,144,65,18,68,86,79,0,109,69,48,69,21,48,16,72,37,71,41,0,19,70,0,3,18,7,3,3,128,66,86,8,8,5,0,0,0,0,21,5,19,8,0,22,4,6,8,34,7,2,13,29,0,3,24,16,72,6,4,3,8,13,2,3,3,23,16,82,17,121,17,0,6,0,22,4,20,24,42,12,42,44,202,56,51,94,63,92,105,73,71,125,105,11,13,3,10,0,0,0,2,0,22,0,0,0,28,0,0,40,15,13,0,130,78,38,59,32,80,96,0,20,84,15,0,86,46,0,28,64,16,0,48,48,2,0,74,97,32,18,0,0,98,38,0,0,104,46,58,18,141,91,46,115,102,46,38,0,67,93,0,0,72,24,0,18,87,66,9,125,181,180,188,96,51,136,5,56,15,40,0,0,0,0,11,0,5,10,0,6,87,31,5,5,120,44,0,27,54,64,0,0,63,61,53,4,84,28,64,49,45,97,45,28,0,0,0,110,73,0,13,81,45,80,18,87,8,0,62,61,0,0,118,8,0,100,171,48,8,0,0,0,1,1,7,15,5,76,10,74,145,72,40,43,85,82,53,104,12,116,138,98,26,139,37,0,38,25,32,1,88,130,34,12,34,18,3,42,0,52,38,5,9,33,1,76,48,2,63,35,61,1,76,44,0,87,72,21,0,0,2,0,68,3,51,48,1,1,21,60,128,23,29,36,23,102,9,89,59,38,3,58,1,20,0,21,0,54,6,77,108,69,50,79,71,79,84,52,120,25,26,74,3,53,124,66,0,0,0,0,3,0,5,6,0,26,40,70,13,0,59,56,2,0,66,0,0,0,14,2,0,60,37,28,68,49,27,0,22,0,0,0,15,35,76,62,6,154,30,0,1,12,8,0,82,89,29,0,69,40,5,15,101,148,58,24,82,74,77,0,102,92,54,69,19,62,19,62,40,76,41,0,16,74,0,2,21,5,3,2,107,65,89,8,8,5,0,0,0,0,21,7,19,8,0,24,4,5,10,35,8,4,12,41,0,3,33,16,63,8,2,1,6,13,1,3,3,16,20,92,19,126,15,0,8,0,22,6,22,30,44,8,42,42,221,55,50,101,25,103,109,71,69,140,105,15,14,5,9,0,0,0,4,0,21,0,0,0,22,0,0,45,6,12,0,115,71,48,56,32,84,104,0,56,91,15,1,118,28,0,38,49,24,0,42,52,0,0,77,81,20,98,0,0,95,35,0,2,116,47,59,15,143,148,46,122,99,30,33,4,86,99,0,0,73,9,0,19,79,44,8,114,171,170

Secondary structure (DSSP, 8-state):
--EEP-S-EEEEE--HHHHHHHHHHIIIIITTTEE--EEEEE-SHHHHHHHTTHHHHHHHHHHHHHSEEEE---PPP-HHHHHHHT-SS-PPPHHHHHHHHH--EEEEEE---TTS--SSTT--S-EEEEE--S-GGGG-EEEEESS-EEEEEEEEETT----EEEEEEEE-TT-EEEEEEEEEHHHHHHHHHHHHHHHHHHT--EEEEE-TTTSHHHHHHHHHHHHHHIIIIIHHHHHTTT--EEEEEHHHHHHHHHHS---EEEEE-HHHHHHHHHHHHHHTS-GGGEEEEEE-TTS--EEEEESS---HHHHHHHHHT-------HHHHHHHHHHHHHHHHHHT-HHHHHHHHHHHHHHHHHHTTT--BHHHHHHH-SS---B-HHHHHHHHHHHHHT-/--EEP-S-EEEEE--HHHHHHHHHIIIIIIGGGEE--EEEEE-SHHHHHHTTTHHHHHHHHHHHHHSEEEE---PPP-HHHHHHHT-SS----HHHHHHHHH--EEEEEE---TTS--SSTT--S-EEEEE--S-GGGG-EEEEESS-EEEEEEEEETT----EEEEEEEE-TT-EEEEEEEEEHHHHHHHHHHHHHHHHHTT--EEEEE-TTT-TTHHHHHHHHHHHHHHHHTHHHHHHTT--EEEEEHHHHHHHHHHS---EEEEE-HHHHHHHHHHHHHHH--GGGEE--EE-TTS--EEEEBSS---HHHHHHHHTT-------HHHHHHHHHHHHHHHHHHT-HHHHHHHHHHHHHHHHHHHTB---HHHHHHH-S------HHHHHHHHHHHHHT-